Protein AF-0000000084589188 (afdb_homodimer)

Organism: NCBI:txid1423351

pLDDT: mean 82.09, std 17.94, range [20.17, 97.62]

Secondary structure (DSSP, 8-state):
--TTTTS-----GGG-SS----PPPHHHHHHHHHHHHHHHHHHHHHHHHHS-HHHHHHHHHHHHSTTTT--S-HHHHHHHHHHHHHHHHHHHHHHHHT--HHHHH-HHHHHHHHHHHHHHHHHHHHHHIIIIIIIS---HHHHHHHHHHHH---HHHHHHHHHH-EEEPPTTS------------S----TTEEEGGGSHHHHHHHHHHHHHHHHHHHHHHHHHHH----TTS---HHHHHHHHHHHHHHHHHHHHHHHHTHHHHHHHHHHHS-TTGGGSGGGGGHHHHHHHHHHHHHHHHHHHHHHHT--HHHHHHHHHHHHHHHHHHHHHH---GGGGGG-HHHHHHHHHHHIIIIIHHHHHHHHHHTS-HHHHTSHHHHHHHHHHHHHHHHHHHHHTTHHHHHHHHHHHH-TTS-----HHHHHHHHHHHT---HHHHHHHHHHHHTTSS-HHHHHHHHHHHHHHHHHHHHHHHHHHTSTHHHHHHHSTTS----/--GGGGS-----GGG-SS----PPPHHHHHHHHHHHHHHHHHHHHHHHHHS-HHHHHHHHHHHHSTTTT--S-HHHHHHHHHHHHHHHHHHHHHHHHT--HHHHH-HHHHHHHHHHHHHHHHHHHHHHIIIIIIIS---HHHHHHHHHHTT---HHHHHHHHHH-EEEPPTTS------------S----TTEEEGGGSHHHHHHHHHHHHHHHHHHHHHHHHHHH----TTS---HHHHHHHHHHHHHHHHHHHHHHHHTHHHHHHHHHHHS-TTGGGSGGGGGHHHHHHHHHHHHHHHHHHHHHHHT--HHHHHHHHHHHHHHHHHHHHHH---GGGGGG-HHHHHHHHHHHIIIIIHHHHHHHHHHTS-HHHHTSHHHHHHHHHHHHHHHHHHHHHTTHHHHHHHHHHHH-TTS-----HHHHHHHHHHHT---HHHHHHHHHHHHTTSS-HHHHHHHHHHHHHHHHHHHHHHHHHHTSTHHHHHHHSTTS----

Radius of gyration: 31.68 Å; Cα contacts (8 Å, |Δi|>4): 1570; chains: 2; bounding box: 70×98×66 Å

Solvent-accessible surface area (backbone atoms only — not comparable to full-atom values): 49098 Å² total; per-residue (Å²): 134,81,76,64,73,77,70,55,86,74,65,66,65,84,82,38,58,30,44,74,43,68,86,69,53,68,68,57,48,51,50,53,52,46,50,57,51,45,39,53,51,36,18,52,50,28,30,70,75,38,41,30,24,64,57,34,18,22,53,49,18,18,42,40,24,54,31,60,55,46,70,53,58,66,41,45,59,58,30,30,42,52,53,3,47,54,17,50,40,50,51,35,19,48,50,18,46,65,52,62,63,66,53,60,66,35,69,89,48,28,60,58,16,49,52,31,24,50,33,29,35,46,37,23,26,51,52,26,39,48,45,35,24,70,64,70,64,45,51,69,64,38,16,43,54,46,11,50,19,62,22,24,44,26,58,69,47,39,47,55,56,38,65,70,45,70,42,75,50,68,83,73,39,74,75,66,80,65,73,78,64,74,73,73,62,82,77,72,58,55,97,52,49,42,45,48,64,66,14,48,42,31,42,40,42,52,37,13,45,50,50,27,40,55,49,38,39,38,49,40,23,27,57,62,52,58,44,61,63,60,94,77,62,76,79,54,67,58,49,51,47,42,13,48,51,35,41,50,48,50,55,50,49,42,53,49,42,38,70,59,45,34,60,58,51,45,53,49,50,54,65,64,46,56,92,68,35,85,76,38,86,61,45,78,44,45,60,56,51,41,36,48,52,53,51,48,45,36,51,50,28,26,52,50,20,48,74,61,46,22,29,44,57,46,15,17,24,45,33,18,33,33,46,39,51,29,44,56,54,45,57,74,71,47,90,53,78,76,52,59,62,67,32,61,66,57,42,45,56,71,46,39,62,46,36,66,61,44,22,35,45,28,27,37,17,29,55,17,13,33,39,41,53,70,61,36,68,33,67,71,26,34,56,55,4,52,54,49,26,53,51,44,43,50,29,20,32,55,20,15,49,52,48,32,52,46,50,52,52,47,35,72,76,42,72,83,56,78,87,51,67,38,56,47,35,9,50,51,40,3,30,43,48,29,12,29,41,69,64,22,55,46,35,49,38,43,29,43,58,36,58,54,36,55,73,56,63,46,29,21,42,49,42,21,43,54,49,27,24,40,46,10,37,46,48,43,54,54,45,58,71,40,74,51,35,54,41,30,48,68,25,83,41,5,59,76,61,112,133,83,76,65,74,76,71,56,86,74,66,67,65,84,81,38,57,30,44,75,42,70,86,69,52,68,68,56,50,51,50,54,51,46,49,56,52,47,38,52,51,37,18,52,51,28,31,70,76,38,43,29,23,63,58,33,18,22,53,49,18,18,42,39,24,56,31,60,55,45,69,54,56,68,41,45,58,58,30,30,42,54,52,3,48,53,18,50,40,50,51,35,20,50,50,17,45,64,54,64,62,66,51,58,66,34,69,89,47,30,60,58,18,48,52,32,23,49,34,30,34,45,37,23,25,51,52,26,40,49,46,36,25,70,64,70,64,45,51,67,66,37,16,43,53,46,10,52,20,62,24,24,43,26,58,69,48,38,48,56,56,36,66,71,46,70,43,75,51,66,82,72,39,73,76,64,78,66,73,78,65,74,73,72,62,80,78,72,58,56,99,53,48,42,45,49,65,66,14,48,43,33,42,40,41,54,38,14,45,50,50,27,40,55,50,39,39,39,49,40,22,25,57,62,52,57,45,61,63,58,95,77,61,77,81,56,68,60,49,50,45,43,13,49,51,35,41,50,48,51,54,49,49,41,54,49,42,38,69,60,47,33,60,58,52,46,53,50,50,55,65,64,47,57,88,68,35,86,75,38,86,60,47,79,44,45,60,56,50,40,35,48,50,52,51,49,47,36,50,48,30,25,52,51,21,48,74,61,46,22,29,43,56,48,16,16,25,46,33,18,32,34,46,38,51,31,43,55,53,44,58,73,68,46,91,54,77,77,52,58,64,68,34,62,66,55,42,47,57,73,47,39,61,46,36,65,62,44,22,34,46,28,27,36,18,28,53,17,13,33,40,42,53,71,62,36,67,33,67,70,27,35,56,55,5,54,52,49,25,54,53,44,45,50,28,20,32,55,19,14,50,53,48,34,52,48,49,52,52,46,36,70,73,43,73,82,56,80,88,52,66,40,56,46,35,8,49,51,39,3,30,46,48,30,11,30,40,69,63,22,54,46,35,48,37,45,30,43,59,37,58,53,36,54,72,56,62,47,30,21,42,48,43,22,43,54,50,26,23,40,46,10,38,46,47,42,54,55,46,58,71,39,75,50,34,53,40,30,49,68,24,84,41,6,55,77,61,112

Foldseek 3Di:
DDPPVQPPDPPPCPPDPDDDDDDHDPQQVVLVVCLLVVLQVQLVVCCVVFLQSLLSLLQSLCCCPDQHPNVHDPVVLVVLQVLLVVLVLLVLLVVLLPQPCVLCVDPVLVVLLVLLLCLLLVLLQVVLQCCVCVNVNDDNLLSNLLSLLQSAFDLVSVVVLQQVDKDFDDPLFPLPPPPPPVPPDPPPPPSTIDTLCQFLLNSSLSSNNSVSNLVLQLSLLLLLQQFQDDPDDPSPPCSNVQQVVLLVVLLVVLVVCLVPVLVVVLVVVVVVPPPPCVPPPCLVCLLVVLLVVLVVLLVVQLVSCVVSSYHSSSSSSSSSNSLSSSLVVSVVPDVDPSCVSNRSVVSSVVCVVCSPSRNNSSNSSSLSNLANVVLLPPPVLPVLLVVSLVSSLVSLLVSLVSQQVVVVVVCVVPVPFPPQRRSLSSNLSSLLRLAADDSSSSSLSSCVVSVSHDNSSSSSSVSNNSVSNRRSSVSNNVSCVDPSVVCSQPHPRHNDRD/DDPPVQPPDPPPCPPDPDDDDDDHDPQQVVLVVCLLVVLQVQLVVCCVVFLQSLLSLLQSLCCCPDQHPNVHDPVVLVVLQVLLVVLVLLVLLVCLLPQPCVLCVDPVLVVLLVLLLCLLLVLLQVVLQCCVCVNVNDDNLLSNLLSLLQSAFDLVSVVVLQQVDKDFDDPLFPLPPPPPPVPPDPPPPPSTIDTLCQFLLNSSLSSNNSVSNLVLQLSLLLLLQQFQDPPDDPSPPCSNVQQVVLLVVLLVVLVVCLVPVLVVVLVVVVVVPPPPCVPPPCLVCLLVVLLVVLVVLLVVQLVSCVVSSYHSSSSSSSSSNSLSSSLVVSVVPDVDPSCVSNRSVVSSVVCVVCSPSRNNSSNSSSLSNLANVVLLPPPLLPVLLVVSLVSSLVSLLVSLVSQQVVVVVVCVVPVPFDPQRRSLSSNLSSLLRLAADDSSSSSLSSNVVSVSHDNSSSSSSVSNNSVSNRRSSVSNNVSCVDPSVVCCQPHPRHNDRD

Nearest PDB structures (foldseek):
  5bz2-assembly1_A-2  TM=8.128E-01  e=7.820E-13  Thermus thermophilus
  4cz8-assembly1_B  TM=7.008E-01  e=2.594E-08  Pyrococcus abyssi GE5
  4czb-assembly1_A  TM=6.854E-01  e=9.288E-08  Methanocaldococcus jannaschii
  4czb-assembly2_C  TM=7.095E-01  e=2.300E-06  Methanocaldococcus jannaschii
  5bz2-assembly1_A-2  TM=8.235E-01  e=1.154E-12  Thermus thermophilus

Structure (mmCIF, N/CA/C/O backbone):
data_AF-0000000084589188-model_v1
#
loop_
_entity.id
_entity.type
_entity.pdbx_description
1 polymer 'Transporter, monovalent cation:proton antiporter-2 (CPA2) family protein'
#
loop_
_atom_site.group_PDB
_atom_site.id
_atom_site.type_symbol
_atom_site.label_atom_id
_atom_site.label_alt_id
_atom_site.label_comp_id
_atom_site.label_asym_id
_atom_site.label_entity_id
_atom_site.label_seq_id
_atom_site.pdbx_PDB_ins_code
_atom_site.Cartn_x
_atom_site.Cartn_y
_atom_site.Cartn_z
_atom_site.occupancy
_atom_site.B_iso_or_equiv
_atom_site.auth_seq_id
_atom_site.auth_comp_id
_atom_site.auth_asym_id
_atom_site.auth_atom_id
_atom_site.pdbx_PDB_model_num
ATOM 1 N N . MET A 1 1 ? 19.906 20.344 -20.469 1 20.17 1 MET A N 1
ATOM 2 C CA . MET A 1 1 ? 19.516 20.641 -19.078 1 20.17 1 MET A CA 1
ATOM 3 C C . MET A 1 1 ? 20.094 19.594 -18.125 1 20.17 1 MET A C 1
ATOM 5 O O . MET A 1 1 ? 19.953 18.391 -18.359 1 20.17 1 MET A O 1
ATOM 9 N N . ASN A 1 2 ? 21.062 19.938 -17.312 1 20.38 2 ASN A N 1
ATOM 10 C CA . ASN A 1 2 ? 22.078 19.234 -16.547 1 20.38 2 ASN A CA 1
ATOM 11 C C . ASN A 1 2 ? 21.438 18.312 -15.508 1 20.38 2 ASN A C 1
ATOM 13 O O . ASN A 1 2 ? 20.797 18.781 -14.57 1 20.38 2 ASN A O 1
ATOM 17 N N . THR A 1 3 ? 21.172 17.078 -15.812 1 24.3 3 THR A N 1
ATOM 18 C CA . THR A 1 3 ? 20.656 15.914 -15.094 1 24.3 3 THR A CA 1
ATOM 19 C C . THR A 1 3 ? 21.438 15.68 -13.812 1 24.3 3 THR A C 1
ATOM 21 O O . THR A 1 3 ? 21.234 14.672 -13.125 1 24.3 3 THR A O 1
ATOM 24 N N . LYS A 1 4 ? 22.609 16.266 -13.617 1 27.09 4 LYS A N 1
ATOM 25 C CA . LYS A 1 4 ? 23.578 16.062 -12.547 1 27.09 4 LYS A CA 1
ATOM 26 C C . LYS A 1 4 ? 23.047 16.547 -11.203 1 27.09 4 LYS A C 1
ATOM 28 O O . LYS A 1 4 ? 23.547 16.172 -10.148 1 27.09 4 LYS A O 1
ATOM 33 N N . ALA A 1 5 ? 22.266 17.672 -11.211 1 28.81 5 ALA A N 1
ATOM 34 C CA . ALA A 1 5 ? 21.922 18.312 -9.945 1 28.81 5 ALA A CA 1
ATOM 35 C C . ALA A 1 5 ? 21.016 17.406 -9.102 1 28.81 5 ALA A C 1
ATOM 37 O O . ALA A 1 5 ? 20.609 17.781 -8 1 28.81 5 ALA A O 1
ATOM 38 N N . LEU A 1 6 ? 20.484 16.375 -9.711 1 28.39 6 LEU A N 1
ATOM 39 C CA . LEU A 1 6 ? 19.484 15.578 -9.016 1 28.39 6 LEU A CA 1
ATOM 40 C C . LEU A 1 6 ? 20.125 14.758 -7.898 1 28.39 6 LEU A C 1
ATOM 42 O O . LEU A 1 6 ? 19.422 14.273 -7.004 1 28.39 6 LEU A O 1
ATOM 46 N N . PHE A 1 7 ? 21.297 14.125 -8.242 1 30.06 7 PHE A N 1
ATOM 47 C CA . PHE A 1 7 ? 21.984 13.242 -7.305 1 30.06 7 PHE A CA 1
ATOM 48 C C . PHE A 1 7 ? 22.906 14.031 -6.391 1 30.06 7 PHE A C 1
ATOM 50 O O . PHE A 1 7 ? 24.141 13.977 -6.535 1 30.06 7 PHE A O 1
ATOM 57 N N . SER A 1 8 ? 22.766 15.25 -6.176 1 29.98 8 SER A N 1
ATOM 58 C CA . SER A 1 8 ? 23.812 15.914 -5.41 1 29.98 8 SER A CA 1
ATOM 59 C C . SER A 1 8 ? 24.25 15.062 -4.227 1 29.98 8 SER A C 1
ATOM 61 O O . SER A 1 8 ? 23.578 14.094 -3.865 1 29.98 8 SER A O 1
ATOM 63 N N . GLY A 1 9 ? 24.969 15.664 -3.131 1 30.72 9 GLY A N 1
ATOM 64 C CA . GLY A 1 9 ? 25.953 15.203 -2.164 1 30.72 9 GLY A CA 1
ATOM 65 C C . GLY A 1 9 ? 25.391 14.18 -1.191 1 30.72 9 GLY A C 1
ATOM 66 O O . GLY A 1 9 ? 24.594 14.516 -0.321 1 30.72 9 GLY A O 1
ATOM 67 N N . SER A 1 10 ? 25.188 12.953 -1.598 1 34.25 10 SER A N 1
ATOM 68 C CA . SER A 1 10 ? 25.094 11.789 -0.725 1 34.25 10 SER A CA 1
ATOM 69 C C . SER A 1 10 ? 26.062 11.898 0.452 1 34.25 10 SER A C 1
ATOM 71 O O . SER A 1 10 ? 27.266 11.688 0.298 1 34.25 10 SER A O 1
ATOM 73 N N . SER A 1 11 ? 25.984 12.914 1.24 1 37.22 11 SER A N 1
ATOM 74 C CA . SER A 1 11 ? 26.828 12.703 2.422 1 37.22 11 SER A CA 1
ATOM 75 C C . SER A 1 11 ? 26.703 11.273 2.934 1 37.22 11 SER A C 1
ATOM 77 O O . SER A 1 11 ? 25.656 10.656 2.832 1 37.22 11 SER A O 1
ATOM 79 N N . ASP A 1 12 ? 27.719 10.5 3 1 39.81 12 ASP A N 1
ATOM 80 C CA . ASP A 1 12 ? 27.938 9.172 3.555 1 39.81 12 ASP A CA 1
ATOM 81 C C . ASP A 1 12 ? 27 8.898 4.727 1 39.81 12 ASP A C 1
ATOM 83 O O . ASP A 1 12 ? 27.094 9.555 5.77 1 39.81 12 ASP A O 1
ATOM 87 N N . PRO A 1 13 ? 25.797 8.422 4.504 1 48.62 13 PRO A N 1
ATOM 88 C CA . PRO A 1 13 ? 24.844 8.156 5.59 1 48.62 13 PRO A CA 1
ATOM 89 C C . PRO A 1 13 ? 25.516 7.508 6.805 1 48.62 13 PRO A C 1
ATOM 91 O O . PRO A 1 13 ? 24.875 7.348 7.848 1 48.62 13 PRO A O 1
ATOM 94 N N . SER A 1 14 ? 26.594 6.875 6.598 1 46.84 14 SER A N 1
ATOM 95 C CA . SER A 1 14 ? 27.219 6.121 7.676 1 46.84 14 SER A CA 1
ATOM 96 C C . SER A 1 14 ? 27.453 6.996 8.906 1 46.84 14 SER A C 1
ATOM 98 O O . SER A 1 14 ? 27.359 6.516 10.039 1 46.84 14 SER A O 1
ATOM 100 N N . ASN A 1 15 ? 27.969 8.242 8.68 1 48.12 15 ASN A N 1
ATOM 101 C CA . ASN A 1 15 ? 28.359 9.031 9.836 1 48.12 15 ASN A CA 1
ATOM 102 C C . ASN A 1 15 ? 27.25 9.953 10.305 1 48.12 15 ASN A C 1
ATOM 104 O O . ASN A 1 15 ? 27.453 10.805 11.172 1 48.12 15 ASN A O 1
ATOM 108 N N . SER A 1 16 ? 26.047 9.875 9.562 1 64.88 16 SER A N 1
ATOM 109 C CA . SER A 1 16 ? 25.078 10.906 9.922 1 64.88 16 SER A CA 1
ATOM 110 C C . SER A 1 16 ? 24.031 10.359 10.883 1 64.88 16 SER A C 1
ATOM 112 O O . SER A 1 16 ? 23.672 9.18 10.82 1 64.88 16 SER A O 1
ATOM 114 N N . ASN A 1 17 ? 23.828 10.969 12.055 1 77.88 17 ASN A N 1
ATOM 115 C CA . ASN A 1 17 ? 22.953 10.656 13.172 1 77.88 17 ASN A CA 1
ATOM 116 C C . ASN A 1 17 ? 21.484 10.68 12.75 1 77.88 17 ASN A C 1
ATOM 118 O O . ASN A 1 17 ? 20.594 10.352 13.547 1 77.88 17 ASN A O 1
ATOM 122 N N . SER A 1 18 ? 21.266 11.039 11.414 1 81.81 18 SER A N 1
ATO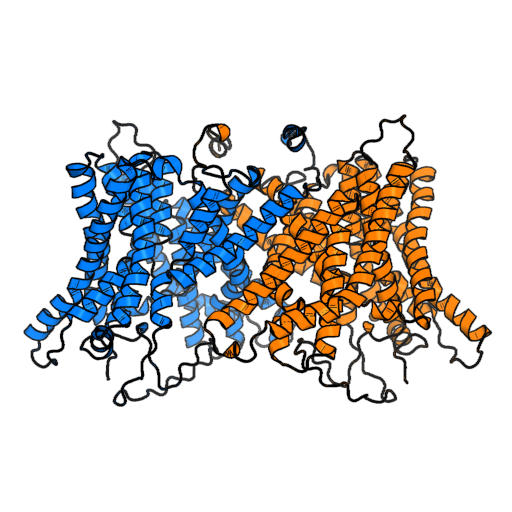M 123 C CA . SER A 1 18 ? 19.891 11.062 10.898 1 81.81 18 SER A CA 1
ATOM 124 C C . SER A 1 18 ? 19.875 11.062 9.375 1 81.81 18 SER A C 1
ATOM 126 O O . SER A 1 18 ? 20.906 11.312 8.734 1 81.81 18 SER A O 1
ATOM 128 N N . LEU A 1 19 ? 18.844 10.578 8.789 1 82.44 19 LEU A N 1
ATOM 129 C CA . LEU A 1 19 ? 18.625 10.641 7.352 1 82.44 19 LEU A CA 1
ATOM 130 C C . LEU A 1 19 ? 17.875 11.898 6.961 1 82.44 19 LEU A C 1
ATOM 132 O O . LEU A 1 19 ? 16.656 12 7.184 1 82.44 19 LEU A O 1
ATOM 136 N N . SER A 1 20 ? 18.531 12.844 6.461 1 79.25 20 SER A N 1
ATOM 137 C CA . SER A 1 20 ? 17.922 14.133 6.148 1 79.25 20 SER A CA 1
ATOM 138 C C . SER A 1 20 ? 16.75 13.977 5.191 1 79.25 20 SER A C 1
ATOM 140 O O . SER A 1 20 ? 16.797 13.164 4.266 1 79.25 20 SER A O 1
ATOM 142 N N . PHE A 1 21 ? 15.719 14.664 5.527 1 83.12 21 PHE A N 1
ATOM 143 C CA . PHE A 1 21 ? 14.547 14.656 4.664 1 83.12 21 PHE A CA 1
ATOM 144 C C . PHE A 1 21 ? 14.672 15.711 3.57 1 83.12 21 PHE A C 1
ATOM 146 O O . PHE A 1 21 ? 14.945 16.875 3.855 1 83.12 21 PHE A O 1
ATOM 153 N N . THR A 1 22 ? 14.625 15.281 2.311 1 80.19 22 THR A N 1
ATOM 154 C CA . THR A 1 22 ? 14.609 16.203 1.18 1 80.19 22 THR A CA 1
ATOM 155 C C . THR A 1 22 ? 13.32 16.062 0.375 1 80.19 22 THR A C 1
ATOM 157 O O . THR A 1 22 ? 12.914 14.945 0.046 1 80.19 22 THR A O 1
ATOM 160 N N . GLU A 1 23 ? 12.719 17.203 0.206 1 84.31 23 GLU A N 1
ATOM 161 C CA . GLU A 1 23 ? 11.523 17.188 -0.634 1 84.31 23 GLU A CA 1
ATOM 162 C C . GLU A 1 23 ? 11.844 16.656 -2.029 1 84.31 23 GLU A C 1
ATOM 164 O O . GLU A 1 23 ? 12.727 17.172 -2.713 1 84.31 23 GLU A O 1
ATOM 169 N N . PRO A 1 24 ? 11.109 15.625 -2.428 1 88.5 24 PRO A N 1
ATOM 170 C CA . PRO A 1 24 ? 11.391 15.07 -3.754 1 88.5 24 PRO A CA 1
ATOM 171 C C . PRO A 1 24 ? 10.992 16.016 -4.883 1 88.5 24 PRO A C 1
ATOM 173 O O . PRO A 1 24 ? 10.055 16.797 -4.734 1 88.5 24 PRO A O 1
ATOM 176 N N . HIS A 1 25 ? 11.766 15.906 -5.926 1 90.31 25 HIS A N 1
ATOM 177 C CA . HIS A 1 25 ? 11.453 16.719 -7.102 1 90.31 25 HIS A CA 1
ATOM 178 C C . HIS A 1 25 ? 10.117 16.312 -7.703 1 90.31 25 HIS A C 1
ATOM 180 O O . HIS A 1 25 ? 9.719 15.148 -7.625 1 90.31 25 HIS A O 1
ATOM 186 N N . THR A 1 26 ? 9.469 17.266 -8.32 1 91.69 26 THR A N 1
ATOM 187 C CA . THR A 1 26 ? 8.141 17.062 -8.898 1 91.69 26 THR A CA 1
ATOM 188 C C . THR A 1 26 ? 8.172 15.945 -9.93 1 91.69 26 THR A C 1
ATOM 190 O O . THR A 1 26 ? 7.258 15.117 -9.984 1 91.69 26 THR A O 1
ATOM 193 N N . THR A 1 27 ? 9.203 15.898 -10.766 1 92.81 27 THR A N 1
ATOM 194 C CA . THR A 1 27 ? 9.312 14.867 -11.797 1 92.81 27 THR A CA 1
ATOM 195 C C . THR A 1 27 ? 9.383 13.477 -11.172 1 92.81 27 THR A C 1
ATOM 197 O O . THR A 1 27 ? 8.781 12.531 -11.68 1 92.81 27 THR A O 1
ATOM 200 N N . THR A 1 28 ? 10.109 13.391 -10.062 1 93.38 28 THR A N 1
ATOM 201 C CA . THR A 1 28 ? 10.219 12.109 -9.375 1 93.38 28 THR A CA 1
ATOM 202 C C . THR A 1 28 ? 8.867 11.68 -8.812 1 93.38 28 THR A C 1
ATOM 204 O O . THR A 1 28 ? 8.5 10.508 -8.906 1 93.38 28 THR A O 1
ATOM 207 N N . LEU A 1 29 ? 8.164 12.633 -8.297 1 94 29 LEU A N 1
ATOM 208 C CA . LEU A 1 29 ? 6.855 12.336 -7.727 1 94 29 LEU A CA 1
ATOM 209 C C . LEU A 1 29 ? 5.875 11.898 -8.812 1 94 29 LEU A C 1
ATOM 211 O O . LEU A 1 29 ? 5.094 10.969 -8.609 1 94 29 LEU A O 1
ATOM 215 N N . LEU A 1 30 ? 5.945 12.57 -9.938 1 94.12 30 LEU A N 1
ATOM 216 C CA . LEU A 1 30 ? 5.082 12.211 -11.055 1 94.12 30 LEU A CA 1
ATOM 217 C C . LEU A 1 30 ? 5.426 10.82 -11.578 1 94.12 30 LEU A C 1
ATOM 219 O O . LEU A 1 30 ? 4.535 10.031 -11.914 1 94.12 30 LEU A O 1
ATOM 223 N N . ILE A 1 31 ? 6.68 10.5 -11.633 1 94.5 31 ILE A N 1
ATOM 224 C CA . ILE A 1 31 ? 7.133 9.203 -12.125 1 94.5 31 ILE A CA 1
ATOM 225 C C . ILE A 1 31 ? 6.691 8.102 -11.156 1 94.5 31 ILE A C 1
ATOM 227 O O . ILE A 1 31 ? 6.098 7.109 -11.57 1 94.5 31 ILE A O 1
ATOM 231 N N . VAL A 1 32 ? 6.953 8.305 -9.883 1 94.69 32 VAL A N 1
ATOM 232 C CA . VAL A 1 32 ? 6.621 7.293 -8.883 1 94.69 32 VAL A CA 1
ATOM 233 C C . VAL A 1 32 ? 5.105 7.148 -8.781 1 94.69 32 VAL A C 1
ATOM 235 O O . VAL A 1 32 ? 4.586 6.031 -8.711 1 94.69 32 VAL A O 1
ATOM 238 N N . GLY A 1 33 ? 4.391 8.289 -8.766 1 94.38 33 GLY A N 1
ATOM 239 C CA . GLY A 1 33 ? 2.936 8.242 -8.727 1 94.38 33 GLY A CA 1
ATOM 240 C C . GLY A 1 33 ? 2.33 7.551 -9.93 1 94.38 33 GLY A C 1
ATOM 241 O O . GLY A 1 33 ? 1.411 6.742 -9.797 1 94.38 33 GLY A O 1
ATOM 242 N N . SER A 1 34 ? 2.828 7.883 -11.117 1 94.31 34 SER A N 1
ATOM 243 C CA . SER A 1 34 ? 2.34 7.238 -12.336 1 94.31 34 SER A CA 1
ATOM 244 C C . SER A 1 34 ? 2.656 5.746 -12.336 1 94.31 34 SER A C 1
ATOM 246 O O . SER A 1 34 ? 1.865 4.941 -12.836 1 94.31 34 SER A O 1
ATOM 248 N N . PHE A 1 35 ? 3.818 5.375 -11.859 1 95.19 35 PHE A N 1
ATOM 249 C CA . PHE A 1 35 ? 4.215 3.973 -11.797 1 95.19 35 PHE A CA 1
ATOM 250 C C . PHE A 1 35 ? 3.221 3.164 -10.969 1 95.19 35 PHE A C 1
ATOM 252 O O . PHE A 1 35 ? 2.732 2.125 -11.422 1 95.19 35 PHE A O 1
ATOM 259 N N . ILE A 1 36 ? 2.912 3.656 -9.742 1 94.31 36 ILE A N 1
ATOM 260 C CA . ILE A 1 36 ? 2.014 2.953 -8.836 1 94.31 36 ILE A CA 1
ATOM 261 C C . ILE A 1 36 ? 0.618 2.869 -9.453 1 94.31 36 ILE A C 1
ATOM 263 O O . ILE A 1 36 ? -0.018 1.813 -9.422 1 94.31 36 ILE A O 1
ATOM 267 N N . TYR A 1 37 ? 0.205 3.91 -10.07 1 92.75 37 TYR A N 1
ATOM 268 C CA . TYR A 1 37 ? -1.127 3.951 -10.664 1 92.75 37 TYR A CA 1
ATOM 269 C C . TYR A 1 37 ? -1.203 3.062 -11.898 1 92.75 37 TYR A C 1
ATOM 271 O O . TYR A 1 37 ? -2.133 2.264 -12.039 1 92.75 37 TYR A O 1
ATOM 279 N N . LEU A 1 38 ? -0.26 3.197 -12.789 1 93.94 38 LEU A N 1
ATOM 280 C CA . LEU A 1 38 ? -0.296 2.498 -14.062 1 93.94 38 LEU A CA 1
ATOM 281 C C . LEU A 1 38 ? -0.099 0.999 -13.875 1 93.94 38 LEU A C 1
ATOM 283 O O . LEU A 1 38 ? -0.544 0.197 -14.695 1 93.94 38 LEU A O 1
ATOM 287 N N . LEU A 1 39 ? 0.583 0.604 -12.828 1 95.06 39 LEU A N 1
ATOM 288 C CA . LEU A 1 39 ? 0.701 -0.82 -12.531 1 95.06 39 LEU A CA 1
ATOM 289 C C . LEU A 1 39 ? -0.674 -1.455 -12.359 1 95.06 39 LEU A C 1
ATOM 291 O O . LEU A 1 39 ? -0.901 -2.584 -12.797 1 95.06 39 LEU A O 1
ATOM 295 N N . ASN A 1 40 ? -1.548 -0.731 -11.727 1 92.62 40 ASN A N 1
ATOM 296 C CA . ASN A 1 40 ? -2.893 -1.252 -11.5 1 92.62 40 ASN A CA 1
ATOM 297 C C . ASN A 1 40 ? -3.752 -1.147 -12.758 1 92.62 40 ASN A C 1
ATOM 299 O O . ASN A 1 40 ? -4.535 -2.049 -13.055 1 92.62 40 ASN A O 1
ATOM 303 N N . VAL A 1 41 ? -3.588 -0.103 -13.523 1 91 41 VAL A N 1
ATOM 304 C CA . VAL A 1 41 ? -4.355 0.109 -14.75 1 91 41 VAL A CA 1
ATOM 305 C C . VAL A 1 41 ? -3.986 -0.951 -15.781 1 91 41 VAL A C 1
ATOM 307 O O . VAL A 1 41 ? -4.863 -1.547 -16.406 1 91 41 VAL A O 1
ATOM 310 N N . ILE A 1 42 ? -2.74 -1.135 -15.93 1 93.5 42 ILE A N 1
ATOM 311 C CA . ILE A 1 42 ? -2.285 -2.066 -16.953 1 93.5 42 ILE A CA 1
ATOM 312 C C . ILE A 1 42 ? -2.691 -3.488 -16.578 1 93.5 42 ILE A C 1
ATOM 314 O O . ILE A 1 42 ? -2.971 -4.312 -17.453 1 93.5 42 ILE A O 1
ATOM 318 N N . HIS A 1 43 ? -2.623 -3.781 -15.289 1 93 43 HIS A N 1
ATOM 319 C CA . HIS A 1 43 ? -3.115 -5.078 -14.836 1 93 43 HIS A CA 1
ATOM 320 C C . HIS A 1 43 ? -4.559 -5.301 -15.273 1 93 43 HIS A C 1
ATOM 322 O O . HIS A 1 43 ? -4.891 -6.352 -15.828 1 93 43 HIS A O 1
ATOM 328 N N . GLU A 1 44 ? -5.41 -4.352 -15.031 1 88.62 44 GLU A N 1
ATOM 329 C CA . GLU A 1 44 ? -6.824 -4.461 -15.375 1 88.62 44 GLU A CA 1
ATOM 330 C C . GLU A 1 44 ? -7.016 -4.562 -16.891 1 88.62 44 GLU A C 1
ATOM 332 O O . GLU A 1 44 ? -7.879 -5.305 -17.359 1 88.62 44 GLU A O 1
ATOM 337 N N . LEU A 1 45 ? -6.266 -3.783 -17.594 1 88.75 45 LEU A N 1
ATOM 338 C CA . LEU A 1 45 ? -6.359 -3.793 -19.047 1 88.75 45 LEU A CA 1
ATOM 339 C C . LEU A 1 45 ? -5.996 -5.168 -19.594 1 88.75 45 LEU A C 1
ATOM 341 O O . LEU A 1 45 ? -6.727 -5.715 -20.438 1 88.75 45 LEU A O 1
ATOM 345 N N . PHE A 1 46 ? -4.938 -5.738 -19.156 1 90.56 46 PHE A N 1
ATOM 346 C CA . PHE A 1 46 ? -4.492 -7.039 -19.641 1 90.56 46 PHE A CA 1
ATOM 347 C C . PHE A 1 46 ? -5.406 -8.148 -19.141 1 90.56 46 PHE A C 1
ATOM 349 O O . PHE A 1 46 ? -5.598 -9.164 -19.812 1 90.56 46 PHE A O 1
ATOM 356 N N . GLN A 1 47 ? -5.902 -7.91 -17.953 1 87.19 47 GLN A N 1
ATOM 357 C CA . GLN A 1 47 ? -6.875 -8.867 -17.438 1 87.19 47 GLN A CA 1
ATOM 358 C C . GLN A 1 47 ? -8.141 -8.883 -18.281 1 87.19 47 GLN A C 1
ATOM 360 O O . GLN A 1 47 ? -8.703 -9.953 -18.547 1 87.19 47 GLN A O 1
ATOM 365 N N . PHE A 1 48 ? -8.531 -7.742 -18.672 1 82.75 48 PHE A N 1
ATOM 366 C CA . PHE A 1 48 ? -9.734 -7.602 -19.484 1 82.75 48 PHE A CA 1
ATOM 367 C C . PHE A 1 48 ? -9.508 -8.148 -20.891 1 82.75 48 PHE A C 1
ATOM 369 O O . PHE A 1 48 ? -10.367 -8.844 -21.438 1 82.75 48 PHE A O 1
ATOM 376 N N . LEU A 1 49 ? -8.367 -7.887 -21.453 1 84.44 49 LEU A N 1
ATOM 377 C CA . LEU A 1 49 ? -8.094 -8.234 -22.844 1 84.44 49 LEU A CA 1
ATOM 378 C C . LEU A 1 49 ? -7.691 -9.695 -22.969 1 84.44 49 LEU A C 1
ATOM 380 O O . LEU A 1 49 ? -8.078 -10.367 -23.938 1 84.44 49 LEU A O 1
ATOM 384 N N . PHE A 1 50 ? -6.895 -10.203 -21.984 1 85.12 50 PHE A N 1
ATOM 385 C CA . PHE A 1 50 ? -6.27 -11.508 -22.188 1 85.12 50 PHE A CA 1
ATOM 386 C C . PHE A 1 50 ? -6.535 -12.43 -21 1 85.12 50 PHE A C 1
ATOM 388 O O . PHE A 1 50 ? -6.258 -13.625 -21.062 1 85.12 50 PHE A O 1
ATOM 395 N N . GLY A 1 51 ? -6.992 -11.906 -19.922 1 83.69 51 GLY A N 1
ATOM 396 C CA . GLY A 1 51 ? -7.152 -12.688 -18.703 1 83.69 51 GLY A CA 1
ATOM 397 C C . GLY A 1 51 ? -5.844 -12.938 -17.969 1 83.69 51 GLY A C 1
ATOM 398 O O . GLY A 1 51 ? -5.742 -13.867 -17.172 1 83.69 51 GLY A O 1
ATOM 399 N N . ALA A 1 52 ? -4.844 -12.172 -18.328 1 88.69 52 ALA A N 1
ATOM 400 C CA . ALA A 1 52 ? -3.51 -12.32 -17.766 1 88.69 52 ALA A CA 1
ATOM 401 C C . ALA A 1 52 ? -2.963 -10.984 -17.281 1 88.69 52 ALA A C 1
ATOM 403 O O . ALA A 1 52 ? -1.979 -10.477 -17.812 1 88.69 52 ALA A O 1
ATOM 404 N N . GLY A 1 53 ? -3.494 -10.461 -16.203 1 89.56 53 GLY A N 1
ATOM 405 C CA . GLY A 1 53 ? -3.15 -9.141 -15.703 1 89.56 53 GLY A CA 1
ATOM 406 C C . GLY A 1 53 ? -1.694 -9.016 -15.297 1 89.56 53 GLY A C 1
ATOM 407 O O . GLY A 1 53 ? -1.085 -7.957 -15.469 1 89.56 53 GLY A O 1
ATOM 408 N N . LEU A 1 54 ? -1.087 -10.102 -14.805 1 90.38 54 LEU A N 1
ATOM 409 C CA . LEU A 1 54 ? 0.28 -10.062 -14.297 1 90.38 54 LEU A CA 1
ATOM 410 C C . LEU A 1 54 ? 1.267 -9.75 -15.422 1 90.38 54 LEU A C 1
ATOM 412 O O . LEU A 1 54 ? 2.311 -9.141 -15.18 1 90.38 54 LEU A O 1
ATOM 416 N N . VAL A 1 55 ? 0.937 -10.133 -16.656 1 93.19 55 VAL A N 1
ATOM 417 C CA . VAL A 1 55 ? 1.819 -9.883 -17.797 1 93.19 55 VAL A CA 1
ATOM 418 C C . VAL A 1 55 ? 1.949 -8.375 -18.031 1 93.19 55 VAL A C 1
ATOM 420 O O . VAL A 1 55 ? 3.025 -7.891 -18.375 1 93.19 55 VAL A O 1
ATOM 423 N N . GLY A 1 56 ? 0.847 -7.711 -17.891 1 94.69 56 GLY A N 1
ATOM 424 C CA . GLY A 1 56 ? 0.911 -6.262 -18 1 94.69 56 GLY A CA 1
ATOM 425 C C . GLY A 1 56 ? 1.868 -5.629 -17 1 94.69 56 GLY A C 1
ATOM 426 O O . GLY A 1 56 ? 2.6 -4.695 -17.344 1 94.69 56 GLY A O 1
ATOM 427 N N . GLN A 1 57 ? 1.887 -6.098 -15.82 1 95.44 57 GLN A N 1
ATOM 428 C CA . GLN A 1 57 ? 2.75 -5.562 -14.773 1 95.44 57 GLN A CA 1
ATOM 429 C C . GLN A 1 57 ? 4.219 -5.879 -15.055 1 95.44 57 GLN A C 1
ATOM 431 O O . GLN A 1 57 ? 5.102 -5.09 -14.719 1 95.44 57 GLN A O 1
ATOM 436 N N . LEU A 1 58 ? 4.484 -7.039 -15.68 1 95 58 LEU A N 1
ATOM 437 C CA . LEU A 1 58 ? 5.836 -7.359 -16.125 1 95 58 LEU A CA 1
ATOM 438 C C . LEU A 1 58 ? 6.336 -6.332 -17.141 1 95 58 LEU A C 1
ATOM 440 O O . LEU A 1 58 ? 7.465 -5.848 -17.031 1 95 58 LEU A O 1
ATOM 444 N N . VAL A 1 59 ? 5.477 -6.035 -18.062 1 95.5 59 VAL A N 1
ATOM 445 C CA . VAL A 1 59 ? 5.824 -5.109 -19.141 1 95.5 59 VAL A CA 1
ATOM 446 C C . VAL A 1 59 ? 6.113 -3.729 -18.562 1 95.5 59 VAL A C 1
ATOM 448 O O . VAL A 1 59 ? 7.105 -3.094 -18.906 1 95.5 59 VAL A O 1
ATOM 451 N N . LEU A 1 60 ? 5.238 -3.289 -17.656 1 96.06 60 LEU A N 1
ATOM 452 C CA . LEU A 1 60 ? 5.422 -1.965 -17.078 1 96.06 60 LEU A CA 1
ATOM 453 C C . LEU A 1 60 ? 6.695 -1.913 -16.234 1 96.06 60 LEU A C 1
ATOM 455 O O . LEU A 1 60 ? 7.379 -0.888 -16.203 1 96.06 60 LEU A O 1
ATOM 459 N N . GLY A 1 61 ? 6.965 -2.977 -15.508 1 95.62 61 GLY A N 1
ATOM 460 C CA . GLY A 1 61 ? 8.219 -3.057 -14.773 1 95.62 61 GLY A CA 1
ATOM 461 C C . GLY A 1 61 ? 9.438 -2.9 -15.664 1 95.62 61 GLY A C 1
ATOM 462 O O . GLY A 1 61 ? 10.383 -2.189 -15.312 1 95.62 61 GLY A O 1
ATOM 463 N N . ALA A 1 62 ? 9.383 -3.488 -16.812 1 94.75 62 ALA A N 1
ATOM 464 C CA . ALA A 1 62 ? 10.484 -3.387 -17.75 1 94.75 62 ALA A CA 1
ATOM 465 C C . ALA A 1 62 ? 10.602 -1.972 -18.312 1 94.75 62 ALA A C 1
ATOM 467 O O . ALA A 1 62 ? 11.711 -1.481 -18.562 1 94.75 62 ALA A O 1
ATOM 468 N N . ILE A 1 63 ? 9.477 -1.296 -18.516 1 95.38 63 ILE A N 1
ATOM 469 C CA . ILE A 1 63 ? 9.453 0.036 -19.109 1 95.38 63 ILE A CA 1
ATOM 470 C C . ILE A 1 63 ? 10.008 1.055 -18.109 1 95.38 63 ILE A C 1
ATOM 472 O O . ILE A 1 63 ? 10.82 1.908 -18.469 1 95.38 63 ILE A O 1
ATOM 476 N N . TYR A 1 64 ? 9.656 0.985 -16.875 1 95.88 64 TYR A N 1
ATOM 477 C CA . TYR A 1 64 ? 9.992 2.012 -15.898 1 95.88 64 TYR A CA 1
ATOM 478 C C . TYR A 1 64 ? 11.367 1.757 -15.297 1 95.88 64 TYR A C 1
ATOM 480 O O . TYR A 1 64 ? 11.977 2.658 -14.711 1 95.88 64 TYR A O 1
ATOM 488 N N . CYS A 1 65 ? 11.82 0.533 -15.391 1 94.69 65 CYS A N 1
ATOM 489 C CA . CYS A 1 65 ? 13.07 0.174 -14.734 1 94.69 65 CYS A CA 1
ATOM 490 C C . CYS A 1 65 ? 14.203 0.042 -15.75 1 94.69 65 CYS A C 1
ATOM 492 O O . CYS A 1 65 ? 14.086 0.515 -16.875 1 94.69 65 CYS A O 1
ATOM 494 N N . VAL A 1 66 ? 15.281 -0.503 -15.438 1 86.88 66 VAL A N 1
ATOM 495 C CA . VAL A 1 66 ? 16.594 -0.465 -16.094 1 86.88 66 VAL A CA 1
ATOM 496 C C . VAL A 1 66 ? 16.469 -1.028 -17.516 1 86.88 66 VAL A C 1
ATOM 498 O O . VAL A 1 66 ? 17.078 -0.496 -18.453 1 86.88 66 VAL A O 1
ATOM 501 N N . PRO A 1 67 ? 15.656 -2.041 -17.766 1 85.44 67 PRO A N 1
ATOM 502 C CA . PRO A 1 67 ? 15.719 -2.707 -19.078 1 85.44 67 PRO A CA 1
ATOM 503 C C . PRO A 1 67 ? 15.328 -1.783 -20.219 1 85.44 67 PRO A C 1
ATOM 505 O O . PRO A 1 67 ? 15.891 -1.879 -21.312 1 85.44 67 PRO A O 1
ATOM 508 N N . LEU A 1 68 ? 14.406 -0.868 -19.969 1 90.94 68 LEU A N 1
ATOM 509 C CA . LEU A 1 68 ? 13.953 -0.032 -21.078 1 90.94 68 LEU A CA 1
ATOM 510 C C . LEU A 1 68 ? 14.086 1.447 -20.734 1 90.94 68 LEU A C 1
ATOM 512 O O . LEU A 1 68 ? 15.117 2.061 -21 1 90.94 68 LEU A O 1
ATOM 516 N N . GLY A 1 69 ? 13.273 1.982 -19.844 1 89.56 69 GLY A N 1
ATOM 517 C CA . GLY A 1 69 ? 13.219 3.414 -19.578 1 89.56 69 GLY A CA 1
ATOM 518 C C . GLY A 1 69 ? 14.133 3.852 -18.453 1 89.56 69 GLY A C 1
ATOM 519 O O . GLY A 1 69 ? 14.641 4.977 -18.453 1 89.56 69 GLY A O 1
ATOM 520 N N . ASN A 1 70 ? 14.328 3.055 -17.547 1 92.12 70 ASN A N 1
ATOM 521 C CA . ASN A 1 70 ? 15.141 3.381 -16.375 1 92.12 70 ASN A CA 1
ATOM 522 C C . ASN A 1 70 ? 14.781 4.75 -15.805 1 92.12 70 ASN A C 1
ATOM 524 O O . ASN A 1 70 ? 15.664 5.582 -15.578 1 92.12 70 ASN A O 1
ATOM 528 N N . ILE A 1 71 ? 13.57 5.047 -15.664 1 92.88 71 ILE A N 1
ATOM 529 C CA . ILE A 1 71 ? 13.094 6.367 -15.258 1 92.88 71 ILE A CA 1
ATOM 530 C C . ILE A 1 71 ? 12.836 6.375 -13.75 1 92.88 71 ILE A C 1
ATOM 532 O O . ILE A 1 71 ? 12.844 7.434 -13.117 1 92.88 71 ILE A O 1
ATOM 536 N N . LEU A 1 72 ? 12.586 5.238 -13.188 1 92.88 72 LEU A N 1
ATOM 537 C CA . LEU A 1 72 ? 12.391 5.137 -11.742 1 92.88 72 LEU A CA 1
ATOM 538 C C . LEU A 1 72 ? 13.719 5.273 -11.008 1 92.88 72 LEU A C 1
ATOM 540 O O . LEU A 1 72 ? 14.727 4.715 -11.43 1 92.88 72 LEU A O 1
ATOM 544 N N . PRO A 1 73 ? 13.773 6.055 -9.922 1 91.62 73 PRO A N 1
ATOM 545 C CA . PRO A 1 73 ? 15 6.117 -9.133 1 91.62 73 PRO A CA 1
ATOM 546 C C . PRO A 1 73 ? 15.5 4.738 -8.703 1 91.62 73 PRO A C 1
ATOM 548 O O . PRO A 1 73 ? 14.703 3.861 -8.375 1 91.62 73 PRO A O 1
ATOM 551 N N . ILE A 1 74 ? 16.75 4.582 -8.664 1 89.69 74 ILE A N 1
ATOM 552 C CA . ILE A 1 74 ? 17.375 3.279 -8.477 1 89.69 74 ILE A CA 1
ATOM 553 C C . ILE A 1 74 ? 17.016 2.725 -7.102 1 89.69 74 ILE A C 1
ATOM 555 O O . ILE A 1 74 ? 16.844 1.515 -6.938 1 89.69 74 ILE A O 1
ATOM 559 N N . ASP A 1 75 ? 16.906 3.59 -6.062 1 89.81 75 ASP A N 1
ATOM 560 C CA . ASP A 1 75 ? 16.547 3.123 -4.727 1 89.81 75 ASP A CA 1
ATOM 561 C C . ASP A 1 75 ? 15.148 2.516 -4.707 1 89.81 75 ASP A C 1
ATOM 563 O O . ASP A 1 75 ? 14.898 1.539 -3.998 1 89.81 75 ASP A O 1
ATOM 567 N N . ILE A 1 76 ? 14.336 3.109 -5.492 1 91.56 76 ILE A N 1
ATOM 568 C CA . ILE A 1 76 ? 12.977 2.586 -5.566 1 91.56 76 ILE A CA 1
ATOM 569 C C . ILE A 1 76 ? 12.969 1.279 -6.355 1 91.56 76 ILE A C 1
ATOM 571 O O . ILE A 1 76 ? 12.273 0.33 -5.988 1 91.56 76 ILE A O 1
ATOM 575 N N . GLN A 1 77 ? 13.719 1.21 -7.418 1 91.94 77 GLN A N 1
ATOM 576 C CA . GLN A 1 77 ? 13.797 -0.008 -8.219 1 91.94 77 GLN A CA 1
ATOM 577 C C . GLN A 1 77 ? 14.242 -1.196 -7.367 1 91.94 77 GLN A C 1
ATOM 579 O O . GLN A 1 77 ? 13.695 -2.293 -7.488 1 91.94 77 GLN A O 1
ATOM 584 N N . THR A 1 78 ? 15.188 -0.976 -6.516 1 89.31 78 THR A N 1
ATOM 585 C CA . THR A 1 78 ? 15.711 -2.055 -5.684 1 89.31 78 THR A CA 1
ATOM 586 C C . THR A 1 78 ? 14.75 -2.361 -4.535 1 89.31 78 THR A C 1
ATOM 588 O O . THR A 1 78 ? 14.625 -3.516 -4.117 1 89.31 78 THR A O 1
ATOM 591 N N . SER A 1 79 ? 14.07 -1.364 -4.09 1 92.12 79 SER A N 1
ATOM 592 C CA . SER A 1 79 ? 13.164 -1.535 -2.959 1 92.12 79 SER A CA 1
ATOM 593 C C . SER A 1 79 ? 11.922 -2.326 -3.363 1 92.12 79 SER A C 1
ATOM 595 O O . SER A 1 79 ? 11.359 -3.066 -2.555 1 92.12 79 SER A O 1
ATOM 597 N N . ILE A 1 80 ? 11.516 -2.178 -4.621 1 93 80 ILE A N 1
ATOM 598 C CA . ILE A 1 80 ? 10.281 -2.826 -5.043 1 93 80 ILE A CA 1
ATOM 599 C C . ILE A 1 80 ? 10.477 -4.34 -5.078 1 93 80 ILE A C 1
ATOM 601 O O . ILE A 1 80 ? 9.523 -5.102 -4.898 1 93 80 ILE A O 1
ATOM 605 N N . GLY A 1 81 ? 11.742 -4.797 -5.293 1 91.62 81 GLY A N 1
ATOM 606 C CA . GLY A 1 81 ? 12.016 -6.223 -5.238 1 91.62 81 GLY A CA 1
ATOM 607 C C . GLY A 1 81 ? 11.773 -6.828 -3.869 1 91.62 81 GLY A C 1
ATOM 608 O O . GLY A 1 81 ? 11.102 -7.855 -3.748 1 91.62 81 GLY A O 1
ATOM 609 N N . THR A 1 82 ? 12.219 -6.145 -2.867 1 92.06 82 THR A N 1
ATOM 610 C CA . THR A 1 82 ? 12.094 -6.641 -1.501 1 92.06 82 THR A CA 1
ATOM 611 C C . THR A 1 82 ? 10.656 -6.484 -1.001 1 92.06 82 THR A C 1
ATOM 613 O O . THR A 1 82 ? 10.086 -7.426 -0.449 1 92.06 82 THR A O 1
ATOM 616 N N . ILE A 1 83 ? 10.109 -5.34 -1.222 1 94 83 ILE A N 1
ATOM 617 C CA . ILE A 1 83 ? 8.742 -5.074 -0.79 1 94 83 ILE A CA 1
ATOM 618 C C . ILE A 1 83 ? 7.773 -5.984 -1.549 1 94 83 ILE A C 1
ATOM 620 O O . ILE A 1 83 ? 6.82 -6.508 -0.969 1 94 83 ILE A O 1
ATOM 624 N N . GLY A 1 84 ? 8.062 -6.129 -2.826 1 94.94 84 GLY A N 1
ATOM 625 C CA . GLY A 1 84 ? 7.227 -6.98 -3.66 1 94.94 84 GLY A CA 1
ATOM 626 C C . GLY A 1 84 ? 7.27 -8.445 -3.256 1 94.94 84 GLY A C 1
ATOM 627 O O . GLY A 1 84 ? 6.277 -9.156 -3.393 1 94.94 84 GLY A O 1
ATOM 628 N N . TYR A 1 85 ? 8.391 -8.914 -2.779 1 94.25 85 TYR A N 1
ATOM 629 C CA . TYR A 1 85 ? 8.484 -10.312 -2.363 1 94.25 85 TYR A CA 1
ATOM 630 C C . TYR A 1 85 ? 7.531 -10.602 -1.21 1 94.25 85 TYR A C 1
ATOM 632 O O . TYR A 1 85 ? 7.008 -11.711 -1.097 1 94.25 85 TYR A O 1
ATOM 640 N N . LEU A 1 86 ? 7.305 -9.594 -0.366 1 95.56 86 LEU A N 1
ATOM 641 C CA . LEU A 1 86 ? 6.281 -9.742 0.662 1 95.56 86 LEU A CA 1
ATOM 642 C C . LEU A 1 86 ? 4.91 -9.992 0.034 1 95.56 86 LEU A C 1
ATOM 644 O O . LEU A 1 86 ? 4.105 -10.75 0.577 1 95.56 86 LEU A O 1
ATOM 648 N N . GLY A 1 87 ? 4.684 -9.273 -1.035 1 94.81 87 GLY A N 1
ATOM 649 C CA . GLY A 1 87 ? 3.449 -9.5 -1.77 1 94.81 87 GLY A CA 1
ATOM 650 C C . GLY A 1 87 ? 3.309 -10.922 -2.283 1 94.81 87 GLY A C 1
ATOM 651 O O . GLY A 1 87 ? 2.225 -11.5 -2.227 1 94.81 87 GLY A O 1
ATOM 652 N N . LEU A 1 88 ? 4.379 -11.461 -2.76 1 93.5 88 LEU A N 1
ATOM 653 C CA . LEU A 1 88 ? 4.379 -12.844 -3.223 1 93.5 88 LEU A CA 1
ATOM 654 C C . LEU A 1 88 ? 4.086 -13.805 -2.074 1 93.5 88 LEU A C 1
ATOM 656 O O . LEU A 1 88 ? 3.301 -14.742 -2.229 1 93.5 88 LEU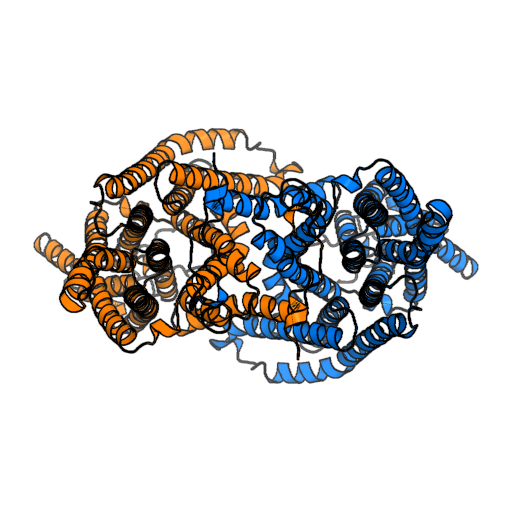 A O 1
ATOM 660 N N . LEU A 1 89 ? 4.73 -13.578 -0.944 1 95.12 89 LEU A N 1
ATOM 661 C CA . LEU A 1 89 ? 4.484 -14.422 0.221 1 95.12 89 LEU A CA 1
ATOM 662 C C . LEU A 1 89 ? 3.008 -14.414 0.597 1 95.12 89 LEU A C 1
ATOM 664 O O . LEU A 1 89 ? 2.418 -15.469 0.849 1 95.12 89 LEU A O 1
ATOM 668 N N . LEU A 1 90 ? 2.455 -13.25 0.563 1 95.12 90 LEU A N 1
ATOM 669 C CA . LEU A 1 90 ? 1.052 -13.133 0.943 1 95.12 90 LEU A CA 1
ATOM 670 C C . LEU A 1 90 ? 0.148 -13.773 -0.101 1 95.12 90 LEU A C 1
ATOM 672 O O . LEU A 1 90 ? -0.899 -14.336 0.237 1 95.12 90 LEU A O 1
ATOM 676 N N . LEU A 1 91 ? 0.539 -13.688 -1.319 1 91.12 91 LEU A N 1
ATOM 677 C CA . LEU A 1 91 ? -0.199 -14.359 -2.379 1 91.12 91 LEU A CA 1
ATOM 678 C C . LEU A 1 91 ? -0.244 -15.867 -2.133 1 91.12 91 LEU A C 1
ATOM 680 O O . LEU A 1 91 ? -1.284 -16.5 -2.326 1 91.12 91 LEU A O 1
ATOM 684 N N . ILE A 1 92 ? 0.862 -16.391 -1.729 1 92.5 92 ILE A N 1
ATOM 685 C CA . ILE A 1 92 ? 0.955 -17.828 -1.495 1 92.5 92 ILE A CA 1
ATOM 686 C C . ILE A 1 92 ? 0.181 -18.203 -0.232 1 92.5 92 ILE A C 1
ATOM 688 O O . ILE A 1 92 ? -0.432 -19.266 -0.161 1 92.5 92 ILE A O 1
ATOM 692 N N . VAL A 1 93 ? 0.223 -17.312 0.795 1 95.12 93 VAL A N 1
ATOM 693 C CA . VAL A 1 93 ? -0.602 -17.531 1.979 1 95.12 93 VAL A CA 1
ATOM 694 C C . VAL A 1 93 ? -2.072 -17.625 1.576 1 95.12 93 VAL A C 1
ATOM 696 O O . VAL A 1 93 ? -2.809 -18.484 2.068 1 95.12 93 VAL A O 1
ATOM 699 N N . GLU A 1 94 ? -2.48 -16.703 0.733 1 92.5 94 GLU A N 1
ATOM 700 C CA . GLU A 1 94 ? -3.854 -16.719 0.233 1 92.5 94 GLU A CA 1
ATOM 701 C C . GLU A 1 94 ? -4.164 -18.031 -0.478 1 92.5 94 GLU A C 1
ATOM 703 O O . GLU A 1 94 ? -5.262 -18.578 -0.331 1 92.5 94 GLU A O 1
ATOM 708 N N . GLY A 1 95 ? -3.256 -18.484 -1.28 1 89.31 95 GLY A N 1
ATOM 709 C CA . GLY A 1 95 ? -3.408 -19.781 -1.913 1 89.31 95 GLY A CA 1
ATOM 710 C C . GLY A 1 95 ? -3.623 -20.906 -0.919 1 89.31 95 GLY A C 1
ATOM 711 O O . GLY A 1 95 ? -4.438 -21.797 -1.154 1 89.31 95 GLY A O 1
ATOM 712 N N . GLY A 1 96 ? -2.881 -20.859 0.19 1 91.44 96 GLY A N 1
ATOM 713 C CA . GLY A 1 96 ? -3.064 -21.844 1.247 1 91.44 96 GLY A CA 1
ATOM 714 C C . GLY A 1 96 ? -4.406 -21.719 1.944 1 91.44 96 GLY A C 1
ATOM 715 O O . GLY A 1 96 ? -5.035 -22.734 2.266 1 91.44 96 GLY A O 1
ATOM 716 N N . LEU A 1 97 ? -4.844 -20.516 2.145 1 92.12 97 LEU A N 1
ATOM 717 C CA . LEU A 1 97 ? -6.129 -20.266 2.783 1 92.12 97 LEU A CA 1
ATOM 718 C C . LEU A 1 97 ? -7.273 -20.812 1.94 1 92.12 97 LEU A C 1
ATOM 720 O O . LEU A 1 97 ? -8.266 -21.312 2.48 1 92.12 97 LEU A O 1
ATOM 724 N N . ASP A 1 98 ? -7.07 -20.781 0.648 1 87.56 98 ASP A N 1
ATOM 725 C CA . ASP A 1 98 ? -8.148 -21.141 -0.265 1 87.56 98 ASP A CA 1
ATOM 726 C C . ASP A 1 98 ? -7.988 -22.578 -0.772 1 87.56 98 ASP A C 1
ATOM 728 O O . ASP A 1 98 ? -8.797 -23.062 -1.563 1 87.56 98 ASP A O 1
ATOM 732 N N . ALA A 1 99 ? -6.973 -23.203 -0.312 1 86.5 99 ALA A N 1
ATOM 733 C CA . ALA A 1 99 ? -6.672 -24.547 -0.804 1 86.5 99 ALA A CA 1
ATOM 734 C C . ALA A 1 99 ? -7.793 -25.516 -0.455 1 86.5 99 ALA A C 1
ATOM 736 O O . ALA A 1 99 ? -8.227 -25.594 0.697 1 86.5 99 ALA A O 1
ATOM 737 N N . ARG A 1 100 ? -8.289 -26.156 -1.48 1 81.31 100 ARG A N 1
ATOM 738 C CA . ARG A 1 100 ? -9.328 -27.172 -1.291 1 81.31 100 ARG A CA 1
ATOM 739 C C . ARG A 1 100 ? -8.719 -28.547 -1.056 1 81.31 100 ARG A C 1
ATOM 741 O O . ARG A 1 100 ? -8.844 -29.438 -1.894 1 81.31 100 ARG A O 1
ATOM 748 N N . LEU A 1 101 ? -8.219 -28.703 0.058 1 79.75 101 LEU A N 1
ATOM 749 C CA . LEU A 1 101 ? -7.535 -29.938 0.41 1 79.75 101 LEU A CA 1
ATOM 750 C C . LEU A 1 101 ? -8.531 -31.094 0.56 1 79.75 101 LEU A C 1
ATOM 752 O O . LEU A 1 101 ? -8.141 -32.25 0.558 1 79.75 101 LEU A O 1
ATOM 756 N N . ASP A 1 102 ? -9.82 -30.734 0.573 1 79.94 102 ASP A N 1
ATOM 757 C CA . ASP A 1 102 ? -10.883 -31.734 0.675 1 79.94 102 ASP A CA 1
ATOM 758 C C . ASP A 1 102 ? -10.969 -32.562 -0.599 1 79.94 102 ASP A C 1
ATOM 760 O O . ASP A 1 102 ? -11.297 -33.75 -0.547 1 79.94 102 ASP A O 1
ATOM 764 N N . ILE A 1 103 ? -10.648 -31.953 -1.652 1 79.69 103 ILE A N 1
ATOM 765 C CA . ILE A 1 103 ? -10.68 -32.656 -2.936 1 79.69 103 ILE A CA 1
ATOM 766 C C . ILE A 1 103 ? -9.633 -33.75 -2.955 1 79.69 103 ILE A C 1
ATOM 768 O O . ILE A 1 103 ? -9.883 -34.844 -3.467 1 79.69 103 ILE A O 1
ATOM 772 N N . LEU A 1 104 ? -8.523 -33.469 -2.367 1 79.75 104 LEU A N 1
ATOM 773 C CA . LEU A 1 104 ? -7.402 -34.406 -2.391 1 79.75 104 LEU A CA 1
ATOM 774 C C . LEU A 1 104 ? -7.594 -35.531 -1.358 1 79.75 104 LEU A C 1
ATOM 776 O O . LEU A 1 104 ? -6.945 -36.562 -1.435 1 79.75 104 LEU A O 1
ATOM 780 N N . SER A 1 105 ? -8.508 -35.25 -0.53 1 78.5 105 SER A N 1
ATOM 781 C CA . SER A 1 105 ? -8.766 -36.25 0.502 1 78.5 105 SER A CA 1
ATOM 782 C C . SER A 1 105 ? -9.727 -37.312 -0.003 1 78.5 105 SER A C 1
ATOM 784 O O . SER A 1 105 ? -9.805 -38.406 0.575 1 78.5 105 SER A O 1
ATOM 786 N N . GLU A 1 106 ? -10.438 -37 -1.083 1 81.44 106 GLU A N 1
ATOM 787 C CA . GLU A 1 106 ? -11.352 -38 -1.659 1 81.44 106 GLU A CA 1
ATOM 788 C C . GLU A 1 106 ? -10.602 -39 -2.527 1 81.44 106 GLU A C 1
ATOM 790 O O . GLU A 1 106 ? -10.023 -38.625 -3.553 1 81.44 106 GLU A O 1
ATOM 795 N N . ARG A 1 107 ? -10.695 -40.188 -2.176 1 79.31 107 ARG A N 1
ATOM 796 C CA . ARG A 1 107 ? -9.961 -41.25 -2.826 1 79.31 107 ARG A CA 1
ATOM 797 C C . ARG A 1 107 ? -10.352 -41.375 -4.297 1 79.31 107 ARG A C 1
ATOM 799 O O . ARG A 1 107 ? -9.5 -41.656 -5.145 1 79.31 107 ARG A O 1
ATOM 806 N N . LYS A 1 108 ? -11.664 -41.156 -4.543 1 77.44 108 LYS A N 1
ATOM 807 C CA . LYS A 1 108 ? -12.18 -41.344 -5.898 1 77.44 108 LYS A CA 1
ATOM 808 C C . LYS A 1 108 ? -11.523 -40.375 -6.867 1 77.44 108 LYS A C 1
ATOM 810 O O . LYS A 1 108 ? -11.32 -40.688 -8.039 1 77.44 108 LYS A O 1
ATOM 815 N N . ASN A 1 109 ? -11.141 -39.281 -6.426 1 83.25 109 ASN A N 1
ATOM 816 C CA . ASN A 1 109 ? -10.594 -38.219 -7.273 1 83.25 109 ASN A CA 1
ATOM 817 C C . ASN A 1 109 ? -9.07 -38.156 -7.16 1 83.25 109 ASN A C 1
ATOM 819 O O . ASN A 1 109 ? -8.406 -37.625 -8.055 1 83.25 109 ASN A O 1
ATOM 823 N N . LEU A 1 110 ? -8.508 -38.688 -6.145 1 88.88 110 LEU A N 1
ATOM 824 C CA . LEU A 1 110 ? -7.102 -38.5 -5.82 1 88.88 110 LEU A CA 1
ATOM 825 C C . LEU A 1 110 ? -6.207 -39.094 -6.898 1 88.88 110 LEU A C 1
ATOM 827 O O . LEU A 1 110 ? -5.238 -38.469 -7.332 1 88.88 110 LEU A O 1
ATOM 831 N N . ALA A 1 111 ? -6.578 -40.281 -7.336 1 91.5 111 ALA A N 1
ATOM 832 C CA . ALA A 1 111 ? -5.73 -40.969 -8.297 1 91.5 111 ALA A CA 1
ATOM 833 C C . ALA A 1 111 ? -5.637 -40.188 -9.609 1 91.5 111 ALA A C 1
ATOM 835 O O . ALA A 1 111 ? -4.543 -40.031 -10.156 1 91.5 111 ALA A O 1
ATOM 836 N N . ILE A 1 112 ? -6.754 -39.75 -10.078 1 92.19 112 ILE A N 1
ATOM 837 C CA . ILE A 1 112 ? -6.754 -39.031 -11.352 1 92.19 112 ILE A CA 1
ATOM 838 C C . ILE A 1 112 ? -6.078 -37.688 -11.18 1 92.19 112 ILE A C 1
ATOM 840 O O . ILE A 1 112 ? -5.395 -37.188 -12.086 1 92.19 112 ILE A O 1
ATOM 844 N N . CYS A 1 113 ? -6.273 -37.031 -10.055 1 93.06 113 CYS A N 1
ATOM 845 C CA . CYS A 1 113 ? -5.609 -35.75 -9.781 1 93.06 113 CYS A CA 1
ATOM 846 C C . CYS A 1 113 ? -4.094 -35.938 -9.797 1 93.06 113 CYS A C 1
ATOM 848 O O . CYS A 1 113 ? -3.385 -35.094 -10.375 1 93.06 113 CYS A O 1
ATOM 850 N N . ILE A 1 114 ? -3.625 -36.969 -9.227 1 94 114 ILE A N 1
ATOM 851 C CA . ILE A 1 114 ? -2.193 -37.25 -9.148 1 94 114 ILE A CA 1
ATOM 852 C C . ILE A 1 114 ? -1.639 -37.5 -10.547 1 94 114 ILE A C 1
ATOM 854 O O . ILE A 1 114 ? -0.58 -36.969 -10.906 1 94 114 ILE A O 1
ATOM 858 N N . LEU A 1 115 ? -2.363 -38.25 -11.312 1 95 115 LEU A N 1
ATOM 859 C CA . LEU A 1 115 ? -1.904 -38.594 -12.656 1 95 115 LEU A CA 1
ATOM 860 C C . LEU A 1 115 ? -1.843 -37.344 -13.531 1 95 115 LEU A C 1
ATOM 862 O O . LEU A 1 115 ? -0.87 -37.125 -14.258 1 95 115 LEU A O 1
ATOM 866 N N . VAL A 1 116 ? -2.881 -36.531 -13.43 1 95.06 116 VAL A N 1
ATOM 867 C CA . VAL A 1 116 ? -2.924 -35.312 -14.211 1 95.06 116 VAL A CA 1
ATOM 868 C C . VAL A 1 116 ? -1.81 -34.375 -13.75 1 95.06 116 VAL A C 1
ATOM 870 O O . VAL A 1 116 ? -1.108 -33.781 -14.578 1 95.06 116 VAL A O 1
ATOM 873 N N . ALA A 1 117 ? -1.588 -34.281 -12.461 1 94.56 117 ALA A N 1
ATOM 874 C CA . ALA A 1 117 ? -0.567 -33.406 -11.898 1 94.56 117 ALA A CA 1
ATOM 875 C C . ALA A 1 117 ? 0.833 -33.875 -12.289 1 94.56 117 ALA A C 1
ATOM 877 O O . ALA A 1 117 ? 1.67 -33.062 -12.703 1 94.56 117 ALA A O 1
ATOM 878 N N . LEU A 1 118 ? 1.086 -35.156 -12.141 1 95 118 LEU A N 1
ATOM 879 C CA . LEU A 1 118 ? 2.404 -35.688 -12.445 1 95 118 LEU A CA 1
ATOM 880 C C . LEU A 1 118 ? 2.721 -35.562 -13.93 1 95 118 LEU A C 1
ATOM 882 O O . LEU A 1 118 ? 3.867 -35.312 -14.305 1 95 118 LEU A O 1
ATOM 886 N N . SER A 1 119 ? 1.725 -35.812 -14.703 1 95.94 119 SER A N 1
ATOM 887 C CA . SER A 1 119 ? 1.935 -35.625 -16.141 1 95.94 119 SER A CA 1
ATOM 888 C C . SER A 1 119 ? 2.109 -34.156 -16.484 1 95.94 119 SER A C 1
ATOM 890 O O . SER A 1 119 ? 2.9 -33.812 -17.359 1 95.94 119 SER A O 1
ATOM 892 N N . GLY A 1 120 ? 1.345 -33.312 -15.82 1 94.56 120 GLY A N 1
ATOM 893 C CA . GLY A 1 120 ? 1.463 -31.891 -16.031 1 94.56 120 GLY A CA 1
ATOM 894 C C . GLY A 1 120 ? 2.824 -31.344 -15.648 1 94.56 120 GLY A C 1
ATOM 895 O O . GLY A 1 120 ? 3.25 -30.312 -16.172 1 94.56 120 GLY A O 1
ATOM 896 N N . ILE A 1 121 ? 3.486 -32 -14.797 1 95.12 121 ILE A N 1
ATOM 897 C CA . ILE A 1 121 ? 4.816 -31.594 -14.352 1 95.12 121 ILE A CA 1
ATOM 898 C C . ILE A 1 121 ? 5.879 -32.344 -15.148 1 95.12 121 ILE A C 1
ATOM 900 O O . ILE A 1 121 ? 6.824 -31.734 -15.656 1 95.12 121 ILE A O 1
ATOM 904 N N . GLY A 1 122 ? 5.711 -33.625 -15.305 1 96.12 122 GLY A N 1
ATOM 905 C CA . GLY A 1 122 ? 6.695 -34.469 -15.945 1 96.12 122 GLY A CA 1
ATOM 906 C C . GLY A 1 122 ? 6.844 -34.219 -17.438 1 96.12 122 GLY A C 1
ATOM 907 O O . GLY A 1 122 ? 7.957 -34.219 -17.953 1 96.12 122 GLY A O 1
ATOM 908 N N . LEU A 1 123 ? 5.777 -34.031 -18.094 1 96.75 123 LEU A N 1
ATOM 909 C CA . LEU A 1 123 ? 5.828 -33.875 -19.531 1 96.75 123 LEU A CA 1
ATOM 910 C C . LEU A 1 123 ? 6.559 -32.562 -19.906 1 96.75 123 LEU A C 1
ATOM 912 O O . LEU A 1 123 ? 7.434 -32.562 -20.781 1 96.75 123 LEU A O 1
ATOM 916 N N . PRO A 1 124 ? 6.215 -31.453 -19.297 1 96.69 124 PRO A N 1
ATOM 917 C CA . PRO A 1 124 ? 6.977 -30.234 -19.594 1 96.69 124 PRO A CA 1
ATOM 918 C C . PRO A 1 124 ? 8.469 -30.391 -19.312 1 96.69 124 PRO A C 1
ATOM 920 O O . PRO A 1 124 ? 9.305 -29.969 -20.109 1 96.69 124 PRO A O 1
ATOM 923 N N . ILE A 1 125 ? 8.844 -30.984 -18.219 1 96.31 125 ILE A N 1
ATOM 924 C CA . ILE A 1 125 ? 10.25 -31.188 -17.875 1 96.31 125 ILE A CA 1
ATOM 925 C C . ILE A 1 125 ? 10.898 -32.125 -18.891 1 96.31 125 ILE A C 1
ATOM 927 O O . ILE A 1 125 ? 11.977 -31.828 -19.406 1 96.31 125 ILE A O 1
ATOM 931 N N . GLY A 1 126 ? 10.273 -33.219 -19.172 1 96.69 126 GLY A N 1
ATOM 932 C CA . GLY A 1 126 ? 10.797 -34.188 -20.109 1 96.69 126 GLY A CA 1
ATOM 933 C C . GLY A 1 126 ? 10.977 -33.625 -21.516 1 96.69 126 GLY A C 1
ATOM 934 O O . GLY A 1 126 ? 12.031 -33.781 -22.125 1 96.69 126 GLY A O 1
ATOM 935 N N . LEU A 1 127 ? 9.969 -33 -22.016 1 97.31 127 LEU A N 1
ATOM 936 C CA . LEU A 1 127 ? 10.031 -32.438 -23.344 1 97.31 127 LEU A CA 1
ATOM 937 C C . LEU A 1 127 ? 11.047 -31.281 -23.391 1 97.31 127 LEU A C 1
ATOM 939 O O . LEU A 1 127 ? 11.664 -31.047 -24.438 1 97.31 127 LEU A O 1
ATOM 943 N N . SER A 1 128 ? 11.172 -30.547 -22.297 1 97.38 128 SER A N 1
ATOM 944 C CA . SER A 1 128 ? 12.195 -29.516 -22.234 1 97.38 128 SER A CA 1
ATOM 945 C C . SER A 1 128 ? 13.594 -30.109 -22.375 1 97.38 128 SER A C 1
ATOM 947 O O . SER A 1 128 ? 14.445 -29.531 -23.062 1 97.38 128 SER A O 1
ATOM 949 N N . MET A 1 129 ? 13.805 -31.266 -21.719 1 96.19 129 MET A N 1
ATOM 950 C CA . MET A 1 129 ? 15.094 -31.938 -21.859 1 96.19 129 MET A CA 1
ATOM 951 C C . MET A 1 129 ? 15.359 -32.344 -23.297 1 96.19 129 MET A C 1
ATOM 953 O O . MET A 1 129 ? 16.484 -32.219 -23.797 1 96.19 129 MET A O 1
ATOM 957 N N . LEU A 1 130 ? 14.375 -32.719 -23.938 1 96.69 130 LEU A N 1
ATOM 958 C CA . LEU A 1 130 ? 14.516 -33.188 -25.312 1 96.69 130 LEU A CA 1
ATOM 959 C C . LEU A 1 130 ? 14.766 -32 -26.25 1 96.69 130 LEU A C 1
ATOM 961 O O . LEU A 1 130 ? 15.688 -32.031 -27.078 1 96.69 130 LEU A O 1
ATOM 965 N N . VAL A 1 131 ? 14.047 -30.969 -26.141 1 96.81 131 VAL A N 1
ATOM 966 C CA . VAL A 1 131 ? 14.094 -29.859 -27.094 1 96.81 131 VAL A CA 1
ATOM 967 C C . VAL A 1 131 ? 15.273 -28.938 -26.766 1 96.81 131 VAL A C 1
ATOM 969 O O . VAL A 1 131 ? 16.031 -28.547 -27.656 1 96.81 131 VAL A O 1
ATOM 972 N N . LEU A 1 132 ? 15.477 -28.562 -25.5 1 97.12 132 LEU A N 1
ATOM 973 C CA . LEU A 1 132 ? 16.484 -27.578 -25.125 1 97.12 132 LEU A CA 1
ATOM 974 C C . LEU A 1 132 ? 17.875 -28.203 -25.109 1 97.12 132 LEU A C 1
ATOM 976 O O . LEU A 1 132 ? 18.828 -27.594 -25.578 1 97.12 132 LEU A O 1
ATOM 980 N N . HIS A 1 133 ? 17.969 -29.391 -24.547 1 94.81 133 HIS A N 1
ATOM 981 C CA . HIS A 1 133 ? 19.281 -30.016 -24.469 1 94.81 133 HIS A CA 1
ATOM 982 C C . HIS A 1 133 ? 19.672 -30.641 -25.797 1 94.81 133 HIS A C 1
ATOM 984 O O . HIS A 1 133 ? 20.75 -30.344 -26.328 1 94.81 133 HIS A O 1
ATOM 990 N N . PHE A 1 134 ? 18.828 -31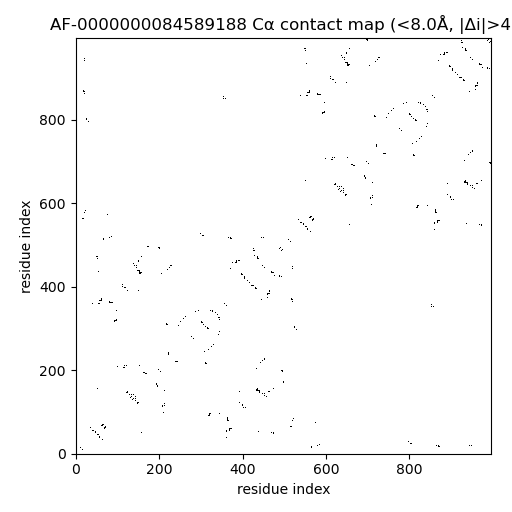.438 -26.375 1 95.31 134 PHE A N 1
ATOM 991 C CA . PHE A 1 134 ? 19.172 -32.156 -27.594 1 95.31 134 PHE A CA 1
ATOM 992 C C . PHE A 1 134 ? 18.875 -31.328 -28.828 1 95.31 134 PHE A C 1
ATOM 994 O O . PHE A 1 134 ? 19.562 -31.453 -29.844 1 95.31 134 PHE A O 1
ATOM 1001 N N . GLY A 1 135 ? 17.922 -30.469 -28.797 1 94.44 135 GLY A N 1
ATOM 1002 C CA . GLY A 1 135 ? 17.562 -29.641 -29.938 1 94.44 135 GLY A CA 1
ATOM 1003 C C . GLY A 1 135 ? 18.391 -28.391 -30.062 1 94.44 135 GLY A C 1
ATOM 1004 O O . GLY A 1 135 ? 19.078 -28.172 -31.062 1 94.44 135 GLY A O 1
ATOM 1005 N N . TYR A 1 136 ? 18.406 -27.625 -28.984 1 96.31 136 TYR A N 1
ATOM 1006 C CA . TYR A 1 136 ? 19.062 -26.328 -29.016 1 96.31 136 TYR A CA 1
ATOM 1007 C C . TYR A 1 136 ? 20.469 -26.406 -28.422 1 96.31 136 TYR A C 1
ATOM 1009 O O . TYR A 1 136 ? 21.219 -25.422 -28.453 1 96.31 136 TYR A O 1
ATOM 1017 N N . HIS A 1 137 ? 20.891 -27.469 -27.719 1 96 137 HIS A N 1
ATOM 1018 C CA . HIS A 1 137 ? 22.234 -27.781 -27.25 1 96 137 HIS A CA 1
ATOM 1019 C C . HIS A 1 137 ? 22.578 -26.969 -26 1 96 137 HIS A C 1
ATOM 1021 O O . HIS A 1 137 ? 23.703 -26.484 -25.844 1 96 137 HIS A O 1
ATOM 1027 N N . TYR A 1 138 ? 21.578 -26.734 -25.203 1 96.25 138 TYR A N 1
ATOM 1028 C CA . TYR A 1 138 ? 21.844 -26.188 -23.875 1 96.25 138 TYR A CA 1
ATOM 1029 C C . TYR A 1 138 ? 22.281 -27.281 -22.906 1 96.25 138 TYR A C 1
ATOM 1031 O O . TYR A 1 138 ? 22.172 -28.469 -23.219 1 96.25 138 TYR A O 1
ATOM 1039 N N . THR A 1 139 ? 22.781 -26.938 -21.75 1 94.31 139 THR A N 1
ATOM 1040 C CA . THR A 1 139 ? 23.25 -27.906 -20.781 1 94.31 139 THR A CA 1
ATOM 1041 C C . THR A 1 139 ? 22.062 -28.641 -20.141 1 94.31 139 THR A C 1
ATOM 1043 O O . THR A 1 139 ? 20.922 -28.156 -20.203 1 94.31 139 THR A O 1
ATOM 1046 N N . VAL A 1 140 ? 22.312 -29.766 -19.562 1 93 140 VAL A N 1
ATOM 1047 C CA . VAL A 1 140 ? 21.297 -30.594 -18.906 1 93 140 VAL A CA 1
ATOM 1048 C C . VAL A 1 140 ? 20.656 -29.812 -17.75 1 93 140 VAL A C 1
ATOM 1050 O O . VAL A 1 140 ? 19.438 -29.828 -17.578 1 93 140 VAL A O 1
ATOM 1053 N N . LEU A 1 141 ? 21.5 -29.078 -17.031 1 91.88 141 LEU A N 1
ATOM 1054 C CA . LEU A 1 141 ? 21.016 -28.328 -15.867 1 91.88 141 LEU A CA 1
ATOM 1055 C C . LEU A 1 141 ? 20.141 -27.172 -16.312 1 91.88 141 LEU A C 1
ATOM 1057 O O . LEU A 1 141 ? 19.078 -26.953 -15.719 1 91.88 141 LEU A O 1
ATOM 1061 N N . GLU A 1 142 ? 20.578 -26.5 -17.281 1 95.19 142 GLU A N 1
ATOM 1062 C CA . GLU A 1 142 ? 19.781 -25.391 -17.812 1 95.19 142 GLU A CA 1
ATOM 1063 C C . GLU A 1 142 ? 18.422 -25.875 -18.312 1 95.19 142 GLU A C 1
ATOM 1065 O O . GLU A 1 142 ? 17.391 -25.25 -18.062 1 95.19 142 GLU A O 1
ATOM 1070 N N . SER A 1 143 ? 18.453 -26.969 -19.031 1 96.44 143 SER A N 1
ATOM 1071 C CA . SER A 1 143 ? 17.234 -27.531 -19.609 1 96.44 143 SER A CA 1
ATOM 1072 C C . SER A 1 143 ? 16.281 -28 -18.531 1 96.44 143 SER A C 1
ATOM 1074 O O . SER A 1 143 ? 15.062 -27.828 -18.641 1 96.44 143 SER A O 1
ATOM 1076 N N . PHE A 1 144 ? 16.828 -28.562 -17.516 1 93.94 144 PHE A N 1
ATOM 1077 C CA . PHE A 1 144 ? 16.016 -29.031 -16.406 1 93.94 144 PHE A CA 1
ATOM 1078 C C . PHE A 1 144 ? 15.359 -27.859 -15.68 1 93.94 144 PHE A C 1
ATOM 1080 O O . PHE A 1 144 ? 14.156 -27.891 -15.391 1 93.94 144 PHE A O 1
ATOM 1087 N N . VAL A 1 145 ? 16.141 -26.844 -15.398 1 94.69 145 VAL A N 1
ATOM 1088 C CA . VAL A 1 145 ? 15.664 -25.719 -14.617 1 94.69 145 VAL A CA 1
ATOM 1089 C C . VAL A 1 145 ? 14.57 -24.969 -15.391 1 94.69 145 VAL A C 1
ATOM 1091 O O . VAL A 1 145 ? 13.547 -24.609 -14.82 1 94.69 145 VAL A O 1
ATOM 1094 N N . VAL A 1 146 ? 14.758 -24.797 -16.641 1 97.12 146 VAL A N 1
ATOM 1095 C CA . VAL A 1 146 ? 13.766 -24.109 -17.469 1 97.12 146 VAL A CA 1
ATOM 1096 C C . VAL A 1 146 ? 12.523 -24.969 -17.609 1 97.12 146 VAL A C 1
ATOM 1098 O O . VAL A 1 146 ? 11.398 -24.469 -17.562 1 97.12 146 VAL A O 1
ATOM 1101 N N . GLY A 1 147 ? 12.742 -26.266 -17.781 1 96.38 147 GLY A N 1
ATOM 1102 C CA . GLY A 1 147 ? 11.617 -27.188 -17.797 1 96.38 147 GLY A CA 1
ATOM 1103 C C . GLY A 1 147 ? 10.828 -27.188 -16.5 1 96.38 147 GLY A C 1
ATOM 1104 O O . GLY A 1 147 ? 9.594 -27.25 -16.531 1 96.38 147 GLY A O 1
ATOM 1105 N N . ALA A 1 148 ? 11.539 -27.156 -15.422 1 94.25 148 ALA A N 1
ATOM 1106 C CA . ALA A 1 148 ? 10.898 -27.109 -14.109 1 94.25 148 ALA A CA 1
ATOM 1107 C C . ALA A 1 148 ? 10.07 -25.844 -13.953 1 94.25 148 ALA A C 1
ATOM 1109 O O . ALA A 1 148 ? 8.977 -25.875 -13.375 1 94.25 148 ALA A O 1
ATOM 1110 N N . ALA A 1 149 ? 10.602 -24.75 -14.422 1 95.31 149 ALA A N 1
ATOM 1111 C CA . ALA A 1 149 ? 9.875 -23.484 -14.375 1 95.31 149 ALA A CA 1
ATOM 1112 C C . ALA A 1 149 ? 8.57 -23.562 -15.164 1 95.31 149 ALA A C 1
ATOM 1114 O O . ALA A 1 149 ? 7.551 -23.016 -14.742 1 95.31 149 ALA A O 1
ATOM 1115 N N . LEU A 1 150 ? 8.57 -24.25 -16.25 1 95.5 150 LEU A N 1
ATOM 1116 C CA . LEU A 1 150 ? 7.41 -24.328 -17.141 1 95.5 150 LEU A CA 1
ATOM 1117 C C . LEU A 1 150 ? 6.449 -25.422 -16.688 1 95.5 150 LEU A C 1
ATOM 1119 O O . LEU A 1 150 ? 5.367 -25.578 -17.25 1 95.5 150 LEU A O 1
ATOM 1123 N N . SER A 1 151 ? 6.824 -26.141 -15.688 1 93.56 151 SER A N 1
ATOM 1124 C CA . SER A 1 151 ? 5.934 -27.156 -15.141 1 93.56 151 SER A CA 1
ATOM 1125 C C . SER A 1 151 ? 4.914 -26.547 -14.188 1 93.56 151 SER A C 1
ATOM 1127 O O . SER A 1 151 ? 3.865 -27.141 -13.93 1 93.56 151 SER A O 1
ATOM 1129 N N . ALA A 1 152 ? 5.242 -25.406 -13.688 1 89.19 152 ALA A N 1
ATOM 1130 C CA . ALA A 1 152 ? 4.352 -24.719 -12.75 1 89.19 152 ALA A CA 1
ATOM 1131 C C . ALA A 1 152 ? 3.115 -24.188 -13.461 1 89.19 152 ALA A C 1
ATOM 1133 O O . ALA A 1 152 ? 3.193 -23.75 -14.609 1 89.19 152 ALA A O 1
ATOM 1134 N N . THR A 1 153 ? 1.989 -24.25 -12.789 1 88.94 153 THR A N 1
ATOM 1135 C CA . THR A 1 153 ? 0.722 -23.797 -13.336 1 88.94 153 THR A CA 1
ATOM 1136 C C . THR A 1 153 ? 0.084 -22.75 -12.422 1 88.94 153 THR A C 1
ATOM 1138 O O . THR A 1 153 ? 0.272 -22.797 -11.203 1 88.94 153 THR A O 1
ATOM 1141 N N . SER A 1 154 ? -0.538 -21.781 -13.039 1 83.31 154 SER A N 1
ATOM 1142 C CA . SER A 1 154 ? -1.275 -20.766 -12.289 1 83.31 154 SER A CA 1
ATOM 1143 C C . SER A 1 154 ? -2.781 -20.969 -12.414 1 83.31 154 SER A C 1
ATOM 1145 O O . SER A 1 154 ? -3.336 -20.875 -13.508 1 83.31 154 SER A O 1
ATOM 1147 N N . LEU A 1 155 ? -3.451 -21.203 -11.305 1 71.81 155 LEU A N 1
ATOM 1148 C CA . LEU A 1 155 ? -4.891 -21.453 -11.328 1 71.81 155 LEU A CA 1
ATOM 1149 C C . LEU A 1 155 ? -5.664 -20.141 -11.203 1 71.81 155 LEU A C 1
ATOM 1151 O O . LEU A 1 155 ? -6.832 -20.062 -11.594 1 71.81 155 LEU A O 1
ATOM 1155 N N . GLY A 1 156 ? -4.992 -19.203 -10.633 1 69.81 156 GLY A N 1
ATOM 1156 C CA . GLY A 1 156 ? -5.707 -17.969 -10.398 1 69.81 156 GLY A CA 1
ATOM 1157 C C . GLY A 1 156 ? -6.32 -17.375 -11.656 1 69.81 156 GLY A C 1
ATOM 1158 O O . GLY A 1 156 ? -7.5 -17.031 -11.672 1 69.81 156 GLY A O 1
ATOM 1159 N N . THR A 1 157 ? -5.684 -17.359 -12.656 1 67.19 157 THR A N 1
ATOM 1160 C CA . THR A 1 157 ? -6.156 -16.797 -13.914 1 67.19 157 THR A CA 1
ATOM 1161 C C . THR A 1 157 ? -7.254 -17.656 -14.516 1 67.19 157 THR A C 1
ATOM 1163 O O . THR A 1 157 ? -8.242 -17.156 -15.039 1 67.19 157 THR A O 1
ATOM 1166 N N . THR A 1 158 ? -7.117 -18.906 -14.383 1 68.94 158 THR A N 1
ATOM 1167 C CA . THR A 1 158 ? -8.086 -19.844 -14.945 1 68.94 158 THR A CA 1
ATOM 1168 C C . THR A 1 158 ? -9.383 -19.828 -14.148 1 68.94 158 THR A C 1
ATOM 1170 O O . THR A 1 158 ? -10.469 -19.875 -14.734 1 68.94 158 THR A O 1
ATOM 1173 N N . PHE A 1 159 ? -9.219 -19.625 -12.93 1 70.69 159 PHE A N 1
ATOM 1174 C CA . PHE A 1 159 ? -10.406 -19.578 -12.086 1 70.69 159 PHE A CA 1
ATOM 1175 C C . PHE A 1 159 ? -11.242 -18.344 -12.391 1 70.69 159 PHE A C 1
ATOM 1177 O O . PHE A 1 159 ? -12.469 -18.391 -12.336 1 70.69 159 PHE A O 1
ATOM 1184 N N . ALA A 1 160 ? -10.586 -17.375 -12.688 1 68.31 160 ALA A N 1
ATOM 1185 C CA . ALA A 1 160 ? -11.305 -16.141 -13 1 68.31 160 ALA A CA 1
ATOM 1186 C C . ALA A 1 160 ? -12.156 -16.312 -14.258 1 68.31 160 ALA A C 1
ATOM 1188 O O . ALA A 1 160 ? -13.297 -15.852 -14.297 1 68.31 160 ALA A O 1
ATOM 1189 N N . ILE A 1 161 ? -11.664 -17.016 -15.133 1 67.62 161 ILE A N 1
ATOM 1190 C CA . ILE A 1 161 ? -12.383 -17.234 -16.375 1 67.62 161 ILE A CA 1
ATOM 1191 C C . ILE A 1 161 ? -13.508 -18.25 -16.156 1 67.62 161 ILE A C 1
ATOM 1193 O O . ILE A 1 161 ? -14.609 -18.094 -16.688 1 67.62 161 ILE A O 1
ATOM 1197 N N . MET A 1 162 ? -13.25 -19.156 -15.336 1 72.12 162 MET A N 1
ATOM 1198 C CA . MET A 1 162 ? -14.227 -20.203 -15.07 1 72.12 162 MET A CA 1
ATOM 1199 C C . MET A 1 162 ? -15.422 -19.656 -14.305 1 72.12 162 MET A C 1
ATOM 1201 O O . MET A 1 162 ? -16.562 -20.062 -14.555 1 72.12 162 MET A O 1
ATOM 1205 N N . THR A 1 163 ? -15.109 -18.75 -13.5 1 69.5 163 THR A N 1
ATOM 1206 C CA . THR A 1 163 ? -16.172 -18.203 -12.672 1 69.5 163 THR A CA 1
ATOM 1207 C C . THR A 1 163 ? -17.047 -17.25 -13.477 1 69.5 163 THR A C 1
ATOM 1209 O O . THR A 1 163 ? -18.219 -17.031 -13.125 1 69.5 163 THR A O 1
ATOM 1212 N N . SER A 1 164 ? -16.5 -16.734 -14.516 1 66.94 164 SER A N 1
ATOM 1213 C CA . SER A 1 164 ? -17.281 -15.828 -15.359 1 66.94 164 SER A CA 1
ATOM 1214 C C . SER A 1 164 ? -18.25 -16.594 -16.234 1 66.94 164 SER A C 1
ATOM 1216 O O . SER A 1 164 ? -19.219 -16.016 -16.75 1 66.94 164 SER A O 1
ATOM 1218 N N . PHE A 1 165 ? -18.047 -17.891 -16.375 1 68.5 165 PHE A N 1
ATOM 1219 C CA . PHE A 1 165 ? -18.922 -18.734 -17.172 1 68.5 165 PHE A CA 1
ATOM 1220 C C . PHE A 1 165 ? -19.953 -19.438 -16.281 1 68.5 165 PHE A C 1
ATOM 1222 O O . PHE A 1 165 ? -19.594 -20.328 -15.5 1 68.5 165 PHE A O 1
ATOM 1229 N N . ARG A 1 166 ? -21.141 -18.922 -16.328 1 68.56 166 ARG A N 1
ATOM 1230 C CA . ARG A 1 166 ? -22.219 -19.516 -15.547 1 68.56 166 ARG A CA 1
ATOM 1231 C C . ARG A 1 166 ? -23.203 -20.266 -16.453 1 68.56 166 ARG A C 1
ATOM 1233 O O . ARG A 1 166 ? -23.438 -19.844 -17.594 1 68.56 166 ARG A O 1
ATOM 1240 N N . PHE A 1 167 ? -23.688 -21.453 -15.977 1 71 167 PHE A N 1
ATOM 1241 C CA . PHE A 1 167 ? -24.641 -22.25 -16.734 1 71 167 PHE A CA 1
ATOM 1242 C C . PHE A 1 167 ? -25.797 -22.703 -15.852 1 71 167 PHE A C 1
ATOM 1244 O O . PHE A 1 167 ? -25.672 -22.75 -14.625 1 71 167 PHE A O 1
ATOM 1251 N N . PRO A 1 168 ? -27.047 -22.812 -16.469 1 64.75 168 PRO A N 1
ATOM 1252 C CA . PRO A 1 168 ? -28.203 -23.266 -15.695 1 64.75 168 PRO A CA 1
ATOM 1253 C C . PRO A 1 168 ? -28 -24.641 -15.086 1 64.75 168 PRO A C 1
ATOM 1255 O O . PRO A 1 168 ? -27.406 -25.516 -15.719 1 64.75 168 PRO A O 1
ATOM 1258 N N . THR A 1 169 ? -28.312 -24.734 -13.836 1 61.66 169 THR A N 1
ATOM 1259 C CA . THR A 1 169 ? -28.234 -26.016 -13.156 1 61.66 169 THR A CA 1
ATOM 1260 C C . THR A 1 169 ? -29.266 -27 -13.719 1 61.66 169 THR A C 1
ATOM 1262 O O . THR A 1 169 ? -30.438 -26.656 -13.875 1 61.66 169 THR A O 1
ATOM 1265 N N . PRO A 1 170 ? -28.891 -28.125 -14.156 1 55.44 170 PRO A N 1
ATOM 1266 C CA . PRO A 1 170 ? -29.891 -29.078 -14.648 1 55.44 170 PRO A CA 1
ATOM 1267 C C . PRO A 1 170 ? -30.953 -29.406 -13.609 1 55.44 170 PRO A C 1
ATOM 1269 O O . PRO A 1 170 ? -30.672 -29.391 -12.406 1 55.44 170 PRO A O 1
ATOM 1272 N N . ALA A 1 171 ? -32.188 -29.453 -13.922 1 50.03 171 ALA A N 1
ATOM 1273 C CA . ALA A 1 171 ? -33.375 -29.688 -13.109 1 50.03 171 ALA A CA 1
ATOM 1274 C C . ALA A 1 171 ? -33.188 -30.906 -12.211 1 50.03 171 ALA A C 1
ATOM 1276 O O . ALA A 1 171 ? -33.875 -31.047 -11.195 1 50.03 171 ALA A O 1
ATOM 1277 N N . SER A 1 172 ? -32.688 -31.969 -12.594 1 47.88 172 SER A N 1
ATOM 1278 C CA . SER A 1 172 ? -32.656 -33.25 -11.875 1 47.88 172 SER A CA 1
ATOM 1279 C C . SER A 1 172 ? -31.75 -33.156 -10.656 1 47.88 172 SER A C 1
ATOM 1281 O O . SER A 1 172 ? -31.625 -34.125 -9.906 1 47.88 172 SER A O 1
ATOM 1283 N N . VAL A 1 173 ? -31.047 -32.25 -10.508 1 45.31 173 VAL A N 1
ATOM 1284 C CA . VAL A 1 173 ? -30.141 -32.219 -9.359 1 45.31 173 VAL A CA 1
ATOM 1285 C C . VAL A 1 173 ? -30.906 -31.719 -8.125 1 45.31 173 VAL A C 1
ATOM 1287 O O . VAL A 1 173 ? -31.484 -30.641 -8.133 1 45.31 173 VAL A O 1
ATOM 1290 N N . PRO A 1 174 ? -31.406 -32.656 -7.238 1 39.34 174 PRO A N 1
ATOM 1291 C CA . PRO A 1 174 ? -32.094 -32.188 -6.023 1 39.34 174 PRO A CA 1
ATOM 1292 C C . PRO A 1 174 ? -31.375 -30.984 -5.387 1 39.34 174 PRO A C 1
ATOM 1294 O O . PRO A 1 174 ? -30.156 -30.906 -5.406 1 39.34 174 PRO A O 1
ATOM 1297 N N . GLN A 1 175 ? -32.062 -29.875 -5.449 1 37.44 175 GLN A N 1
ATOM 1298 C CA . GLN A 1 175 ? -31.578 -28.688 -4.75 1 37.44 175 GLN A CA 1
ATOM 1299 C C . GLN A 1 175 ? -31.172 -29.016 -3.316 1 37.44 175 GLN A C 1
ATOM 1301 O O . GLN A 1 175 ? -32.031 -29.344 -2.484 1 37.44 175 GLN A O 1
ATOM 1306 N N . LEU A 1 176 ? -30.234 -29.797 -3.059 1 32.28 176 LEU A N 1
ATOM 1307 C CA . LEU A 1 176 ? -29.891 -29.828 -1.641 1 32.28 176 LEU A CA 1
ATOM 1308 C C . LEU A 1 176 ? -30.031 -28.438 -1.02 1 32.28 176 LEU A C 1
ATOM 1310 O O . LEU A 1 176 ? -29.672 -27.438 -1.645 1 32.28 176 LEU A O 1
ATOM 1314 N N . ASP A 1 177 ? -30.922 -28.312 -0.09 1 30.7 177 ASP A N 1
ATOM 1315 C CA . ASP A 1 177 ? -31 -27.141 0.777 1 30.7 177 ASP A CA 1
ATOM 1316 C C . ASP A 1 177 ? -29.594 -26.609 1.102 1 30.7 177 ASP A C 1
ATOM 1318 O O . ASP A 1 177 ? -28.844 -27.234 1.847 1 30.7 177 ASP A O 1
ATOM 1322 N N . ALA A 1 178 ? -28.844 -26.344 0.154 1 31.75 178 ALA A N 1
ATOM 1323 C CA . ALA A 1 178 ? -27.609 -25.656 0.562 1 31.75 178 ALA A CA 1
ATOM 1324 C C . ALA A 1 178 ? -27.844 -24.797 1.794 1 31.75 178 ALA A C 1
ATOM 1326 O O . ALA A 1 178 ? -28.781 -23.984 1.822 1 31.75 178 ALA A O 1
ATOM 1327 N N . VAL A 1 179 ? -27.594 -25.312 2.887 1 29.5 179 VAL A N 1
ATOM 1328 C CA . VAL A 1 179 ? -27.453 -24.484 4.082 1 29.5 179 VAL A CA 1
ATOM 1329 C C . VAL A 1 179 ? -26.984 -23.094 3.688 1 29.5 179 VAL A C 1
ATOM 1331 O O . VAL A 1 179 ? -26.016 -22.938 2.93 1 29.5 179 VAL A O 1
ATOM 1334 N N . ASP A 1 180 ? -27.859 -22.078 3.668 1 28.92 180 ASP A N 1
ATOM 1335 C CA . ASP A 1 180 ? -27.625 -20.641 3.666 1 28.92 180 ASP A CA 1
ATOM 1336 C C . ASP A 1 180 ? -26.312 -20.297 4.383 1 28.92 180 ASP A C 1
ATOM 1338 O O . ASP A 1 180 ? -26.297 -20.141 5.605 1 28.92 180 ASP A O 1
ATOM 1342 N N . THR A 1 181 ? -25.359 -21.109 4.207 1 28.17 181 THR A N 1
ATOM 1343 C CA . THR A 1 181 ? -24.25 -20.5 4.938 1 28.17 181 THR A CA 1
ATOM 1344 C C . THR A 1 181 ? -24.109 -19.016 4.566 1 28.17 181 THR A C 1
ATOM 1346 O O . THR A 1 181 ? -24.219 -18.656 3.395 1 28.17 181 THR A O 1
ATOM 1349 N N . GLY A 1 182 ? -24.516 -18.109 5.312 1 28.25 182 GLY A N 1
ATOM 1350 C CA . GLY A 1 182 ? -24.484 -16.656 5.438 1 28.25 182 GLY A CA 1
ATOM 1351 C C . GLY A 1 182 ? -23.328 -16.016 4.707 1 28.25 182 GLY A C 1
ATOM 1352 O O . GLY A 1 182 ? -23 -14.852 4.938 1 28.25 182 GLY A O 1
ATOM 1353 N N . SER A 1 183 ? -22.328 -16.812 4.387 1 28.61 183 SER A N 1
ATOM 1354 C CA . SER A 1 183 ? -21.25 -15.93 3.969 1 28.61 183 SER A CA 1
ATOM 1355 C C . SER A 1 183 ? -21.625 -15.164 2.703 1 28.61 183 SER A C 1
ATOM 1357 O O . SER A 1 183 ? -22.141 -15.75 1.753 1 28.61 183 SER A O 1
ATOM 1359 N N . THR A 1 184 ? -22.125 -13.969 2.797 1 30.5 184 THR A N 1
ATOM 1360 C CA . THR A 1 184 ? -22.438 -12.836 1.94 1 30.5 184 THR A CA 1
ATOM 1361 C C . THR A 1 184 ? -21.422 -12.719 0.804 1 30.5 184 THR A C 1
ATOM 1363 O O . THR A 1 184 ? -21.234 -11.641 0.24 1 30.5 184 THR A O 1
ATOM 1366 N N . GLY A 1 185 ? -20.609 -13.703 0.548 1 31.31 185 GLY A N 1
ATOM 1367 C CA . GLY A 1 185 ? -19.812 -13.258 -0.589 1 31.31 185 GLY A CA 1
ATOM 1368 C C . GLY A 1 185 ? -20.656 -12.922 -1.806 1 31.31 185 GLY A C 1
ATOM 1369 O O . GLY A 1 185 ? -21.828 -13.289 -1.876 1 31.31 185 GLY A O 1
ATOM 1370 N N . PRO A 1 186 ? -20.25 -11.93 -2.619 1 33.44 186 PRO A N 1
ATOM 1371 C CA . PRO A 1 186 ? -21 -11.297 -3.717 1 33.44 186 PRO A CA 1
ATOM 1372 C C . PRO A 1 186 ? -21.688 -12.32 -4.617 1 33.44 186 PRO A C 1
ATOM 1374 O O . PRO A 1 186 ? -22.531 -11.945 -5.438 1 33.44 186 PRO A O 1
ATOM 1377 N N . SER A 1 187 ? -21.156 -13.43 -5.023 1 35.69 187 SER A N 1
ATOM 1378 C CA . SER A 1 187 ? -21.875 -14.094 -6.098 1 35.69 187 SER A CA 1
ATOM 1379 C C . SER A 1 187 ? -23.125 -14.789 -5.57 1 35.69 187 SER A C 1
ATOM 1381 O O . SER A 1 187 ? -23.031 -15.805 -4.871 1 35.69 187 SER A O 1
ATOM 1383 N N . VAL A 1 188 ? -24.109 -14.094 -5.164 1 34.75 188 VAL A N 1
ATOM 1384 C CA . VAL A 1 188 ? -25.422 -14.719 -5.035 1 34.75 188 VAL A CA 1
ATOM 1385 C C . VAL A 1 188 ? -25.75 -15.523 -6.297 1 34.75 188 VAL A C 1
ATOM 1387 O O . VAL A 1 188 ? -25.984 -14.945 -7.359 1 34.75 188 VAL A O 1
ATOM 1390 N N . ALA A 1 189 ? -25.141 -16.609 -6.641 1 39.62 189 ALA A N 1
ATOM 1391 C CA . ALA A 1 189 ? -25.641 -17.562 -7.621 1 39.62 189 ALA A CA 1
ATOM 1392 C C . ALA A 1 189 ? -27.156 -17.766 -7.461 1 39.62 189 ALA A C 1
ATOM 1394 O O . ALA A 1 189 ? -27.625 -18.031 -6.355 1 39.62 189 ALA A O 1
ATOM 1395 N N . SER A 1 190 ? -27.812 -17.062 -8.211 1 45.84 190 SER A N 1
ATOM 1396 C CA . SER A 1 190 ? -29.188 -17.547 -8.211 1 45.84 190 SER A CA 1
ATOM 1397 C C . SER A 1 190 ? -29.234 -19.062 -8.016 1 45.84 190 SER A C 1
ATOM 1399 O O . SER A 1 190 ? -28.359 -19.781 -8.5 1 45.84 190 SER A O 1
ATOM 1401 N N . LYS A 1 191 ? -29.984 -19.672 -7.207 1 49.91 191 LYS A N 1
ATOM 1402 C CA . LYS A 1 191 ? -30.281 -21.078 -6.941 1 49.91 191 LYS A CA 1
ATOM 1403 C C . LYS A 1 191 ? -30.297 -21.891 -8.234 1 49.91 191 LYS A C 1
ATOM 1405 O O . LYS A 1 191 ? -30.125 -23.109 -8.219 1 49.91 191 LYS A O 1
ATOM 1410 N N . ASP A 1 192 ? -30.172 -21.109 -9.375 1 57.25 192 ASP A N 1
ATOM 1411 C CA . ASP A 1 192 ? -30.453 -21.781 -10.641 1 57.25 192 ASP A CA 1
ATOM 1412 C C . ASP A 1 192 ? -29.203 -21.859 -11.508 1 57.25 192 ASP A C 1
ATOM 1414 O O . ASP A 1 192 ? -29.234 -22.406 -12.609 1 57.25 192 ASP A O 1
ATOM 1418 N N . GLN A 1 193 ? -27.938 -21.281 -11.031 1 67 193 GLN A N 1
ATOM 1419 C CA . GLN A 1 193 ? -26.766 -21.297 -11.914 1 67 193 GLN A CA 1
ATOM 1420 C C . GLN A 1 193 ? -25.578 -21.953 -11.234 1 67 193 GLN A C 1
ATOM 1422 O O . GLN A 1 193 ? -25.344 -21.75 -10.039 1 67 193 GLN A O 1
ATOM 1427 N N . SER A 1 194 ? -24.922 -22.906 -11.891 1 72.62 194 SER A N 1
ATOM 1428 C CA . SER A 1 194 ? -23.703 -23.578 -11.414 1 72.62 194 SER A CA 1
ATOM 1429 C C . SER A 1 194 ? -22.469 -23.062 -12.141 1 72.62 194 SER A C 1
ATOM 1431 O O . SER A 1 194 ? -22.578 -22.375 -13.164 1 72.62 194 SER A O 1
ATOM 1433 N N . ASN A 1 195 ? -21.266 -23.266 -11.469 1 78.44 195 ASN A N 1
ATOM 1434 C CA . ASN A 1 195 ? -20 -22.859 -12.055 1 78.44 195 ASN A CA 1
ATOM 1435 C C . ASN A 1 195 ? -19.141 -24.062 -12.445 1 78.44 195 ASN A C 1
ATOM 1437 O O . ASN A 1 195 ? -19.422 -25.188 -12.023 1 78.44 195 ASN A O 1
ATOM 1441 N N . LEU A 1 196 ? -18.266 -23.875 -13.281 1 81.94 196 LEU A N 1
ATOM 1442 C CA . LEU A 1 196 ? -17.422 -24.938 -13.805 1 81.94 196 LEU A CA 1
ATOM 1443 C C . LEU A 1 196 ? -16.641 -25.609 -12.688 1 81.94 196 LEU A C 1
ATOM 1445 O O . LEU A 1 196 ? -16.172 -26.75 -12.844 1 81.94 196 LEU A O 1
ATOM 1449 N N . GLY A 1 197 ? -16.516 -24.922 -11.625 1 79.12 197 GLY A N 1
ATOM 1450 C CA . GLY A 1 197 ? -15.789 -25.469 -10.492 1 79.12 197 GLY A CA 1
ATOM 1451 C C . GLY A 1 197 ? -16.531 -26.594 -9.797 1 79.12 197 GLY A C 1
ATOM 1452 O O . GLY A 1 197 ? -15.922 -27.422 -9.109 1 79.12 197 GLY A O 1
ATOM 1453 N N . GLU A 1 198 ? -17.734 -26.688 -10.078 1 81.38 198 GLU A N 1
ATOM 1454 C CA . GLU A 1 198 ? -18.562 -27.703 -9.43 1 81.38 198 GLU A CA 1
ATOM 1455 C C . GLU A 1 198 ? -18.656 -28.969 -10.273 1 81.38 198 GLU A C 1
ATOM 1457 O O . GLU A 1 198 ? -19.156 -30 -9.812 1 81.38 198 GLU A O 1
ATOM 1462 N N . THR A 1 199 ? -18.188 -28.906 -11.391 1 86.62 199 THR A N 1
ATOM 1463 C CA . THR A 1 199 ? -18.172 -30.078 -12.242 1 86.62 199 THR A CA 1
ATOM 1464 C C . THR A 1 199 ? -17.047 -31.031 -11.82 1 86.62 199 THR A C 1
ATOM 1466 O O . THR A 1 199 ? -16.109 -30.625 -11.133 1 86.62 199 THR A O 1
ATOM 1469 N N . ARG A 1 200 ? -17.219 -32.25 -12.242 1 89 200 ARG A N 1
ATOM 1470 C CA . ARG A 1 200 ? -16.172 -33.219 -11.961 1 89 200 ARG A CA 1
ATOM 1471 C C . ARG A 1 200 ? -14.859 -32.812 -12.609 1 89 200 ARG A C 1
ATOM 1473 O O . ARG A 1 200 ? -13.789 -32.969 -12 1 89 200 ARG A O 1
ATOM 1480 N N . ALA A 1 201 ? -14.891 -32.344 -13.82 1 91.06 201 ALA A N 1
ATOM 1481 C CA . ALA A 1 201 ? -13.695 -31.875 -14.516 1 91.06 201 ALA A CA 1
ATOM 1482 C C . ALA A 1 201 ? -13.047 -30.703 -13.773 1 91.06 201 ALA A C 1
ATOM 1484 O O . ALA A 1 201 ? -11.82 -30.641 -13.656 1 91.06 201 ALA A O 1
ATOM 1485 N N . GLY A 1 202 ? -13.898 -29.844 -13.328 1 88.75 202 GLY A N 1
ATOM 1486 C CA . GLY A 1 202 ? -13.406 -28.703 -12.562 1 88.75 202 GLY A CA 1
ATOM 1487 C C . GLY A 1 202 ? -12.75 -29.109 -11.258 1 88.75 202 GLY A C 1
ATOM 1488 O O . GLY A 1 202 ? -11.742 -28.516 -10.859 1 88.75 202 GLY A O 1
ATOM 1489 N N . THR A 1 203 ? -13.312 -30.078 -10.641 1 87.5 203 THR A N 1
ATOM 1490 C CA . THR A 1 203 ? -12.766 -30.562 -9.383 1 87.5 203 THR A CA 1
ATOM 1491 C C . THR A 1 203 ? -11.398 -31.203 -9.594 1 87.5 203 THR A C 1
ATOM 1493 O O . THR A 1 203 ? -10.477 -30.984 -8.797 1 87.5 203 THR A O 1
ATOM 1496 N N . ILE A 1 204 ? -11.297 -31.953 -10.609 1 90.25 204 ILE A N 1
ATOM 1497 C CA . ILE A 1 204 ? -10.023 -32.594 -10.93 1 90.25 204 ILE A CA 1
ATOM 1498 C C . ILE A 1 204 ? -8.984 -31.516 -11.273 1 90.25 204 ILE A C 1
ATOM 1500 O O . ILE A 1 204 ? -7.828 -31.609 -10.859 1 90.25 204 ILE A O 1
ATOM 1504 N N . LEU A 1 205 ? -9.422 -30.531 -11.984 1 91.19 205 LEU A N 1
ATOM 1505 C CA . LEU A 1 205 ? -8.539 -29.422 -12.328 1 91.19 205 LEU A CA 1
ATOM 1506 C C . LEU A 1 205 ? -8.016 -28.734 -11.07 1 91.19 205 LEU A C 1
ATOM 1508 O O . LEU A 1 205 ? -6.816 -28.469 -10.953 1 91.19 205 LEU A O 1
ATOM 1512 N N . MET A 1 206 ? -8.875 -28.484 -10.172 1 88.44 206 MET A N 1
ATOM 1513 C CA . MET A 1 206 ? -8.508 -27.797 -8.945 1 88.44 206 MET A CA 1
ATOM 1514 C C . MET A 1 206 ? -7.543 -28.641 -8.117 1 88.44 206 MET A C 1
ATOM 1516 O O . MET A 1 206 ? -6.566 -28.125 -7.566 1 88.44 206 MET A O 1
ATOM 1520 N N . GLY A 1 207 ? -7.848 -29.875 -8.039 1 88.44 207 GLY A N 1
ATOM 1521 C CA . GLY A 1 207 ? -6.973 -30.781 -7.305 1 88.44 207 GLY A CA 1
ATOM 1522 C C . GLY A 1 207 ? -5.598 -30.922 -7.93 1 88.44 207 GLY A C 1
ATOM 1523 O O . GLY A 1 207 ? -4.582 -30.875 -7.234 1 88.44 207 GLY A O 1
ATOM 1524 N N . ALA A 1 208 ? -5.578 -31.125 -9.203 1 91.5 208 ALA A N 1
ATOM 1525 C CA . ALA A 1 208 ? -4.316 -31.266 -9.922 1 91.5 208 ALA A CA 1
ATOM 1526 C C . ALA A 1 208 ? -3.496 -29.984 -9.852 1 91.5 208 ALA A C 1
ATOM 1528 O O . ALA A 1 208 ? -2.273 -30.031 -9.695 1 91.5 208 ALA A O 1
ATOM 1529 N N . ALA A 1 209 ? -4.137 -28.875 -9.984 1 89.06 209 ALA A N 1
ATOM 1530 C CA . ALA A 1 209 ? -3.461 -27.594 -9.93 1 89.06 209 ALA A CA 1
ATOM 1531 C C . ALA A 1 209 ? -2.854 -27.344 -8.547 1 89.06 209 ALA A C 1
ATOM 1533 O O . ALA A 1 209 ? -1.77 -26.766 -8.438 1 89.06 209 ALA A O 1
ATOM 1534 N N . LEU A 1 210 ? -3.588 -27.734 -7.574 1 87.5 210 LEU A N 1
ATOM 1535 C CA . LEU A 1 210 ? -3.084 -27.594 -6.215 1 87.5 210 LEU A CA 1
ATOM 1536 C C . LEU A 1 210 ? -1.808 -28.406 -6.02 1 87.5 210 LEU A C 1
ATOM 1538 O O . LEU A 1 210 ? -0.837 -27.906 -5.438 1 87.5 210 LEU A O 1
ATOM 1542 N N . LEU A 1 211 ? -1.825 -29.594 -6.465 1 89.62 211 LEU A N 1
ATOM 1543 C CA . LEU A 1 211 ? -0.637 -30.422 -6.391 1 89.62 211 LEU A CA 1
ATOM 1544 C C . LEU A 1 211 ? 0.517 -29.812 -7.176 1 89.62 211 LEU A C 1
ATOM 1546 O O . LEU A 1 211 ? 1.663 -29.828 -6.719 1 89.62 211 LEU A O 1
ATOM 1550 N N . ASP A 1 212 ? 0.198 -29.344 -8.328 1 90.5 212 ASP A N 1
ATOM 1551 C CA . ASP A 1 212 ? 1.183 -28.672 -9.164 1 90.5 212 ASP A CA 1
ATOM 1552 C C . ASP A 1 212 ? 1.815 -27.484 -8.43 1 90.5 212 ASP A C 1
ATOM 1554 O O . ASP A 1 212 ? 3.025 -27.266 -8.523 1 90.5 212 ASP A O 1
ATOM 1558 N N . ASP A 1 213 ? 0.989 -26.828 -7.73 1 88.12 213 ASP A N 1
ATOM 1559 C CA . ASP A 1 213 ? 1.482 -25.672 -6.992 1 88.12 213 ASP A CA 1
ATOM 1560 C C . ASP A 1 213 ? 2.43 -26.094 -5.871 1 88.12 213 ASP A C 1
ATOM 1562 O O . ASP A 1 213 ? 3.494 -25.5 -5.691 1 88.12 213 ASP A O 1
ATOM 1566 N N . ILE A 1 214 ? 2.049 -27.016 -5.172 1 89.12 214 ILE A N 1
ATOM 1567 C CA . ILE A 1 214 ? 2.857 -27.5 -4.059 1 89.12 214 ILE A CA 1
ATOM 1568 C C . ILE A 1 214 ? 4.195 -28.016 -4.582 1 89.12 214 ILE A C 1
ATOM 1570 O O . ILE A 1 214 ? 5.254 -27.656 -4.062 1 89.12 214 ILE A O 1
ATOM 1574 N N . ILE A 1 215 ? 4.137 -28.75 -5.605 1 90.38 215 ILE A N 1
ATOM 1575 C CA . ILE A 1 215 ? 5.348 -29.328 -6.184 1 90.38 215 ILE A CA 1
ATOM 1576 C C . ILE A 1 215 ? 6.207 -28.219 -6.781 1 90.38 215 ILE A C 1
ATOM 1578 O O . ILE A 1 215 ? 7.438 -28.266 -6.711 1 90.38 215 ILE A O 1
ATOM 1582 N N . GLY A 1 216 ? 5.559 -27.25 -7.414 1 89.5 216 GLY A N 1
ATOM 1583 C CA . GLY A 1 216 ? 6.281 -26.109 -7.926 1 89.5 216 GLY A CA 1
ATOM 1584 C C . GLY A 1 216 ? 7.078 -25.375 -6.855 1 89.5 216 GLY A C 1
ATOM 1585 O O . GLY A 1 216 ? 8.203 -24.938 -7.105 1 89.5 216 GLY A O 1
ATOM 1586 N N . LEU A 1 217 ? 6.531 -25.281 -5.699 1 90.06 217 LEU A N 1
ATOM 1587 C CA . LEU A 1 217 ? 7.223 -24.641 -4.586 1 90.06 217 LEU A CA 1
ATOM 1588 C C . LEU A 1 217 ? 8.43 -25.469 -4.145 1 90.06 217 LEU A C 1
ATOM 1590 O O . LEU A 1 217 ? 9.477 -24.906 -3.822 1 90.06 217 LEU A O 1
ATOM 1594 N N . VAL A 1 218 ? 8.273 -26.734 -4.164 1 90.69 218 VAL A N 1
ATOM 1595 C CA . VAL A 1 218 ? 9.367 -27.641 -3.809 1 90.69 218 VAL A CA 1
ATOM 1596 C C . VAL A 1 218 ? 10.492 -27.516 -4.836 1 90.69 218 VAL A C 1
ATOM 1598 O O . VAL A 1 218 ? 11.664 -27.422 -4.473 1 90.69 218 VAL A O 1
ATOM 1601 N N . ILE A 1 219 ? 10.094 -27.484 -6.059 1 90.12 219 ILE A N 1
ATOM 1602 C CA . ILE A 1 219 ? 11.07 -27.359 -7.137 1 90.12 219 ILE A CA 1
ATOM 1603 C C . ILE A 1 219 ? 11.812 -26.031 -7.016 1 90.12 219 ILE A C 1
ATOM 1605 O O . ILE A 1 219 ? 13.023 -25.953 -7.242 1 90.12 219 ILE A O 1
ATOM 1609 N N . SER A 1 220 ? 11.07 -25 -6.695 1 87.5 220 SER A N 1
ATOM 1610 C CA . SER A 1 220 ? 11.703 -23.688 -6.508 1 87.5 220 SER A CA 1
ATOM 1611 C C . SER A 1 220 ? 12.789 -23.75 -5.434 1 87.5 220 SER A C 1
ATOM 1613 O O . SER A 1 220 ? 13.828 -23.109 -5.555 1 87.5 220 SER A O 1
ATOM 1615 N N . SER A 1 221 ? 12.523 -24.531 -4.434 1 88.81 221 SER A N 1
ATOM 1616 C CA . SER A 1 221 ? 13.492 -24.703 -3.357 1 88.81 221 SER A CA 1
ATOM 1617 C C . SER A 1 221 ? 14.727 -25.453 -3.84 1 88.81 221 SER A C 1
ATOM 1619 O O . SER A 1 221 ? 15.852 -25.125 -3.457 1 88.81 221 SER A O 1
ATOM 1621 N N . VAL A 1 222 ? 14.547 -26.406 -4.617 1 89.31 222 VAL A N 1
ATOM 1622 C CA . VAL A 1 222 ? 15.648 -27.188 -5.16 1 89.31 222 VAL A CA 1
ATOM 1623 C C . VAL A 1 222 ? 16.531 -26.297 -6.043 1 89.31 222 VAL A C 1
ATOM 1625 O O . VAL A 1 222 ? 17.75 -26.312 -5.918 1 89.31 222 VAL A O 1
ATOM 1628 N N . VAL A 1 223 ? 15.914 -25.531 -6.895 1 87.38 223 VAL A N 1
ATOM 1629 C CA . VAL A 1 223 ? 16.641 -24.672 -7.824 1 87.38 223 VAL A CA 1
ATOM 1630 C C . VAL A 1 223 ? 17.422 -23.609 -7.047 1 87.38 223 VAL A C 1
ATOM 1632 O O . VAL A 1 223 ? 18.562 -23.312 -7.387 1 87.38 223 VAL A O 1
ATOM 1635 N N . ALA A 1 224 ? 16.828 -23.109 -6.023 1 85.44 224 ALA A N 1
ATOM 1636 C CA . ALA A 1 224 ? 17.469 -22.078 -5.215 1 85.44 224 ALA A CA 1
ATOM 1637 C C . ALA A 1 224 ? 18.703 -22.625 -4.5 1 85.44 224 ALA A C 1
ATOM 1639 O O . ALA A 1 224 ? 19.656 -21.891 -4.25 1 85.44 224 ALA A O 1
ATOM 1640 N N . ASN A 1 225 ? 18.734 -23.906 -4.242 1 83.88 225 ASN A N 1
ATOM 1641 C CA . ASN A 1 225 ? 19.812 -24.516 -3.473 1 83.88 225 ASN A CA 1
ATOM 1642 C C . ASN A 1 225 ? 20.906 -25.078 -4.383 1 83.88 225 ASN A C 1
ATOM 1644 O O . ASN A 1 225 ? 21.984 -25.453 -3.912 1 83.88 225 ASN A O 1
ATOM 1648 N N . LEU A 1 226 ? 20.719 -25.219 -5.645 1 82.81 226 LEU A N 1
ATOM 1649 C CA . LEU A 1 226 ? 21.719 -25.734 -6.574 1 82.81 226 LEU A CA 1
ATOM 1650 C C . LEU A 1 226 ? 22.859 -24.75 -6.754 1 82.81 226 LEU A C 1
ATOM 1652 O O . LEU A 1 226 ? 24 -25.156 -6.98 1 82.81 226 LEU A O 1
ATOM 1656 N N . GLY A 1 227 ? 22.75 -23.453 -6.266 1 69.44 227 GLY A N 1
ATOM 1657 C CA . GLY A 1 227 ? 23.797 -22.438 -6.289 1 69.44 227 GLY A CA 1
ATOM 1658 C C . GLY A 1 227 ? 24.578 -22.422 -7.586 1 69.44 227 GLY A C 1
ATOM 1659 O O . GLY A 1 227 ? 24.281 -23.172 -8.508 1 69.44 227 GLY A O 1
ATOM 1660 N N . PRO A 1 228 ? 25.547 -21.484 -7.719 1 62.06 228 PRO A N 1
ATOM 1661 C CA . PRO A 1 228 ? 26.406 -21.406 -8.906 1 62.06 228 PRO A CA 1
ATOM 1662 C C . PRO A 1 228 ? 27.312 -22.625 -9.07 1 62.06 228 PRO A C 1
ATOM 1664 O O . PRO A 1 228 ? 27.859 -23.125 -8.078 1 62.06 228 PRO A O 1
ATOM 1667 N N . THR A 1 229 ? 27.016 -23.625 -9.859 1 52.84 229 THR A N 1
ATOM 1668 C CA . THR A 1 229 ? 27.844 -24.797 -10.086 1 52.84 229 THR A CA 1
ATOM 1669 C C . THR A 1 229 ? 29.172 -24.406 -10.742 1 52.84 229 THR A C 1
ATOM 1671 O O . THR A 1 229 ? 29.172 -23.75 -11.789 1 52.84 229 THR A O 1
ATOM 1674 N N . ASP A 1 230 ? 30.109 -24.188 -10.023 1 48.5 230 ASP A N 1
ATOM 1675 C CA . ASP A 1 230 ? 31.359 -24.281 -10.758 1 48.5 230 ASP A CA 1
ATOM 1676 C C . ASP A 1 230 ? 31.391 -25.531 -11.656 1 48.5 230 ASP A C 1
ATOM 1678 O O . ASP A 1 230 ? 30.828 -26.562 -11.305 1 48.5 230 ASP A O 1
ATOM 1682 N N . ALA A 1 231 ? 31.625 -25.406 -13.031 1 47.66 231 ALA A N 1
ATOM 1683 C CA . ALA A 1 231 ? 31.688 -26.375 -14.125 1 47.66 231 ALA A CA 1
ATOM 1684 C C . ALA A 1 231 ? 31.891 -27.797 -13.594 1 47.66 231 ALA A C 1
ATOM 1686 O O . ALA A 1 231 ? 31.344 -28.75 -14.133 1 47.66 231 ALA A O 1
ATOM 1687 N N . GLY A 1 232 ? 32.719 -27.938 -12.688 1 46.75 232 GLY A N 1
ATOM 1688 C CA . GLY A 1 232 ? 33.312 -29.234 -12.375 1 46.75 232 GLY A CA 1
ATOM 1689 C C . GLY A 1 232 ? 32.688 -29.891 -11.164 1 46.75 232 GLY A C 1
ATOM 1690 O O . GLY A 1 232 ? 33.031 -31.016 -10.812 1 46.75 232 GLY A O 1
ATOM 1691 N N . SER A 1 233 ? 32.062 -29.219 -10.305 1 53.44 233 SER A N 1
ATOM 1692 C CA . SER A 1 233 ? 31.812 -29.844 -9.016 1 53.44 233 SER A CA 1
ATOM 1693 C C . SER A 1 233 ? 30.484 -30.594 -9 1 53.44 233 SER A C 1
ATOM 1695 O O . SER A 1 233 ? 29.516 -30.156 -9.625 1 53.44 233 SER A O 1
ATOM 1697 N N . GLN A 1 234 ? 30.5 -31.922 -8.836 1 58.53 234 GLN A N 1
ATOM 1698 C CA . GLN A 1 234 ? 29.422 -32.906 -8.727 1 58.53 234 GLN A CA 1
ATOM 1699 C C . GLN A 1 234 ? 28.328 -32.406 -7.797 1 58.53 234 GLN A C 1
ATOM 1701 O O . GLN A 1 234 ? 28.594 -32 -6.668 1 58.53 234 GLN A O 1
ATOM 1706 N N . ILE A 1 235 ? 27.25 -31.938 -8.375 1 66.62 235 ILE A N 1
ATOM 1707 C CA . ILE A 1 235 ? 26.078 -31.609 -7.574 1 66.62 235 ILE A CA 1
ATOM 1708 C C . ILE A 1 235 ? 25.812 -32.75 -6.586 1 66.62 235 ILE A C 1
ATOM 1710 O O . ILE A 1 235 ? 25.578 -33.875 -6.992 1 66.62 235 ILE A O 1
ATOM 1714 N N . SER A 1 236 ? 26.172 -32.562 -5.273 1 75.25 236 SER A N 1
ATOM 1715 C CA . SER A 1 236 ? 25.891 -33.562 -4.242 1 75.25 236 SER A CA 1
ATOM 1716 C C . SER A 1 236 ? 24.406 -33.875 -4.168 1 75.25 236 SER A C 1
ATOM 1718 O O . SER A 1 236 ? 23.562 -32.969 -4.27 1 75.25 236 SER A O 1
ATOM 1720 N N . GLY A 1 237 ? 24.016 -35.031 -4.316 1 78.88 237 GLY A N 1
ATOM 1721 C CA . GLY A 1 237 ? 22.656 -35.5 -4.176 1 78.88 237 GLY A CA 1
ATOM 1722 C C . GLY A 1 237 ? 21.922 -34.906 -2.99 1 78.88 237 GLY A C 1
ATOM 1723 O O . GLY A 1 237 ? 20.719 -34.719 -3.027 1 78.88 237 GLY A O 1
ATOM 1724 N N . TRP A 1 238 ? 22.688 -34.469 -2.014 1 81.62 238 TRP A N 1
ATOM 1725 C CA . TRP A 1 238 ? 22.078 -33.938 -0.805 1 81.62 238 TRP A CA 1
ATOM 1726 C C . TRP A 1 238 ? 21.547 -32.531 -1.058 1 81.62 238 TRP A C 1
ATOM 1728 O O . TRP A 1 238 ? 20.562 -32.094 -0.441 1 81.62 238 TRP A O 1
ATOM 1738 N N . VAL A 1 239 ? 22.125 -31.859 -1.993 1 81.56 239 VAL A N 1
ATOM 1739 C CA . VAL A 1 239 ? 21.688 -30.516 -2.324 1 81.56 239 VAL A CA 1
ATOM 1740 C C . VAL A 1 239 ? 20.281 -30.547 -2.934 1 81.56 239 VAL A C 1
ATOM 1742 O O . VAL A 1 239 ? 19.484 -29.641 -2.709 1 81.56 239 VAL A O 1
ATOM 1745 N N . ILE A 1 240 ? 19.953 -31.625 -3.545 1 84.81 240 ILE A N 1
ATOM 1746 C CA . ILE A 1 240 ? 18.656 -31.797 -4.176 1 84.81 240 ILE A CA 1
ATOM 1747 C C . ILE A 1 240 ? 17.688 -32.438 -3.182 1 84.81 240 ILE A C 1
ATOM 1749 O O . ILE A 1 240 ? 16.516 -32 -3.084 1 84.81 240 ILE A O 1
ATOM 1753 N N . ALA A 1 241 ? 18.156 -33.312 -2.379 1 89.88 241 ALA A N 1
ATOM 1754 C CA . ALA A 1 241 ? 17.297 -34.094 -1.495 1 89.88 241 ALA A CA 1
ATOM 1755 C C . ALA A 1 241 ? 16.844 -33.281 -0.292 1 89.88 241 ALA A C 1
ATOM 1757 O O . ALA A 1 241 ? 15.727 -33.438 0.198 1 89.88 241 ALA A O 1
ATOM 1758 N N . ARG A 1 242 ? 17.672 -32.438 0.19 1 88.88 242 ARG A N 1
ATOM 1759 C CA . ARG A 1 242 ? 17.375 -31.703 1.416 1 88.88 242 ARG A CA 1
ATOM 1760 C C . ARG A 1 242 ? 16.141 -30.844 1.26 1 88.88 242 ARG A C 1
ATOM 1762 O O . ARG A 1 242 ? 15.219 -30.906 2.086 1 88.88 242 ARG A O 1
ATOM 1769 N N . PRO A 1 243 ? 16.094 -30.016 0.205 1 89.69 243 PRO A N 1
ATOM 1770 C CA . PRO A 1 243 ? 14.875 -29.203 0.062 1 89.69 243 PRO A CA 1
ATOM 1771 C C . PRO A 1 243 ? 13.617 -30.062 -0.119 1 89.69 243 PRO A C 1
ATOM 1773 O O . PRO A 1 243 ? 12.547 -29.672 0.346 1 89.69 243 PRO A O 1
ATOM 1776 N N . ILE A 1 244 ? 13.703 -31.141 -0.756 1 91.75 244 ILE A N 1
ATOM 1777 C CA . ILE A 1 244 ? 12.562 -32 -0.987 1 91.75 244 ILE A CA 1
ATOM 1778 C C . ILE A 1 244 ? 12.102 -32.625 0.338 1 91.75 244 ILE A C 1
ATOM 1780 O O . ILE A 1 244 ? 10.914 -32.562 0.667 1 91.75 244 ILE A O 1
ATOM 1784 N N . VAL A 1 245 ? 13.023 -33.125 1.087 1 93.69 245 VAL A N 1
ATOM 1785 C CA . VAL A 1 245 ? 12.711 -33.75 2.361 1 93.69 245 VAL A CA 1
ATOM 1786 C C . VAL A 1 245 ? 12.188 -32.719 3.348 1 93.69 245 VAL A C 1
ATOM 1788 O O . VAL A 1 245 ? 11.203 -32.969 4.047 1 93.69 245 VAL A O 1
ATOM 1791 N N . SER A 1 246 ? 12.906 -31.625 3.395 1 94.19 246 SER A N 1
ATOM 1792 C CA . SER A 1 246 ? 12.484 -30.562 4.312 1 94.19 246 SER A CA 1
ATOM 1793 C C . SER A 1 246 ? 11.078 -30.078 3.992 1 94.19 246 SER A C 1
ATOM 1795 O O . SER A 1 246 ? 10.281 -29.812 4.898 1 94.19 246 SER A O 1
ATOM 1797 N N . SER A 1 247 ? 10.766 -29.891 2.713 1 93.38 247 SER A N 1
ATOM 1798 C CA . SER A 1 247 ? 9.438 -29.453 2.307 1 93.38 247 SER A CA 1
ATOM 1799 C C . SER A 1 247 ? 8.375 -30.5 2.658 1 93.38 247 SER A C 1
ATOM 1801 O O . SER A 1 247 ? 7.289 -30.156 3.125 1 93.38 247 SER A O 1
ATOM 1803 N N . ALA A 1 248 ? 8.688 -31.734 2.445 1 92.75 248 ALA A N 1
ATOM 1804 C CA . ALA A 1 248 ? 7.773 -32.812 2.777 1 92.75 248 ALA A CA 1
ATOM 1805 C C . ALA A 1 248 ? 7.504 -32.875 4.277 1 92.75 248 ALA A C 1
ATOM 1807 O O . ALA A 1 248 ? 6.363 -33.062 4.703 1 92.75 248 ALA A O 1
ATOM 1808 N N . VAL A 1 249 ? 8.531 -32.719 5.016 1 94.44 249 VAL A N 1
ATOM 1809 C CA . VAL A 1 249 ? 8.406 -32.75 6.469 1 94.44 249 VAL A CA 1
ATOM 1810 C C . VAL A 1 249 ? 7.531 -31.594 6.93 1 94.44 249 VAL A C 1
ATOM 1812 O O . VAL A 1 249 ? 6.684 -31.75 7.809 1 94.44 249 VAL A O 1
ATOM 1815 N N . MET A 1 250 ? 7.773 -30.469 6.367 1 94.31 250 MET A N 1
ATOM 1816 C CA . MET A 1 250 ? 6.996 -29.297 6.746 1 94.31 250 MET A CA 1
ATOM 1817 C C . MET A 1 250 ? 5.52 -29.5 6.422 1 94.31 250 MET A C 1
ATOM 1819 O O . MET A 1 250 ? 4.648 -29.141 7.219 1 94.31 250 MET A O 1
ATOM 1823 N N . LEU A 1 251 ? 5.223 -30.016 5.254 1 92.06 251 LEU A N 1
ATOM 1824 C CA . LEU A 1 251 ? 3.842 -30.297 4.863 1 92.06 251 LEU A CA 1
ATOM 1825 C C . LEU A 1 251 ? 3.203 -31.312 5.801 1 92.06 251 LEU A C 1
ATOM 1827 O O . LEU A 1 251 ? 2.055 -31.141 6.219 1 92.06 251 LEU A O 1
ATOM 1831 N N . LEU A 1 252 ? 3.934 -32.312 6.164 1 92.19 252 LEU A N 1
ATOM 1832 C CA . LEU A 1 252 ? 3.443 -33.344 7.055 1 92.19 252 LEU A CA 1
ATOM 1833 C C . LEU A 1 252 ? 3.201 -32.812 8.453 1 92.19 252 LEU A C 1
ATOM 1835 O O . LEU A 1 252 ? 2.174 -33.094 9.07 1 92.19 252 LEU A O 1
ATOM 1839 N N . VAL A 1 253 ? 4.168 -32.062 8.945 1 93.06 253 VAL A N 1
ATOM 1840 C CA . VAL A 1 253 ? 4.043 -31.484 10.281 1 93.06 253 VAL A CA 1
ATOM 1841 C C . VAL A 1 253 ? 2.826 -30.562 10.32 1 93.06 253 VAL A C 1
ATOM 1843 O O . VAL A 1 253 ? 2.104 -30.531 11.32 1 93.06 253 VAL A O 1
ATOM 1846 N N . THR A 1 254 ? 2.689 -29.781 9.281 1 92.62 254 THR A N 1
ATOM 1847 C CA . THR A 1 254 ? 1.542 -28.891 9.211 1 92.62 254 THR A CA 1
ATOM 1848 C C . THR A 1 254 ? 0.236 -29.672 9.234 1 92.62 254 THR A C 1
ATOM 1850 O O . THR A 1 254 ? -0.724 -29.281 9.898 1 92.62 254 THR A O 1
ATOM 1853 N N . ALA A 1 255 ? 0.172 -30.812 8.5 1 87.25 255 ALA A N 1
ATOM 1854 C CA . ALA A 1 255 ? -1.018 -31.656 8.484 1 87.25 255 ALA A CA 1
ATOM 1855 C C . ALA A 1 255 ? -1.299 -32.25 9.867 1 87.25 255 ALA A C 1
ATOM 1857 O O . ALA A 1 255 ? -2.453 -32.312 10.289 1 87.25 255 ALA A O 1
ATOM 1858 N N . VAL A 1 256 ? -0.268 -32.625 10.555 1 88.12 256 VAL A N 1
ATOM 1859 C CA . VAL A 1 256 ? -0.401 -33.188 11.883 1 88.12 256 VAL A CA 1
ATOM 1860 C C . VAL A 1 256 ? -0.851 -32.125 12.867 1 88.12 256 VAL A C 1
ATOM 1862 O O . VAL A 1 256 ? -1.721 -32.344 13.711 1 88.12 256 VAL A O 1
ATOM 1865 N N . LEU A 1 257 ? -0.207 -30.969 12.758 1 88.19 257 LEU A N 1
ATOM 1866 C CA . LEU A 1 257 ? -0.585 -29.859 13.625 1 88.19 257 LEU A CA 1
ATOM 1867 C C . LEU A 1 257 ? -2.041 -29.469 13.406 1 88.19 257 LEU A C 1
ATOM 1869 O O . LEU A 1 257 ? -2.748 -29.125 14.352 1 88.19 257 LEU A O 1
ATOM 1873 N N . ALA A 1 258 ? -2.443 -29.438 12.18 1 82.56 258 ALA A N 1
ATOM 1874 C CA . ALA A 1 258 ? -3.818 -29.078 11.844 1 82.56 258 ALA A CA 1
ATOM 1875 C C . ALA A 1 258 ? -4.809 -30.078 12.445 1 82.56 258 ALA A C 1
ATOM 1877 O O . ALA A 1 258 ? -5.887 -29.688 12.906 1 82.56 258 ALA A O 1
ATOM 1878 N N . ARG A 1 259 ? -4.469 -31.25 12.516 1 77 259 ARG A N 1
ATOM 1879 C CA . ARG A 1 259 ? -5.355 -32.312 13.016 1 77 259 ARG A CA 1
ATOM 1880 C C . ARG A 1 259 ? -5.371 -32.344 14.539 1 77 259 ARG A C 1
ATOM 1882 O O . ARG A 1 259 ? -6.422 -32.531 15.148 1 77 259 ARG A O 1
ATOM 1889 N N . TYR A 1 260 ? -4.238 -32.062 15.164 1 77.19 260 TYR A N 1
ATOM 1890 C CA . TYR A 1 260 ? -4.152 -32.312 16.594 1 77.19 260 TYR A CA 1
ATOM 1891 C C . TYR A 1 260 ? -4.164 -31.016 17.391 1 77.19 260 TYR A C 1
ATOM 1893 O O . TYR A 1 260 ? -4.609 -30.984 18.531 1 77.19 260 TYR A O 1
ATOM 1901 N N . ILE A 1 261 ? -3.486 -29.984 16.969 1 68.56 261 ILE A N 1
ATOM 1902 C CA . ILE A 1 261 ? -3.291 -28.766 17.766 1 68.56 261 ILE A CA 1
ATOM 1903 C C . ILE A 1 261 ? -4.516 -27.859 17.625 1 68.56 261 ILE A C 1
ATOM 1905 O O . ILE A 1 261 ? -4.84 -27.109 18.547 1 68.56 261 ILE A O 1
ATOM 1909 N N . SER A 1 262 ? -5.188 -27.922 16.5 1 64.44 262 SER A N 1
ATOM 1910 C CA . SER A 1 262 ? -6.273 -26.969 16.266 1 64.44 262 SER A CA 1
ATOM 1911 C C . SER A 1 262 ? -7.363 -27.109 17.328 1 64.44 262 SER A C 1
ATOM 1913 O O . SER A 1 262 ? -7.848 -26.125 17.875 1 64.44 262 SER A O 1
ATOM 1915 N N . PRO A 1 263 ? -7.59 -28.328 17.75 1 60.75 263 PRO A N 1
ATOM 1916 C CA . PRO A 1 263 ? -8.703 -28.422 18.703 1 60.75 263 PRO A CA 1
ATOM 1917 C C . PRO A 1 263 ? -8.352 -27.844 20.062 1 60.75 263 PRO A C 1
ATOM 1919 O O . PRO A 1 263 ? -9.109 -27.047 20.625 1 60.75 263 PRO A O 1
ATOM 1922 N N . PRO A 1 264 ? -7.242 -28.156 20.609 1 60.09 264 PRO A N 1
ATOM 1923 C CA . PRO A 1 264 ? -6.992 -27.594 21.938 1 60.09 264 PRO A CA 1
ATOM 1924 C C . PRO A 1 264 ? -6.703 -26.094 21.906 1 60.09 264 PRO A C 1
ATOM 1926 O O . PRO A 1 264 ? -7.027 -25.375 22.859 1 60.09 264 PRO A O 1
ATOM 1929 N N . PHE A 1 265 ? -6.086 -25.609 20.891 1 63.34 265 PHE A N 1
ATOM 1930 C CA . PHE A 1 265 ? -5.797 -24.188 20.781 1 63.34 265 PHE A CA 1
ATOM 1931 C C . PHE A 1 265 ? -7.086 -23.375 20.688 1 63.34 265 PHE A C 1
ATOM 1933 O O . PHE A 1 265 ? -7.203 -22.312 21.312 1 63.34 265 PHE A O 1
ATOM 1940 N N . ILE A 1 266 ? -7.957 -23.922 20.031 1 59.22 266 ILE A N 1
ATOM 1941 C CA . ILE A 1 266 ? -9.266 -23.281 19.891 1 59.22 266 ILE A CA 1
ATOM 1942 C C . ILE A 1 266 ? -9.969 -23.25 21.25 1 59.22 266 ILE A C 1
ATOM 1944 O O . ILE A 1 266 ? -10.578 -22.234 21.609 1 59.22 266 ILE A O 1
ATOM 1948 N N . SER A 1 267 ? -9.875 -24.344 21.859 1 59.66 267 SER A N 1
ATOM 1949 C CA . SER A 1 267 ? -10.492 -24.391 23.188 1 59.66 267 SER A CA 1
ATOM 1950 C C . SER A 1 267 ? -9.852 -23.375 24.125 1 59.66 267 SER A C 1
ATOM 1952 O O . SER A 1 267 ? -10.547 -22.75 24.938 1 59.66 267 SER A O 1
ATOM 1954 N N . PHE A 1 268 ? -8.648 -23.219 23.953 1 60.31 268 PHE A N 1
ATOM 1955 C CA . PHE A 1 268 ? -7.914 -22.266 24.781 1 60.31 268 PHE A CA 1
ATOM 1956 C C . PHE A 1 268 ? -8.289 -20.844 24.438 1 60.31 268 PHE A C 1
ATOM 1958 O O . PHE A 1 268 ? -8.531 -20.016 25.328 1 60.31 268 PHE A O 1
ATOM 1965 N N . VAL A 1 269 ? -8.312 -20.531 23.188 1 60.56 269 VAL A N 1
ATOM 1966 C CA . VAL A 1 269 ? -8.617 -19.172 22.734 1 60.56 269 VAL A CA 1
ATOM 1967 C C . VAL A 1 269 ? -10.078 -18.844 23.062 1 60.56 269 VAL A C 1
ATOM 1969 O O . VAL A 1 269 ? -10.398 -17.719 23.438 1 60.56 269 VAL A O 1
ATOM 1972 N N . HIS A 1 270 ? -10.898 -19.828 22.812 1 58.12 270 HIS A N 1
ATOM 1973 C CA . HIS A 1 270 ? -12.305 -19.672 23.172 1 58.12 270 HIS A CA 1
ATOM 1974 C C . HIS A 1 270 ? -12.469 -19.406 24.672 1 58.12 270 HIS A C 1
ATOM 1976 O O . HIS A 1 270 ? -13.352 -18.656 25.078 1 58.12 270 HIS A O 1
ATOM 1982 N N . SER A 1 271 ? -11.672 -20.094 25.328 1 57.19 271 SER A N 1
ATOM 1983 C CA . SER A 1 271 ? -11.781 -19.891 26.766 1 57.19 271 SER A CA 1
ATOM 1984 C C . SER A 1 271 ? -11.312 -18.484 27.156 1 57.19 271 SER A C 1
ATOM 1986 O O . SER A 1 271 ? -11.766 -17.938 28.156 1 57.19 271 SER A O 1
ATOM 1988 N N . TRP A 1 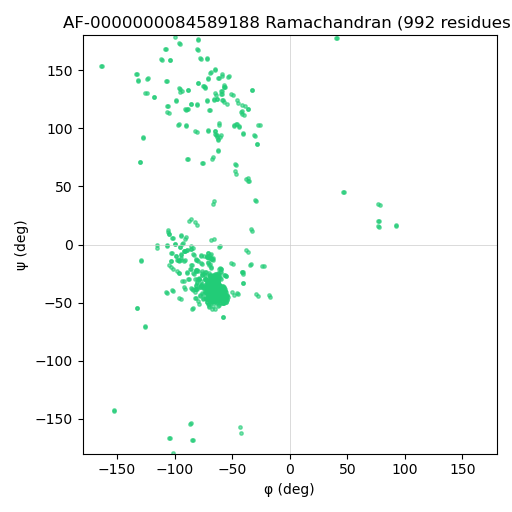272 ? -10.398 -18 26.406 1 51.53 272 TRP A N 1
ATOM 1989 C CA . TRP A 1 272 ? -9.898 -16.656 26.688 1 51.53 272 TRP A CA 1
ATOM 1990 C C . TRP A 1 272 ? -10.805 -15.594 26.078 1 51.53 272 TRP A C 1
ATOM 1992 O O . TRP A 1 272 ? -10.609 -14.398 26.312 1 51.53 272 TRP A O 1
ATOM 2002 N N . SER A 1 273 ? -11.516 -15.969 25.031 1 51.53 273 SER A N 1
ATOM 2003 C CA . SER A 1 273 ? -12.477 -15.016 24.484 1 51.53 273 SER A CA 1
ATOM 2004 C C . SER A 1 273 ? -13.555 -14.672 25.5 1 51.53 273 SER A C 1
ATOM 2006 O O . SER A 1 273 ? -14.359 -15.531 25.875 1 51.53 273 SER A O 1
ATOM 2008 N N . PRO A 1 274 ? -13.32 -13.852 26.359 1 44.53 274 PRO A N 1
ATOM 2009 C CA . PRO A 1 274 ? -14.375 -13.57 27.344 1 44.53 274 PRO A CA 1
ATOM 2010 C C . PRO A 1 274 ? -15.758 -13.484 26.719 1 44.53 274 PRO A C 1
ATOM 2012 O O . PRO A 1 274 ? -15.922 -12.883 25.656 1 44.53 274 PRO A O 1
ATOM 2015 N N . LYS A 1 275 ? -16.797 -14.344 26.953 1 46.78 275 LYS A N 1
ATOM 2016 C CA . LYS A 1 275 ? -18.219 -14.211 26.641 1 46.78 275 LYS A CA 1
ATOM 2017 C C . LYS A 1 275 ? -18.641 -12.75 26.594 1 46.78 275 LYS A C 1
ATOM 2019 O O . LYS A 1 275 ? -19.547 -12.375 25.844 1 46.78 275 LYS A O 1
ATOM 2024 N N . ASP A 1 276 ? -18.234 -11.93 27.516 1 44.5 276 ASP A N 1
ATOM 2025 C CA . ASP A 1 276 ? -18.703 -10.57 27.75 1 44.5 276 ASP A CA 1
ATOM 2026 C C . ASP A 1 276 ? -17.828 -9.547 27.047 1 44.5 276 ASP A C 1
ATOM 2028 O O . ASP A 1 276 ? -17.781 -8.375 27.422 1 44.5 276 ASP A O 1
ATOM 2032 N N . VAL A 1 277 ? -16.953 -9.875 26.266 1 49.34 277 VAL A N 1
ATOM 2033 C CA . VAL A 1 277 ? -16.016 -8.922 25.688 1 49.34 277 VAL A CA 1
ATOM 2034 C C . VAL A 1 277 ? -16.75 -8.023 24.688 1 49.34 277 VAL A C 1
ATOM 2036 O O . VAL A 1 277 ? -16.172 -7.047 24.188 1 49.34 277 VAL A O 1
ATOM 2039 N N . SER A 1 278 ? -17.844 -8.453 24.109 1 48 278 SER A N 1
ATOM 2040 C CA . SER A 1 278 ? -18.656 -7.609 23.234 1 48 278 SER A CA 1
ATOM 2041 C C . SER A 1 278 ? -18.781 -6.195 23.781 1 48 278 SER A C 1
ATOM 2043 O O . SER A 1 278 ? -18.875 -5.23 23.016 1 48 278 SER A O 1
ATOM 2045 N N . HIS A 1 279 ? -18.797 -6.125 25.109 1 47.44 279 HIS A N 1
ATOM 2046 C CA . HIS A 1 279 ? -19.094 -4.812 25.688 1 47.44 279 HIS A CA 1
ATOM 2047 C C . HIS A 1 279 ? -17.797 -4.078 26.047 1 47.44 279 HIS A C 1
ATOM 2049 O O . HIS A 1 279 ? -17.844 -2.932 26.5 1 47.44 279 HIS A O 1
ATOM 2055 N N . SER A 1 280 ? -16.672 -4.695 26.094 1 50 280 SER A N 1
ATOM 2056 C CA . SER A 1 280 ? -15.5 -4.012 26.625 1 50 280 SER A CA 1
ATOM 2057 C C . SER A 1 280 ? -14.773 -3.238 25.516 1 50 280 SER A C 1
ATOM 2059 O O . SER A 1 280 ? -14.867 -3.588 24.344 1 50 280 SER A O 1
ATOM 2061 N N . LYS A 1 281 ? -14.43 -1.986 25.828 1 55.81 281 LYS A N 1
ATOM 2062 C CA . LYS A 1 281 ? -13.617 -1.071 25.031 1 55.81 281 LYS A CA 1
ATOM 2063 C C . LYS A 1 281 ? -12.523 -1.822 24.266 1 55.81 281 LYS A C 1
ATOM 2065 O O . LYS A 1 281 ? -12.102 -1.396 23.188 1 55.81 281 LYS A O 1
ATOM 2070 N N . TRP A 1 282 ? -12.25 -3.096 24.734 1 55.34 282 TRP A N 1
ATOM 2071 C CA . TRP A 1 282 ? -11.164 -3.873 24.156 1 55.34 282 TRP A CA 1
ATOM 2072 C C . TRP A 1 282 ? -11.664 -4.723 23 1 55.34 282 TRP A C 1
ATOM 2074 O O . TRP A 1 282 ? -10.867 -5.25 22.219 1 55.34 282 TRP A O 1
ATOM 2084 N N . ALA A 1 283 ? -12.914 -4.82 22.922 1 58.88 283 ALA A N 1
ATOM 2085 C CA . ALA A 1 283 ? -13.508 -5.551 21.797 1 58.88 283 ALA A CA 1
ATOM 2086 C C . ALA A 1 283 ? -13.109 -4.926 20.469 1 58.88 283 ALA A C 1
ATOM 2088 O O . ALA A 1 283 ? -12.938 -5.633 19.469 1 58.88 283 ALA A O 1
ATOM 2089 N N . HIS A 1 284 ? -12.891 -3.576 20.625 1 61.59 284 HIS A N 1
ATOM 2090 C CA . HIS A 1 284 ? -12.539 -2.844 19.406 1 61.59 284 HIS A CA 1
ATOM 2091 C C . HIS A 1 284 ? -11.133 -3.193 18.938 1 61.59 284 HIS A C 1
ATOM 2093 O O . HIS A 1 284 ? -10.789 -2.975 17.766 1 61.59 284 HIS A O 1
ATOM 2099 N N . GLN A 1 285 ? -10.43 -4.016 19.875 1 69.12 285 GLN A N 1
ATOM 2100 C CA . GLN A 1 285 ? -9.047 -4.316 19.531 1 69.12 285 GLN A CA 1
ATOM 2101 C C . GLN A 1 285 ? -8.891 -5.762 19.062 1 69.12 285 GLN A C 1
ATOM 2103 O O . GLN A 1 285 ? -7.805 -6.176 18.656 1 69.12 285 GLN A O 1
ATOM 2108 N N . LEU A 1 286 ? -9.961 -6.508 19.047 1 72.62 286 LEU A N 1
ATOM 2109 C CA . LEU A 1 286 ? -9.914 -7.926 18.719 1 72.62 286 LEU A CA 1
ATOM 2110 C C . LEU A 1 286 ? -9.438 -8.133 17.281 1 72.62 286 LEU A C 1
ATOM 2112 O O . LEU A 1 286 ? -8.578 -8.984 17.031 1 72.62 286 LEU A O 1
ATOM 2116 N N . PRO A 1 287 ? -9.953 -7.305 16.375 1 76 287 PRO A N 1
ATOM 2117 C CA . PRO A 1 287 ? -9.477 -7.477 14.992 1 76 287 PRO A CA 1
ATOM 2118 C C . PRO A 1 287 ? -7.977 -7.227 14.852 1 76 287 PRO A C 1
ATOM 2120 O O . PRO A 1 287 ? -7.316 -7.855 14.023 1 76 287 PRO A O 1
ATOM 2123 N N . ASN A 1 288 ? -7.453 -6.43 15.688 1 79.38 288 ASN A N 1
ATOM 2124 C CA . ASN A 1 288 ? -6.023 -6.152 15.648 1 79.38 288 ASN A CA 1
ATOM 2125 C C . ASN A 1 288 ? -5.207 -7.32 16.203 1 79.38 288 ASN A C 1
ATOM 2127 O O . ASN A 1 288 ? -4.121 -7.613 15.695 1 79.38 288 ASN A O 1
ATOM 2131 N N . VAL A 1 289 ? -5.762 -7.914 17.172 1 80.12 289 VAL A N 1
ATOM 2132 C CA . VAL A 1 289 ? -5.074 -9.047 17.781 1 80.12 289 VAL A CA 1
ATOM 2133 C C . VAL A 1 289 ? -5.066 -10.227 16.812 1 80.12 289 VAL A C 1
ATOM 2135 O O . VAL A 1 289 ? -4.062 -10.93 16.688 1 80.12 289 VAL A O 1
ATOM 2138 N N . THR A 1 290 ? -6.176 -10.438 16.156 1 85.19 290 THR A N 1
ATOM 2139 C CA . THR A 1 290 ? -6.258 -11.539 15.195 1 85.19 290 THR A CA 1
ATOM 2140 C C . THR A 1 290 ? -5.297 -11.312 14.031 1 85.19 290 THR A C 1
ATOM 2142 O O . THR A 1 290 ? -4.684 -12.258 13.539 1 85.19 290 THR A O 1
ATOM 2145 N N . LEU A 1 291 ? -5.191 -10.102 13.617 1 89.19 291 LEU A N 1
ATOM 2146 C CA . LEU A 1 291 ? -4.25 -9.789 12.547 1 89.19 291 LEU A CA 1
ATOM 2147 C C . LEU A 1 291 ? -2.814 -10.016 13.008 1 89.19 291 LEU A C 1
ATOM 2149 O O . LEU A 1 291 ? -1.981 -10.5 12.234 1 89.19 291 LEU A O 1
ATOM 2153 N N . LEU A 1 292 ? -2.578 -9.664 14.234 1 88.69 292 LEU A N 1
ATOM 2154 C CA . LEU A 1 292 ? -1.252 -9.898 14.797 1 88.69 292 LEU A CA 1
ATOM 2155 C C . LEU A 1 292 ? -0.932 -11.391 14.812 1 88.69 292 LEU A C 1
ATOM 2157 O O . LEU A 1 292 ? 0.174 -11.797 14.445 1 88.69 292 LEU A O 1
ATOM 2161 N N . LEU A 1 293 ? -1.854 -12.172 15.242 1 87.5 293 LEU A N 1
ATOM 2162 C CA . LEU A 1 293 ? -1.662 -13.617 15.273 1 87.5 293 LEU A CA 1
ATOM 2163 C C . LEU A 1 293 ? -1.452 -14.172 13.867 1 87.5 293 LEU A C 1
ATOM 2165 O O . LEU A 1 293 ? -0.619 -15.055 13.656 1 87.5 293 LEU A O 1
ATOM 2169 N N . PHE A 1 294 ? -2.242 -13.695 12.922 1 93.12 294 PHE A N 1
ATOM 2170 C CA . PHE A 1 294 ? -2.104 -14.078 11.516 1 93.12 294 PHE A CA 1
ATOM 2171 C C . PHE A 1 294 ? -0.682 -13.828 11.031 1 93.12 294 PHE A C 1
ATOM 2173 O O . PHE A 1 294 ? -0.049 -14.719 10.461 1 93.12 294 PHE A O 1
ATOM 2180 N N . ILE A 1 295 ? -0.177 -12.664 11.32 1 93.88 295 ILE A N 1
ATOM 2181 C CA . ILE A 1 295 ? 1.147 -12.266 10.859 1 93.88 295 ILE A CA 1
ATOM 2182 C C . ILE A 1 295 ? 2.217 -13.07 11.594 1 93.88 295 ILE A C 1
ATOM 2184 O O . ILE A 1 295 ? 3.232 -13.445 11 1 93.88 295 ILE A O 1
ATOM 2188 N N . LEU A 1 296 ? 2.018 -13.336 12.852 1 93.19 296 LEU A N 1
ATOM 2189 C CA . LEU A 1 296 ? 2.973 -14.109 13.641 1 93.19 296 LEU A CA 1
ATOM 2190 C C . LEU A 1 296 ? 3.09 -15.531 13.109 1 93.19 296 LEU A C 1
ATOM 2192 O O . LEU A 1 296 ? 4.191 -16.078 13.031 1 93.19 296 LEU A O 1
ATOM 2196 N N . VAL A 1 297 ? 1.969 -16.141 12.758 1 93.88 297 VAL A N 1
ATOM 2197 C CA . VAL A 1 297 ? 1.974 -17.5 12.227 1 93.88 297 VAL A CA 1
ATOM 2198 C C . VAL A 1 297 ? 2.707 -17.531 10.883 1 93.88 297 VAL A C 1
ATOM 2200 O O . VAL A 1 297 ? 3.549 -18.391 10.648 1 93.88 297 VAL A O 1
ATOM 2203 N N . VAL A 1 298 ? 2.379 -16.594 10.039 1 96.19 298 VAL A N 1
ATOM 2204 C CA . VAL A 1 298 ? 3.029 -16.516 8.734 1 96.19 298 VAL A CA 1
ATOM 2205 C C . VAL A 1 298 ? 4.531 -16.328 8.914 1 96.19 298 VAL A C 1
ATOM 2207 O O . VAL A 1 298 ? 5.336 -17 8.281 1 96.19 298 VAL A O 1
ATOM 2210 N N . SER A 1 299 ? 4.887 -15.414 9.828 1 96.5 299 SER A N 1
ATOM 2211 C CA . SER A 1 299 ? 6.293 -15.125 10.078 1 96.5 299 SER A CA 1
ATOM 2212 C C . SER A 1 299 ? 7.016 -16.344 10.648 1 96.5 299 SER A C 1
ATOM 2214 O O . SER A 1 299 ? 8.156 -16.609 10.281 1 96.5 299 SER A O 1
ATOM 2216 N N . ALA A 1 300 ? 6.383 -17.016 11.508 1 95.88 300 ALA A N 1
ATOM 2217 C CA . ALA A 1 300 ? 6.98 -18.219 12.102 1 95.88 300 ALA A CA 1
ATOM 2218 C C . ALA A 1 300 ? 7.23 -19.297 11.055 1 95.88 300 ALA A C 1
ATOM 2220 O O . ALA A 1 300 ? 8.32 -19.875 10.992 1 95.88 300 ALA A O 1
ATOM 2221 N N . TYR A 1 301 ? 6.301 -19.562 10.227 1 96.69 301 TYR A N 1
ATOM 2222 C CA . TYR A 1 301 ? 6.418 -20.609 9.211 1 96.69 301 TYR A CA 1
ATOM 2223 C C . TYR A 1 301 ? 7.48 -20.25 8.18 1 96.69 301 TYR A C 1
ATOM 2225 O O . TYR A 1 301 ? 8.258 -21.094 7.754 1 96.69 301 TYR A O 1
ATOM 2233 N N . VAL A 1 302 ? 7.461 -19 7.75 1 96.31 302 VAL A N 1
ATOM 2234 C CA . VAL A 1 302 ? 8.445 -18.562 6.766 1 96.31 302 VAL A CA 1
ATOM 2235 C C . VAL A 1 302 ? 9.852 -18.672 7.352 1 96.31 302 VAL A C 1
ATOM 2237 O O . VAL A 1 302 ? 10.773 -19.125 6.668 1 96.31 302 VAL A O 1
ATOM 2240 N N . THR A 1 303 ? 10.016 -18.328 8.625 1 96 303 THR A N 1
ATOM 2241 C CA . THR A 1 303 ? 11.305 -18.406 9.305 1 96 303 THR A CA 1
ATOM 2242 C C . THR A 1 303 ? 11.75 -19.859 9.469 1 96 303 THR A C 1
ATOM 2244 O O . THR A 1 303 ? 12.906 -20.188 9.203 1 96 303 THR A O 1
ATOM 2247 N N . ILE A 1 304 ? 10.875 -20.688 9.867 1 95.94 304 ILE A N 1
ATOM 2248 C CA . ILE A 1 304 ? 11.18 -22.109 10.055 1 95.94 304 ILE A CA 1
ATOM 2249 C C . ILE A 1 304 ? 11.57 -22.734 8.719 1 95.94 304 ILE A C 1
ATOM 2251 O O . ILE A 1 304 ? 12.547 -23.469 8.625 1 95.94 304 ILE A O 1
ATOM 2255 N N . ALA A 1 305 ? 10.773 -22.453 7.684 1 94.62 305 ALA A N 1
ATOM 2256 C CA . ALA A 1 305 ? 11.055 -22.984 6.355 1 94.62 305 ALA A CA 1
ATOM 2257 C C . ALA A 1 305 ? 12.461 -22.609 5.898 1 94.62 305 ALA A C 1
ATOM 2259 O O . ALA A 1 305 ? 13.188 -23.453 5.359 1 94.62 305 ALA A O 1
ATOM 2260 N N . HIS A 1 306 ? 12.828 -21.359 6.113 1 90.56 306 HIS A N 1
ATOM 2261 C CA . HIS A 1 306 ? 14.141 -20.891 5.715 1 90.56 306 HIS A CA 1
ATOM 2262 C C . HIS A 1 306 ? 15.25 -21.656 6.434 1 90.56 306 HIS A C 1
ATOM 2264 O O . HIS A 1 306 ? 16.203 -22.109 5.805 1 90.56 306 HIS A O 1
ATOM 2270 N N . TYR A 1 307 ? 15.133 -21.938 7.68 1 90.88 307 TYR A N 1
ATOM 2271 C CA . TYR A 1 307 ? 16.203 -22.516 8.477 1 90.88 307 TYR A CA 1
ATOM 2272 C C . TYR A 1 307 ? 16.281 -24.031 8.281 1 90.88 307 TYR A C 1
ATOM 2274 O O . TYR A 1 307 ? 17.344 -24.625 8.445 1 90.88 307 TYR A O 1
ATOM 2282 N N . ILE A 1 308 ? 15.234 -24.672 7.867 1 90.81 308 ILE A N 1
ATOM 2283 C CA . ILE A 1 308 ? 15.273 -26.125 7.648 1 90.81 308 ILE A CA 1
ATOM 2284 C C . ILE A 1 308 ? 15.703 -26.406 6.215 1 90.81 308 ILE A C 1
ATOM 2286 O O . ILE A 1 308 ? 15.852 -27.562 5.824 1 90.81 308 ILE A O 1
ATOM 2290 N N . GLY A 1 309 ? 15.844 -25.328 5.465 1 86.75 309 GLY A N 1
ATOM 2291 C CA . GLY A 1 309 ? 16.359 -25.484 4.109 1 86.75 309 GLY A CA 1
ATOM 2292 C C . GLY A 1 309 ? 15.258 -25.656 3.078 1 86.75 309 GLY A C 1
ATOM 2293 O O . GLY A 1 309 ? 15.492 -26.203 1.997 1 86.75 309 GLY A O 1
ATOM 2294 N N . SER A 1 310 ? 14.078 -25.328 3.441 1 90.56 310 SER A N 1
ATOM 2295 C CA . SER A 1 310 ? 12.969 -25.297 2.494 1 90.56 310 SER A CA 1
ATOM 2296 C C . SER A 1 310 ? 12.742 -23.906 1.94 1 90.56 310 SER A C 1
ATOM 2298 O O . SER A 1 310 ? 13.445 -22.953 2.307 1 90.56 310 SER A O 1
ATOM 2300 N N . SER A 1 311 ? 11.867 -23.812 0.962 1 90.69 311 SER A N 1
ATOM 2301 C CA . SER A 1 311 ? 11.508 -22.516 0.4 1 90.69 311 SER A CA 1
ATOM 2302 C C . SER A 1 311 ? 10.602 -21.734 1.346 1 90.69 311 SER A C 1
ATOM 2304 O O . SER A 1 311 ? 9.719 -22.312 1.985 1 90.69 311 SER A O 1
ATOM 2306 N N . MET A 1 312 ? 10.859 -20.484 1.501 1 93.56 312 MET A N 1
ATOM 2307 C CA . MET A 1 312 ? 9.984 -19.609 2.283 1 93.56 312 MET A CA 1
ATOM 2308 C C . MET A 1 312 ? 8.547 -19.672 1.762 1 93.56 312 MET A C 1
ATOM 2310 O O . MET A 1 312 ? 7.598 -19.516 2.529 1 93.56 312 MET A O 1
ATOM 2314 N N . LEU A 1 313 ? 8.391 -19.969 0.509 1 92.62 313 LEU A N 1
ATOM 2315 C CA . LEU A 1 313 ? 7.078 -20.016 -0.123 1 92.62 313 LEU A CA 1
ATOM 2316 C C . LEU A 1 313 ? 6.285 -21.234 0.372 1 92.62 313 LEU A C 1
ATOM 2318 O O . LEU A 1 313 ? 5.074 -21.125 0.584 1 92.62 313 LEU A O 1
ATOM 2322 N N . ILE A 1 314 ? 6.965 -22.312 0.602 1 93.81 314 ILE A N 1
ATOM 2323 C CA . ILE A 1 314 ? 6.301 -23.469 1.188 1 93.81 314 ILE A CA 1
ATOM 2324 C C . ILE A 1 314 ? 5.82 -23.141 2.598 1 93.81 314 ILE A C 1
ATOM 2326 O O . ILE A 1 314 ? 4.734 -23.547 3.006 1 93.81 314 ILE A O 1
ATOM 2330 N N . GLY A 1 315 ? 6.684 -22.469 3.314 1 95.38 315 GLY A N 1
ATOM 2331 C CA . GLY A 1 315 ? 6.27 -22.016 4.629 1 95.38 315 GLY A CA 1
ATOM 2332 C C . GLY A 1 315 ? 5.012 -21.156 4.586 1 95.38 315 GLY A C 1
ATOM 2333 O O . GLY A 1 315 ? 4.102 -21.344 5.398 1 95.38 315 GLY A O 1
ATOM 2334 N N . ALA A 1 316 ? 4.957 -20.25 3.674 1 95.75 316 ALA A N 1
ATOM 2335 C CA . ALA A 1 316 ? 3.791 -19.375 3.518 1 95.75 316 ALA A CA 1
ATOM 2336 C C . ALA A 1 316 ? 2.543 -20.188 3.191 1 95.75 316 ALA A C 1
ATOM 2338 O O . ALA A 1 316 ? 1.47 -19.953 3.75 1 95.75 316 ALA A O 1
ATOM 2339 N N . PHE A 1 317 ? 2.672 -21.125 2.285 1 94 317 PHE A N 1
ATOM 2340 C CA . PHE A 1 317 ? 1.554 -21.984 1.914 1 94 317 PHE A CA 1
ATOM 2341 C C . PHE A 1 317 ? 1.052 -22.766 3.119 1 94 317 PHE A C 1
ATOM 2343 O O . PHE A 1 317 ? -0.156 -22.844 3.355 1 94 317 PHE A O 1
ATOM 2350 N N . CYS A 1 318 ? 1.963 -23.297 3.855 1 95.62 318 CYS A N 1
ATOM 2351 C CA . CYS A 1 318 ? 1.627 -24.094 5.031 1 95.62 318 CYS A CA 1
ATOM 2352 C C . CYS A 1 318 ? 0.928 -23.234 6.086 1 95.62 318 CYS A C 1
ATOM 2354 O O . CYS A 1 318 ? -0.025 -23.688 6.723 1 95.62 318 CYS A O 1
ATOM 2356 N N . ALA A 1 319 ? 1.41 -22.078 6.277 1 95.75 319 ALA A N 1
ATOM 2357 C CA . ALA A 1 319 ? 0.774 -21.172 7.234 1 95.75 319 ALA A CA 1
ATOM 2358 C C . ALA A 1 319 ? -0.685 -20.922 6.863 1 95.75 319 ALA A C 1
ATOM 2360 O O . ALA A 1 319 ? -1.573 -21.016 7.715 1 95.75 319 ALA A O 1
ATOM 2361 N N . GLY A 1 320 ? -0.936 -20.562 5.602 1 94.62 320 GLY A N 1
ATOM 2362 C CA . GLY A 1 320 ? -2.299 -20.344 5.148 1 94.62 320 GLY A CA 1
ATOM 2363 C C . GLY A 1 320 ? -3.178 -21.578 5.289 1 94.62 320 GLY A C 1
ATOM 2364 O O . GLY A 1 320 ? -4.312 -21.484 5.762 1 94.62 320 GLY A O 1
ATOM 2365 N N . SER A 1 321 ? -2.654 -22.703 4.934 1 92.88 321 SER A N 1
ATOM 2366 C CA . SER A 1 321 ? -3.41 -23.953 4.988 1 92.88 321 SER A CA 1
ATOM 2367 C C . SER A 1 321 ? -3.738 -24.344 6.43 1 92.88 321 SER A C 1
ATOM 2369 O O . SER A 1 321 ? -4.844 -24.797 6.719 1 92.88 321 SER A O 1
ATOM 2371 N N . LEU A 1 322 ? -2.775 -24.172 7.273 1 92.06 322 LEU A N 1
ATOM 2372 C CA . LEU A 1 322 ? -2.988 -24.484 8.688 1 92.06 322 LEU A CA 1
ATOM 2373 C C . LEU A 1 322 ? -4.105 -23.625 9.266 1 92.06 322 LEU A C 1
ATOM 2375 O O . LEU A 1 322 ? -4.992 -24.125 9.953 1 92.06 322 LEU A O 1
ATOM 2379 N N . MET A 1 323 ? -4.008 -22.375 8.984 1 91.25 323 MET A N 1
ATOM 2380 C CA . MET A 1 323 ? -4.996 -21.453 9.531 1 91.25 323 MET A CA 1
ATOM 2381 C C . MET A 1 323 ? -6.379 -21.734 8.953 1 91.25 323 MET A C 1
ATOM 2383 O O . MET A 1 323 ? -7.383 -21.641 9.664 1 91.25 323 MET A O 1
ATOM 2387 N N . SER A 1 324 ? -6.438 -22.016 7.664 1 89.81 324 SER A N 1
ATOM 2388 C CA . SER A 1 324 ? -7.711 -22.328 7.023 1 89.81 324 SER A CA 1
ATOM 2389 C C . SER A 1 324 ? -8.336 -23.594 7.621 1 89.81 324 SER A C 1
ATOM 2391 O O . SER A 1 324 ? -9.531 -23.625 7.914 1 89.81 324 SER A O 1
ATOM 2393 N N . TYR A 1 325 ? -7.59 -24.578 7.801 1 85.5 325 TYR A N 1
ATOM 2394 C CA . TYR A 1 325 ? -8.078 -25.844 8.359 1 85.5 325 TYR A CA 1
ATOM 2395 C C . TYR A 1 325 ? -8.5 -25.672 9.812 1 85.5 325 TYR A C 1
ATOM 2397 O O . TYR A 1 325 ? -9.539 -26.188 10.227 1 85.5 325 TYR A O 1
ATOM 2405 N N . SER A 1 326 ? -7.676 -24.984 10.562 1 83.12 326 SER A N 1
ATOM 2406 C CA . SER A 1 326 ? -8.008 -24.719 11.961 1 83.12 326 SER A CA 1
ATOM 2407 C C . SER A 1 326 ? -9.32 -23.969 12.086 1 83.12 326 SER A C 1
ATOM 2409 O O . SER A 1 326 ? -10.109 -24.219 13 1 83.12 326 SER A O 1
ATOM 2411 N N . TRP A 1 327 ? -9.492 -23.109 11.211 1 82.81 327 TRP A N 1
ATOM 2412 C CA . TRP A 1 327 ? -10.719 -22.312 11.219 1 82.81 327 TRP A CA 1
ATOM 2413 C C . TRP A 1 327 ? -11.93 -23.203 10.945 1 82.81 327 TRP A C 1
ATOM 2415 O O . TRP A 1 327 ? -12.977 -23.047 11.586 1 82.81 327 TRP A O 1
ATOM 2425 N N . LYS A 1 328 ? -11.867 -24.078 9.992 1 81.69 328 LYS A N 1
ATOM 2426 C CA . LYS A 1 328 ? -12.969 -24.984 9.664 1 81.69 328 LYS A CA 1
ATOM 2427 C C . LYS A 1 328 ? -13.336 -25.844 10.867 1 81.69 328 LYS A C 1
ATOM 2429 O O . LYS A 1 328 ? -14.516 -26.125 11.102 1 81.69 328 LYS A O 1
ATOM 2434 N N . ILE A 1 329 ? -12.422 -26.203 11.609 1 77.06 329 ILE A N 1
ATOM 2435 C CA . ILE A 1 329 ? -12.656 -27.031 12.789 1 77.06 329 ILE A CA 1
ATOM 2436 C C . ILE A 1 329 ? -13.336 -26.188 13.867 1 77.06 329 ILE A C 1
ATOM 2438 O O . ILE A 1 329 ? -14.25 -26.656 14.547 1 77.06 329 ILE A O 1
ATOM 2442 N N . ILE A 1 330 ? -12.875 -24.969 13.984 1 75.94 330 ILE A N 1
ATOM 2443 C CA . ILE A 1 330 ? -13.453 -24.062 14.969 1 75.94 330 ILE A CA 1
ATOM 2444 C C . ILE A 1 330 ? -14.914 -23.781 14.617 1 75.94 330 ILE A C 1
ATOM 2446 O O . ILE A 1 330 ? -15.781 -23.766 15.492 1 75.94 330 ILE A O 1
ATOM 2450 N N . GLN A 1 331 ? -15.109 -23.562 13.375 1 76.44 331 GLN A N 1
ATOM 2451 C CA . GLN A 1 331 ? -16.469 -23.266 12.914 1 76.44 331 GLN A CA 1
ATOM 2452 C C . GLN A 1 331 ? -17.391 -24.453 13.172 1 76.44 331 GLN A C 1
ATOM 2454 O O . GLN A 1 331 ? -18.578 -24.266 13.453 1 76.44 331 GLN A O 1
ATOM 2459 N N . ALA A 1 332 ? -16.922 -25.578 13.07 1 74.5 332 ALA A N 1
ATOM 2460 C CA . ALA A 1 332 ? -17.719 -26.797 13.273 1 74.5 332 ALA A CA 1
ATOM 2461 C C . ALA A 1 332 ? -18.016 -27 14.758 1 74.5 332 ALA A C 1
ATOM 2463 O O . ALA A 1 332 ? -19.047 -27.578 15.109 1 74.5 332 ALA A O 1
ATOM 2464 N N . ARG A 1 333 ? -17.25 -26.469 15.578 1 70.5 333 ARG A N 1
ATOM 2465 C CA . ARG A 1 333 ? -17.375 -26.766 17 1 70.5 333 ARG A CA 1
ATOM 2466 C C . ARG A 1 333 ? -18.094 -25.625 17.734 1 70.5 333 ARG A C 1
ATOM 2468 O O . ARG A 1 333 ? -18.766 -25.859 18.734 1 70.5 333 ARG A O 1
ATOM 2475 N N . VAL A 1 334 ? -17.734 -24.422 17.312 1 64.19 334 VAL A N 1
ATOM 2476 C CA . VAL A 1 334 ? -18.234 -23.297 18.094 1 64.19 334 VAL A CA 1
ATOM 2477 C C . VAL A 1 334 ? -19.344 -22.594 17.312 1 64.19 334 VAL A C 1
ATOM 2479 O O . VAL A 1 334 ? -19.156 -22.188 16.156 1 64.19 334 VAL A O 1
ATOM 2482 N N . GLU A 1 335 ? -20.625 -22.547 17.688 1 60.16 335 GLU A N 1
ATOM 2483 C CA . GLU A 1 335 ? -21.766 -21.906 17.047 1 60.16 335 GLU A CA 1
ATOM 2484 C C . GLU A 1 335 ? -21.828 -20.422 17.391 1 60.16 335 GLU A C 1
ATOM 2486 O O . GLU A 1 335 ? -22.812 -19.734 17.078 1 60.16 335 GLU A O 1
ATOM 2491 N N . SER A 1 336 ? -20.734 -19.875 17.828 1 59.91 336 SER A N 1
ATOM 2492 C CA . SER A 1 336 ? -20.906 -18.484 18.25 1 59.91 336 SER A CA 1
ATOM 2493 C C . SER A 1 336 ? -20.516 -17.516 17.125 1 59.91 336 SER A C 1
ATOM 2495 O O . SER A 1 336 ? -19.578 -17.781 16.375 1 59.91 336 SER A O 1
ATOM 2497 N N . GLU A 1 337 ? -21.344 -16.5 16.891 1 60 337 GLU A N 1
ATOM 2498 C CA . GLU A 1 337 ? -21.125 -15.414 15.922 1 60 337 GLU A CA 1
ATOM 2499 C C . GLU A 1 337 ? -19.812 -14.688 16.203 1 60 337 GLU A C 1
ATOM 2501 O O . GLU A 1 337 ? -19.219 -14.117 15.289 1 60 337 GLU A O 1
ATOM 2506 N N . ALA A 1 338 ? -19.391 -14.734 17.469 1 59.56 338 ALA A N 1
ATOM 2507 C CA . ALA A 1 338 ? -18.203 -14.008 17.875 1 59.56 338 ALA A CA 1
ATOM 2508 C C . ALA A 1 338 ? -16.938 -14.633 17.266 1 59.56 338 ALA A C 1
ATOM 2510 O O . ALA A 1 338 ? -15.891 -13.992 17.203 1 59.56 338 ALA A O 1
ATOM 2511 N N . VAL A 1 339 ? -17.172 -15.773 16.672 1 66.06 339 VAL A N 1
ATOM 2512 C CA . VAL A 1 339 ? -16.031 -16.531 16.188 1 66.06 339 VAL A CA 1
ATOM 2513 C C . VAL A 1 339 ? -15.578 -15.969 14.836 1 66.06 339 VAL A C 1
ATOM 2515 O O . VAL A 1 339 ? -14.43 -16.188 14.43 1 66.06 339 VAL A O 1
ATOM 2518 N N . VAL A 1 340 ? -16.438 -15.125 14.266 1 68.94 340 VAL A N 1
ATOM 2519 C CA . VAL A 1 340 ? -16.156 -14.625 12.922 1 68.94 340 VAL A CA 1
ATOM 2520 C C . VAL A 1 340 ? -14.914 -13.734 12.953 1 68.94 340 VAL A C 1
ATOM 2522 O O . VAL A 1 340 ? -14.156 -13.688 11.984 1 68.94 340 VAL A O 1
ATOM 2525 N N . HIS A 1 341 ? -14.641 -13.109 14.086 1 69.19 341 HIS A N 1
ATOM 2526 C CA . HIS A 1 341 ? -13.508 -12.188 14.203 1 69.19 341 HIS A CA 1
ATOM 2527 C C . HIS A 1 341 ? -12.188 -12.945 14.203 1 69.19 341 HIS A C 1
ATOM 2529 O O . HIS A 1 341 ? -11.133 -12.359 13.953 1 69.19 341 HIS A O 1
ATOM 2535 N N . TRP A 1 342 ? -12.328 -14.258 14.32 1 72.88 342 TRP A N 1
ATOM 2536 C CA . TRP A 1 342 ? -11.109 -15.062 14.391 1 72.88 342 TRP A CA 1
ATOM 2537 C C . TRP A 1 342 ? -10.812 -15.719 13.047 1 72.88 342 TRP A C 1
ATOM 2539 O O . TRP A 1 342 ? -9.828 -16.453 12.914 1 72.88 342 TRP A O 1
ATOM 2549 N N . SER A 1 343 ? -11.539 -15.414 12.102 1 84.81 343 SER A N 1
ATOM 2550 C CA . SER A 1 343 ? -11.367 -16 10.781 1 84.81 343 SER A CA 1
ATOM 2551 C C . SER A 1 343 ? -10.109 -15.469 10.094 1 84.81 343 SER A C 1
ATOM 2553 O O . SER A 1 343 ? -9.922 -14.258 10 1 84.81 343 SER A O 1
ATOM 2555 N N . PRO A 1 344 ? -9.211 -16.406 9.68 1 89.06 344 PRO A N 1
ATOM 2556 C CA . PRO A 1 344 ? -8.023 -15.953 8.945 1 89.06 344 PRO A CA 1
ATOM 2557 C C . PRO A 1 344 ? -8.367 -15.242 7.641 1 89.06 344 PRO A C 1
ATOM 2559 O O . PRO A 1 344 ? -7.598 -14.406 7.168 1 89.06 344 PRO A O 1
ATOM 2562 N N . HIS A 1 345 ? -9.508 -15.523 7.105 1 89.56 345 HIS A N 1
ATOM 2563 C CA . HIS A 1 345 ? -9.945 -14.844 5.891 1 89.56 345 HIS A CA 1
ATOM 2564 C C . HIS A 1 345 ? -10.25 -13.375 6.156 1 89.56 345 HIS A C 1
ATOM 2566 O O . HIS A 1 345 ? -9.961 -12.516 5.32 1 89.56 345 HIS A O 1
ATOM 2572 N N . THR A 1 346 ? -10.805 -13.164 7.344 1 86.75 346 THR A N 1
ATOM 2573 C CA . THR A 1 346 ? -11.094 -11.789 7.723 1 86.75 346 THR A CA 1
ATOM 2574 C C . THR A 1 346 ? -9.797 -11.008 7.938 1 86.75 346 THR A C 1
ATOM 2576 O O . THR A 1 346 ? -9.703 -9.836 7.566 1 86.75 346 THR A O 1
ATOM 2579 N N . SER A 1 347 ? -8.844 -11.641 8.547 1 89.38 347 SER A N 1
ATOM 2580 C CA . SER A 1 347 ? -7.547 -11 8.742 1 89.38 347 SER A CA 1
ATOM 2581 C C . SER A 1 347 ? -6.883 -10.688 7.402 1 89.38 347 SER A C 1
ATOM 2583 O O . SER A 1 347 ? -6.32 -9.602 7.223 1 89.38 347 SER A O 1
ATOM 2585 N N . PHE A 1 348 ? -6.992 -11.617 6.523 1 91.75 348 PHE A N 1
ATOM 2586 C CA . PHE A 1 348 ? -6.398 -11.398 5.211 1 91.75 348 PHE A CA 1
ATOM 2587 C C . PHE A 1 348 ? -7.125 -10.281 4.469 1 91.75 348 PHE A C 1
ATOM 2589 O O . PHE A 1 348 ? -6.504 -9.523 3.725 1 91.75 348 PHE A O 1
ATOM 2596 N N . GLU A 1 349 ? -8.422 -10.211 4.672 1 89.94 349 GLU A N 1
ATOM 2597 C CA . GLU A 1 349 ? -9.211 -9.18 4 1 89.94 349 GLU A CA 1
ATOM 2598 C C . GLU A 1 349 ? -8.758 -7.785 4.406 1 89.94 349 GLU A C 1
ATOM 2600 O O . GLU A 1 349 ? -8.844 -6.84 3.617 1 89.94 349 GLU A O 1
ATOM 2605 N N . ARG A 1 350 ? -8.219 -7.676 5.531 1 87.69 350 ARG A N 1
ATOM 2606 C CA . ARG A 1 350 ? -7.73 -6.391 6.012 1 87.69 350 ARG A CA 1
ATOM 2607 C C . ARG A 1 350 ? -6.449 -5.988 5.293 1 87.69 350 ARG A C 1
ATOM 2609 O O . ARG A 1 350 ? -6.195 -4.797 5.086 1 87.69 350 ARG A O 1
ATOM 2616 N N . ILE A 1 351 ? -5.684 -6.953 4.871 1 92.06 351 ILE A N 1
ATOM 2617 C CA . ILE A 1 351 ? -4.41 -6.66 4.223 1 92.06 351 ILE A CA 1
ATOM 2618 C C . ILE A 1 351 ? -4.57 -6.746 2.705 1 92.06 351 ILE A C 1
ATOM 2620 O O . ILE A 1 351 ? -3.713 -6.273 1.955 1 92.06 351 ILE A O 1
ATOM 2624 N N . ALA A 1 352 ? -5.688 -7.23 2.283 1 92.12 352 ALA A N 1
ATOM 2625 C CA . ALA A 1 352 ? -5.918 -7.574 0.882 1 92.12 352 ALA A CA 1
ATOM 2626 C C . ALA A 1 352 ? -5.766 -6.352 -0.016 1 92.12 352 ALA A C 1
ATOM 2628 O O . ALA A 1 352 ? -5.121 -6.418 -1.066 1 92.12 352 ALA A O 1
ATOM 2629 N N . PRO A 1 353 ? -6.285 -5.18 0.411 1 90.62 353 PRO A N 1
ATOM 2630 C CA . PRO A 1 353 ? -6.145 -4.027 -0.483 1 90.62 353 PRO A CA 1
ATOM 2631 C C . PRO A 1 353 ? -4.688 -3.631 -0.711 1 90.62 353 PRO A C 1
ATOM 2633 O O . PRO A 1 353 ? -4.293 -3.334 -1.843 1 90.62 353 PRO A O 1
ATOM 2636 N N . VAL A 1 354 ? -3.889 -3.672 0.27 1 92.5 354 VAL A N 1
ATOM 2637 C CA . VAL A 1 354 ? -2.477 -3.328 0.155 1 92.5 354 VAL A CA 1
ATOM 2638 C C . VAL A 1 354 ? -1.752 -4.387 -0.673 1 92.5 354 VAL A C 1
ATOM 2640 O O . VAL A 1 354 ? -0.895 -4.062 -1.498 1 92.5 354 VAL A O 1
ATOM 2643 N N . GLN A 1 355 ? -2.088 -5.598 -0.378 1 93.94 355 GLN A N 1
ATOM 2644 C CA . GLN A 1 355 ? -1.478 -6.699 -1.11 1 93.94 355 GLN A CA 1
ATOM 2645 C C . GLN A 1 355 ? -1.815 -6.629 -2.598 1 93.94 355 GLN A C 1
ATOM 2647 O O . GLN A 1 355 ? -0.935 -6.781 -3.447 1 93.94 355 GLN A O 1
ATOM 2652 N N . HIS A 1 356 ? -3.02 -6.305 -2.945 1 92 356 HIS A N 1
ATOM 2653 C CA . HIS A 1 356 ? -3.512 -6.363 -4.316 1 92 356 HIS A CA 1
ATOM 2654 C C . HIS A 1 356 ? -3.072 -5.141 -5.113 1 92 356 HIS A C 1
ATOM 2656 O O . HIS A 1 356 ? -2.795 -5.242 -6.312 1 92 356 HIS A O 1
ATOM 2662 N N . TYR A 1 357 ? -2.967 -4.02 -4.43 1 92.69 357 TYR A N 1
ATOM 2663 C CA . TYR A 1 357 ? -2.783 -2.791 -5.195 1 92.69 357 TYR A CA 1
ATOM 2664 C C . TYR A 1 357 ? -1.332 -2.328 -5.141 1 92.69 357 TYR A C 1
ATOM 2666 O O . TYR A 1 357 ? -0.901 -1.518 -5.965 1 92.69 357 TYR A O 1
ATOM 2674 N N . VAL A 1 358 ? -0.582 -2.889 -4.223 1 94.62 358 VAL A N 1
ATOM 2675 C CA . VAL A 1 358 ? 0.763 -2.34 -4.094 1 94.62 358 VAL A CA 1
ATOM 2676 C C . VAL A 1 358 ? 1.784 -3.473 -4.051 1 94.62 358 VAL A C 1
ATOM 2678 O O . VAL A 1 358 ? 2.633 -3.584 -4.941 1 94.62 358 VAL A O 1
ATOM 2681 N N . LEU A 1 359 ? 1.665 -4.426 -3.172 1 95.69 359 LEU A N 1
ATOM 2682 C CA . LEU A 1 359 ? 2.711 -5.41 -2.914 1 95.69 359 LEU A CA 1
ATOM 2683 C C . LEU A 1 359 ? 2.846 -6.379 -4.086 1 95.69 359 LEU A C 1
ATOM 2685 O O . LEU A 1 359 ? 3.932 -6.531 -4.648 1 95.69 359 LEU A O 1
ATOM 2689 N N . ALA A 1 360 ? 1.736 -6.93 -4.488 1 94.44 360 ALA A N 1
ATOM 2690 C CA . ALA A 1 360 ? 1.787 -7.898 -5.582 1 94.44 360 ALA A CA 1
ATOM 2691 C C . ALA A 1 360 ? 2.246 -7.238 -6.879 1 94.44 360 ALA A C 1
ATOM 2693 O O . ALA A 1 360 ? 3.135 -7.75 -7.562 1 94.44 360 ALA A O 1
ATOM 2694 N N . PRO A 1 361 ? 1.685 -6.051 -7.215 1 95.69 361 PRO A N 1
ATOM 2695 C CA . PRO A 1 361 ? 2.164 -5.375 -8.422 1 95.69 361 PRO A CA 1
ATOM 2696 C C . PRO A 1 361 ? 3.658 -5.062 -8.367 1 95.69 361 PRO A C 1
ATOM 2698 O O . PRO A 1 361 ? 4.344 -5.141 -9.391 1 95.69 361 PRO A O 1
ATOM 2701 N N . PHE A 1 362 ? 4.16 -4.699 -7.199 1 96.5 362 PHE A N 1
ATOM 2702 C CA . PHE A 1 362 ? 5.586 -4.441 -7.039 1 96.5 362 PHE A CA 1
ATOM 2703 C C . PHE A 1 362 ? 6.395 -5.699 -7.332 1 96.5 362 PHE A C 1
ATOM 2705 O O . PHE A 1 362 ? 7.477 -5.625 -7.926 1 96.5 362 PHE A O 1
ATOM 2712 N N . PHE A 1 363 ? 5.914 -6.816 -6.973 1 94.88 363 PHE A N 1
ATOM 2713 C CA . PHE A 1 363 ? 6.609 -8.07 -7.23 1 94.88 363 PHE A CA 1
ATOM 2714 C C . PHE A 1 363 ? 6.734 -8.328 -8.727 1 94.88 363 PHE A C 1
ATOM 2716 O O . PHE A 1 363 ? 7.828 -8.57 -9.234 1 94.88 363 PHE A O 1
ATOM 2723 N N . PHE A 1 364 ? 5.633 -8.227 -9.406 1 94.88 364 PHE A N 1
ATOM 2724 C CA . PHE A 1 364 ? 5.637 -8.531 -10.828 1 94.88 364 PHE A CA 1
ATOM 2725 C C . PHE A 1 364 ? 6.441 -7.492 -11.602 1 94.88 364 PHE A C 1
ATOM 2727 O O . PHE A 1 364 ? 7.113 -7.82 -12.586 1 94.88 364 PHE A O 1
ATOM 2734 N N . ALA A 1 365 ? 6.332 -6.258 -11.141 1 95.75 365 ALA A N 1
ATOM 2735 C CA . ALA A 1 365 ? 7.16 -5.227 -11.758 1 95.75 365 ALA A CA 1
ATOM 2736 C C . ALA A 1 365 ? 8.641 -5.527 -11.578 1 95.75 365 ALA A C 1
ATOM 2738 O O . ALA A 1 365 ? 9.453 -5.27 -12.469 1 95.75 365 ALA A O 1
ATOM 2739 N N . SER A 1 366 ? 9.016 -6.039 -10.383 1 94.56 366 SER A N 1
ATOM 2740 C CA . SER A 1 366 ? 10.414 -6.367 -10.117 1 94.56 366 SER A CA 1
ATOM 2741 C C . SER A 1 366 ? 10.891 -7.516 -11 1 94.56 366 SER A C 1
ATOM 2743 O O . SER A 1 366 ? 12.047 -7.535 -11.43 1 94.56 366 SER A O 1
ATOM 2745 N N . ILE A 1 367 ? 9.992 -8.453 -11.234 1 93.44 367 ILE A N 1
ATOM 2746 C CA . ILE A 1 367 ? 10.312 -9.547 -12.148 1 93.44 367 ILE A CA 1
ATOM 2747 C C . ILE A 1 367 ? 10.508 -9 -13.562 1 93.44 367 ILE A C 1
ATOM 2749 O O . ILE A 1 367 ? 11.43 -9.406 -14.273 1 93.44 367 ILE A O 1
ATOM 2753 N N . GLY A 1 368 ? 9.648 -8.094 -13.945 1 93.56 368 GLY A N 1
ATOM 2754 C CA . GLY A 1 368 ? 9.805 -7.441 -15.234 1 93.56 368 GLY A CA 1
ATOM 2755 C C . GLY A 1 368 ? 11.109 -6.676 -15.367 1 93.56 368 GLY A C 1
ATOM 2756 O O . GLY A 1 368 ? 11.711 -6.637 -16.438 1 93.56 368 GLY A O 1
ATOM 2757 N N . ALA A 1 369 ? 11.516 -6.086 -14.289 1 93.88 369 ALA A N 1
ATOM 2758 C CA . ALA A 1 369 ? 12.75 -5.301 -14.266 1 93.88 369 ALA A CA 1
ATOM 2759 C C . ALA A 1 369 ? 13.969 -6.195 -14.438 1 93.88 369 ALA A C 1
ATOM 2761 O O . ALA A 1 369 ? 15.047 -5.727 -14.82 1 93.88 369 ALA A O 1
ATOM 2762 N N . ALA A 1 370 ? 13.789 -7.469 -14.164 1 91.88 370 ALA A N 1
ATOM 2763 C CA . ALA A 1 370 ? 14.898 -8.406 -14.203 1 91.88 370 ALA A CA 1
ATOM 2764 C C . ALA A 1 370 ? 15.031 -9.039 -15.594 1 91.88 370 ALA A C 1
ATOM 2766 O O . ALA A 1 370 ? 16 -9.758 -15.867 1 91.88 370 ALA A O 1
ATOM 2767 N N . ILE A 1 371 ? 14.125 -8.766 -16.469 1 90.75 371 ILE A N 1
ATOM 2768 C CA . ILE A 1 371 ? 14.125 -9.336 -17.812 1 90.75 371 ILE A CA 1
ATOM 2769 C C . ILE A 1 371 ? 14.953 -8.461 -18.75 1 90.75 371 ILE A C 1
ATOM 2771 O O . ILE A 1 371 ? 14.641 -7.285 -18.938 1 90.75 371 ILE A O 1
ATOM 2775 N N . PRO A 1 372 ? 15.992 -9.023 -19.25 1 91.62 372 PRO A N 1
ATOM 2776 C CA . PRO A 1 372 ? 16.719 -8.273 -20.281 1 91.62 372 PRO A CA 1
ATOM 2777 C C . PRO A 1 372 ? 15.961 -8.188 -21.594 1 91.62 372 PRO A C 1
ATOM 2779 O O . PRO A 1 372 ? 16.125 -9.039 -22.469 1 91.62 372 PRO A O 1
ATOM 2782 N N . VAL A 1 373 ? 15.289 -7.129 -21.844 1 91.31 373 VAL A N 1
ATOM 2783 C CA . VAL A 1 373 ? 14.336 -6.992 -22.938 1 91.31 373 VAL A CA 1
ATOM 2784 C C . VAL A 1 373 ? 15.078 -6.973 -24.281 1 91.31 373 VAL A C 1
ATOM 2786 O O . VAL A 1 373 ? 14.586 -7.496 -25.281 1 91.31 373 VAL A O 1
ATOM 2789 N N . ARG A 1 374 ? 16.219 -6.438 -24.25 1 89.25 374 ARG A N 1
ATOM 2790 C CA . ARG A 1 374 ? 16.984 -6.359 -25.484 1 89.25 374 ARG A CA 1
ATOM 2791 C C . ARG A 1 374 ? 17.375 -7.75 -25.984 1 89.25 374 ARG A C 1
ATOM 2793 O O . ARG A 1 374 ? 17.266 -8.039 -27.172 1 89.25 374 ARG A O 1
ATOM 2800 N N . SER A 1 375 ? 17.781 -8.57 -25.094 1 89.88 375 SER A N 1
ATOM 2801 C CA . SER A 1 375 ? 18.172 -9.93 -25.438 1 89.88 375 SER A CA 1
ATOM 2802 C C . SER A 1 375 ? 16.953 -10.797 -25.734 1 89.88 375 SER A C 1
ATOM 2804 O O . SER A 1 375 ? 17.047 -11.781 -26.484 1 89.88 375 SER A O 1
ATOM 2806 N N . LEU A 1 376 ? 15.891 -10.445 -25.203 1 92.25 376 LEU A N 1
ATOM 2807 C CA . LEU A 1 376 ? 14.656 -11.195 -25.375 1 92.25 376 LEU A CA 1
ATOM 2808 C C . LEU A 1 376 ? 14.18 -11.156 -26.828 1 92.25 376 LEU A C 1
ATOM 2810 O O . LEU A 1 376 ? 13.617 -12.133 -27.328 1 92.25 376 LEU A O 1
ATOM 2814 N N . PHE A 1 377 ? 14.508 -10.047 -27.516 1 92.69 377 PHE A N 1
ATOM 2815 C CA . PHE A 1 377 ? 13.961 -9.883 -28.859 1 92.69 377 PHE A CA 1
ATOM 2816 C C . PHE A 1 377 ? 15.023 -10.156 -29.906 1 92.69 377 PHE A C 1
ATOM 2818 O O . PHE A 1 377 ? 14.812 -9.898 -31.094 1 92.69 377 PHE A O 1
ATOM 2825 N N . GLN A 1 378 ? 16.109 -10.648 -29.422 1 93.62 378 GLN A N 1
ATOM 2826 C CA . GLN A 1 378 ? 17.047 -11.195 -30.391 1 93.62 378 GLN A CA 1
ATOM 2827 C C . GLN A 1 378 ? 16.406 -12.359 -31.156 1 93.62 378 GLN A C 1
ATOM 2829 O O . GLN A 1 378 ? 15.703 -13.18 -30.578 1 93.62 378 GLN A O 1
ATOM 2834 N N . ALA A 1 379 ? 16.703 -12.477 -32.375 1 94.12 379 ALA A N 1
ATOM 2835 C CA . ALA A 1 379 ? 16.047 -13.414 -33.281 1 94.12 379 ALA A CA 1
ATOM 2836 C C . ALA A 1 379 ? 16.156 -14.844 -32.781 1 94.12 379 ALA A C 1
ATOM 2838 O O . ALA A 1 379 ? 15.172 -15.586 -32.75 1 94.12 379 ALA A O 1
ATOM 2839 N N . THR A 1 380 ? 17.328 -15.273 -32.375 1 94.94 380 THR A N 1
ATOM 2840 C CA . THR A 1 380 ? 17.547 -16.641 -31.922 1 94.94 380 THR A CA 1
ATOM 2841 C C . THR A 1 380 ? 16.75 -16.922 -30.656 1 94.94 380 THR A C 1
ATOM 2843 O O . THR A 1 380 ? 16.109 -17.969 -30.547 1 94.94 380 THR A O 1
ATOM 2846 N N . THR A 1 381 ? 16.766 -16.016 -29.734 1 95.88 381 THR A N 1
ATOM 2847 C CA . THR A 1 381 ? 16.031 -16.188 -28.484 1 95.88 381 THR A CA 1
ATOM 2848 C C . THR A 1 381 ? 14.531 -16.188 -28.734 1 95.88 381 THR A C 1
ATOM 2850 O O . THR A 1 381 ? 13.805 -17 -28.141 1 95.88 381 THR A O 1
ATOM 2853 N N . ALA A 1 382 ? 14.078 -15.383 -29.609 1 96.19 382 ALA A N 1
ATOM 2854 C CA . ALA A 1 382 ? 12.648 -15.211 -29.859 1 96.19 382 ALA A CA 1
ATOM 2855 C C . ALA A 1 382 ? 12.055 -16.438 -30.531 1 96.19 382 ALA A C 1
ATOM 2857 O O . ALA A 1 382 ? 11.039 -16.984 -30.094 1 96.19 382 ALA A O 1
ATOM 2858 N N . TRP A 1 383 ? 12.625 -16.891 -31.641 1 96.5 383 TRP A N 1
ATOM 2859 C CA . TRP A 1 383 ? 12.023 -18.016 -32.344 1 96.5 383 TRP A CA 1
ATOM 2860 C C . TRP A 1 383 ? 12.133 -19.297 -31.531 1 96.5 383 TRP A C 1
ATOM 2862 O O . TRP A 1 383 ? 11.219 -20.125 -31.531 1 96.5 383 TRP A O 1
ATOM 2872 N N . ARG A 1 384 ? 13.289 -19.516 -30.812 1 96.81 384 ARG A N 1
ATOM 2873 C CA . ARG A 1 384 ? 13.422 -20.672 -29.922 1 96.81 384 ARG A CA 1
ATOM 2874 C C . ARG A 1 384 ? 12.383 -20.625 -28.812 1 96.81 384 ARG A C 1
ATOM 2876 O O . ARG A 1 384 ? 11.828 -21.656 -28.422 1 96.81 384 ARG A O 1
ATOM 2883 N N . GLY A 1 385 ? 12.172 -19.391 -28.328 1 97.19 385 GLY A N 1
ATOM 2884 C CA . GLY A 1 385 ? 11.188 -19.234 -27.266 1 97.19 385 GLY A CA 1
ATOM 2885 C C . GLY A 1 385 ? 9.773 -19.531 -27.719 1 97.19 385 GLY A C 1
ATOM 2886 O O . GLY A 1 385 ? 9.008 -20.188 -27.016 1 97.19 385 GLY A O 1
ATOM 2887 N N . ILE A 1 386 ? 9.406 -19.062 -28.859 1 97.06 386 ILE A N 1
ATOM 2888 C CA . ILE A 1 386 ? 8.055 -19.234 -29.406 1 97.06 386 ILE A CA 1
ATOM 2889 C C . ILE A 1 386 ? 7.801 -20.719 -29.688 1 97.06 386 ILE A C 1
ATOM 2891 O O . ILE A 1 386 ? 6.75 -21.25 -29.344 1 97.06 386 ILE A O 1
ATOM 2895 N N . LEU A 1 387 ? 8.75 -21.375 -30.281 1 97.31 387 LEU A N 1
ATOM 2896 C CA . LEU A 1 387 ? 8.602 -22.797 -30.578 1 97.31 387 LEU A CA 1
ATOM 2897 C C . LEU A 1 387 ? 8.555 -23.609 -29.297 1 97.31 387 LEU A C 1
ATOM 2899 O O . LEU A 1 387 ? 7.762 -24.547 -29.188 1 97.31 387 LEU A O 1
ATOM 2903 N N . TYR A 1 388 ? 9.461 -23.25 -28.438 1 97.62 388 TYR A N 1
ATOM 2904 C CA . TYR A 1 388 ? 9.461 -23.906 -27.125 1 97.62 388 TYR A CA 1
ATOM 2905 C C . TYR A 1 388 ? 8.117 -23.719 -26.422 1 97.62 388 TYR A C 1
ATOM 2907 O O . TYR A 1 388 ? 7.605 -24.656 -25.812 1 97.62 388 TYR A O 1
ATOM 2915 N N . SER A 1 389 ? 7.543 -22.562 -26.531 1 97.25 389 SER A N 1
ATOM 2916 C CA . SER A 1 389 ? 6.238 -22.281 -25.953 1 97.25 389 SER A CA 1
ATOM 2917 C C . SER A 1 389 ? 5.164 -23.203 -26.531 1 97.25 389 SER A C 1
ATOM 2919 O O . SER A 1 389 ? 4.316 -23.719 -25.797 1 97.25 389 SER A O 1
ATOM 2921 N N . ALA A 1 390 ? 5.188 -23.359 -27.797 1 97.06 390 ALA A N 1
ATOM 2922 C CA . ALA A 1 390 ? 4.215 -24.234 -28.469 1 97.06 390 ALA A CA 1
ATOM 2923 C C . ALA A 1 390 ? 4.305 -25.656 -27.953 1 97.06 390 ALA A C 1
ATOM 2925 O O . ALA A 1 390 ? 3.283 -26.312 -27.719 1 97.06 390 ALA A O 1
ATOM 2926 N N . ILE A 1 391 ? 5.492 -26.109 -27.766 1 97 391 ILE A N 1
ATOM 2927 C CA . ILE A 1 391 ? 5.715 -27.469 -27.281 1 97 391 ILE A CA 1
ATOM 2928 C C . ILE A 1 391 ? 5.215 -27.594 -25.844 1 97 391 ILE A C 1
ATOM 2930 O O . ILE A 1 391 ? 4.66 -28.625 -25.469 1 97 391 ILE A O 1
ATOM 2934 N N . MET A 1 392 ? 5.457 -26.578 -25.062 1 96.62 392 MET A N 1
ATOM 2935 C CA . MET A 1 392 ? 5.016 -26.594 -23.672 1 96.62 392 MET A CA 1
ATOM 2936 C C . MET A 1 392 ? 3.492 -26.578 -23.594 1 96.62 392 MET A C 1
ATOM 2938 O O . MET A 1 392 ? 2.912 -27.188 -22.672 1 96.62 392 MET A O 1
ATOM 2942 N N . VAL A 1 393 ? 2.838 -25.844 -24.484 1 96.19 393 VAL A N 1
ATOM 2943 C CA . VAL A 1 393 ? 1.38 -25.859 -24.531 1 96.19 393 VAL A CA 1
ATOM 2944 C C . VAL A 1 393 ? 0.882 -27.266 -24.828 1 96.19 393 VAL A C 1
ATOM 2946 O O . VAL A 1 393 ? -0.048 -27.75 -24.172 1 96.19 393 VAL A O 1
ATOM 2949 N N . VAL A 1 394 ? 1.516 -27.906 -25.734 1 96.25 394 VAL A N 1
ATOM 2950 C CA . VAL A 1 394 ? 1.139 -29.266 -26.094 1 96.25 394 VAL A CA 1
ATOM 2951 C C . VAL A 1 394 ? 1.358 -30.188 -24.906 1 96.25 394 VAL A C 1
ATOM 2953 O O . VAL A 1 394 ? 0.531 -31.062 -24.625 1 96.25 394 VAL A O 1
ATOM 2956 N N . ALA A 1 395 ? 2.465 -30 -24.234 1 96.5 395 ALA A N 1
ATOM 2957 C CA . ALA A 1 395 ? 2.793 -30.844 -23.094 1 96.5 395 ALA A CA 1
ATOM 2958 C C . ALA A 1 395 ? 1.689 -30.781 -22.031 1 96.5 395 ALA A C 1
ATOM 2960 O O . ALA A 1 395 ? 1.28 -31.812 -21.5 1 96.5 395 ALA A O 1
ATOM 2961 N N . LYS A 1 396 ? 1.2 -29.594 -21.75 1 94.75 396 LYS A N 1
ATOM 2962 C CA . LYS A 1 396 ? 0.182 -29.438 -20.719 1 94.75 396 LYS A CA 1
ATOM 2963 C C . LYS A 1 396 ? -1.177 -29.938 -21.203 1 94.75 396 LYS A C 1
ATOM 2965 O O . LYS A 1 396 ? -1.953 -30.484 -20.422 1 94.75 396 LYS A O 1
ATOM 2970 N N . VAL A 1 397 ? -1.503 -29.719 -22.453 1 95.81 397 VAL A N 1
ATOM 2971 C CA . VAL A 1 397 ? -2.766 -30.203 -23 1 95.81 397 VAL A CA 1
ATOM 2972 C C . VAL A 1 397 ? -2.812 -31.719 -22.938 1 95.81 397 VAL A C 1
ATOM 2974 O O . VAL A 1 397 ? -3.857 -32.312 -22.641 1 95.81 397 VAL A O 1
ATOM 2977 N N . LEU A 1 398 ? -1.703 -32.344 -23.156 1 96.38 398 LEU A N 1
ATOM 2978 C CA . LEU A 1 398 ? -1.626 -33.781 -23.125 1 96.38 398 LEU A CA 1
ATOM 2979 C C . LEU A 1 398 ? -1.881 -34.312 -21.703 1 96.38 398 LEU A C 1
ATOM 2981 O O . LEU A 1 398 ? -2.332 -35.438 -21.531 1 96.38 398 LEU A O 1
ATOM 2985 N N . ALA A 1 399 ? -1.56 -33.5 -20.75 1 94.81 399 ALA A N 1
ATOM 2986 C CA . ALA A 1 399 ? -1.831 -33.906 -19.375 1 94.81 399 ALA A CA 1
ATOM 2987 C C . ALA A 1 399 ? -3.328 -34.094 -19.141 1 94.81 399 ALA A C 1
ATOM 2989 O O . ALA A 1 399 ? -3.738 -34.906 -18.297 1 94.81 399 ALA A O 1
ATOM 2990 N N . GLY A 1 400 ? -4.188 -33.406 -19.859 1 94.56 400 GLY A N 1
ATOM 2991 C CA . GLY A 1 400 ? -5.633 -33.531 -19.75 1 94.56 400 GLY A CA 1
ATOM 2992 C C . GLY A 1 400 ? -6.152 -34.812 -20.391 1 94.56 400 GLY A C 1
ATOM 2993 O O . GLY A 1 400 ? -7.309 -35.188 -20.172 1 94.56 400 GLY A O 1
ATOM 2994 N N . ALA A 1 401 ? -5.32 -35.562 -21.141 1 94.81 401 ALA A N 1
ATOM 2995 C CA . ALA A 1 401 ? -5.727 -36.781 -21.828 1 94.81 401 ALA A CA 1
ATOM 2996 C C . ALA A 1 401 ? -6.066 -37.875 -20.844 1 94.81 401 ALA A C 1
ATOM 2998 O O . ALA A 1 401 ? -6.707 -38.875 -21.219 1 94.81 401 ALA A O 1
ATOM 2999 N N . TRP A 1 402 ? -5.715 -37.656 -19.656 1 94 402 TRP A N 1
ATOM 3000 C CA . TRP A 1 402 ? -5.996 -38.688 -18.641 1 94 402 TRP A CA 1
ATOM 3001 C C . TRP A 1 402 ? -7.496 -38.812 -18.406 1 94 402 TRP A C 1
ATOM 3003 O O . TRP A 1 402 ? -7.973 -39.875 -17.969 1 94 402 TRP A O 1
ATOM 3013 N N . LEU A 1 403 ? -8.258 -37.75 -18.641 1 92.69 403 LEU A N 1
ATOM 3014 C CA . LEU A 1 403 ? -9.695 -37.781 -18.391 1 92.69 403 LEU A CA 1
ATOM 3015 C C . LEU A 1 403 ? -10.391 -38.75 -19.359 1 92.69 403 LEU A C 1
ATOM 3017 O O . LEU A 1 403 ? -11.094 -39.656 -18.922 1 92.69 403 LEU A O 1
ATOM 3021 N N . PRO A 1 404 ? -10.195 -38.625 -20.656 1 91.62 404 PRO A N 1
ATOM 3022 C CA . PRO A 1 404 ? -10.805 -39.594 -21.562 1 91.62 404 PRO A CA 1
ATOM 3023 C C . PRO A 1 404 ? -10.25 -41 -21.375 1 91.62 404 PRO A C 1
ATOM 3025 O O . PRO A 1 404 ? -10.977 -42 -21.531 1 91.62 404 PRO A O 1
ATOM 3028 N N . ILE A 1 405 ? -9.008 -41.156 -21.031 1 92.69 405 ILE A N 1
ATOM 3029 C CA . ILE A 1 405 ? -8.422 -42.469 -20.781 1 92.69 405 ILE A CA 1
ATOM 3030 C C . ILE A 1 405 ? -9.07 -43.094 -19.562 1 92.69 405 ILE A C 1
ATOM 3032 O O . ILE A 1 405 ? -9.383 -44.312 -19.562 1 92.69 405 ILE A O 1
ATOM 3036 N N . TRP A 1 406 ? -9.211 -42.281 -18.562 1 90.62 406 TRP A N 1
ATOM 3037 C CA . TRP A 1 406 ? -9.844 -42.781 -17.344 1 90.62 406 TRP A CA 1
ATOM 3038 C C . TRP A 1 406 ? -11.281 -43.188 -17.609 1 90.62 406 TRP A C 1
ATOM 3040 O O . TRP A 1 406 ? -11.75 -44.188 -17.047 1 90.62 406 TRP A O 1
ATOM 3050 N N . SER A 1 407 ? -11.992 -42.406 -18.375 1 88.06 407 SER A N 1
ATOM 3051 C CA . SER A 1 407 ? -13.367 -42.75 -18.719 1 88.06 407 SER A CA 1
ATOM 3052 C C . SER A 1 407 ? -13.453 -44.062 -19.469 1 88.06 407 SER A C 1
ATOM 3054 O O . SER A 1 407 ? -14.375 -44.844 -19.25 1 88.06 407 SER A O 1
ATOM 3056 N N . THR A 1 408 ? -12.531 -44.281 -20.359 1 87.38 408 THR A N 1
ATOM 3057 C CA . THR A 1 408 ? -12.5 -45.531 -21.109 1 87.38 408 THR A CA 1
ATOM 3058 C C . THR A 1 408 ? -12.211 -46.688 -20.172 1 87.38 408 THR A C 1
ATOM 3060 O O . THR A 1 408 ? -12.773 -47.781 -20.328 1 87.38 408 THR A O 1
ATOM 3063 N N . LEU A 1 409 ? -11.359 -46.469 -19.234 1 86.19 409 LEU A N 1
ATOM 3064 C CA . LEU A 1 409 ? -11.031 -47.5 -18.266 1 86.19 409 LEU A CA 1
ATOM 3065 C C . LEU A 1 409 ? -12.227 -47.781 -17.359 1 86.19 409 LEU A C 1
ATOM 3067 O O . LEU A 1 409 ? -12.477 -48.969 -17.016 1 86.19 409 LEU A O 1
ATOM 3071 N N . GLU A 1 410 ? -12.875 -46.719 -16.953 1 83.31 410 GLU A N 1
ATOM 3072 C CA . GLU A 1 410 ? -14.07 -46.875 -16.141 1 83.31 410 GLU A CA 1
ATOM 3073 C C . GLU A 1 410 ? -15.164 -47.625 -16.906 1 83.31 410 GLU A C 1
ATOM 3075 O O . GLU A 1 410 ? -15.898 -48.438 -16.328 1 83.31 410 GLU A O 1
ATOM 3080 N N . GLN A 1 411 ? -15.352 -47.312 -18.141 1 82.62 411 GLN A N 1
ATOM 3081 C CA . GLN A 1 411 ? -16.359 -47.938 -18.984 1 82.62 411 GLN A CA 1
ATOM 3082 C C . GLN A 1 411 ? -16.047 -49.438 -19.188 1 82.62 411 GLN A C 1
ATOM 3084 O O . GLN A 1 411 ? -16.953 -50.25 -19.312 1 82.62 411 GLN A O 1
ATOM 3089 N N . ARG A 1 412 ? -14.828 -49.656 -19.281 1 81.62 412 ARG A N 1
ATOM 3090 C CA . ARG A 1 412 ? -14.422 -51.062 -19.438 1 81.62 412 ARG A CA 1
ATOM 3091 C C . ARG A 1 412 ? -14.695 -51.844 -18.172 1 81.62 412 ARG A C 1
ATOM 3093 O O . ARG A 1 412 ? -15.039 -53.031 -18.234 1 81.62 412 ARG A O 1
ATOM 3100 N N . LEU A 1 413 ? -14.562 -51.156 -17.172 1 79.56 413 LEU A N 1
ATOM 3101 C CA . LEU A 1 413 ? -14.781 -51.844 -15.891 1 79.56 413 LEU A CA 1
ATOM 3102 C C . LEU A 1 413 ? -16.266 -51.875 -15.547 1 79.56 413 LEU A C 1
ATOM 3104 O O . LEU A 1 413 ? -16.734 -52.844 -14.938 1 79.56 413 LEU A O 1
ATOM 3108 N N . HIS A 1 414 ? -16.938 -50.688 -15.883 1 73.19 414 HIS A N 1
ATOM 3109 C CA . HIS A 1 414 ? -18.375 -50.594 -15.664 1 73.19 414 HIS A CA 1
ATOM 3110 C C . HIS A 1 414 ? -19.109 -50.156 -16.938 1 73.19 414 HIS A C 1
ATOM 3112 O O . HIS A 1 414 ? -19.297 -48.969 -17.156 1 73.19 414 HIS A O 1
ATOM 3118 N N . PRO A 1 415 ? -19.578 -50.906 -17.766 1 64.5 415 PRO A N 1
ATOM 3119 C CA . PRO A 1 415 ? -20.141 -50.562 -19.078 1 64.5 415 PRO A CA 1
ATOM 3120 C C . PRO A 1 415 ? -21.453 -49.781 -18.953 1 64.5 415 PRO A C 1
ATOM 3122 O O . PRO A 1 415 ? -22.016 -49.375 -19.969 1 64.5 415 PRO A O 1
ATOM 3125 N N . ARG A 1 416 ? -22.047 -49.344 -17.75 1 56.44 416 ARG A N 1
ATOM 3126 C CA . ARG A 1 416 ? -23.375 -48.75 -17.672 1 56.44 416 ARG A CA 1
ATOM 3127 C C . ARG A 1 416 ? -23.297 -47.219 -17.828 1 56.44 416 ARG A C 1
ATOM 3129 O O . ARG A 1 416 ? -24.312 -46.531 -17.75 1 56.44 416 ARG A O 1
ATOM 3136 N N . SER A 1 417 ? -2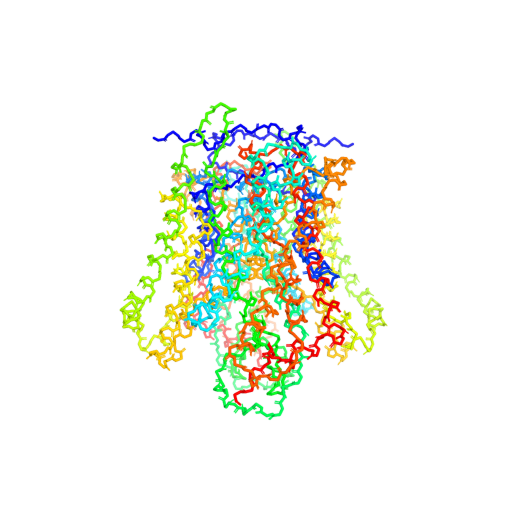2.141 -46.875 -18.109 1 56.66 417 SER A N 1
ATOM 3137 C CA . SER A 1 417 ? -22.094 -45.406 -18 1 56.66 417 SER A CA 1
ATOM 3138 C C . SER A 1 417 ? -22.312 -44.75 -19.344 1 56.66 417 SER A C 1
ATOM 3140 O O . SER A 1 417 ? -21.938 -45.312 -20.391 1 56.66 417 SER A O 1
ATOM 3142 N N . PRO A 1 418 ? -23.266 -43.719 -19.375 1 58.44 418 PRO A N 1
ATOM 3143 C CA . PRO A 1 418 ? -23.609 -43.062 -20.641 1 58.44 418 PRO A CA 1
ATOM 3144 C C . PRO A 1 418 ? -22.375 -42.625 -21.438 1 58.44 418 PRO A C 1
ATOM 3146 O O . PRO A 1 418 ? -21.359 -42.219 -20.844 1 58.44 418 PRO A O 1
ATOM 3149 N N . ALA A 1 419 ? -22.312 -43 -22.734 1 63.09 419 ALA A N 1
ATOM 3150 C CA . ALA A 1 419 ? -21.281 -42.906 -23.766 1 63.09 419 ALA A CA 1
ATOM 3151 C C . ALA A 1 419 ? -21 -41.469 -24.141 1 63.09 419 ALA A C 1
ATOM 3153 O O . ALA A 1 419 ? -20.844 -41.156 -25.328 1 63.09 419 ALA A O 1
ATOM 3154 N N . THR A 1 420 ? -20.984 -40.438 -23.25 1 73.25 420 THR A N 1
ATOM 3155 C CA . THR A 1 420 ? -20.656 -39.094 -23.703 1 73.25 420 THR A CA 1
ATOM 3156 C C . THR A 1 420 ? -19.141 -38.938 -23.844 1 73.25 420 THR A C 1
ATOM 3158 O O . THR A 1 420 ? -18.375 -39.562 -23.094 1 73.25 420 THR A O 1
ATOM 3161 N N . PRO A 1 421 ? -18.828 -38.281 -24.906 1 82 421 PRO A N 1
ATOM 3162 C CA . PRO A 1 421 ? -17.391 -38.094 -25.141 1 82 421 PRO A CA 1
ATOM 3163 C C . PRO A 1 421 ? -16.703 -37.344 -24.016 1 82 421 PRO A C 1
ATOM 3165 O O . PRO A 1 421 ? -17.219 -36.344 -23.516 1 82 421 PRO A O 1
ATOM 3168 N N . SER A 1 422 ? -15.625 -37.906 -23.547 1 90.5 422 SER A N 1
ATOM 3169 C CA . SER A 1 422 ? -14.891 -37.344 -22.422 1 90.5 422 SER A CA 1
ATOM 3170 C C . SER A 1 422 ? -13.742 -36.469 -22.891 1 90.5 422 SER A C 1
ATOM 3172 O O . SER A 1 422 ? -13.102 -35.781 -22.094 1 90.5 422 SER A O 1
ATOM 3174 N N . TRP A 1 423 ? -13.523 -36.375 -24.281 1 91.38 423 TRP A N 1
ATOM 3175 C CA . TRP A 1 423 ? -12.383 -35.625 -24.797 1 91.38 423 TRP A CA 1
ATOM 3176 C C . TRP A 1 423 ? -12.57 -34.125 -24.562 1 91.38 423 TRP A C 1
ATOM 3178 O O . TRP A 1 423 ? -11.594 -33.406 -24.359 1 91.38 423 TRP A O 1
ATOM 3188 N N . PRO A 1 424 ? -13.805 -33.656 -24.531 1 92.69 424 PRO A N 1
ATOM 3189 C CA . PRO A 1 424 ? -13.969 -32.25 -24.25 1 92.69 424 PRO A CA 1
ATOM 3190 C C . PRO A 1 424 ? -13.523 -31.859 -22.844 1 92.69 424 PRO A C 1
ATOM 3192 O O . PRO A 1 424 ? -12.922 -30.797 -22.641 1 92.69 424 PRO A O 1
ATOM 3195 N N . ALA A 1 425 ? -13.82 -32.719 -21.953 1 92.94 425 ALA A N 1
ATOM 3196 C CA . ALA A 1 425 ? -13.398 -32.469 -20.578 1 92.94 425 ALA A CA 1
ATOM 3197 C C . ALA A 1 425 ? -11.883 -32.5 -20.453 1 92.94 425 ALA A C 1
ATOM 3199 O O . ALA A 1 425 ? -11.297 -31.703 -19.703 1 92.94 425 ALA A O 1
ATOM 3200 N N . GLY A 1 426 ? -11.305 -33.438 -21.156 1 94.69 426 GLY A N 1
ATOM 3201 C CA . GLY A 1 426 ? -9.852 -33.5 -21.172 1 94.69 426 GLY A CA 1
ATOM 3202 C C . GLY A 1 426 ? -9.203 -32.281 -21.781 1 94.69 426 GLY A C 1
ATOM 3203 O O . GLY A 1 426 ? -8.188 -31.797 -21.297 1 94.69 426 GLY A O 1
ATOM 3204 N N . LEU A 1 427 ? -9.773 -31.781 -22.844 1 94.31 427 LEU A N 1
ATOM 3205 C CA . LEU A 1 427 ? -9.266 -30.578 -23.5 1 94.31 427 LEU A CA 1
ATOM 3206 C C . LEU A 1 427 ? -9.422 -29.359 -22.594 1 94.31 427 LEU A C 1
ATOM 3208 O O . LEU A 1 427 ? -8.539 -28.5 -22.562 1 94.31 427 LEU A O 1
ATOM 3212 N N . PHE A 1 428 ? -10.531 -29.328 -21.875 1 92.94 428 PHE A N 1
ATOM 3213 C CA . PHE A 1 428 ? -10.781 -28.234 -20.938 1 92.94 428 PHE A CA 1
ATOM 3214 C C . PHE A 1 428 ? -9.734 -28.219 -19.828 1 92.94 428 PHE A C 1
ATOM 3216 O O . PHE A 1 428 ? -9.102 -27.188 -19.562 1 92.94 428 PHE A O 1
ATOM 3223 N N . VAL A 1 429 ? -9.484 -29.375 -19.25 1 93.5 429 VAL A N 1
ATOM 3224 C CA . VAL A 1 429 ? -8.523 -29.469 -18.156 1 93.5 429 VAL A CA 1
ATOM 3225 C C . VAL A 1 429 ? -7.113 -29.188 -18.672 1 93.5 429 VAL A C 1
ATOM 3227 O O . VAL A 1 429 ? -6.352 -28.453 -18.031 1 93.5 429 VAL A O 1
ATOM 3230 N N . GLY A 1 430 ? -6.793 -29.75 -19.781 1 94.5 430 GLY A N 1
ATOM 3231 C CA . GLY A 1 430 ? -5.484 -29.531 -20.375 1 94.5 430 GLY A CA 1
ATOM 3232 C C . GLY A 1 430 ? -5.215 -28.078 -20.703 1 94.5 430 GLY A C 1
ATOM 3233 O O . GLY A 1 430 ? -4.141 -27.547 -20.406 1 94.5 430 GLY A O 1
ATOM 3234 N N . LEU A 1 431 ? -6.109 -27.406 -21.312 1 93.12 431 LEU A N 1
ATOM 3235 C CA . LEU A 1 431 ? -5.957 -26 -21.688 1 93.12 431 LEU A CA 1
ATOM 3236 C C . LEU A 1 431 ? -5.887 -25.125 -20.438 1 93.12 431 LEU A C 1
ATOM 3238 O O . LEU A 1 431 ? -5.176 -24.125 -20.422 1 93.12 431 LEU A O 1
ATOM 3242 N N . ALA A 1 432 ? -6.656 -25.547 -19.453 1 91.94 432 ALA A N 1
ATOM 3243 C CA . ALA A 1 432 ? -6.656 -24.797 -18.203 1 91.94 432 ALA A CA 1
ATOM 3244 C C . ALA A 1 432 ? -5.301 -24.875 -17.516 1 91.94 432 ALA A C 1
ATOM 3246 O O . ALA A 1 432 ? -4.891 -23.953 -16.828 1 91.94 432 ALA A O 1
ATOM 3247 N N . LEU A 1 433 ? -4.609 -25.922 -17.75 1 93.31 433 LEU A N 1
ATOM 3248 C CA . LEU A 1 433 ? -3.328 -26.156 -17.094 1 93.31 433 LEU A CA 1
ATOM 3249 C C . LEU A 1 433 ? -2.205 -25.438 -17.828 1 93.31 433 LEU A C 1
ATOM 3251 O O . LEU A 1 433 ? -1.091 -25.328 -17.312 1 93.31 433 LEU A O 1
ATOM 3255 N N . VAL A 1 434 ? -2.455 -24.875 -18.969 1 93.94 434 VAL A N 1
ATOM 3256 C CA . VAL A 1 434 ? -1.446 -24.234 -19.797 1 93.94 434 VAL A CA 1
ATOM 3257 C C . VAL A 1 434 ? -1.001 -22.922 -19.156 1 93.94 434 VAL A C 1
ATOM 3259 O O . VAL A 1 434 ? 0.158 -22.516 -19.297 1 93.94 434 VAL A O 1
ATOM 3262 N N . THR A 1 435 ? -1.861 -22.297 -18.453 1 89.69 435 THR A N 1
ATOM 3263 C CA . THR A 1 435 ? -1.568 -21 -17.859 1 89.69 435 THR A CA 1
ATOM 3264 C C . THR A 1 435 ? -0.455 -21.109 -16.828 1 89.69 435 THR A C 1
ATOM 3266 O O . THR A 1 435 ? -0.472 -22.016 -15.984 1 89.69 435 THR A O 1
ATOM 3269 N N . ARG A 1 436 ? 0.464 -20.172 -17.125 1 86 436 ARG A N 1
ATOM 3270 C CA . ARG A 1 436 ? 1.569 -20.109 -16.188 1 86 436 ARG A CA 1
ATOM 3271 C C . ARG A 1 436 ? 1.47 -18.859 -15.312 1 86 436 ARG A C 1
ATOM 3273 O O . ARG A 1 436 ? 0.63 -18 -15.555 1 86 436 ARG A O 1
ATOM 3280 N N . GLY A 1 437 ? 2.244 -18.766 -14.281 1 80.81 437 GLY A N 1
ATOM 3281 C CA . GLY A 1 437 ? 2.076 -17.641 -13.367 1 80.81 437 GLY A CA 1
ATOM 3282 C C . GLY A 1 437 ? 3.354 -17.266 -12.633 1 80.81 437 GLY A C 1
ATOM 3283 O O . GLY A 1 437 ? 4.441 -17.312 -13.211 1 80.81 437 GLY A O 1
ATOM 3284 N N . GLU A 1 438 ? 3.135 -16.938 -11.492 1 86.19 438 GLU A N 1
ATOM 3285 C CA . GLU A 1 438 ? 4.121 -16.297 -10.633 1 86.19 438 GLU A CA 1
ATOM 3286 C C . GLU A 1 438 ? 5.254 -17.25 -10.281 1 86.19 438 GLU A C 1
ATOM 3288 O O . GLU A 1 438 ? 6.426 -16.859 -10.258 1 86.19 438 GLU A O 1
ATOM 3293 N N . ILE A 1 439 ? 4.957 -18.516 -10.133 1 88.81 439 ILE A N 1
ATOM 3294 C CA . ILE A 1 439 ? 5.953 -19.469 -9.648 1 88.81 439 ILE A CA 1
ATOM 3295 C C . ILE A 1 439 ? 6.953 -19.781 -10.758 1 88.81 439 ILE A C 1
ATOM 3297 O O . ILE A 1 439 ? 8.156 -19.875 -10.508 1 88.81 439 ILE A O 1
ATOM 3301 N N . GLY A 1 440 ? 6.465 -19.969 -11.969 1 92.94 440 GLY A N 1
ATOM 3302 C CA . GLY A 1 440 ? 7.371 -20.188 -13.086 1 92.94 440 GLY A CA 1
ATOM 3303 C C . GLY A 1 440 ? 8.344 -19.047 -13.305 1 92.94 440 GLY A C 1
ATOM 3304 O O . GLY A 1 440 ? 9.539 -19.281 -13.508 1 92.94 440 GLY A O 1
ATOM 3305 N N . LEU A 1 441 ? 7.832 -17.859 -13.203 1 92.5 441 LEU A N 1
ATOM 3306 C CA . LEU A 1 441 ? 8.664 -16.672 -13.367 1 92.5 441 LEU A CA 1
ATOM 3307 C C . LEU A 1 441 ? 9.672 -16.562 -12.234 1 92.5 441 LEU A C 1
ATOM 3309 O O . LEU A 1 441 ? 10.82 -16.172 -12.453 1 92.5 441 LEU A O 1
ATOM 3313 N N . LEU A 1 442 ? 9.234 -16.922 -11.141 1 90.75 442 LEU A N 1
ATOM 3314 C CA . LEU A 1 442 ? 10.109 -16.875 -9.977 1 90.75 442 LEU A CA 1
ATOM 3315 C C . LEU A 1 442 ? 11.266 -17.859 -10.117 1 90.75 442 LEU A C 1
ATOM 3317 O O . LEU A 1 442 ? 12.422 -17.5 -9.875 1 90.75 442 LEU A O 1
ATOM 3321 N N . ILE A 1 443 ? 10.977 -19.062 -10.492 1 92.69 443 ILE A N 1
ATOM 3322 C CA . ILE A 1 443 ? 11.992 -20.094 -10.648 1 92.69 443 ILE A CA 1
ATOM 3323 C C . ILE A 1 443 ? 13.031 -19.641 -11.68 1 92.69 443 ILE A C 1
ATOM 3325 O O . ILE A 1 443 ? 14.234 -19.781 -11.461 1 92.69 443 ILE A O 1
ATOM 3329 N N . LEU A 1 444 ? 12.555 -19.078 -12.75 1 94.38 444 LEU A N 1
ATOM 3330 C CA . LEU A 1 444 ? 13.461 -18.594 -13.789 1 94.38 444 LEU A CA 1
ATOM 3331 C C . LEU A 1 444 ? 14.367 -17.5 -13.258 1 94.38 444 LEU A C 1
ATOM 3333 O O . LEU A 1 444 ? 15.57 -17.484 -13.539 1 94.38 444 LEU A O 1
ATOM 3337 N N . ASN A 1 445 ? 13.82 -16.656 -12.5 1 91.62 445 ASN A N 1
ATOM 3338 C CA . ASN A 1 445 ? 14.594 -15.523 -11.992 1 91.62 445 ASN A CA 1
ATOM 3339 C C . ASN A 1 445 ? 15.594 -15.961 -10.93 1 91.62 445 ASN A C 1
ATOM 3341 O O . ASN A 1 445 ? 16.703 -15.445 -10.875 1 91.62 445 ASN A O 1
ATOM 3345 N N . ILE A 1 446 ? 15.188 -16.891 -10.148 1 88.88 446 ILE A N 1
ATOM 3346 C CA . ILE A 1 446 ? 16.125 -17.453 -9.18 1 88.88 446 ILE A CA 1
ATOM 3347 C C . ILE A 1 446 ? 17.281 -18.141 -9.914 1 88.88 446 ILE A C 1
ATOM 3349 O O . ILE A 1 446 ? 18.438 -17.984 -9.547 1 88.88 446 ILE A O 1
ATOM 3353 N N . ALA A 1 447 ? 16.953 -18.859 -10.906 1 92.06 447 ALA A N 1
ATOM 3354 C CA . ALA A 1 447 ? 17.953 -19.578 -11.688 1 92.06 447 ALA A CA 1
ATOM 3355 C C . ALA A 1 447 ? 18.953 -18.609 -12.32 1 92.06 447 ALA A C 1
ATOM 3357 O O . ALA A 1 447 ? 20.156 -18.875 -12.344 1 92.06 447 ALA A O 1
ATOM 3358 N N . GLN A 1 448 ? 18.422 -17.562 -12.828 1 91.12 448 GLN A N 1
ATOM 3359 C CA . GLN A 1 448 ? 19.297 -16.547 -13.438 1 91.12 448 GLN A CA 1
ATOM 3360 C C . GLN A 1 448 ? 20.172 -15.883 -12.383 1 91.12 448 GLN A C 1
ATOM 3362 O O . GLN A 1 448 ? 21.375 -15.672 -12.617 1 91.12 448 GLN A O 1
ATOM 3367 N N . ALA A 1 449 ? 19.594 -15.562 -11.32 1 86.69 449 ALA A N 1
ATOM 3368 C CA . ALA A 1 449 ? 20.328 -14.891 -10.25 1 86.69 449 ALA A CA 1
ATOM 3369 C C . ALA A 1 449 ? 21.438 -15.781 -9.695 1 86.69 449 ALA A C 1
ATOM 3371 O O . ALA A 1 449 ? 22.5 -15.289 -9.312 1 86.69 449 ALA A O 1
ATOM 3372 N N . GLU A 1 450 ? 21.141 -17.094 -9.656 1 86.94 450 GLU A N 1
ATOM 3373 C CA . GLU A 1 450 ? 22.109 -18.062 -9.125 1 86.94 450 GLU A CA 1
ATOM 3374 C C . GLU A 1 450 ? 23.109 -18.484 -10.195 1 86.94 450 GLU A C 1
ATOM 3376 O O . GLU A 1 450 ? 23.984 -19.312 -9.93 1 86.94 450 GLU A O 1
ATOM 3381 N N . GLY A 1 451 ? 22.938 -18 -11.398 1 88.25 451 GLY A N 1
ATOM 3382 C CA . GLY A 1 451 ? 23.859 -18.297 -12.484 1 88.25 451 GLY A CA 1
ATOM 3383 C C . GLY A 1 451 ? 23.656 -19.688 -13.086 1 88.25 451 GLY A C 1
ATOM 3384 O O . GLY A 1 451 ? 24.562 -20.234 -13.695 1 88.25 451 GLY A O 1
ATOM 3385 N N . LEU A 1 452 ? 22.516 -20.266 -12.898 1 91.44 452 LEU A N 1
ATOM 3386 C CA . LEU A 1 452 ? 22.219 -21.609 -13.398 1 91.44 452 LEU A CA 1
ATOM 3387 C C . LEU A 1 452 ? 21.859 -21.562 -14.883 1 91.44 452 LEU A C 1
ATOM 3389 O O . LEU A 1 452 ? 21.953 -22.578 -15.57 1 91.44 452 LEU A O 1
ATOM 3393 N N . VAL A 1 453 ? 21.406 -20.328 -15.32 1 93.19 453 VAL A N 1
ATOM 3394 C CA . VAL A 1 453 ? 21 -20.188 -16.719 1 93.19 453 VAL A CA 1
ATOM 3395 C C . VAL A 1 453 ? 21.641 -18.938 -17.312 1 93.19 453 VAL A C 1
ATOM 3397 O O . VAL A 1 453 ? 21.797 -17.922 -16.641 1 93.19 453 VAL A O 1
ATOM 3400 N N . ASN A 1 454 ? 22.016 -19.094 -18.484 1 91.75 454 ASN A N 1
ATOM 3401 C CA . ASN A 1 454 ? 22.547 -17.922 -19.188 1 91.75 454 ASN A CA 1
ATOM 3402 C C . ASN A 1 454 ? 21.422 -17.031 -19.703 1 91.75 454 ASN A C 1
ATOM 3404 O O . ASN A 1 454 ? 20.25 -17.391 -19.625 1 91.75 454 ASN A O 1
ATOM 3408 N N . GLU A 1 455 ? 21.719 -15.953 -20.266 1 92.5 455 GLU A N 1
ATOM 3409 C CA . GLU A 1 455 ? 20.75 -14.93 -20.672 1 92.5 455 GLU A CA 1
ATOM 3410 C C . GLU A 1 455 ? 19.859 -15.438 -21.797 1 92.5 455 GLU A C 1
ATOM 3412 O O . GLU A 1 455 ? 18.656 -15.133 -21.828 1 92.5 455 GLU A O 1
ATOM 3417 N N . GLU A 1 456 ? 20.438 -16.188 -22.688 1 94.38 456 GLU A N 1
ATOM 3418 C CA . GLU A 1 456 ? 19.672 -16.656 -23.844 1 94.38 456 GLU A CA 1
ATOM 3419 C C . GLU A 1 456 ? 18.578 -17.641 -23.406 1 94.38 456 GLU A C 1
ATOM 3421 O O . GLU A 1 456 ? 17.406 -17.453 -23.75 1 94.38 456 GLU A O 1
ATOM 3426 N N . ILE A 1 457 ? 18.984 -18.688 -22.719 1 96.06 457 ILE A N 1
ATOM 3427 C CA . ILE A 1 457 ? 18 -19.688 -22.328 1 96.06 457 ILE A CA 1
ATOM 3428 C C . ILE A 1 457 ? 17.031 -19.094 -21.328 1 96.06 457 ILE A C 1
ATOM 3430 O O . ILE A 1 457 ? 15.859 -19.484 -21.281 1 96.06 457 ILE A O 1
ATOM 3434 N N . PHE A 1 458 ? 17.5 -18.156 -20.547 1 95.62 458 PHE A N 1
ATOM 3435 C CA . PHE A 1 458 ? 16.609 -17.391 -19.672 1 95.62 458 PHE A CA 1
ATOM 3436 C C . PHE A 1 458 ? 15.516 -16.719 -20.5 1 95.62 458 PHE A C 1
ATOM 3438 O O . PHE A 1 458 ? 14.336 -16.797 -20.156 1 95.62 458 PHE A O 1
ATOM 3445 N N . GLY A 1 459 ? 15.898 -16.109 -21.547 1 95.69 459 GLY A N 1
ATOM 3446 C CA . GLY A 1 459 ? 14.945 -15.453 -22.438 1 95.69 459 GLY A CA 1
ATOM 3447 C C . GLY A 1 459 ? 13.984 -16.422 -23.094 1 95.69 459 GLY A C 1
ATOM 3448 O O . GLY A 1 459 ? 12.797 -16.109 -23.234 1 95.69 459 GLY A O 1
ATOM 3449 N N . VAL A 1 460 ? 14.508 -17.547 -23.453 1 97.12 460 VAL A N 1
ATOM 3450 C CA . VAL A 1 460 ? 13.672 -18.578 -24.047 1 97.12 460 VAL A CA 1
ATOM 3451 C C . VAL A 1 460 ? 12.586 -19.016 -23.062 1 97.12 460 VAL A C 1
ATOM 3453 O O . VAL A 1 460 ? 11.422 -19.156 -23.438 1 97.12 460 VAL A O 1
ATOM 3456 N N . GLY A 1 461 ? 13.023 -19.188 -21.828 1 97 461 GLY A N 1
ATOM 3457 C CA . GLY A 1 461 ? 12.07 -19.516 -20.781 1 97 461 GLY A CA 1
ATOM 3458 C C . GLY A 1 461 ? 11.031 -18.438 -20.547 1 97 461 GLY A C 1
ATOM 3459 O O . GLY A 1 461 ? 9.844 -18.734 -20.391 1 97 461 GLY A O 1
ATOM 3460 N N . ILE A 1 462 ? 11.469 -17.188 -20.547 1 96.19 462 ILE A N 1
ATOM 3461 C CA . ILE A 1 462 ? 10.57 -16.062 -20.328 1 96.19 462 ILE A CA 1
ATOM 3462 C C . ILE A 1 462 ? 9.523 -16.016 -21.438 1 96.19 462 ILE A C 1
ATOM 3464 O O . ILE A 1 462 ? 8.336 -15.844 -21.172 1 96.19 462 ILE A O 1
ATOM 3468 N N . TRP A 1 463 ? 9.938 -16.188 -22.641 1 96.38 463 TRP A N 1
ATOM 3469 C CA . TRP A 1 463 ? 9 -16.234 -23.766 1 96.38 463 TRP A CA 1
ATOM 3470 C C . TRP A 1 463 ? 7.945 -17.312 -23.547 1 96.38 463 TRP A C 1
ATOM 3472 O O . TRP A 1 463 ? 6.746 -17.062 -23.703 1 96.38 463 TRP A O 1
ATOM 3482 N N . ALA A 1 464 ? 8.422 -18.438 -23.188 1 96.81 464 ALA A N 1
ATOM 3483 C CA . ALA A 1 464 ? 7.52 -19.578 -23.047 1 96.81 464 ALA A CA 1
ATOM 3484 C C . ALA A 1 464 ? 6.52 -19.359 -21.906 1 96.81 464 ALA A C 1
ATOM 3486 O O . ALA A 1 464 ? 5.336 -19.672 -22.047 1 96.81 464 ALA A O 1
ATOM 3487 N N . VAL A 1 465 ? 6.957 -18.766 -20.781 1 95.31 465 VAL A N 1
ATOM 3488 C CA . VAL A 1 465 ? 6.078 -18.547 -19.641 1 95.31 465 VAL A CA 1
ATOM 3489 C C . VAL A 1 465 ? 5.059 -17.453 -19.984 1 95.31 465 VAL A C 1
ATOM 3491 O O . VAL A 1 465 ? 3.867 -17.609 -19.703 1 95.31 465 VAL A O 1
ATOM 3494 N N . VAL A 1 466 ? 5.512 -16.375 -20.609 1 94.19 466 VAL A N 1
ATOM 3495 C CA . VAL A 1 466 ? 4.648 -15.242 -20.906 1 94.19 466 VAL A CA 1
ATOM 3496 C C . VAL A 1 466 ? 3.596 -15.656 -21.938 1 94.19 466 VAL A C 1
ATOM 3498 O O . VAL A 1 466 ? 2.404 -15.391 -21.75 1 94.19 466 VAL A O 1
ATOM 3501 N N . LEU A 1 467 ? 4.008 -16.359 -22.953 1 94.81 467 LEU A N 1
ATOM 3502 C CA . LEU A 1 467 ? 3.07 -16.781 -23.984 1 94.81 467 LEU A CA 1
ATOM 3503 C C . LEU A 1 467 ? 2.08 -17.797 -23.438 1 94.81 467 LEU A C 1
ATOM 3505 O O . LEU A 1 467 ? 0.894 -17.766 -23.766 1 94.81 467 LEU A O 1
ATOM 3509 N N . SER A 1 468 ? 2.566 -18.688 -22.641 1 94.12 468 SER A N 1
ATOM 3510 C CA . SER A 1 468 ? 1.672 -19.672 -22.031 1 94.12 468 SER A CA 1
ATOM 3511 C C . SER A 1 468 ? 0.67 -18.984 -21.094 1 94.12 468 SER A C 1
ATOM 3513 O O . SER A 1 468 ? -0.48 -19.422 -21 1 94.12 468 SER A O 1
ATOM 3515 N N . THR A 1 469 ? 1.143 -17.984 -20.406 1 91.44 469 THR A N 1
ATOM 3516 C CA . THR A 1 469 ? 0.27 -17.25 -19.5 1 91.44 469 THR A CA 1
ATOM 3517 C C . THR A 1 469 ? -0.841 -16.547 -20.281 1 91.44 469 THR A C 1
ATOM 3519 O O . THR A 1 469 ? -1.963 -16.406 -19.781 1 91.44 469 THR A O 1
ATOM 3522 N N . LEU A 1 470 ? -0.557 -16.125 -21.484 1 91.38 470 LEU A N 1
ATOM 3523 C CA . LEU A 1 470 ? -1.536 -15.445 -22.328 1 91.38 470 LEU A CA 1
ATOM 3524 C C . LEU A 1 470 ? -2.439 -16.453 -23.031 1 91.38 470 LEU A C 1
ATOM 3526 O O . LEU A 1 470 ? -3.658 -16.266 -23.078 1 91.38 470 LEU A O 1
ATOM 3530 N N . LEU A 1 471 ? -1.928 -17.516 -23.438 1 91.62 471 LEU A N 1
ATOM 3531 C CA . LEU A 1 471 ? -2.641 -18.469 -24.281 1 91.62 471 LEU A CA 1
ATOM 3532 C C . LEU A 1 471 ? -3.59 -19.328 -23.438 1 91.62 471 LEU A C 1
ATOM 3534 O O . LEU A 1 471 ? -4.629 -19.766 -23.938 1 91.62 471 LEU A O 1
ATOM 3538 N N . GLY A 1 472 ? -3.244 -19.547 -22.219 1 90.31 472 GLY A N 1
ATOM 3539 C CA . GLY A 1 472 ? -4.086 -20.375 -21.375 1 90.31 472 GLY A CA 1
ATOM 3540 C C . GLY A 1 472 ? -5.508 -19.859 -21.25 1 90.31 472 GLY A C 1
ATOM 3541 O O . GLY A 1 472 ? -6.449 -20.5 -21.719 1 90.31 472 GLY A O 1
ATOM 3542 N N . PRO A 1 473 ? -5.621 -18.703 -20.703 1 87.56 473 PRO A N 1
ATOM 3543 C CA . PRO A 1 473 ? -6.961 -18.141 -20.547 1 87.56 473 PRO A CA 1
ATOM 3544 C C . PRO A 1 473 ? -7.668 -17.906 -21.875 1 87.56 473 PRO A C 1
ATOM 3546 O O . PRO A 1 473 ? -8.883 -18.094 -21.969 1 87.56 473 PRO A O 1
ATOM 3549 N N . ILE A 1 474 ? -6.969 -17.531 -22.906 1 87.62 474 ILE A N 1
ATOM 3550 C CA . ILE A 1 474 ? -7.559 -17.328 -24.219 1 87.62 474 ILE A CA 1
ATOM 3551 C C . ILE A 1 474 ? -8.102 -18.656 -24.75 1 87.62 474 ILE A C 1
ATOM 3553 O O . ILE A 1 474 ? -9.203 -18.703 -25.297 1 87.62 474 ILE A O 1
ATOM 3557 N N . GLY A 1 475 ? -7.363 -19.688 -24.562 1 90.44 475 GLY A N 1
ATOM 3558 C CA . GLY A 1 475 ? -7.793 -21.016 -25 1 90.44 475 GLY A CA 1
ATOM 3559 C C . GLY A 1 475 ? -9.031 -21.5 -24.281 1 90.44 475 GLY A C 1
ATOM 3560 O O . GLY A 1 475 ? -9.969 -22 -24.922 1 90.44 475 GLY A O 1
ATOM 3561 N N . VAL A 1 476 ? -9.047 -21.359 -23.031 1 89.69 476 VAL A N 1
ATOM 3562 C CA . VAL A 1 476 ? -10.195 -21.781 -22.234 1 89.69 476 VAL A CA 1
ATOM 3563 C C . VAL A 1 476 ? -11.422 -20.953 -22.609 1 89.69 476 VAL A C 1
ATOM 3565 O O . VAL A 1 476 ? -12.523 -21.484 -22.75 1 89.69 476 VAL A O 1
ATOM 3568 N N . GLY A 1 477 ? -11.195 -19.672 -22.672 1 86.44 477 GLY A N 1
ATOM 3569 C CA . GLY A 1 477 ? -12.289 -18.797 -23.047 1 86.44 477 GLY A CA 1
ATOM 3570 C C . GLY A 1 477 ? -12.898 -19.156 -24.406 1 86.44 477 GLY A C 1
ATOM 3571 O O . GLY A 1 477 ? -14.125 -19.172 -24.547 1 86.44 477 GLY A O 1
ATOM 3572 N N . ARG A 1 478 ? -12.141 -19.422 -25.344 1 87.88 478 ARG A N 1
ATOM 3573 C CA . ARG A 1 478 ? -12.617 -19.797 -26.688 1 87.88 478 ARG A CA 1
ATOM 3574 C C . ARG A 1 478 ? -13.312 -21.141 -26.672 1 87.88 478 ARG A C 1
ATOM 3576 O O . ARG A 1 478 ? -14.312 -21.344 -27.359 1 87.88 478 ARG A O 1
ATOM 3583 N N . LEU A 1 479 ? -12.766 -22.016 -25.922 1 90.38 479 LEU A N 1
ATOM 3584 C CA . LEU A 1 479 ? -13.359 -23.344 -25.812 1 90.38 479 LEU A CA 1
ATOM 3585 C C . LEU A 1 479 ? -14.766 -23.266 -25.234 1 90.38 479 LEU A C 1
ATOM 3587 O O . LEU A 1 479 ? -15.672 -23.953 -25.703 1 90.38 479 LEU A O 1
ATOM 3591 N N . LEU A 1 480 ? -14.945 -22.422 -24.25 1 86.62 480 LEU A N 1
ATOM 3592 C CA . LEU A 1 480 ? -16.203 -22.344 -23.531 1 86.62 480 LEU A CA 1
ATOM 3593 C C . LEU A 1 480 ? -17.25 -21.594 -24.359 1 86.62 480 LEU A C 1
ATOM 3595 O O . LEU A 1 480 ? -18.438 -21.609 -24.031 1 86.62 480 LEU A O 1
ATOM 3599 N N . GLN A 1 481 ? -16.797 -21.016 -25.422 1 85.75 481 GLN A N 1
ATOM 3600 C CA . GLN A 1 481 ? -17.719 -20.328 -26.328 1 85.75 481 GLN A CA 1
ATOM 3601 C C . GLN A 1 481 ? -18.203 -21.266 -27.422 1 85.75 481 GLN A C 1
ATOM 3603 O O . GLN A 1 481 ? -19.109 -20.938 -28.172 1 85.75 481 GLN A O 1
ATOM 3608 N N . THR A 1 482 ? -17.688 -22.406 -27.469 1 88.5 482 THR A N 1
ATOM 3609 C CA . THR A 1 482 ? -18.062 -23.391 -28.484 1 88.5 482 THR A CA 1
ATOM 3610 C C . THR A 1 482 ? -19.047 -24.406 -27.906 1 88.5 482 THR A C 1
ATOM 3612 O O . THR A 1 482 ? -19.375 -24.359 -26.719 1 88.5 482 THR A O 1
ATOM 3615 N N . ARG A 1 483 ? -19.453 -25.281 -28.734 1 84.62 483 ARG A N 1
ATOM 3616 C CA . ARG A 1 483 ? -20.391 -26.312 -28.344 1 84.62 483 ARG A CA 1
ATOM 3617 C C . ARG A 1 483 ? -19.75 -27.312 -27.391 1 84.62 483 ARG A C 1
ATOM 3619 O O . ARG A 1 483 ? -20.453 -28.047 -26.688 1 84.62 483 ARG A O 1
ATOM 3626 N N . VAL A 1 484 ? -18.484 -27.25 -27.391 1 86.12 484 VAL A N 1
ATOM 3627 C CA . VAL A 1 484 ? -17.75 -28.172 -26.531 1 86.12 484 VAL A CA 1
ATOM 3628 C C . VAL A 1 484 ? -18.062 -27.891 -25.062 1 86.12 484 VAL A C 1
ATOM 3630 O O . VAL A 1 484 ? -18 -28.797 -24.219 1 86.12 484 VAL A O 1
ATOM 3633 N N . ALA A 1 485 ? -18.438 -26.703 -24.797 1 86.06 485 ALA A N 1
ATOM 3634 C CA . ALA A 1 485 ? -18.781 -26.312 -23.422 1 86.06 485 ALA A CA 1
ATOM 3635 C C . ALA A 1 485 ? -19.938 -27.141 -22.891 1 86.06 485 ALA A C 1
ATOM 3637 O O . ALA A 1 485 ? -19.953 -27.484 -21.703 1 86.06 485 ALA A O 1
ATOM 3638 N N . GLY A 1 486 ? -20.797 -27.406 -23.734 1 84.06 486 GLY A N 1
ATOM 3639 C CA . GLY A 1 486 ? -21.938 -28.219 -23.344 1 84.06 486 GLY A CA 1
ATOM 3640 C C . GLY A 1 486 ? -21.547 -29.625 -22.938 1 84.06 486 GLY A C 1
ATOM 3641 O O . GLY A 1 486 ? -22.141 -30.203 -22.016 1 84.06 486 GLY A O 1
ATOM 3642 N N . TYR A 1 487 ? -20.578 -30.141 -23.594 1 85.94 487 TYR A N 1
ATOM 3643 C CA . TYR A 1 487 ? -20.109 -31.484 -23.281 1 85.94 487 TYR A CA 1
ATOM 3644 C C . TYR A 1 487 ? -19.328 -31.484 -21.969 1 85.94 487 TYR A C 1
ATOM 3646 O O . TYR A 1 487 ? -19.344 -32.469 -21.234 1 85.94 487 TYR A O 1
ATOM 3654 N N . VAL A 1 488 ? -18.719 -30.453 -21.641 1 86.69 488 VAL A N 1
ATOM 3655 C CA . VAL A 1 488 ? -17.953 -30.344 -20.406 1 86.69 488 VAL A CA 1
ATOM 3656 C C . VAL A 1 488 ? -18.906 -30.281 -19.219 1 86.69 488 VAL A C 1
ATOM 3658 O O . VAL A 1 488 ? -18.672 -30.922 -18.188 1 86.69 488 VAL A O 1
ATOM 3661 N N . VAL A 1 489 ? -19.969 -29.578 -19.406 1 84.44 489 VAL A N 1
ATOM 3662 C CA . VAL A 1 489 ? -20.906 -29.344 -18.312 1 84.44 489 VAL A CA 1
ATOM 3663 C C . VAL A 1 489 ? -21.891 -30.5 -18.219 1 84.44 489 VAL A C 1
ATOM 3665 O O . VAL A 1 489 ? -22.266 -30.922 -17.125 1 84.44 489 VAL A O 1
ATOM 3668 N N . GLY A 1 490 ? -22.297 -31.031 -19.266 1 78.06 490 GLY A N 1
ATOM 3669 C CA . GLY A 1 490 ? -23.375 -32 -19.281 1 78.06 490 GLY A CA 1
ATOM 3670 C C . GLY A 1 490 ? -22.891 -33.438 -19.453 1 78.06 490 GLY A C 1
ATOM 3671 O O . GLY A 1 490 ? -23.656 -34.375 -19.297 1 78.06 490 GLY A O 1
ATOM 3672 N N . GLY A 1 491 ? -21.719 -33.625 -19.688 1 78.81 491 GLY A N 1
ATOM 3673 C CA . GLY A 1 491 ? -21.219 -34.969 -19.938 1 78.81 491 GLY A CA 1
ATOM 3674 C C . GLY A 1 491 ? -20.891 -35.719 -18.656 1 78.81 491 GLY A C 1
ATOM 3675 O O . GLY A 1 491 ? -21.344 -35.344 -17.578 1 78.81 491 GLY A O 1
ATOM 3676 N N . SER A 1 492 ? -20.203 -36.844 -18.797 1 80.5 492 SER A N 1
ATOM 3677 C CA . SER A 1 492 ? -19.859 -37.688 -17.672 1 80.5 492 SER A CA 1
ATOM 3678 C C . SER A 1 492 ? -19 -36.969 -16.656 1 80.5 492 SER A C 1
ATOM 3680 O O . SER A 1 492 ? -18.969 -37.344 -15.484 1 80.5 492 SER A O 1
ATOM 3682 N N . TRP A 1 493 ? -18.391 -35.938 -17.094 1 87.5 493 TRP A N 1
ATOM 3683 C CA . TRP A 1 493 ? -17.5 -35.188 -16.219 1 87.5 493 TRP A CA 1
ATOM 3684 C C . TRP A 1 493 ? -18.141 -33.875 -15.781 1 87.5 493 TRP A C 1
ATOM 3686 O O . TRP A 1 493 ? -17.453 -32.969 -15.328 1 87.5 493 TRP A O 1
ATOM 3696 N N . GLY A 1 494 ? -19.328 -33.781 -16.047 1 82.75 494 GLY A N 1
ATOM 3697 C CA . GLY A 1 494 ? -20.062 -32.562 -15.68 1 82.75 494 GLY A CA 1
ATOM 3698 C C . GLY A 1 494 ? -20.594 -32.594 -14.258 1 82.75 494 GLY A C 1
ATOM 3699 O O . GLY A 1 494 ? -19.953 -33.156 -13.367 1 82.75 494 GLY A O 1
ATOM 3700 N N . ILE A 1 495 ? -21.719 -31.812 -14.047 1 75.5 495 ILE A N 1
ATOM 3701 C CA . ILE A 1 495 ? -22.281 -31.703 -12.711 1 75.5 495 ILE A CA 1
ATOM 3702 C C . ILE A 1 495 ? -22.922 -33.031 -12.297 1 75.5 495 ILE A C 1
ATOM 3704 O O . ILE A 1 495 ? -23.625 -33.656 -13.086 1 75.5 495 ILE A O 1
ATOM 3708 N N . ARG A 1 496 ? -22.328 -33.656 -11.211 1 60.12 496 ARG A N 1
ATOM 3709 C CA . ARG A 1 496 ? -22.875 -34.938 -10.75 1 60.12 496 ARG A CA 1
ATOM 3710 C C . ARG A 1 496 ? -24.312 -34.781 -10.297 1 60.12 496 ARG A C 1
ATOM 3712 O O . ARG A 1 496 ? -24.641 -33.875 -9.539 1 60.12 496 ARG A O 1
ATOM 3719 N N . THR A 1 497 ? -25.203 -35.219 -11.094 1 46.44 497 THR A N 1
ATOM 3720 C CA . THR A 1 497 ? -26.562 -35.469 -10.617 1 46.44 497 THR A CA 1
ATOM 3721 C C . THR A 1 497 ? -26.562 -36.531 -9.508 1 46.44 497 THR A C 1
ATOM 3723 O O . THR A 1 497 ? -25.969 -37.594 -9.664 1 46.44 497 THR A O 1
ATOM 3726 N N . THR A 1 498 ? -26.484 -36.125 -8.25 1 36.78 498 THR A N 1
ATOM 3727 C CA . THR A 1 498 ? -26.828 -37.219 -7.336 1 36.78 498 THR A CA 1
ATOM 3728 C C . THR A 1 498 ? -28.062 -37.969 -7.832 1 36.78 498 THR A C 1
ATOM 3730 O O . THR A 1 498 ? -29 -37.375 -8.344 1 36.78 498 THR A O 1
ATOM 3733 N N . MET B 1 1 ? 29.359 -13.57 13.523 1 20.38 1 MET B N 1
ATOM 3734 C CA . MET B 1 1 ? 28.672 -14 12.305 1 20.38 1 MET B CA 1
ATOM 3735 C C . MET B 1 1 ? 28.672 -12.883 11.266 1 20.38 1 MET B C 1
ATOM 3737 O O . MET B 1 1 ? 28.297 -11.75 11.578 1 20.38 1 MET B O 1
ATOM 3741 N N . ASN B 1 2 ? 29.422 -12.984 10.188 1 20.61 2 ASN B N 1
ATOM 3742 C CA . ASN B 1 2 ? 29.953 -12.062 9.188 1 20.61 2 ASN B CA 1
ATOM 3743 C C . ASN B 1 2 ? 28.828 -11.375 8.406 1 20.61 2 ASN B C 1
ATOM 3745 O O . ASN B 1 2 ? 28.094 -12.031 7.66 1 20.61 2 ASN B O 1
ATOM 3749 N N . THR B 1 3 ? 28.312 -10.266 8.805 1 23.94 3 THR B N 1
ATOM 3750 C CA . THR B 1 3 ? 27.344 -9.305 8.297 1 23.94 3 THR B CA 1
ATOM 3751 C C . THR B 1 3 ? 27.672 -8.914 6.859 1 23.94 3 THR B C 1
ATOM 3753 O O . THR B 1 3 ? 27.016 -8.039 6.285 1 23.94 3 THR B O 1
ATOM 3756 N N . LYS B 1 4 ? 28.828 -9.133 6.336 1 26.97 4 LYS B N 1
ATOM 3757 C CA . LYS B 1 4 ? 29.375 -8.672 5.062 1 26.97 4 LYS B CA 1
ATOM 3758 C C . LYS B 1 4 ? 28.672 -9.336 3.887 1 26.97 4 LYS B C 1
ATOM 3760 O O . LYS B 1 4 ? 28.812 -8.898 2.742 1 26.97 4 LYS B O 1
ATOM 3765 N N . ALA B 1 5 ? 28.281 -10.633 4.023 1 28.16 5 ALA B N 1
ATOM 3766 C CA . ALA B 1 5 ? 27.812 -11.375 2.855 1 28.16 5 ALA B CA 1
ATOM 3767 C C . ALA B 1 5 ? 26.5 -10.797 2.332 1 28.16 5 ALA B C 1
ATOM 3769 O O . ALA B 1 5 ? 25.922 -11.312 1.375 1 28.16 5 ALA B O 1
ATOM 3770 N N . LEU B 1 6 ? 25.875 -9.914 3.096 1 28.72 6 LEU B N 1
ATOM 3771 C CA . LEU B 1 6 ? 24.562 -9.414 2.717 1 28.72 6 LEU B CA 1
ATOM 3772 C C . LEU B 1 6 ? 24.656 -8.523 1.478 1 28.72 6 LEU B C 1
ATOM 3774 O O . LEU B 1 6 ? 23.641 -8.297 0.798 1 28.72 6 LEU B O 1
ATOM 3778 N N . PHE B 1 7 ? 25.688 -7.57 1.484 1 30.17 7 PHE B N 1
ATOM 3779 C CA . PHE B 1 7 ? 25.828 -6.578 0.426 1 30.17 7 PHE B CA 1
ATOM 3780 C C . PHE B 1 7 ? 26.656 -7.137 -0.727 1 30.17 7 PHE B C 1
ATOM 3782 O O . PHE B 1 7 ? 27.812 -6.734 -0.927 1 30.17 7 PHE B O 1
ATOM 3789 N N . SER B 1 8 ? 26.828 -8.344 -0.916 1 30.48 8 SER B N 1
ATOM 3790 C CA . SER B 1 8 ? 27.797 -8.695 -1.938 1 30.48 8 SER B CA 1
ATOM 3791 C C . SER B 1 8 ? 27.641 -7.828 -3.182 1 30.48 8 SER B C 1
ATOM 3793 O O . SER B 1 8 ? 26.641 -7.121 -3.328 1 30.48 8 SER B O 1
ATOM 3795 N N . GLY B 1 9 ? 28.141 -8.312 -4.457 1 31.16 9 GLY B N 1
ATOM 3796 C CA . GLY B 1 9 ? 28.656 -7.652 -5.645 1 31.16 9 GLY B CA 1
ATOM 3797 C C . GLY B 1 9 ? 27.609 -6.852 -6.395 1 31.16 9 GLY B C 1
ATOM 3798 O O . GLY B 1 9 ? 26.734 -7.422 -7.043 1 31.16 9 GLY B O 1
ATOM 3799 N N . SER B 1 10 ? 27.203 -5.715 -5.891 1 34.47 10 SER B N 1
ATOM 3800 C CA . SER B 1 10 ? 26.562 -4.652 -6.656 1 34.47 10 SER B CA 1
ATOM 3801 C C . SER B 1 10 ? 27.188 -4.512 -8.039 1 34.47 10 SER B C 1
ATOM 3803 O O . SER B 1 10 ? 28.281 -3.951 -8.172 1 34.47 10 SER B O 1
ATOM 3805 N N . SER B 1 11 ? 27.234 -5.504 -8.844 1 37.34 11 SER B N 1
ATOM 3806 C CA . SER B 1 11 ? 27.625 -5.094 -10.188 1 37.34 11 SER B CA 1
ATOM 3807 C C . SER B 1 11 ? 26.984 -3.764 -10.57 1 37.34 11 SER B C 1
ATOM 3809 O O . SER B 1 11 ? 25.859 -3.477 -10.172 1 37.34 11 SER B O 1
ATOM 3811 N N . ASP B 1 12 ? 27.703 -2.74 -10.859 1 40.09 12 ASP B N 1
ATOM 3812 C CA . ASP B 1 12 ? 27.375 -1.415 -11.383 1 40.09 12 ASP B CA 1
ATOM 3813 C C . ASP B 1 12 ? 26.125 -1.458 -12.25 1 40.09 12 ASP B C 1
ATOM 3815 O O . ASP B 1 12 ? 26.109 -2.084 -13.312 1 40.09 12 ASP B O 1
ATOM 3819 N N . PRO B 1 13 ? 24.938 -1.342 -11.68 1 48.59 13 PRO B N 1
ATOM 3820 C CA . PRO B 1 13 ? 23.703 -1.382 -12.461 1 48.59 13 PRO B CA 1
ATOM 3821 C C . PRO B 1 13 ? 23.812 -0.607 -13.773 1 48.59 13 PRO B C 1
ATOM 3823 O O . PRO B 1 13 ? 22.891 -0.663 -14.602 1 48.59 13 PRO B O 1
ATOM 3826 N N . SER B 1 14 ? 24.703 0.324 -13.82 1 46.72 14 SER B N 1
ATOM 3827 C CA . SER B 1 14 ? 24.781 1.189 -15 1 46.72 14 SER B CA 1
ATOM 3828 C C . SER B 1 14 ? 24.906 0.374 -16.281 1 46.72 14 SER B C 1
ATOM 3830 O O . SER B 1 14 ? 24.406 0.77 -17.328 1 46.72 14 SER B O 1
ATOM 3832 N N . ASN B 1 15 ? 25.812 -0.651 -16.234 1 48.12 15 ASN B N 1
ATOM 3833 C CA . ASN B 1 15 ? 26.094 -1.332 -17.484 1 48.12 15 ASN B CA 1
ATOM 3834 C C . ASN B 1 15 ? 25.203 -2.549 -17.688 1 48.12 15 ASN B C 1
ATOM 3836 O O . ASN B 1 15 ? 25.406 -3.336 -18.609 1 48.12 15 ASN B O 1
ATOM 3840 N N . SER B 1 16 ? 24.281 -2.773 -16.672 1 64.88 16 SER B N 1
ATOM 3841 C CA . SER B 1 16 ? 23.578 -4.047 -16.812 1 64.88 16 SER B CA 1
ATOM 3842 C C . SER B 1 16 ? 22.203 -3.859 -17.453 1 64.88 16 SER B C 1
ATOM 3844 O O . SER B 1 16 ? 21.562 -2.822 -17.266 1 64.88 16 SER B O 1
ATOM 3846 N N . ASN B 1 17 ? 21.906 -4.535 -18.562 1 78.31 17 ASN B N 1
ATOM 3847 C CA . ASN B 1 17 ? 20.703 -4.523 -19.406 1 78.31 17 ASN B CA 1
ATOM 3848 C C . ASN B 1 17 ? 19.469 -4.941 -18.625 1 78.31 17 ASN B C 1
ATOM 3850 O O . ASN B 1 17 ? 18.359 -4.898 -19.156 1 78.31 17 ASN B O 1
ATOM 3854 N N . SER B 1 18 ? 19.688 -5.285 -17.297 1 82.31 18 SER B N 1
ATOM 3855 C CA . SER B 1 18 ? 18.562 -5.668 -16.453 1 82.31 18 SER B CA 1
ATOM 3856 C C . SER B 1 18 ? 18.953 -5.609 -14.977 1 82.31 18 SER B C 1
ATOM 3858 O O . SER B 1 18 ? 20.125 -5.547 -14.633 1 82.31 18 SER B O 1
ATOM 3860 N N . LEU B 1 19 ? 18.016 -5.41 -14.125 1 82.75 19 LEU B N 1
ATOM 3861 C CA . LEU B 1 19 ? 18.203 -5.469 -12.688 1 82.75 19 LEU B CA 1
ATOM 3862 C C . LEU B 1 19 ? 17.953 -6.879 -12.156 1 82.75 19 LEU B C 1
ATOM 3864 O O . LEU B 1 19 ? 16.797 -7.309 -12.055 1 82.75 19 LEU B O 1
ATOM 3868 N N . SER B 1 20 ? 18.938 -7.57 -11.875 1 79.56 20 SER B N 1
ATOM 3869 C CA . SER B 1 20 ? 18.812 -8.961 -11.461 1 79.56 20 SER B CA 1
ATOM 3870 C C . SER B 1 20 ? 17.922 -9.102 -10.227 1 79.56 20 SER B C 1
ATOM 3872 O O . SER B 1 20 ? 17.984 -8.273 -9.32 1 79.56 20 SER B O 1
ATOM 3874 N N . PHE B 1 21 ? 17.078 -10.062 -10.32 1 83.19 21 PHE B N 1
ATOM 3875 C CA . PHE B 1 21 ? 16.219 -10.352 -9.18 1 83.19 21 PHE B CA 1
ATOM 3876 C C . PHE B 1 21 ? 16.906 -11.281 -8.195 1 83.19 21 PHE B C 1
ATOM 3878 O O . PHE B 1 21 ? 17.422 -12.336 -8.586 1 83.19 21 PHE B O 1
ATOM 3885 N N . THR B 1 22 ? 17.062 -10.828 -6.961 1 80.56 22 THR B N 1
ATOM 3886 C CA . THR B 1 22 ? 17.594 -11.672 -5.898 1 80.56 22 THR B CA 1
ATOM 3887 C C . THR B 1 22 ? 16.578 -11.859 -4.785 1 80.56 22 THR B C 1
ATOM 3889 O O . THR B 1 22 ? 15.977 -10.891 -4.316 1 80.56 22 THR B O 1
ATOM 3892 N N . GLU B 1 23 ? 16.375 -13.117 -4.508 1 84.81 23 GLU B N 1
ATOM 3893 C CA . GLU B 1 23 ? 15.477 -13.398 -3.391 1 84.81 23 GLU B CA 1
ATOM 3894 C C . GLU B 1 23 ? 15.984 -12.758 -2.102 1 84.81 23 GLU B C 1
ATOM 3896 O O . GLU B 1 23 ? 17.125 -12.992 -1.691 1 84.81 23 GLU B O 1
ATOM 3901 N N . PRO B 1 24 ? 15.133 -11.953 -1.496 1 88.75 24 PRO B N 1
ATOM 3902 C CA . PRO B 1 24 ? 15.586 -11.297 -0.266 1 88.75 24 PRO B CA 1
ATOM 3903 C C . PRO B 1 24 ? 15.773 -12.273 0.891 1 88.75 24 PRO B C 1
ATOM 3905 O O . PRO B 1 24 ? 15.078 -13.297 0.961 1 88.75 24 PRO B O 1
ATOM 3908 N N . HIS B 1 25 ? 16.719 -11.922 1.696 1 90.5 25 HIS B N 1
ATOM 3909 C CA . HIS B 1 25 ? 16.953 -12.742 2.885 1 90.5 25 HIS B CA 1
ATOM 3910 C C . HIS B 1 25 ? 15.758 -12.695 3.826 1 90.5 25 HIS B C 1
ATOM 3912 O O . HIS B 1 25 ? 15.062 -11.688 3.898 1 90.5 25 HIS B O 1
ATOM 3918 N N . THR B 1 26 ? 15.578 -13.781 4.547 1 91.81 26 THR B N 1
ATOM 3919 C CA . THR B 1 26 ? 14.445 -13.922 5.453 1 91.81 26 THR B CA 1
ATOM 3920 C C . THR B 1 26 ? 14.438 -12.797 6.488 1 91.81 26 THR B C 1
ATOM 3922 O O . THR B 1 26 ? 13.383 -12.25 6.805 1 91.81 26 THR B O 1
ATOM 3925 N N . THR B 1 27 ? 15.602 -12.445 7.035 1 92.94 27 THR B N 1
ATOM 3926 C CA . THR B 1 27 ? 15.688 -11.391 8.039 1 92.94 27 THR B CA 1
ATOM 3927 C C . THR B 1 27 ? 15.219 -10.062 7.477 1 92.94 27 THR B C 1
ATOM 3929 O O . THR B 1 27 ? 14.531 -9.297 8.156 1 92.94 27 THR B O 1
ATOM 3932 N N . THR B 1 28 ? 15.578 -9.812 6.219 1 93.5 28 THR B N 1
ATOM 3933 C CA . THR B 1 28 ? 15.156 -8.578 5.57 1 93.5 28 THR B CA 1
ATOM 3934 C C . THR B 1 28 ? 13.641 -8.547 5.395 1 93.5 28 THR B C 1
ATOM 3936 O O . THR B 1 28 ? 13.008 -7.516 5.617 1 93.5 28 THR B O 1
ATOM 3939 N N . LEU B 1 29 ? 13.117 -9.68 5.043 1 94.19 29 LEU B N 1
ATOM 3940 C CA . LEU B 1 29 ? 11.672 -9.766 4.84 1 94.19 29 LEU B CA 1
ATOM 3941 C C . LEU B 1 29 ? 10.93 -9.57 6.156 1 94.19 29 LEU B C 1
ATOM 3943 O O . LEU B 1 29 ? 9.891 -8.898 6.195 1 94.19 29 LEU B O 1
ATOM 3947 N N . LEU B 1 30 ? 11.469 -10.164 7.211 1 94.31 30 LEU B N 1
ATOM 3948 C CA . LEU B 1 30 ? 10.859 -10.008 8.523 1 94.31 30 LEU B CA 1
ATOM 3949 C C . LEU B 1 30 ? 10.93 -8.555 8.992 1 94.31 30 LEU B C 1
ATOM 3951 O O . LEU B 1 30 ? 9.977 -8.039 9.57 1 94.31 30 LEU B O 1
ATOM 3955 N N . ILE B 1 31 ? 12.031 -7.906 8.734 1 94.62 31 ILE B N 1
ATOM 3956 C CA . ILE B 1 31 ? 12.227 -6.516 9.141 1 94.62 31 ILE B CA 1
ATOM 3957 C C . ILE B 1 31 ? 11.266 -5.617 8.359 1 94.62 31 ILE B C 1
ATOM 3959 O O . ILE B 1 31 ? 10.547 -4.805 8.953 1 94.62 31 ILE B O 1
ATOM 3963 N N . VAL B 1 32 ? 11.219 -5.785 7.043 1 94.81 32 VAL B N 1
ATOM 3964 C CA . VAL B 1 32 ? 10.383 -4.941 6.203 1 94.81 32 VAL B CA 1
ATOM 3965 C C . VAL B 1 32 ? 8.906 -5.219 6.496 1 94.81 32 VAL B C 1
ATOM 3967 O O . VAL B 1 32 ? 8.102 -4.289 6.605 1 94.81 32 VAL B O 1
ATOM 3970 N N . GLY B 1 33 ? 8.555 -6.508 6.625 1 94.62 33 GLY B N 1
ATOM 3971 C CA . GLY B 1 33 ? 7.188 -6.867 6.965 1 94.62 33 GLY B CA 1
ATOM 3972 C C . GLY B 1 33 ? 6.746 -6.328 8.312 1 94.62 33 GLY B C 1
ATOM 3973 O O . GLY B 1 33 ? 5.637 -5.805 8.438 1 94.62 33 GLY B O 1
ATOM 3974 N N . SER B 1 34 ? 7.598 -6.457 9.328 1 94.56 34 SER B N 1
ATOM 3975 C CA . SER B 1 34 ? 7.281 -5.93 10.648 1 94.56 34 SER B CA 1
ATOM 3976 C C . SER B 1 34 ? 7.168 -4.41 10.625 1 94.56 34 SER B C 1
ATOM 3978 O O . SER B 1 34 ? 6.344 -3.832 11.336 1 94.56 34 SER B O 1
ATOM 3980 N N . PHE B 1 35 ? 8.031 -3.76 9.859 1 95.44 35 PHE B N 1
ATOM 3981 C CA . PHE B 1 35 ? 7.996 -2.307 9.75 1 95.44 35 PHE B CA 1
ATOM 3982 C C . PHE B 1 35 ? 6.641 -1.833 9.242 1 95.44 35 PHE B C 1
ATOM 3984 O O . PHE B 1 35 ? 6.023 -0.952 9.836 1 95.44 35 PHE B O 1
ATOM 3991 N N . ILE B 1 36 ? 6.168 -2.434 8.125 1 94.38 36 ILE B N 1
ATOM 3992 C CA . ILE B 1 36 ? 4.91 -2.035 7.504 1 94.38 36 ILE B CA 1
ATOM 3993 C C . ILE B 1 36 ? 3.752 -2.314 8.461 1 94.38 36 ILE B C 1
ATOM 3995 O O . ILE B 1 36 ? 2.865 -1.474 8.633 1 94.38 36 ILE B O 1
ATOM 3999 N N . TYR B 1 37 ? 3.811 -3.398 9.125 1 93.19 37 TYR B N 1
ATOM 4000 C CA . TYR B 1 37 ? 2.742 -3.781 10.047 1 93.19 37 TYR B CA 1
ATOM 4001 C C . TYR B 1 37 ? 2.748 -2.904 11.289 1 93.19 37 TYR B C 1
ATOM 4003 O O . TYR B 1 37 ? 1.706 -2.383 11.695 1 93.19 37 TYR B O 1
ATOM 4011 N N . LEU B 1 38 ? 3.9 -2.744 11.898 1 94.19 38 LEU B N 1
ATOM 4012 C CA . LEU B 1 38 ? 4.008 -2.037 13.172 1 94.19 38 LEU B CA 1
ATOM 4013 C C . LEU B 1 38 ? 3.729 -0.548 12.984 1 94.19 38 LEU B C 1
ATOM 4015 O O . LEU B 1 38 ? 3.311 0.13 13.93 1 94.19 38 LEU B O 1
ATOM 4019 N N . LEU B 1 39 ? 3.98 -0.022 11.812 1 95.12 39 LEU B N 1
ATOM 4020 C CA . LEU B 1 39 ? 3.625 1.367 11.547 1 95.12 39 LEU B CA 1
ATOM 4021 C C . LEU B 1 39 ? 2.133 1.597 11.758 1 95.12 39 LEU B C 1
ATOM 4023 O O . LEU B 1 39 ? 1.729 2.635 12.289 1 95.12 39 LEU B O 1
ATOM 4027 N N . ASN B 1 40 ? 1.362 0.646 11.352 1 92.62 40 ASN B N 1
ATOM 4028 C CA . ASN B 1 40 ? -0.084 0.77 11.5 1 92.62 40 ASN B CA 1
ATOM 4029 C C . ASN B 1 40 ? -0.525 0.482 12.93 1 92.62 40 ASN B C 1
ATOM 4031 O O . ASN B 1 40 ? -1.424 1.145 13.453 1 92.62 40 ASN B O 1
ATOM 4035 N N . VAL B 1 41 ? 0.111 -0.456 13.594 1 91.19 41 VAL B N 1
ATOM 4036 C CA . VAL B 1 41 ? -0.225 -0.824 14.969 1 91.19 41 VAL B CA 1
ATOM 4037 C C . VAL B 1 41 ? 0.095 0.335 15.906 1 91.19 41 VAL B C 1
ATOM 4039 O O . VAL B 1 41 ? -0.718 0.692 16.766 1 91.19 41 VAL B O 1
ATOM 4042 N N . ILE B 1 42 ? 1.242 0.866 15.727 1 93.62 42 ILE B N 1
ATOM 4043 C CA . ILE B 1 42 ? 1.674 1.926 16.641 1 93.62 42 ILE B CA 1
ATOM 4044 C C . ILE B 1 42 ? 0.808 3.166 16.422 1 93.62 42 ILE B C 1
ATOM 4046 O O . ILE B 1 42 ? 0.547 3.914 17.375 1 93.62 42 ILE B O 1
ATOM 4050 N N . HIS B 1 43 ? 0.457 3.412 15.172 1 92.94 43 HIS B N 1
ATOM 4051 C CA . HIS B 1 43 ? -0.471 4.508 14.914 1 92.94 43 HIS B CA 1
ATOM 4052 C C . HIS B 1 43 ? -1.758 4.34 15.719 1 92.94 43 HIS B C 1
ATOM 4054 O O . HIS B 1 43 ? -2.211 5.285 16.375 1 92.94 43 HIS B O 1
ATOM 4060 N N . GLU B 1 44 ? -2.346 3.188 15.672 1 88.62 44 GLU B N 1
ATOM 4061 C CA . GLU B 1 44 ? -3.596 2.916 16.375 1 88.62 44 GLU B CA 1
ATOM 4062 C C . GLU B 1 44 ? -3.412 3.021 17.891 1 88.62 44 GLU B C 1
ATOM 4064 O O . GLU B 1 44 ? -4.293 3.516 18.594 1 88.62 44 GLU B O 1
ATOM 4069 N N . LEU B 1 45 ? -2.322 2.51 18.344 1 88.88 45 LEU B N 1
ATOM 4070 C CA . LEU B 1 45 ? -2.037 2.553 19.766 1 88.88 45 LEU B CA 1
ATOM 4071 C C . LEU B 1 45 ? -1.935 3.992 20.266 1 88.88 45 LEU B C 1
ATOM 4073 O O . LEU B 1 45 ? -2.543 4.352 21.266 1 88.88 45 LEU B O 1
ATOM 4077 N N . PHE B 1 46 ? -1.225 4.809 19.578 1 90.56 46 PHE B N 1
ATOM 4078 C CA . PHE B 1 46 ? -1.046 6.199 19.969 1 90.56 46 PHE B CA 1
ATOM 4079 C C . PHE B 1 46 ? -2.328 6.992 19.766 1 90.56 46 PHE B C 1
ATOM 4081 O O . PHE B 1 46 ? -2.609 7.941 20.484 1 90.56 46 PHE B O 1
ATOM 4088 N N . GLN B 1 47 ? -3.023 6.586 18.75 1 87.06 47 GLN B N 1
ATOM 4089 C CA . GLN B 1 47 ? -4.324 7.215 18.531 1 87.06 47 GLN B CA 1
ATOM 4090 C C . GLN B 1 47 ? -5.277 6.914 19.688 1 87.06 47 GLN B C 1
ATOM 4092 O O . GLN B 1 47 ? -6.023 7.793 20.125 1 87.06 47 GLN B O 1
ATOM 4097 N N . PHE B 1 48 ? -5.234 5.723 20.109 1 82.88 48 PHE B N 1
ATOM 4098 C CA . PHE B 1 48 ? -6.102 5.289 21.203 1 82.88 48 PHE B CA 1
ATOM 4099 C C . PHE B 1 48 ? -5.68 5.93 22.516 1 82.88 48 PHE B C 1
ATOM 4101 O O . PHE B 1 48 ? -6.527 6.383 23.297 1 82.88 48 PHE B O 1
ATOM 4108 N N . LEU B 1 49 ? -4.398 6.004 22.766 1 84.31 49 LEU B N 1
ATOM 4109 C CA . LEU B 1 49 ? -3.887 6.461 24.047 1 84.31 49 LEU B CA 1
ATOM 4110 C C . LEU B 1 49 ? -3.881 7.984 24.109 1 84.31 49 LEU B C 1
ATOM 4112 O O . LEU B 1 49 ? -4.176 8.562 25.172 1 84.31 49 LEU B O 1
ATOM 4116 N N . PHE B 1 50 ? -3.547 8.664 22.969 1 85 50 PHE B N 1
ATOM 4117 C CA . PHE B 1 50 ? -3.277 10.094 23.047 1 85 50 PHE B CA 1
ATOM 4118 C C . PHE B 1 50 ? -4.086 10.859 22 1 85 50 PHE B C 1
ATOM 4120 O O . PHE B 1 50 ? -4.148 12.086 22.031 1 85 50 PHE B O 1
ATOM 4127 N N . GLY B 1 51 ? -4.641 10.188 21.047 1 83.56 51 GLY B N 1
ATOM 4128 C CA . GLY B 1 51 ? -5.316 10.852 19.953 1 83.56 51 GLY B CA 1
ATOM 4129 C C . GLY B 1 51 ? -4.363 11.422 18.922 1 83.56 51 GLY B C 1
ATOM 4130 O O . GLY B 1 51 ? -4.734 12.305 18.141 1 83.56 51 GLY B O 1
ATOM 4131 N N . ALA B 1 52 ? -3.129 10.977 18.984 1 88.5 52 ALA B N 1
ATOM 4132 C CA . ALA B 1 52 ? -2.082 11.469 18.094 1 88.5 52 ALA B CA 1
ATOM 4133 C C . ALA B 1 52 ? -1.331 10.312 17.438 1 88.5 52 ALA B C 1
ATOM 4135 O O . ALA B 1 52 ? -0.14 10.109 17.688 1 88.5 52 ALA B O 1
ATOM 4136 N N . GLY B 1 53 ? -1.951 9.625 16.531 1 89.44 53 GLY B N 1
ATOM 4137 C CA . GLY B 1 53 ? -1.4 8.438 15.906 1 89.44 53 GLY B CA 1
ATOM 4138 C C . GLY B 1 53 ? -0.123 8.703 15.133 1 89.44 53 GLY B C 1
ATOM 4139 O O . GLY B 1 53 ? 0.776 7.859 15.094 1 89.44 53 GLY B O 1
ATOM 4140 N N . LEU B 1 54 ? 0.015 9.891 14.539 1 90.19 54 LEU B N 1
ATOM 4141 C CA . LEU B 1 54 ? 1.161 10.203 13.695 1 90.19 54 LEU B CA 1
ATOM 4142 C C . LEU B 1 54 ? 2.451 10.211 14.508 1 90.19 54 LEU B C 1
ATOM 4144 O O . LEU B 1 54 ? 3.523 9.898 13.984 1 90.19 54 LEU B O 1
ATOM 4148 N N . VAL B 1 55 ? 2.361 10.547 15.805 1 93.12 55 VAL B N 1
ATOM 4149 C CA . VAL B 1 55 ? 3.541 10.594 16.656 1 93.12 55 VAL B CA 1
ATOM 4150 C C . VAL B 1 55 ? 4.133 9.188 16.797 1 93.12 55 VAL B C 1
ATOM 4152 O O . VAL B 1 55 ? 5.352 9.023 16.844 1 93.12 55 VAL B O 1
ATOM 4155 N N . GLY B 1 56 ? 3.262 8.234 16.922 1 94.62 56 GLY B N 1
ATOM 4156 C CA . GLY B 1 56 ? 3.746 6.867 16.969 1 94.62 56 GLY B CA 1
ATOM 4157 C C . GLY B 1 56 ? 4.551 6.48 15.742 1 94.62 56 GLY B C 1
ATOM 4158 O O . GLY B 1 56 ? 5.57 5.797 15.852 1 94.62 56 GLY B O 1
ATOM 4159 N N . GLN B 1 57 ? 4.129 6.887 14.609 1 95.31 57 GLN B N 1
ATOM 4160 C CA . GLN B 1 57 ? 4.805 6.57 13.359 1 95.31 57 GLN B CA 1
ATOM 4161 C C . GLN B 1 57 ? 6.152 7.285 13.258 1 95.31 57 GLN B C 1
ATOM 4163 O O . GLN B 1 57 ? 7.102 6.754 12.688 1 95.31 57 GLN B O 1
ATOM 4168 N N . LEU B 1 58 ? 6.242 8.508 13.836 1 95 58 LEU B N 1
ATOM 4169 C CA . LEU B 1 58 ? 7.523 9.195 13.922 1 95 58 LEU B CA 1
ATOM 4170 C C . LEU B 1 58 ? 8.523 8.391 14.734 1 95 58 LEU B C 1
ATOM 4172 O O . LEU B 1 58 ? 9.68 8.219 14.328 1 95 58 LEU B O 1
ATOM 4176 N N . VAL B 1 59 ? 8.047 7.91 15.852 1 95.5 59 VAL B N 1
ATOM 4177 C CA . VAL B 1 59 ? 8.898 7.156 16.766 1 95.5 59 VAL B CA 1
ATOM 4178 C C . VAL B 1 59 ? 9.391 5.883 16.094 1 95.5 59 VAL B C 1
ATOM 4180 O O . VAL B 1 59 ? 10.578 5.559 16.156 1 95.5 59 VAL B O 1
ATOM 4183 N N . LEU B 1 60 ? 8.477 5.176 15.43 1 96.06 60 LEU B N 1
ATOM 4184 C CA . LEU B 1 60 ? 8.859 3.932 14.781 1 96.06 60 LEU B CA 1
ATOM 4185 C C . LEU B 1 60 ? 9.836 4.199 13.641 1 96.06 60 LEU B C 1
ATOM 4187 O O . LEU B 1 60 ? 10.742 3.396 13.398 1 96.06 60 LEU B O 1
ATOM 4191 N N . GLY B 1 61 ? 9.609 5.27 12.891 1 95.62 61 GLY B N 1
ATOM 4192 C CA . GLY B 1 61 ? 10.562 5.656 11.867 1 95.62 61 GLY B CA 1
ATOM 4193 C C . GLY B 1 61 ? 11.969 5.875 12.406 1 95.62 61 GLY B C 1
ATOM 4194 O O . GLY B 1 61 ? 12.945 5.434 11.797 1 95.62 61 GLY B O 1
ATOM 4195 N N . ALA B 1 62 ? 12.047 6.469 13.547 1 94.75 62 ALA B N 1
ATOM 4196 C CA . ALA B 1 62 ? 13.344 6.707 14.18 1 94.75 62 ALA B CA 1
ATOM 4197 C C . ALA B 1 62 ? 13.977 5.395 14.633 1 94.75 62 ALA B C 1
ATOM 4199 O O . ALA B 1 62 ? 15.195 5.234 14.57 1 94.75 62 ALA B O 1
ATOM 4200 N N . ILE B 1 63 ? 13.164 4.441 15.094 1 95.44 63 ILE B N 1
ATOM 4201 C CA . ILE B 1 63 ? 13.664 3.178 15.625 1 95.44 63 ILE B CA 1
ATOM 4202 C C . ILE B 1 63 ? 14.195 2.311 14.484 1 95.44 63 ILE B C 1
ATOM 4204 O O . ILE B 1 63 ? 15.273 1.724 14.594 1 95.44 63 ILE B O 1
ATOM 4208 N N . TYR B 1 64 ? 13.531 2.234 13.383 1 95.94 64 TYR B N 1
ATOM 4209 C CA . TYR B 1 64 ? 13.875 1.306 12.312 1 95.94 64 TYR B CA 1
ATOM 4210 C C . TYR B 1 64 ? 14.93 1.903 11.383 1 95.94 64 TYR B C 1
ATOM 4212 O O . TYR B 1 64 ? 15.586 1.18 10.641 1 95.94 64 TYR B O 1
ATOM 4220 N N . CYS B 1 65 ? 15.023 3.209 11.406 1 94.69 65 CYS B N 1
ATOM 4221 C CA . CYS B 1 65 ? 15.922 3.871 10.461 1 94.69 65 CYS B CA 1
ATOM 4222 C C . CYS B 1 65 ? 17.188 4.34 11.156 1 94.69 65 CYS B C 1
ATOM 4224 O O . CYS B 1 65 ? 17.5 3.895 12.258 1 94.69 65 CYS B O 1
ATOM 4226 N N . VAL B 1 66 ? 17.969 5.141 10.602 1 86.88 66 VAL B N 1
ATOM 4227 C CA . VAL B 1 66 ? 19.359 5.48 10.898 1 86.88 66 VAL B CA 1
ATOM 4228 C C . VAL B 1 66 ? 19.453 6.039 12.312 1 86.88 66 VAL B C 1
ATOM 4230 O O . VAL B 1 66 ? 20.406 5.723 13.047 1 86.88 66 VAL B O 1
ATOM 4233 N N . PRO B 1 67 ? 18.5 6.812 12.805 1 85.75 67 PRO B N 1
ATOM 4234 C CA . PRO B 1 67 ? 18.719 7.516 14.07 1 85.75 67 PRO B CA 1
ATOM 4235 C C . PRO B 1 67 ? 18.906 6.566 15.25 1 85.75 67 PRO B C 1
ATOM 4237 O O . PRO B 1 67 ? 19.688 6.848 16.156 1 85.75 67 PRO B O 1
ATOM 4240 N N . LEU B 1 68 ? 18.219 5.43 15.211 1 91.06 68 LEU B N 1
ATOM 4241 C CA . LEU B 1 68 ? 18.312 4.547 16.375 1 91.06 68 LEU B CA 1
ATOM 4242 C C . LEU B 1 68 ? 18.75 3.146 15.953 1 91.06 68 LEU B C 1
ATOM 4244 O O . LEU B 1 68 ? 19.938 2.844 15.938 1 91.06 68 LEU B O 1
ATOM 4248 N N . GLY B 1 69 ? 17.906 2.385 15.273 1 89.75 69 GLY B N 1
ATOM 4249 C CA . GLY B 1 69 ? 18.188 0.986 14.992 1 89.75 69 GLY B CA 1
ATOM 4250 C C . GLY B 1 69 ? 18.859 0.772 13.656 1 89.75 69 GLY B C 1
ATOM 4251 O O . GLY B 1 69 ? 19.641 -0.17 13.484 1 89.75 69 GLY B O 1
ATOM 4252 N N . ASN B 1 70 ? 18.578 1.553 12.75 1 92.19 70 ASN B N 1
ATOM 4253 C CA . ASN B 1 70 ? 19.125 1.417 11.398 1 92.19 70 ASN B CA 1
ATOM 4254 C C . ASN B 1 70 ? 19.016 -0.02 10.898 1 92.19 70 ASN B C 1
ATOM 4256 O O . ASN B 1 70 ? 20 -0.589 10.422 1 92.19 70 ASN B O 1
ATOM 4260 N N . ILE B 1 71 ? 17.953 -0.643 11.062 1 92.88 71 ILE B N 1
ATOM 4261 C CA . ILE B 1 71 ? 17.766 -2.053 10.734 1 92.88 71 ILE B CA 1
ATOM 4262 C C . ILE B 1 71 ? 17.141 -2.184 9.352 1 92.88 71 ILE B C 1
ATOM 4264 O O . ILE B 1 71 ? 17.266 -3.221 8.695 1 92.88 71 ILE B O 1
ATOM 4268 N N . LEU B 1 72 ? 16.453 -1.181 8.906 1 92.94 72 LEU B N 1
ATOM 4269 C CA . LEU B 1 72 ? 15.875 -1.187 7.566 1 92.94 72 LEU B CA 1
ATOM 4270 C C . LEU B 1 72 ? 16.953 -0.986 6.508 1 92.94 72 LEU B C 1
ATOM 4272 O O . LEU B 1 72 ? 17.844 -0.157 6.676 1 92.94 72 LEU B O 1
ATOM 4276 N N . PRO B 1 73 ? 16.938 -1.766 5.43 1 91.69 73 PRO B N 1
ATOM 4277 C CA . PRO B 1 73 ? 17.891 -1.522 4.352 1 91.69 73 PRO B CA 1
ATOM 4278 C C . PRO B 1 73 ? 17.875 -0.077 3.859 1 91.69 73 PRO B C 1
ATOM 4280 O O . PRO B 1 73 ? 16.812 0.537 3.773 1 91.69 73 PRO B O 1
ATOM 4283 N N . ILE B 1 74 ? 18.984 0.414 3.496 1 89.62 74 ILE B N 1
ATOM 4284 C CA . ILE B 1 74 ? 19.156 1.83 3.195 1 89.62 74 ILE B CA 1
ATOM 4285 C C . ILE B 1 74 ? 18.312 2.211 1.982 1 89.62 74 ILE B C 1
ATOM 4287 O O . ILE B 1 74 ? 17.781 3.324 1.911 1 89.62 74 ILE B O 1
ATOM 4291 N N . ASP B 1 75 ? 18.172 1.312 0.984 1 89.69 75 ASP B N 1
ATOM 4292 C CA . ASP B 1 75 ? 17.375 1.613 -0.201 1 89.69 75 ASP B CA 1
ATOM 4293 C C . ASP B 1 75 ? 15.914 1.821 0.163 1 89.69 75 ASP B C 1
ATOM 4295 O O . ASP B 1 75 ? 15.234 2.67 -0.422 1 89.69 75 ASP B O 1
ATOM 4299 N N . ILE B 1 76 ? 15.516 1.058 1.104 1 91.5 76 ILE B N 1
ATOM 4300 C CA . ILE B 1 76 ? 14.133 1.195 1.541 1 91.5 76 ILE B CA 1
ATOM 4301 C C . ILE B 1 76 ? 13.977 2.477 2.355 1 91.5 76 ILE B C 1
ATOM 4303 O O . ILE B 1 76 ? 12.977 3.191 2.213 1 91.5 76 ILE B O 1
ATOM 4307 N N . GLN B 1 77 ? 14.938 2.793 3.188 1 91.94 77 GLN B N 1
ATOM 4308 C CA . GLN B 1 77 ? 14.883 4.012 3.986 1 91.94 77 GLN B CA 1
ATOM 4309 C C . GLN B 1 77 ? 14.758 5.246 3.098 1 91.94 77 GLN B C 1
ATOM 4311 O O . GLN B 1 77 ? 13.992 6.16 3.398 1 91.94 77 GLN B O 1
ATOM 4316 N N . THR B 1 78 ? 15.469 5.246 2.021 1 89.25 78 THR B N 1
ATOM 4317 C CA . THR B 1 78 ? 15.445 6.402 1.131 1 89.25 78 THR B CA 1
ATOM 4318 C C . THR B 1 78 ? 14.188 6.398 0.271 1 89.25 78 THR B C 1
ATOM 4320 O O . THR B 1 78 ? 13.664 7.461 -0.073 1 89.25 78 THR B O 1
ATOM 4323 N N . SER B 1 79 ? 13.703 5.238 -0.014 1 92.06 79 SER B N 1
ATOM 4324 C CA . SER B 1 79 ? 12.523 5.125 -0.871 1 92.06 79 SER B CA 1
ATOM 4325 C C . SER B 1 79 ? 11.258 5.559 -0.137 1 92.06 79 SER B C 1
ATOM 4327 O O . SER B 1 79 ? 10.336 6.094 -0.75 1 92.06 79 SER B O 1
ATOM 4329 N N . ILE B 1 80 ? 11.234 5.352 1.176 1 92.94 80 ILE B N 1
ATOM 4330 C CA . ILE B 1 80 ? 10.016 5.648 1.92 1 92.94 80 ILE B CA 1
ATOM 4331 C C . ILE B 1 80 ? 9.789 7.16 1.958 1 92.94 80 ILE B C 1
ATOM 4333 O O . ILE B 1 80 ? 8.648 7.621 2.061 1 92.94 80 ILE B O 1
ATOM 4337 N N . GLY B 1 81 ? 10.898 7.969 1.854 1 91.56 81 GLY B N 1
ATOM 4338 C CA . GLY B 1 81 ? 10.742 9.414 1.783 1 91.56 81 GLY B CA 1
ATOM 4339 C C . GLY B 1 81 ? 10 9.875 0.546 1 91.56 81 GLY B C 1
ATOM 4340 O O . GLY B 1 81 ? 9.062 10.672 0.642 1 91.56 81 GLY B O 1
ATOM 4341 N N . THR B 1 82 ? 10.352 9.305 -0.565 1 92 82 THR B N 1
ATOM 4342 C CA . THR B 1 82 ? 9.742 9.695 -1.833 1 92 82 THR B CA 1
ATOM 4343 C C . THR B 1 82 ? 8.328 9.133 -1.952 1 92 82 THR B C 1
ATOM 4345 O O . THR B 1 82 ? 7.395 9.852 -2.307 1 92 82 THR B O 1
ATOM 4348 N N . ILE B 1 83 ? 8.188 7.887 -1.632 1 93.94 83 ILE B N 1
ATOM 4349 C CA . ILE B 1 83 ? 6.883 7.242 -1.704 1 93.94 83 ILE B CA 1
ATOM 4350 C C . ILE B 1 83 ? 5.938 7.879 -0.691 1 93.94 83 ILE B C 1
ATOM 4352 O O . ILE B 1 83 ? 4.762 8.102 -0.988 1 93.94 83 ILE B O 1
ATOM 4356 N N . GLY B 1 84 ? 6.48 8.156 0.471 1 94.81 84 GLY B N 1
ATOM 4357 C CA . GLY B 1 84 ? 5.691 8.781 1.521 1 94.81 84 GLY B CA 1
ATOM 4358 C C . GLY B 1 84 ? 5.23 10.18 1.171 1 94.81 84 GLY B C 1
ATOM 4359 O O . GLY B 1 84 ? 4.152 10.602 1.584 1 94.81 84 GLY B O 1
ATOM 4360 N N . TYR B 1 85 ? 6.027 10.922 0.434 1 94.19 85 TYR B N 1
ATOM 4361 C CA . TYR B 1 85 ? 5.629 12.273 0.057 1 94.19 85 TYR B CA 1
ATOM 4362 C C . TYR B 1 85 ? 4.371 12.25 -0.802 1 94.19 85 TYR B C 1
ATOM 4364 O O . TYR B 1 85 ? 3.551 13.172 -0.738 1 94.19 85 TYR B O 1
ATOM 4372 N N . LEU B 1 86 ? 4.211 11.18 -1.586 1 95.31 86 LEU B N 1
ATOM 4373 C CA . LEU B 1 86 ? 2.959 11.008 -2.311 1 95.31 86 LEU B CA 1
ATOM 4374 C C . LEU B 1 86 ? 1.783 10.898 -1.344 1 95.31 86 LEU B C 1
ATOM 4376 O O . LEU B 1 86 ? 0.689 11.383 -1.633 1 95.31 86 LEU B O 1
ATOM 4380 N N . GLY B 1 87 ? 2.031 10.188 -0.28 1 94.69 87 GLY B N 1
ATOM 4381 C CA . GLY B 1 87 ? 1.015 10.094 0.756 1 94.69 87 GLY B CA 1
ATOM 4382 C C . GLY B 1 87 ? 0.63 11.438 1.337 1 94.69 87 GLY B C 1
ATOM 4383 O O . GLY B 1 87 ? -0.55 11.703 1.579 1 94.69 87 GLY B O 1
ATOM 4384 N N . LEU B 1 88 ? 1.608 12.266 1.55 1 93.38 88 LEU B N 1
ATOM 4385 C CA . LEU B 1 88 ? 1.354 13.609 2.049 1 93.38 88 LEU B CA 1
ATOM 4386 C C . LEU B 1 88 ? 0.523 14.414 1.051 1 93.38 88 LEU B C 1
ATOM 4388 O O . LEU B 1 88 ? -0.424 15.102 1.437 1 93.38 88 LEU B O 1
ATOM 4392 N N . LEU B 1 89 ? 0.885 14.328 -0.212 1 94.94 89 LEU B N 1
ATOM 4393 C CA . LEU B 1 89 ? 0.128 15.031 -1.243 1 94.94 89 LEU B CA 1
ATOM 4394 C C . LEU B 1 89 ? -1.335 14.602 -1.229 1 94.94 89 LEU B C 1
ATOM 4396 O O . LEU B 1 89 ? -2.234 15.445 -1.284 1 94.94 89 LEU B O 1
ATOM 4400 N N . LEU B 1 90 ? -1.526 13.328 -1.094 1 94.94 90 LEU B N 1
ATOM 4401 C CA . LEU B 1 90 ? -2.893 12.82 -1.104 1 94.94 90 LEU B CA 1
ATOM 4402 C C . LEU B 1 90 ? -3.639 13.234 0.16 1 94.94 90 LEU B C 1
ATOM 4404 O O . LEU B 1 90 ? -4.848 13.469 0.123 1 94.94 90 LEU B O 1
ATOM 4408 N N . LEU B 1 91 ? -2.939 13.305 1.237 1 91.12 91 LEU B N 1
ATOM 4409 C CA . LEU B 1 91 ? -3.535 13.797 2.475 1 91.12 91 LEU B CA 1
ATOM 4410 C C . LEU B 1 91 ? -4.051 15.219 2.301 1 91.12 91 LEU B C 1
ATOM 4412 O O . LEU B 1 91 ? -5.137 15.555 2.777 1 91.12 91 LEU B O 1
ATOM 4416 N N . ILE B 1 92 ? -3.27 16.016 1.643 1 92.44 92 ILE B N 1
ATOM 4417 C CA . ILE B 1 92 ? -3.637 17.406 1.444 1 92.44 92 ILE B CA 1
ATOM 4418 C C . ILE B 1 92 ? -4.781 17.516 0.438 1 92.44 92 ILE B C 1
ATOM 4420 O O . ILE B 1 92 ? -5.66 18.359 0.567 1 92.44 92 ILE B O 1
ATOM 4424 N N . VAL B 1 93 ? -4.762 16.625 -0.596 1 94.94 93 VAL B N 1
ATOM 4425 C CA . VAL B 1 93 ? -5.891 16.562 -1.52 1 94.94 93 VAL B CA 1
ATOM 4426 C C . VAL B 1 93 ? -7.176 16.266 -0.749 1 94.94 93 VAL B C 1
ATOM 4428 O O . VAL B 1 93 ? -8.219 16.875 -1.005 1 94.94 93 VAL B O 1
ATOM 4431 N N . GLU B 1 94 ? -7.086 15.297 0.131 1 92.38 94 GLU B N 1
ATOM 4432 C CA . GLU B 1 94 ? -8.234 14.953 0.965 1 92.38 94 GLU B CA 1
ATOM 4433 C C . GLU B 1 94 ? -8.703 16.156 1.781 1 92.38 94 GLU B C 1
ATOM 4435 O O . GLU B 1 94 ? -9.906 16.375 1.939 1 92.38 94 GLU B O 1
ATOM 4440 N N . GLY B 1 95 ? -7.773 16.875 2.34 1 89.12 95 GLY B N 1
ATOM 4441 C CA . GLY B 1 95 ? -8.109 18.109 3.039 1 89.12 95 GLY B CA 1
ATOM 4442 C C . GLY B 1 95 ? -8.867 19.094 2.176 1 89.12 95 GLY B C 1
ATOM 4443 O O . GLY B 1 95 ? -9.805 19.734 2.646 1 89.12 95 GLY B O 1
ATOM 4444 N N . GLY B 1 96 ? -8.461 19.203 0.913 1 91.38 96 GLY B N 1
ATOM 4445 C CA . GLY B 1 96 ? -9.172 20.062 -0.023 1 91.38 96 GLY B CA 1
ATOM 4446 C C . GLY B 1 96 ? -10.562 19.562 -0.356 1 91.38 96 GLY B C 1
ATOM 4447 O O . GLY B 1 96 ? -11.5 20.344 -0.467 1 91.38 96 GLY B O 1
ATOM 4448 N N . LEU B 1 97 ? -10.688 18.266 -0.477 1 91.94 97 LEU B N 1
ATOM 4449 C CA . LEU B 1 97 ? -11.977 17.656 -0.772 1 91.94 97 LEU B CA 1
ATOM 4450 C C . LEU B 1 97 ? -12.969 17.906 0.355 1 91.94 97 LEU B C 1
ATOM 4452 O O . LEU B 1 97 ? -14.164 18.094 0.106 1 91.94 97 LEU B O 1
ATOM 4456 N N . ASP B 1 98 ? -12.438 17.969 1.54 1 87.5 98 ASP B N 1
ATOM 4457 C CA . ASP B 1 98 ? -13.305 18.047 2.715 1 87.5 98 ASP B CA 1
ATOM 4458 C C . ASP B 1 98 ? -13.414 19.484 3.219 1 87.5 98 ASP B C 1
ATOM 4460 O O . ASP B 1 98 ? -14.094 19.75 4.211 1 87.5 98 ASP B O 1
ATOM 4464 N N . ALA B 1 99 ? -12.766 20.359 2.545 1 86.31 99 ALA B N 1
ATOM 4465 C CA . ALA B 1 99 ? -12.727 21.75 2.994 1 86.31 99 ALA B CA 1
ATOM 4466 C C . ALA B 1 99 ? -14.117 22.359 2.98 1 86.31 99 ALA B C 1
ATOM 4468 O O . ALA B 1 99 ? -14.844 22.266 1.986 1 86.31 99 ALA B O 1
ATOM 4469 N N . ARG B 1 100 ? -14.492 22.875 4.117 1 81.06 100 ARG B N 1
ATOM 4470 C CA . ARG B 1 100 ? -15.773 23.562 4.238 1 81.06 100 ARG B CA 1
ATOM 4471 C C .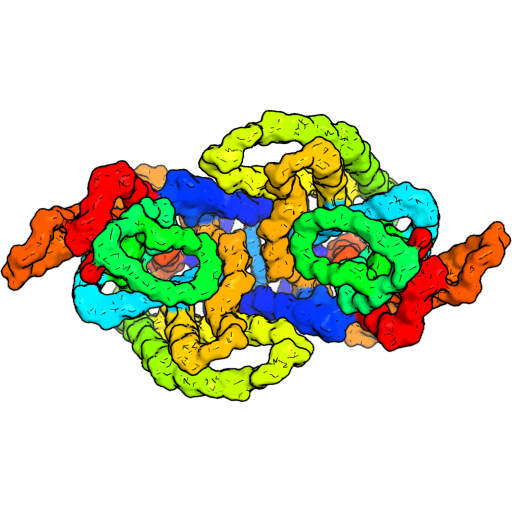 ARG B 1 100 ? -15.641 25.047 3.904 1 81.06 100 ARG B C 1
ATOM 4473 O O . ARG B 1 100 ? -15.797 25.906 4.781 1 81.06 100 ARG B O 1
ATOM 4480 N N . LEU B 1 101 ? -15.508 25.281 2.711 1 79.44 101 LEU B N 1
ATOM 4481 C CA . LEU B 1 101 ? -15.305 26.656 2.238 1 79.44 101 LEU B CA 1
ATOM 4482 C C . LEU B 1 101 ? -16.578 27.469 2.395 1 79.44 101 LEU B C 1
ATOM 4484 O O . LEU B 1 101 ? -16.531 28.703 2.34 1 79.44 101 LEU B O 1
ATOM 4488 N N . ASP B 1 102 ? -17.688 26.781 2.709 1 79.69 102 ASP B N 1
ATOM 4489 C CA . ASP B 1 102 ? -18.969 27.453 2.922 1 79.69 102 ASP B CA 1
ATOM 4490 C C . ASP B 1 102 ? -18.953 28.281 4.207 1 79.69 102 ASP B C 1
ATOM 4492 O O . ASP B 1 102 ? -19.594 29.328 4.285 1 79.69 102 ASP B O 1
ATOM 4496 N N . ILE B 1 103 ? -18.203 27.812 5.109 1 79.56 103 ILE B N 1
ATOM 4497 C CA . ILE B 1 103 ? -18.094 28.516 6.383 1 79.56 103 ILE B CA 1
ATOM 4498 C C . ILE B 1 103 ? -17.422 29.859 6.172 1 79.56 103 ILE B C 1
ATOM 4500 O O . ILE B 1 103 ? -17.828 30.859 6.773 1 79.56 103 ILE B O 1
ATOM 4504 N N . LEU B 1 104 ? -16.469 29.891 5.309 1 79.69 104 LEU B N 1
ATOM 4505 C CA . LEU B 1 104 ? -15.688 31.094 5.078 1 79.69 104 LEU B CA 1
ATOM 4506 C C . LEU B 1 104 ? -16.422 32.062 4.172 1 79.69 104 LEU B C 1
ATOM 4508 O O . LEU B 1 104 ? -16.094 33.25 4.113 1 79.69 104 LEU B O 1
ATOM 4512 N N . SER B 1 105 ? -17.422 31.516 3.604 1 78.19 105 SER B N 1
ATOM 4513 C CA . SER B 1 105 ? -18.203 32.375 2.713 1 78.19 105 SER B CA 1
ATOM 4514 C C . SER B 1 105 ? -19.25 33.156 3.486 1 78.19 105 SER B C 1
ATOM 4516 O O . SER B 1 105 ? -19.766 34.156 2.994 1 78.19 105 SER B O 1
ATOM 4518 N N . GLU B 1 106 ? -19.562 32.719 4.703 1 81.19 106 GLU B N 1
ATOM 4519 C CA . GLU B 1 106 ? -20.516 33.438 5.531 1 81.19 106 GLU B CA 1
ATOM 4520 C C . GLU B 1 106 ? -19.875 34.625 6.215 1 81.19 106 GLU B C 1
ATOM 4522 O O . GLU B 1 106 ? -18.969 34.469 7.039 1 81.19 106 GLU B O 1
ATOM 4527 N N . ARG B 1 107 ? -20.375 35.719 5.945 1 79.12 107 ARG B N 1
ATOM 4528 C CA . ARG B 1 107 ? -19.812 37 6.418 1 79.12 107 ARG B CA 1
ATOM 4529 C C . ARG B 1 107 ? -19.828 37.062 7.941 1 79.12 107 ARG B C 1
ATOM 4531 O O . ARG B 1 107 ? -18.891 37.594 8.547 1 79.12 107 ARG B O 1
ATOM 4538 N N . LYS B 1 108 ? -20.922 36.5 8.516 1 77.31 108 LYS B N 1
ATOM 4539 C CA . LYS B 1 108 ? -21.094 36.594 9.961 1 77.31 108 LYS B CA 1
ATOM 4540 C C . LYS B 1 108 ? -19.969 35.844 10.688 1 77.31 108 LYS B C 1
ATOM 4542 O O . LYS B 1 108 ? -19.562 36.25 11.773 1 77.31 108 LYS B O 1
ATOM 4547 N N . ASN B 1 109 ? -19.438 34.906 10.117 1 83.12 109 ASN B N 1
ATOM 4548 C CA . ASN B 1 109 ? -18.422 34.062 10.75 1 83.12 109 ASN B CA 1
ATOM 4549 C C . ASN B 1 109 ? -17.031 34.375 10.242 1 83.12 109 ASN B C 1
ATOM 4551 O O . ASN B 1 109 ? -16.031 34.094 10.914 1 83.12 109 ASN B O 1
ATOM 4555 N N . LEU B 1 110 ? -16.906 35.031 9.133 1 88.69 110 LEU B N 1
ATOM 4556 C CA . LEU B 1 110 ? -15.641 35.219 8.445 1 88.69 110 LEU B CA 1
ATOM 4557 C C . LEU B 1 110 ? -14.695 36.094 9.281 1 88.69 110 LEU B C 1
ATOM 4559 O O . LEU B 1 110 ? -13.516 35.75 9.422 1 88.69 110 LEU B O 1
ATOM 4563 N N . ALA B 1 111 ? -15.25 37.125 9.836 1 91.44 111 ALA B N 1
ATOM 4564 C CA . ALA B 1 111 ? -14.406 38.062 10.57 1 91.44 111 ALA B CA 1
ATOM 4565 C C . ALA B 1 111 ? -13.766 37.406 11.789 1 91.44 111 ALA B C 1
ATOM 4567 O O . ALA B 1 111 ? -12.562 37.531 12.023 1 91.44 111 ALA B O 1
ATOM 4568 N N . ILE B 1 112 ? -14.555 36.688 12.516 1 92.12 112 ILE B N 1
ATOM 4569 C CA . ILE B 1 112 ? -14.031 36.031 13.719 1 92.12 112 ILE B CA 1
ATOM 4570 C C . ILE B 1 112 ? -13.078 34.906 13.328 1 92.12 112 ILE B C 1
ATOM 4572 O O . ILE B 1 112 ? -12.078 34.688 14.016 1 92.12 112 ILE B O 1
ATOM 4576 N N . CYS B 1 113 ? -13.367 34.188 12.273 1 93 113 CYS B N 1
ATOM 4577 C CA . CYS B 1 113 ? -12.477 33.156 11.797 1 93 113 CYS B CA 1
ATOM 4578 C C . CYS B 1 113 ? -11.117 33.719 11.422 1 93 113 CYS B C 1
ATOM 4580 O O . CYS B 1 113 ? -10.078 33.125 11.766 1 93 113 CYS B O 1
ATOM 4582 N N . ILE B 1 114 ? -11.117 34.844 10.789 1 93.94 114 ILE B N 1
ATOM 4583 C CA . ILE B 1 114 ? -9.891 35.469 10.352 1 93.94 114 ILE B CA 1
ATOM 4584 C C . ILE B 1 114 ? -9.086 35.938 11.57 1 93.94 114 ILE B C 1
ATOM 4586 O O . ILE B 1 114 ? -7.867 35.75 11.625 1 93.94 114 ILE B O 1
ATOM 4590 N N . LEU B 1 115 ? -9.758 36.5 12.523 1 95 115 LEU B N 1
ATOM 4591 C CA . LEU B 1 115 ? -9.078 36.969 13.719 1 95 115 LEU B CA 1
ATOM 4592 C C . LEU B 1 115 ? -8.453 35.812 14.492 1 95 115 LEU B C 1
ATOM 4594 O O . LEU B 1 115 ? -7.309 35.906 14.938 1 95 115 LEU B O 1
ATOM 4598 N N . VAL B 1 116 ? -9.219 34.781 14.641 1 95 116 VAL B N 1
ATOM 4599 C CA . VAL B 1 116 ? -8.727 33.594 15.359 1 95 116 VAL B CA 1
ATOM 4600 C C . VAL B 1 116 ? -7.551 33 14.594 1 95 116 VAL B C 1
ATOM 4602 O O . VAL B 1 116 ? -6.527 32.656 15.188 1 95 116 VAL B O 1
ATOM 4605 N N . ALA B 1 117 ? -7.664 32.906 13.289 1 94.5 117 ALA B N 1
ATOM 4606 C CA . ALA B 1 117 ? -6.621 32.312 12.453 1 94.5 117 ALA B CA 1
ATOM 4607 C C . ALA B 1 117 ? -5.352 33.188 12.477 1 94.5 117 ALA B C 1
ATOM 4609 O O . ALA B 1 117 ? -4.246 32.656 12.641 1 94.5 117 ALA B O 1
ATOM 4610 N N . LEU B 1 118 ? -5.492 34.469 12.32 1 94.88 118 LEU B N 1
ATOM 4611 C CA . LEU B 1 118 ? -4.344 35.375 12.289 1 94.88 118 LEU B CA 1
ATOM 4612 C C . LEU B 1 118 ? -3.629 35.375 13.641 1 94.88 118 LEU B C 1
ATOM 4614 O O . LEU B 1 118 ? -2.398 35.469 13.695 1 94.88 118 LEU B O 1
ATOM 4618 N N . SER B 1 119 ? -4.418 35.375 14.648 1 95.94 119 SER B N 1
ATOM 4619 C CA . SER B 1 119 ? -3.801 35.312 15.969 1 95.94 119 SER B CA 1
ATOM 4620 C C . SER B 1 119 ? -3.148 33.969 16.203 1 95.94 119 SER B C 1
ATOM 4622 O O . SER B 1 119 ? -2.092 33.875 16.844 1 95.94 119 SER B O 1
ATOM 4624 N N . GLY B 1 120 ? -3.803 32.938 15.742 1 94.5 120 GLY B N 1
ATOM 4625 C CA . GLY B 1 120 ? -3.246 31.594 15.867 1 94.5 120 GLY B CA 1
ATOM 4626 C C . GLY B 1 120 ? -1.935 31.422 15.125 1 94.5 120 GLY B C 1
ATOM 4627 O O . GLY B 1 120 ? -1.121 30.562 15.477 1 94.5 120 GLY B O 1
ATOM 4628 N N . ILE B 1 121 ? -1.723 32.188 14.148 1 95.06 121 ILE B N 1
ATOM 4629 C CA . ILE B 1 121 ? -0.494 32.156 13.359 1 95.06 121 ILE B CA 1
ATOM 4630 C C . ILE B 1 121 ? 0.494 33.188 13.891 1 95.06 121 ILE B C 1
ATOM 4632 O O . ILE B 1 121 ? 1.667 32.875 14.109 1 95.06 121 ILE B O 1
ATOM 4636 N N . GLY B 1 122 ? 0.04 34.375 14.133 1 96 122 GLY B N 1
ATOM 4637 C CA . GLY B 1 122 ? 0.878 35.5 14.523 1 96 122 GLY B CA 1
ATOM 4638 C C . GLY B 1 122 ? 1.47 35.344 15.914 1 96 122 GLY B C 1
ATOM 4639 O O . GLY B 1 122 ? 2.635 35.656 16.141 1 96 122 GLY B O 1
ATOM 4640 N N . LEU B 1 123 ? 0.702 34.875 16.812 1 96.75 123 LEU B N 1
ATOM 4641 C CA . LEU B 1 123 ? 1.17 34.781 18.188 1 96.75 123 LEU B CA 1
ATOM 4642 C C . LEU B 1 123 ? 2.293 33.75 18.312 1 96.75 123 LEU B C 1
ATOM 4644 O O . LEU B 1 123 ? 3.326 34.031 18.922 1 96.75 123 LEU B O 1
ATOM 4648 N N . PRO B 1 124 ? 2.121 32.562 17.766 1 96.69 124 PRO B N 1
ATOM 4649 C CA . PRO B 1 124 ? 3.236 31.625 17.812 1 96.69 124 PRO B CA 1
ATOM 4650 C C . PRO B 1 124 ? 4.504 32.188 17.172 1 96.69 124 PRO B C 1
ATOM 4652 O O . PRO B 1 124 ? 5.598 32.031 17.719 1 96.69 124 PRO B O 1
ATOM 4655 N N . ILE B 1 125 ? 4.414 32.812 16.031 1 96.25 125 ILE B N 1
ATOM 4656 C CA . ILE B 1 125 ? 5.574 33.375 15.352 1 96.25 125 ILE B CA 1
ATOM 4657 C C . ILE B 1 125 ? 6.18 34.469 16.203 1 96.25 125 ILE B C 1
ATOM 4659 O O . ILE B 1 125 ? 7.391 34.5 16.422 1 96.25 125 ILE B O 1
ATOM 4663 N N . GLY B 1 126 ? 5.367 35.375 16.672 1 96.62 126 GLY B N 1
ATOM 4664 C CA . GLY B 1 126 ? 5.84 36.469 17.484 1 96.62 126 GLY B CA 1
ATOM 4665 C C . GLY B 1 126 ? 6.516 36.031 18.766 1 96.62 126 GLY B C 1
ATOM 4666 O O . GLY B 1 126 ? 7.602 36.5 19.094 1 96.62 126 GLY B O 1
ATOM 4667 N N . LEU B 1 127 ? 5.871 35.188 19.484 1 97.31 127 LEU B N 1
ATOM 4668 C CA . LEU B 1 127 ? 6.438 34.688 20.734 1 97.31 127 LEU B CA 1
ATOM 4669 C C . LEU B 1 127 ? 7.699 33.875 20.469 1 97.31 127 LEU B C 1
ATOM 4671 O O . LEU B 1 127 ? 8.609 33.844 21.312 1 97.31 127 LEU B O 1
ATOM 4675 N N . SER B 1 128 ? 7.734 33.156 19.359 1 97.38 128 SER B N 1
ATOM 4676 C CA . SER B 1 128 ? 8.953 32.438 19 1 97.38 128 SER B CA 1
ATOM 4677 C C . SER B 1 128 ? 10.117 33.406 18.781 1 97.38 128 SER B C 1
ATOM 4679 O O . SER B 1 128 ? 11.242 33.125 19.203 1 97.38 128 SER B O 1
ATOM 4681 N N . MET B 1 129 ? 9.828 34.562 18.141 1 96.12 129 MET B N 1
ATOM 4682 C CA . MET B 1 129 ? 10.875 35.562 17.969 1 96.12 129 MET B CA 1
ATOM 4683 C C . MET B 1 129 ? 11.383 36.062 19.312 1 96.12 129 MET B C 1
ATOM 4685 O O . MET B 1 129 ? 12.586 36.281 19.484 1 96.12 129 MET B O 1
ATOM 4689 N N . LEU B 1 130 ? 10.539 36.188 20.188 1 96.69 130 LEU B N 1
ATOM 4690 C CA . LEU B 1 130 ? 10.891 36.719 21.5 1 96.69 130 LEU B CA 1
ATOM 4691 C C . LEU B 1 130 ? 11.695 35.688 22.297 1 96.69 130 LEU B C 1
ATOM 4693 O O . LEU B 1 130 ? 12.742 36.031 22.859 1 96.69 130 LEU B O 1
ATOM 4697 N N . VAL B 1 131 ? 11.289 34.5 22.328 1 96.81 131 VAL B N 1
ATOM 4698 C CA . VAL B 1 131 ? 11.883 33.469 23.203 1 96.81 131 VAL B CA 1
ATOM 4699 C C . VAL B 1 131 ? 13.133 32.906 22.547 1 96.81 131 VAL B C 1
ATOM 4701 O O . VAL B 1 131 ? 14.172 32.781 23.188 1 96.81 131 VAL B O 1
ATOM 4704 N N . LEU B 1 132 ? 13.102 32.562 21.266 1 97.12 132 LEU B N 1
ATOM 4705 C CA . LEU B 1 132 ? 14.211 31.875 20.609 1 97.12 132 LEU B CA 1
ATOM 4706 C C . LEU B 1 132 ? 15.328 32.844 20.266 1 97.12 132 LEU B C 1
ATOM 4708 O O . LEU B 1 132 ? 16.5 32.531 20.438 1 97.12 132 LEU B O 1
ATOM 4712 N N . HIS B 1 133 ? 14.953 34 19.734 1 94.69 133 HIS B N 1
ATOM 4713 C CA . HIS B 1 133 ? 15.984 34.938 19.344 1 94.69 133 HIS B CA 1
ATOM 4714 C C . HIS B 1 133 ? 16.516 35.719 20.562 1 94.69 133 HIS B C 1
ATOM 4716 O O . HIS B 1 133 ? 17.734 35.75 20.797 1 94.69 133 HIS B O 1
ATOM 4722 N N . PHE B 1 134 ? 15.656 36.25 21.359 1 95.19 134 PHE B N 1
ATOM 4723 C CA . PHE B 1 134 ? 16.094 37.094 22.469 1 95.19 134 PHE B CA 1
ATOM 4724 C C . PHE B 1 134 ? 16.375 36.25 23.719 1 95.19 134 PHE B C 1
ATOM 4726 O O . PHE B 1 134 ? 17.234 36.594 24.531 1 95.19 134 PHE B O 1
ATOM 4733 N N . GLY B 1 135 ? 15.711 35.156 23.891 1 94.31 135 GLY B N 1
ATOM 4734 C CA . GLY B 1 135 ? 15.891 34.312 25.062 1 94.31 135 GLY B CA 1
ATOM 4735 C C . GLY B 1 135 ? 17.047 33.344 24.906 1 94.31 135 GLY B C 1
ATOM 4736 O O . GLY B 1 135 ? 17.984 33.344 25.688 1 94.31 135 GLY B O 1
ATOM 4737 N N . TYR B 1 136 ? 16.984 32.562 23.828 1 96.25 136 TYR B N 1
ATOM 4738 C CA . TYR B 1 136 ? 17.953 31.5 23.641 1 96.25 136 TYR B CA 1
ATOM 4739 C C . TYR B 1 136 ? 19.078 31.938 22.719 1 96.25 136 TYR B C 1
ATOM 4741 O O . TYR B 1 136 ? 20.047 31.188 22.516 1 96.25 136 TYR B O 1
ATOM 4749 N N . HIS B 1 137 ? 19 33.062 21.969 1 95.94 137 HIS B N 1
ATOM 4750 C CA . HIS B 1 137 ? 20.031 33.719 21.172 1 95.94 137 HIS B CA 1
ATOM 4751 C C . HIS B 1 137 ? 20.25 32.969 19.859 1 95.94 137 HIS B C 1
ATOM 4753 O O . HIS B 1 137 ? 21.391 32.812 19.406 1 95.94 137 HIS B O 1
ATOM 4759 N N . TYR B 1 138 ? 19.188 32.438 19.344 1 96.19 138 TYR B N 1
ATOM 4760 C CA . TYR B 1 138 ? 19.234 31.938 17.969 1 96.19 138 TYR B CA 1
ATOM 4761 C C . TYR B 1 138 ? 19.094 33.062 16.969 1 96.19 138 TYR B C 1
ATOM 4763 O O . TYR B 1 138 ? 18.766 34.188 17.328 1 96.19 138 TYR B O 1
ATOM 4771 N N . THR B 1 139 ? 19.359 32.844 15.703 1 94.31 139 THR B N 1
ATOM 4772 C CA . THR B 1 139 ? 19.266 33.875 14.68 1 94.31 139 THR B CA 1
ATOM 4773 C C . THR B 1 139 ? 17.812 34.219 14.391 1 94.31 139 THR B C 1
ATOM 4775 O O . THR B 1 139 ? 16.906 33.469 14.727 1 94.31 139 THR B O 1
ATOM 4778 N N . VAL B 1 140 ? 17.578 35.375 13.82 1 93 140 VAL B N 1
ATOM 4779 C CA . VAL B 1 140 ? 16.25 35.844 13.477 1 93 140 VAL B CA 1
ATOM 4780 C C . VAL B 1 140 ? 15.578 34.875 12.5 1 93 140 VAL B C 1
ATOM 4782 O O . VAL B 1 140 ? 14.398 34.562 12.648 1 93 140 VAL B O 1
ATOM 4785 N N . LEU B 1 141 ? 16.359 34.406 11.547 1 91.81 141 LEU B N 1
ATOM 4786 C CA . LEU B 1 141 ? 15.828 33.5 10.523 1 91.81 141 LEU B CA 1
ATOM 4787 C C . LEU B 1 141 ? 15.43 32.156 11.133 1 91.81 141 LEU B C 1
ATOM 4789 O O . LEU B 1 141 ? 14.359 31.625 10.828 1 91.81 141 LEU B O 1
ATOM 4793 N N . GLU B 1 142 ? 16.266 31.672 11.945 1 95.25 142 GLU B N 1
ATOM 4794 C CA . GLU B 1 142 ? 15.969 30.406 12.617 1 95.25 142 GLU B CA 1
ATOM 4795 C C . GLU B 1 142 ? 14.711 30.516 13.477 1 95.25 142 GLU B C 1
ATOM 4797 O O . GLU B 1 142 ? 13.867 29.625 13.469 1 95.25 142 GLU B O 1
ATOM 4802 N N . SER B 1 143 ? 14.633 31.594 14.195 1 96.38 143 SER B N 1
ATOM 4803 C CA . SER B 1 143 ? 13.5 31.828 15.094 1 96.38 143 SER B CA 1
ATOM 4804 C C . SER B 1 143 ? 12.203 31.984 14.312 1 96.38 143 SER B C 1
ATOM 4806 O O . SER B 1 143 ? 11.156 31.484 14.734 1 96.38 143 SER B O 1
ATOM 4808 N N . PHE B 1 144 ? 12.297 32.656 13.211 1 93.88 144 PHE B N 1
ATOM 4809 C CA . PHE B 1 144 ? 11.125 32.812 12.367 1 93.88 144 PHE B CA 1
ATOM 4810 C C . PHE B 1 144 ? 10.648 31.484 11.797 1 93.88 144 PHE B C 1
ATOM 4812 O O . PHE B 1 144 ? 9.453 31.188 11.828 1 93.88 144 PHE B O 1
ATOM 4819 N N . VAL B 1 145 ? 11.578 30.719 11.289 1 94.62 145 VAL B N 1
ATOM 4820 C CA . VAL B 1 145 ? 11.25 29.469 10.617 1 94.62 145 VAL B CA 1
ATOM 4821 C C . VAL B 1 145 ? 10.641 28.484 11.617 1 94.62 145 VAL B C 1
ATOM 4823 O O . VAL B 1 145 ? 9.641 27.828 11.32 1 94.62 145 VAL B O 1
ATOM 4826 N N . VAL B 1 146 ? 11.18 28.406 12.766 1 97.06 146 VAL B N 1
ATOM 4827 C CA . VAL B 1 146 ? 10.664 27.5 13.797 1 97.06 146 VAL B CA 1
ATOM 4828 C C . VAL B 1 146 ? 9.305 28.016 14.281 1 97.06 146 VAL B C 1
ATOM 4830 O O . VAL B 1 146 ? 8.391 27.219 14.516 1 97.06 146 VAL B O 1
ATOM 4833 N N . GLY B 1 147 ? 9.203 29.312 14.438 1 96.31 147 GLY B N 1
ATOM 4834 C CA . GLY B 1 147 ? 7.91 29.891 14.789 1 96.31 147 GLY B CA 1
ATOM 4835 C C . GLY B 1 147 ? 6.844 29.641 13.742 1 96.31 147 GLY B C 1
ATOM 4836 O O . GLY B 1 147 ? 5.688 29.375 14.078 1 96.31 147 GLY B O 1
ATOM 4837 N N . ALA B 1 148 ? 7.234 29.766 12.508 1 94.19 148 ALA B N 1
ATOM 4838 C CA . ALA B 1 148 ? 6.316 29.5 11.406 1 94.19 148 ALA B CA 1
ATOM 4839 C C . ALA B 1 148 ? 5.852 28.047 11.422 1 94.19 148 ALA B C 1
ATOM 4841 O O . ALA B 1 148 ? 4.684 27.75 11.148 1 94.19 148 ALA B O 1
ATOM 4842 N N . ALA B 1 149 ? 6.762 27.156 11.695 1 95.25 149 ALA B N 1
ATOM 4843 C CA . ALA B 1 149 ? 6.426 25.734 11.789 1 95.25 149 ALA B CA 1
ATOM 4844 C C . ALA B 1 149 ? 5.395 25.484 12.891 1 95.25 149 ALA B C 1
ATOM 4846 O O . ALA B 1 149 ? 4.484 24.672 12.727 1 95.25 149 ALA B O 1
ATOM 4847 N N . LEU B 1 150 ? 5.5 26.203 13.969 1 95.5 150 LEU B N 1
ATOM 4848 C CA . LEU B 1 150 ? 4.633 25.984 15.125 1 95.5 150 LEU B CA 1
ATOM 4849 C C . LEU B 1 150 ? 3.328 26.75 14.977 1 95.5 150 LEU B C 1
ATOM 4851 O O . LEU B 1 150 ? 2.434 26.641 15.812 1 95.5 150 LEU B O 1
ATOM 4855 N N . SER B 1 151 ? 3.213 27.516 13.945 1 93.56 151 SER B N 1
ATOM 4856 C CA . SER B 1 151 ? 1.969 28.234 13.68 1 93.56 151 SER B CA 1
ATOM 4857 C C . SER B 1 151 ? 0.946 27.328 13 1 93.56 151 SER B C 1
ATOM 4859 O O . SER B 1 151 ? -0.255 27.594 13.039 1 93.56 151 SER B O 1
ATOM 4861 N N . ALA B 1 152 ? 1.436 26.297 12.391 1 89 152 ALA B N 1
ATOM 4862 C CA . ALA B 1 152 ? 0.557 25.359 11.688 1 89 152 ALA B CA 1
ATOM 4863 C C . ALA B 1 152 ? -0.263 24.531 12.672 1 89 152 ALA B C 1
ATOM 4865 O O . ALA B 1 152 ? 0.222 24.172 13.75 1 89 152 ALA B O 1
ATOM 4866 N N . THR B 1 153 ? -1.495 24.266 12.312 1 88.75 153 THR B N 1
ATOM 4867 C CA . THR B 1 153 ? -2.402 23.5 13.141 1 88.75 153 THR B CA 1
ATOM 4868 C C . THR B 1 153 ? -2.938 22.281 12.383 1 88.75 153 THR B C 1
ATOM 4870 O O . THR B 1 153 ? -3.072 22.328 11.156 1 88.75 153 THR B O 1
ATOM 4873 N N . SER B 1 154 ? -3.102 21.188 13.102 1 83.19 154 SER B N 1
ATOM 4874 C CA . SER B 1 154 ? -3.693 19.984 12.523 1 83.19 154 SER B CA 1
ATOM 4875 C C . SER B 1 154 ? -5.121 19.781 13.016 1 83.19 154 SER B C 1
ATOM 4877 O O . SER B 1 154 ? -5.352 19.594 14.211 1 83.19 154 SER B O 1
ATOM 4879 N N . LEU B 1 155 ? -6.082 19.781 12.109 1 71.12 155 LEU B N 1
ATOM 4880 C CA . LEU B 1 155 ? -7.48 19.625 12.492 1 71.12 155 LEU B CA 1
ATOM 4881 C C . LEU B 1 155 ? -7.871 18.156 12.531 1 71.12 155 LEU B C 1
ATOM 4883 O O . LEU B 1 155 ? -8.844 17.781 13.195 1 71.12 155 LEU B O 1
ATOM 4887 N N . GLY B 1 156 ? -7.133 17.406 11.773 1 69.44 156 GLY B N 1
ATOM 4888 C CA . GLY B 1 156 ? -7.516 16 11.703 1 69.44 156 GLY B CA 1
ATOM 4889 C C . GLY B 1 156 ? -7.609 15.336 13.062 1 69.44 156 GLY B C 1
ATOM 4890 O O . GLY B 1 156 ? -8.602 14.672 13.359 1 69.44 156 GLY B O 1
ATOM 4891 N N . THR B 1 157 ? -6.758 15.547 13.867 1 67 157 THR B N 1
ATOM 4892 C CA . THR B 1 157 ? -6.73 14.938 15.188 1 67 157 THR B CA 1
ATOM 4893 C C . THR B 1 157 ? -7.836 15.5 16.078 1 67 157 THR B C 1
ATOM 4895 O O . THR B 1 157 ? -8.484 14.766 16.812 1 67 157 THR B O 1
ATOM 4898 N N . THR B 1 158 ? -8.086 16.719 15.93 1 68.38 158 THR B N 1
ATOM 4899 C CA . THR B 1 158 ? -9.102 17.391 16.734 1 68.38 158 THR B CA 1
ATOM 4900 C C . THR B 1 158 ? -10.5 16.969 16.297 1 68.38 158 THR B C 1
ATOM 4902 O O . THR B 1 158 ? -11.383 16.75 17.141 1 68.38 158 THR B O 1
ATOM 4905 N N . PHE B 1 159 ? -10.602 16.766 15.062 1 70.19 159 PHE B N 1
ATOM 4906 C CA . PHE B 1 159 ? -11.906 16.359 14.547 1 70.19 159 PHE B CA 1
ATOM 4907 C C . PHE B 1 159 ? -12.258 14.953 15.031 1 70.19 159 PHE B C 1
ATOM 4909 O O . PHE B 1 159 ? -13.43 14.656 15.289 1 70.19 159 PHE B O 1
ATOM 4916 N N . ALA B 1 160 ? -11.305 14.219 15.133 1 68.56 160 ALA B N 1
ATOM 4917 C CA . ALA B 1 160 ? -11.539 12.852 15.594 1 68.56 160 ALA B CA 1
ATOM 4918 C C . ALA B 1 160 ? -12.062 12.836 17.031 1 68.56 160 ALA B C 1
ATOM 4920 O O . ALA B 1 160 ? -12.984 12.078 17.344 1 68.56 160 ALA B O 1
ATOM 4921 N N . ILE B 1 161 ? -11.586 13.695 17.766 1 68.25 161 ILE B N 1
ATOM 4922 C CA . ILE B 1 161 ? -12 13.773 19.172 1 68.25 161 ILE B CA 1
ATOM 4923 C C . ILE B 1 161 ? -13.383 14.422 19.266 1 68.25 161 ILE B C 1
ATOM 4925 O O . ILE B 1 161 ? -14.227 13.984 20.047 1 68.25 161 ILE B O 1
ATOM 4929 N N . MET B 1 162 ? -13.602 15.32 18.438 1 72.19 162 MET B N 1
ATOM 4930 C CA . MET B 1 162 ? -14.867 16.047 18.453 1 72.19 162 MET B CA 1
ATOM 4931 C C . MET B 1 162 ? -16.016 15.156 18.016 1 72.19 162 MET B C 1
ATOM 4933 O O . MET B 1 162 ? -17.125 15.242 18.547 1 72.19 162 MET B O 1
ATOM 4937 N N . THR B 1 163 ? -15.672 14.336 17.125 1 69.19 163 THR B N 1
ATOM 4938 C CA . THR B 1 163 ? -16.719 13.469 16.578 1 69.19 163 THR B CA 1
ATOM 4939 C C . THR B 1 163 ? -17.062 12.352 17.562 1 69.19 163 THR B C 1
ATOM 4941 O O . THR B 1 163 ? -18.156 11.797 17.516 1 69.19 163 THR B O 1
ATOM 4944 N N . SER B 1 164 ? -16.125 12.047 18.406 1 67.44 164 SER B N 1
ATOM 4945 C CA . SER B 1 164 ? -16.375 11 19.391 1 67.44 164 SER B CA 1
ATOM 4946 C C . SER B 1 164 ? -17.266 11.492 20.531 1 67.44 164 SER B C 1
ATOM 4948 O O . SER B 1 164 ? -17.859 10.695 21.25 1 67.44 164 SER B O 1
ATOM 4950 N N . PHE B 1 165 ? -17.375 12.812 20.656 1 69.19 165 PHE B N 1
ATOM 4951 C CA . PHE B 1 165 ? -18.203 13.422 21.688 1 69.19 165 PHE B CA 1
ATOM 4952 C C . PHE B 1 165 ? -19.578 13.773 21.125 1 69.19 165 PHE B C 1
ATOM 4954 O O . PHE B 1 165 ? -19.719 14.688 20.312 1 69.19 165 PHE B O 1
ATOM 4961 N N . ARG B 1 166 ? -20.547 12.953 21.469 1 68.88 166 ARG B N 1
ATOM 4962 C CA . ARG B 1 166 ? -21.906 13.195 21.031 1 68.88 166 ARG B CA 1
ATOM 4963 C C . ARG B 1 166 ? -22.781 13.664 22.188 1 68.88 166 ARG B C 1
ATOM 4965 O O . ARG B 1 166 ? -22.594 13.242 23.328 1 68.88 166 ARG B O 1
ATOM 4972 N N . PHE B 1 167 ? -23.688 14.648 21.891 1 71.19 167 PHE B N 1
ATOM 4973 C CA . PHE B 1 167 ? -24.594 15.172 22.906 1 71.19 167 PHE B CA 1
ATOM 4974 C C . PHE B 1 167 ? -26.016 15.25 22.375 1 71.19 167 PHE B C 1
ATOM 4976 O O . PHE B 1 167 ? -26.234 15.289 21.156 1 71.19 167 PHE B O 1
ATOM 4983 N N . PRO B 1 168 ? -27.047 15.031 23.297 1 65.12 168 PRO B N 1
ATOM 4984 C CA . PRO B 1 168 ? -28.438 15.109 22.859 1 65.12 168 PRO B CA 1
ATOM 4985 C C . PRO B 1 168 ? -28.797 16.469 22.281 1 65.12 168 PRO B C 1
ATOM 4987 O O . PRO B 1 168 ? -28.328 17.5 22.766 1 65.12 168 PRO B O 1
ATOM 4990 N N . THR B 1 169 ? -29.438 16.422 21.141 1 61.94 169 THR B N 1
ATOM 4991 C CA . THR B 1 169 ? -29.891 17.656 20.5 1 61.94 169 THR B CA 1
ATOM 4992 C C . THR B 1 169 ? -30.969 18.328 21.359 1 61.94 169 THR B C 1
ATOM 4994 O O . THR B 1 169 ? -31.922 17.688 21.797 1 61.94 169 THR B O 1
ATOM 4997 N N . PRO B 1 170 ? -30.812 19.547 21.719 1 56.16 170 PRO B N 1
ATOM 4998 C CA . PRO B 1 170 ? -31.875 20.203 22.484 1 56.16 170 PRO B CA 1
ATOM 4999 C C . PRO B 1 170 ? -33.219 20.188 21.781 1 56.16 170 PRO B C 1
ATOM 5001 O O . PRO B 1 170 ? -33.281 20.219 20.547 1 56.16 170 PRO B O 1
ATOM 5004 N N . ALA B 1 171 ? -34.281 19.938 22.391 1 50.44 171 ALA B N 1
ATOM 5005 C CA . ALA B 1 171 ? -35.656 19.812 21.922 1 50.44 171 ALA B CA 1
ATOM 5006 C C . ALA B 1 171 ? -36.062 21 21.062 1 50.44 171 ALA B C 1
ATOM 5008 O O . ALA B 1 171 ? -36.969 20.922 20.25 1 50.44 171 ALA B O 1
ATOM 5009 N N . SER B 1 172 ? -35.75 22.172 21.328 1 48.16 172 SER B N 1
ATOM 5010 C CA . SER B 1 172 ? -36.219 23.391 20.672 1 48.16 172 SER B CA 1
ATOM 5011 C C . SER B 1 172 ? -35.688 23.5 19.25 1 48.16 172 SER B C 1
ATOM 5013 O O . SER B 1 172 ? -36 24.438 18.531 1 48.16 172 SER B O 1
ATOM 5015 N N . VAL B 1 173 ? -34.812 22.781 18.891 1 45.44 173 VAL B N 1
ATOM 5016 C CA . VAL B 1 173 ? -34.281 22.922 17.547 1 45.44 173 VAL B CA 1
ATOM 5017 C C . VAL B 1 173 ? -35.188 22.234 16.547 1 45.44 173 VAL B C 1
ATOM 5019 O O . VAL B 1 173 ? -35.438 21.031 16.656 1 45.44 173 VAL B O 1
ATOM 5022 N N . PRO B 1 174 ? -36.125 22.953 15.852 1 39.84 174 PRO B N 1
ATOM 5023 C CA . PRO B 1 174 ? -36.938 22.281 14.844 1 39.84 174 PRO B CA 1
ATOM 5024 C C . PRO B 1 174 ? -36.156 21.266 14.016 1 39.84 174 PRO B C 1
ATOM 5026 O O . PRO B 1 174 ? -35 21.5 13.703 1 39.84 174 PRO B O 1
ATOM 5029 N N . GLN B 1 175 ? -36.5 20.031 14.227 1 37.47 175 GLN B N 1
ATOM 5030 C CA . GLN B 1 175 ? -35.938 18.969 13.391 1 37.47 175 GLN B CA 1
ATOM 5031 C C . GLN B 1 175 ? -36 19.344 11.914 1 37.47 175 GLN B C 1
ATOM 5033 O O . GLN B 1 175 ? -37.094 19.406 11.336 1 37.47 175 GLN B O 1
ATOM 5038 N N . LEU B 1 176 ? -35.438 20.328 11.445 1 32.41 176 LEU B N 1
ATOM 5039 C CA . LEU B 1 176 ? -35.5 20.406 9.984 1 32.41 176 LEU B CA 1
ATOM 5040 C C . LEU B 1 176 ? -35.406 19.016 9.367 1 32.41 176 LEU B C 1
ATOM 5042 O O . LEU B 1 176 ? -34.625 18.172 9.836 1 32.41 176 LEU B O 1
ATOM 5046 N N . ASP B 1 177 ? -36.438 18.625 8.695 1 30.67 177 ASP B N 1
ATOM 5047 C CA . ASP B 1 177 ? -36.406 17.453 7.836 1 30.67 177 ASP B CA 1
ATOM 5048 C C . ASP B 1 177 ? -35.031 17.297 7.148 1 30.67 177 ASP B C 1
ATOM 5050 O O . ASP B 1 177 ? -34.688 18.094 6.273 1 30.67 177 ASP B O 1
ATOM 5054 N N . ALA B 1 178 ? -34.031 17.266 7.863 1 31.67 178 ALA B N 1
ATOM 5055 C CA . ALA B 1 178 ? -32.812 16.953 7.145 1 31.67 178 ALA B CA 1
ATOM 5056 C C . ALA B 1 178 ? -33.094 16.047 5.949 1 31.67 178 ALA B C 1
ATOM 5058 O O . ALA B 1 178 ? -33.75 15.016 6.09 1 31.67 178 ALA B O 1
ATOM 5059 N N . VAL B 1 179 ? -33.281 16.594 4.859 1 29.23 179 VAL B N 1
ATOM 5060 C CA . VAL B 1 179 ? -33.188 15.82 3.623 1 29.23 179 VAL B CA 1
ATOM 5061 C C . VAL B 1 179 ? -32.281 14.633 3.814 1 29.23 179 VAL B C 1
ATOM 5063 O O . VAL B 1 179 ? -31.141 14.781 4.305 1 29.23 179 VAL B O 1
ATOM 5066 N N . ASP B 1 180 ? -32.812 13.422 3.984 1 28.84 180 ASP B N 1
ATOM 5067 C CA . ASP B 1 180 ? -32.156 12.109 3.854 1 28.84 180 ASP B CA 1
ATOM 5068 C C . ASP B 1 180 ? -31.031 12.148 2.826 1 28.84 180 ASP B C 1
ATOM 5070 O O . ASP B 1 180 ? -31.281 11.984 1.629 1 28.84 180 ASP B O 1
ATOM 5074 N N . THR B 1 181 ? -30.344 13.18 2.791 1 28.03 181 THR B N 1
ATOM 5075 C CA . THR B 1 181 ? -29.312 12.914 1.788 1 28.03 181 THR B CA 1
ATOM 5076 C C . THR B 1 181 ? -28.672 11.555 2.037 1 28.03 181 THR B C 1
ATOM 5078 O O . THR B 1 181 ? -28.375 11.203 3.182 1 28.03 181 THR B O 1
ATOM 5081 N N . GLY B 1 182 ? -28.953 10.562 1.359 1 28.12 182 GLY B N 1
ATOM 5082 C CA . GLY B 1 182 ? -28.547 9.188 1.156 1 28.12 182 GLY B CA 1
ATOM 5083 C C . GLY B 1 182 ? -27.109 8.93 1.556 1 28.12 182 GLY B C 1
ATOM 5084 O O . GLY B 1 182 ? -26.531 7.906 1.188 1 28.12 182 GLY B O 1
ATOM 5085 N N . SER B 1 183 ? -26.328 9.969 1.668 1 28.56 183 SER B N 1
ATOM 5086 C CA . SER B 1 183 ? -24.984 9.445 1.777 1 28.56 183 SER B CA 1
ATOM 5087 C C . SER B 1 183 ? -24.812 8.617 3.051 1 28.56 183 SER B C 1
ATOM 5089 O O . SER B 1 183 ? -25.25 9.031 4.125 1 28.56 183 SER B O 1
ATOM 5091 N N . THR B 1 184 ? -24.969 7.332 3.01 1 30.64 184 THR B N 1
ATOM 5092 C CA . THR B 1 184 ? -24.734 6.16 3.848 1 30.64 184 THR B CA 1
ATOM 5093 C C . THR B 1 184 ? -23.484 6.359 4.707 1 30.64 184 THR B C 1
ATOM 5095 O O . THR B 1 184 ? -22.875 5.387 5.16 1 30.64 184 THR B O 1
ATOM 5098 N N . GLY B 1 185 ? -22.922 7.531 4.809 1 31.23 185 GLY B N 1
ATOM 5099 C CA . GLY B 1 185 ? -21.797 7.344 5.699 1 31.23 185 GLY B CA 1
ATOM 5100 C C . GLY B 1 185 ? -22.188 6.816 7.066 1 31.23 185 GLY B C 1
ATOM 5101 O O . GLY B 1 185 ? -23.375 6.867 7.438 1 31.23 185 GLY B O 1
ATOM 5102 N N . PRO B 1 186 ? -21.375 5.984 7.688 1 33.47 186 PRO B N 1
ATOM 5103 C CA . PRO B 1 186 ? -21.625 5.199 8.898 1 33.47 186 PRO B CA 1
ATOM 5104 C C . PRO B 1 186 ? -22.312 6.012 9.992 1 33.47 186 PRO B C 1
ATOM 5106 O O . PRO B 1 186 ? -22.781 5.445 10.984 1 33.47 186 PRO B O 1
ATOM 5109 N N . SER B 1 187 ? -22 7.238 10.312 1 35.59 187 SER B N 1
ATOM 5110 C CA . SER B 1 187 ? -22.578 7.703 11.57 1 35.59 187 SER B CA 1
ATOM 5111 C C . SER B 1 187 ? -24.062 8.008 11.414 1 35.59 187 SER B C 1
ATOM 5113 O O . SER B 1 187 ? -24.438 8.992 10.766 1 35.59 187 SER B O 1
ATOM 5115 N N . VAL B 1 188 ? -24.891 7.066 11.242 1 34.75 188 VAL B N 1
ATOM 5116 C CA . VAL B 1 188 ? -26.312 7.293 11.492 1 34.75 188 VAL B CA 1
ATOM 5117 C C . VAL B 1 188 ? -26.5 8.016 12.82 1 34.75 188 VAL B C 1
ATOM 5119 O O . VAL B 1 188 ? -26.297 7.43 13.883 1 34.75 188 VAL B O 1
ATOM 5122 N N . ALA B 1 189 ? -26.141 9.242 13.047 1 39.81 189 ALA B N 1
ATOM 5123 C CA . ALA B 1 189 ? -26.609 10.047 14.164 1 39.81 189 ALA B CA 1
ATOM 5124 C C . ALA B 1 189 ? -28.109 9.828 14.406 1 39.81 189 ALA B C 1
ATOM 5126 O O . ALA B 1 189 ? -28.906 9.914 13.477 1 39.81 189 ALA B O 1
ATOM 5127 N N . SER B 1 190 ? -28.328 9 15.281 1 45.91 190 SER B N 1
ATOM 5128 C CA . SER B 1 190 ? -29.734 9.086 15.656 1 45.91 190 SER B CA 1
ATOM 5129 C C . SER B 1 190 ? -30.25 10.523 15.539 1 45.91 190 SER B C 1
ATOM 5131 O O . SER B 1 190 ? -29.516 11.477 15.789 1 45.91 190 SER B O 1
ATOM 5133 N N . LYS B 1 191 ? -31.344 10.875 14.977 1 49.84 191 LYS B N 1
ATOM 5134 C CA . LYS B 1 191 ? -32.062 12.141 14.859 1 49.84 191 LYS B CA 1
ATOM 5135 C C . LYS B 1 191 ? -31.969 12.953 16.141 1 49.84 191 LYS B C 1
ATOM 5137 O O . LYS B 1 191 ? -32.156 14.172 16.125 1 49.84 191 LYS B O 1
ATOM 5142 N N . ASP B 1 192 ? -31.328 12.297 17.172 1 57.44 192 ASP B N 1
ATOM 5143 C CA . ASP B 1 192 ? -31.438 12.906 18.5 1 57.44 192 ASP B CA 1
ATOM 5144 C C . ASP B 1 192 ? -30.078 13.367 19 1 57.44 192 ASP B C 1
ATOM 5146 O O . ASP B 1 192 ? -29.984 13.93 20.094 1 57.44 192 ASP B O 1
ATOM 5150 N N . GLN B 1 193 ? -28.859 13.125 18.219 1 67.31 193 GLN B N 1
ATOM 5151 C CA . GLN B 1 193 ? -27.562 13.5 18.766 1 67.31 193 GLN B CA 1
ATOM 5152 C C . GLN B 1 193 ? -26.812 14.438 17.828 1 67.31 193 GLN B C 1
ATOM 5154 O O . GLN B 1 193 ? -26.859 14.273 16.609 1 67.31 193 GLN B O 1
ATOM 5159 N N . SER B 1 194 ? -26.297 15.547 18.328 1 73 194 SER B N 1
ATOM 5160 C CA . SER B 1 194 ? -25.484 16.516 17.594 1 73 194 SER B CA 1
ATOM 5161 C C . SER B 1 194 ? -24.016 16.391 17.953 1 73 194 SER B C 1
ATOM 5163 O O . SER B 1 194 ? -23.656 15.734 18.938 1 73 194 SER B O 1
ATOM 5165 N N . ASN B 1 195 ? -23.125 16.906 17.016 1 78.69 195 ASN B N 1
ATOM 5166 C CA . ASN B 1 195 ? -21.688 16.875 17.234 1 78.69 195 ASN B CA 1
ATOM 5167 C C . ASN B 1 195 ? -21.125 18.281 17.438 1 78.69 195 ASN B C 1
ATOM 5169 O O . ASN B 1 195 ? -21.797 19.281 17.141 1 78.69 195 ASN B O 1
ATOM 5173 N N . LEU B 1 196 ? -20.047 18.391 18 1 82.19 196 LEU B N 1
ATOM 5174 C CA . LEU B 1 196 ? -19.422 19.656 18.328 1 82.19 196 LEU B CA 1
ATOM 5175 C C . LEU B 1 196 ? -19.172 20.484 17.078 1 82.19 196 LEU B C 1
ATOM 5177 O O . LEU B 1 196 ? -19.016 21.703 17.141 1 82.19 196 LEU B O 1
ATOM 5181 N N . GLY B 1 197 ? -19.141 19.812 15.977 1 79.44 197 GLY B N 1
ATOM 5182 C CA . GLY B 1 197 ? -18.906 20.5 14.711 1 79.44 197 GLY B CA 1
ATOM 5183 C C . GLY B 1 197 ? -20.094 21.344 14.289 1 79.44 197 GLY B C 1
ATOM 5184 O O . GLY B 1 197 ? -19.938 22.281 13.492 1 79.44 197 GLY B O 1
ATOM 5185 N N . GLU B 1 198 ? -21.156 21.125 14.875 1 81.38 198 GLU B N 1
ATOM 5186 C CA . GLU B 1 198 ? -22.375 21.844 14.508 1 81.38 198 GLU B CA 1
ATOM 5187 C C . GLU B 1 198 ? -22.578 23.062 15.398 1 81.38 198 GLU B C 1
ATOM 5189 O O . GLU B 1 198 ? -23.453 23.891 15.117 1 81.38 198 GLU B O 1
ATOM 5194 N N . THR B 1 199 ? -21.844 23.172 16.344 1 86.81 199 THR B N 1
ATOM 5195 C CA . THR B 1 199 ? -21.938 24.344 17.203 1 86.81 199 THR B CA 1
ATOM 5196 C C . THR B 1 199 ? -21.266 25.547 16.547 1 86.81 199 THR B C 1
ATOM 5198 O O . THR B 1 199 ? -20.469 25.391 15.625 1 86.81 199 THR B O 1
ATOM 5201 N N . ARG B 1 200 ? -21.641 26.688 17.047 1 88.94 200 ARG B N 1
ATOM 5202 C CA . ARG B 1 200 ? -21.016 27.906 16.547 1 88.94 200 ARG B CA 1
ATOM 5203 C C . ARG B 1 200 ? -19.516 27.891 16.812 1 88.94 200 ARG B C 1
ATOM 5205 O O . ARG B 1 200 ? -18.734 28.312 15.961 1 88.94 200 ARG B O 1
ATOM 5212 N N . ALA B 1 201 ? -19.094 27.469 17.984 1 91.12 201 ALA B N 1
ATOM 5213 C CA . ALA B 1 201 ? -17.688 27.375 18.328 1 91.12 201 ALA B CA 1
ATOM 5214 C C . ALA B 1 201 ? -16.953 26.391 17.391 1 91.12 201 ALA B C 1
ATOM 5216 O O . ALA B 1 201 ? -15.836 26.672 16.953 1 91.12 201 ALA B O 1
ATOM 5217 N N . GLY B 1 202 ? -17.625 25.328 17.141 1 88.81 202 GLY B N 1
ATOM 5218 C CA . GLY B 1 202 ? -17.062 24.344 16.234 1 88.81 202 GLY B CA 1
ATOM 5219 C C . GLY B 1 202 ? -16.906 24.859 14.82 1 88.81 202 GLY B C 1
ATOM 5220 O O . GLY B 1 202 ? -15.906 24.562 14.156 1 88.81 202 GLY B O 1
ATOM 5221 N N . THR B 1 203 ? -17.844 25.609 14.414 1 87.5 203 THR B N 1
ATOM 5222 C CA . THR B 1 203 ? -17.797 26.188 13.078 1 87.5 203 THR B CA 1
ATOM 5223 C C . THR B 1 203 ? -16.656 27.172 12.953 1 87.5 203 THR B C 1
ATOM 5225 O O . THR B 1 203 ? -15.945 27.188 11.938 1 87.5 203 THR B O 1
ATOM 5228 N N . ILE B 1 204 ? -16.5 27.953 13.93 1 90.31 204 ILE B N 1
ATOM 5229 C CA . ILE B 1 204 ? -15.406 28.922 13.938 1 90.31 204 ILE B CA 1
ATOM 5230 C C . ILE B 1 204 ? -14.062 28.203 13.953 1 90.31 204 ILE B C 1
ATOM 5232 O O . ILE B 1 204 ? -13.125 28.594 13.258 1 90.31 204 ILE B O 1
ATOM 5236 N N . LEU B 1 205 ? -14.016 27.156 14.719 1 91.31 205 LEU B N 1
ATOM 5237 C CA . LEU B 1 205 ? -12.805 26.344 14.789 1 91.31 205 LEU B CA 1
ATOM 5238 C C . LEU B 1 205 ? -12.461 25.781 13.414 1 91.31 205 LEU B C 1
ATOM 5240 O O . LEU B 1 205 ? -11.305 25.859 12.977 1 91.31 205 LEU B O 1
ATOM 5244 N N . MET B 1 206 ? -13.422 25.266 12.758 1 88.38 206 MET B N 1
ATOM 5245 C CA . MET B 1 206 ? -13.203 24.656 11.445 1 88.38 206 MET B CA 1
ATOM 5246 C C . MET B 1 206 ? -12.758 25.703 10.43 1 88.38 206 MET B C 1
ATOM 5248 O O . MET B 1 206 ? -11.852 25.453 9.633 1 88.38 206 MET B O 1
ATOM 5252 N N . GLY B 1 207 ? -13.398 26.812 10.477 1 88.38 207 GLY B N 1
ATOM 5253 C CA . GLY B 1 207 ? -13.023 27.891 9.578 1 88.38 207 GLY B CA 1
ATOM 5254 C C . GLY B 1 207 ? -11.633 28.438 9.836 1 88.38 207 GLY B C 1
ATOM 5255 O O . GLY B 1 207 ? -10.859 28.641 8.898 1 88.38 207 GLY B O 1
ATOM 5256 N N . ALA B 1 208 ? -11.336 28.688 11.062 1 91.5 208 ALA B N 1
ATOM 5257 C CA . ALA B 1 208 ? -10.016 29.188 11.438 1 91.5 208 ALA B CA 1
ATOM 5258 C C . ALA B 1 208 ? -8.922 28.172 11.109 1 91.5 208 ALA B C 1
ATOM 5260 O O . ALA B 1 208 ? -7.848 28.547 10.641 1 91.5 208 ALA B O 1
ATOM 5261 N N . ALA B 1 209 ? -9.18 26.938 11.367 1 89 209 ALA B N 1
ATOM 5262 C CA . ALA B 1 209 ? -8.211 25.875 11.086 1 89 209 ALA B CA 1
ATOM 5263 C C . ALA B 1 209 ? -7.941 25.766 9.594 1 89 209 ALA B C 1
ATOM 5265 O O . ALA B 1 209 ? -6.809 25.5 9.18 1 89 209 ALA B O 1
ATOM 5266 N N . LEU B 1 210 ? -8.984 25.906 8.859 1 87.44 210 LEU B N 1
ATOM 5267 C CA . LEU B 1 210 ? -8.836 25.859 7.41 1 87.44 210 LEU B CA 1
ATOM 5268 C C . LEU B 1 210 ? -7.922 26.984 6.926 1 87.44 210 LEU B C 1
ATOM 5270 O O . LEU B 1 210 ? -7.039 26.75 6.094 1 87.44 210 LEU B O 1
ATOM 5274 N N . LEU B 1 211 ? -8.148 28.141 7.395 1 89.44 211 LEU B N 1
ATOM 5275 C CA . LEU B 1 211 ? -7.297 29.266 7.047 1 89.44 211 LEU B CA 1
ATOM 5276 C C . LEU B 1 211 ? -5.855 29.031 7.488 1 89.44 211 LEU B C 1
ATOM 5278 O O . LEU B 1 211 ? -4.918 29.344 6.754 1 89.44 211 LEU B O 1
ATOM 5282 N N . ASP B 1 212 ? -5.719 28.516 8.656 1 90.38 212 ASP B N 1
ATOM 5283 C CA . ASP B 1 212 ? -4.406 28.172 9.188 1 90.38 212 ASP B CA 1
ATOM 5284 C C . ASP B 1 212 ? -3.688 27.188 8.273 1 90.38 212 ASP B C 1
ATOM 5286 O O . ASP B 1 212 ? -2.48 27.312 8.047 1 90.38 212 ASP B O 1
ATOM 5290 N N . ASP B 1 213 ? -4.449 26.281 7.793 1 88.06 213 ASP B N 1
ATOM 5291 C CA . ASP B 1 213 ? -3.867 25.281 6.91 1 88.06 213 ASP B CA 1
ATOM 5292 C C . ASP B 1 213 ? -3.393 25.906 5.602 1 88.06 213 ASP B C 1
ATOM 5294 O O . ASP B 1 213 ? -2.293 25.609 5.129 1 88.06 213 ASP B O 1
ATOM 5298 N N . ILE B 1 214 ? -4.184 26.672 5.055 1 89 214 ILE B N 1
ATOM 5299 C CA . ILE B 1 214 ? -3.854 27.328 3.791 1 89 214 ILE B CA 1
ATOM 5300 C C . ILE B 1 214 ? -2.615 28.203 3.969 1 89 214 ILE B C 1
ATOM 5302 O O . ILE B 1 214 ? -1.671 28.109 3.18 1 89 214 ILE B O 1
ATOM 5306 N N . ILE B 1 215 ? -2.613 28.922 5 1 90.12 215 ILE B N 1
ATOM 5307 C CA . ILE B 1 215 ? -1.498 29.828 5.27 1 90.12 215 ILE B CA 1
ATOM 5308 C C . ILE B 1 215 ? -0.244 29.016 5.582 1 90.12 215 ILE B C 1
ATOM 5310 O O . ILE B 1 215 ? 0.864 29.406 5.199 1 90.12 215 ILE B O 1
ATOM 5314 N N . GLY B 1 216 ? -0.419 27.938 6.316 1 89.25 216 GLY B N 1
ATOM 5315 C CA . GLY B 1 216 ? 0.699 27.047 6.582 1 89.25 216 GLY B CA 1
ATOM 5316 C C . GLY B 1 216 ? 1.359 26.531 5.32 1 89.25 216 GLY B C 1
ATOM 5317 O O . GLY B 1 216 ? 2.586 26.422 5.254 1 89.25 216 GLY B O 1
ATOM 5318 N N . LEU B 1 217 ? 0.584 26.25 4.352 1 89.88 217 LEU B N 1
ATOM 5319 C CA . LEU B 1 217 ? 1.112 25.781 3.076 1 89.88 217 LEU B CA 1
ATOM 5320 C C . LEU B 1 217 ? 1.889 26.875 2.369 1 89.88 217 LEU B C 1
ATOM 5322 O O . LEU B 1 217 ? 2.932 26.625 1.764 1 89.88 217 LEU B O 1
ATOM 5326 N N . VAL B 1 218 ? 1.402 28.062 2.471 1 90.56 218 VAL B N 1
ATOM 5327 C CA . VAL B 1 218 ? 2.08 29.219 1.877 1 90.56 218 VAL B CA 1
ATOM 5328 C C . VAL B 1 218 ? 3.42 29.438 2.576 1 90.56 218 VAL B C 1
ATOM 5330 O O . VAL B 1 218 ? 4.438 29.672 1.919 1 90.56 218 VAL B O 1
ATOM 5333 N N . ILE B 1 219 ? 3.383 29.328 3.859 1 89.88 219 ILE B N 1
ATOM 5334 C CA . ILE B 1 219 ? 4.598 29.516 4.645 1 89.88 219 ILE B CA 1
ATOM 5335 C C . ILE B 1 219 ? 5.613 28.438 4.289 1 89.88 219 ILE B C 1
ATOM 5337 O O . ILE B 1 219 ? 6.812 28.719 4.195 1 89.88 219 ILE B O 1
ATOM 5341 N N . SER B 1 220 ? 5.125 27.234 4.121 1 87.31 220 SER B N 1
ATOM 5342 C CA . SER B 1 220 ? 6.02 26.156 3.73 1 87.31 220 SER B CA 1
ATOM 5343 C C . SER B 1 220 ? 6.727 26.469 2.416 1 87.31 220 SER B C 1
ATOM 5345 O O . SER B 1 220 ? 7.902 26.141 2.242 1 87.31 220 SER B O 1
ATOM 5347 N N . SER B 1 221 ? 6.008 27.109 1.553 1 88.56 221 SER B N 1
ATOM 5348 C CA . SER B 1 221 ? 6.582 27.5 0.268 1 88.56 221 SER B CA 1
ATOM 5349 C C . SER B 1 221 ? 7.652 28.562 0.441 1 88.56 221 SER B C 1
ATOM 5351 O O . SER B 1 221 ? 8.688 28.547 -0.232 1 88.56 221 SER B O 1
ATOM 5353 N N . VAL B 1 222 ? 7.422 29.469 1.27 1 89.12 222 VAL B N 1
ATOM 5354 C CA . VAL B 1 222 ? 8.367 30.531 1.536 1 89.12 222 VAL B CA 1
ATOM 5355 C C . VAL B 1 222 ? 9.656 29.953 2.131 1 89.12 222 VAL B C 1
ATOM 5357 O O . VAL B 1 222 ? 10.758 30.297 1.69 1 89.12 222 VAL B O 1
ATOM 5360 N N . VAL B 1 223 ? 9.531 29.094 3.08 1 87.31 223 VAL B N 1
ATOM 5361 C CA . VAL B 1 223 ? 10.672 28.484 3.76 1 87.31 223 VAL B CA 1
ATOM 5362 C C . VAL B 1 223 ? 11.484 27.656 2.768 1 87.31 223 VAL B C 1
ATOM 5364 O O . VAL B 1 223 ? 12.719 27.703 2.785 1 87.31 223 VAL B O 1
ATOM 5367 N N . ALA B 1 224 ? 10.797 26.969 1.923 1 85.25 224 ALA B N 1
ATOM 5368 C CA . ALA B 1 224 ? 11.461 26.125 0.937 1 85.25 224 ALA B CA 1
ATOM 5369 C C . ALA B 1 224 ? 12.273 26.969 -0.049 1 85.25 224 ALA B C 1
ATOM 5371 O O . ALA B 1 224 ? 13.297 26.516 -0.567 1 85.25 224 ALA B O 1
ATOM 5372 N N . ASN B 1 225 ? 11.883 28.203 -0.262 1 83.25 225 ASN B N 1
ATOM 5373 C CA . ASN B 1 225 ? 12.523 29.047 -1.263 1 83.25 225 ASN B CA 1
ATOM 5374 C C . ASN B 1 225 ? 13.617 29.922 -0.646 1 83.25 225 ASN B C 1
ATOM 5376 O O . ASN B 1 225 ? 14.383 30.562 -1.364 1 83.25 225 ASN B O 1
ATOM 5380 N N . LEU B 1 226 ? 13.734 30.031 0.625 1 82.56 226 LEU B N 1
ATOM 5381 C CA . LEU B 1 226 ? 14.75 30.844 1.284 1 82.56 226 LEU B CA 1
ATOM 5382 C C . LEU B 1 226 ? 16.141 30.219 1.129 1 82.56 226 LEU B C 1
ATOM 5384 O O . LEU B 1 226 ? 17.141 30.922 1.071 1 82.56 226 LEU B O 1
ATOM 5388 N N . GLY B 1 227 ? 16.281 28.922 0.625 1 69.25 227 GLY B N 1
ATOM 5389 C CA . GLY B 1 227 ? 17.516 28.234 0.343 1 69.25 227 GLY B CA 1
ATOM 5390 C C . GLY B 1 227 ? 18.594 28.484 1.389 1 69.25 227 GLY B C 1
ATOM 5391 O O . GLY B 1 227 ? 18.344 29.172 2.381 1 69.25 227 GLY B O 1
ATOM 5392 N N . PRO B 1 228 ? 19.797 27.844 1.243 1 61.78 228 PRO B N 1
ATOM 5393 C CA . PRO B 1 228 ? 20.922 28.047 2.164 1 61.78 228 PRO B CA 1
ATOM 5394 C C . PRO B 1 228 ? 21.453 29.484 2.121 1 61.78 228 PRO B C 1
ATOM 5396 O O . PRO B 1 228 ? 21.562 30.062 1.043 1 61.78 228 PRO B O 1
ATOM 5399 N N . THR B 1 229 ? 21.109 30.391 2.979 1 52.69 229 THR B N 1
ATOM 5400 C CA . THR B 1 229 ? 21.641 31.766 3.02 1 52.69 229 THR B CA 1
ATOM 5401 C C . THR B 1 229 ? 23.141 31.75 3.299 1 52.69 229 THR B C 1
ATOM 5403 O O . THR B 1 229 ? 23.594 31.156 4.277 1 52.69 229 THR B O 1
ATOM 5406 N N . ASP B 1 230 ? 23.875 31.781 2.359 1 48.34 230 ASP B N 1
ATOM 5407 C CA . ASP B 1 230 ? 25.203 32.25 2.754 1 48.34 230 ASP B CA 1
ATOM 5408 C C . ASP B 1 230 ? 25.109 33.469 3.662 1 48.34 230 ASP B C 1
ATOM 5410 O O . ASP B 1 230 ? 24.219 34.312 3.498 1 48.34 230 ASP B O 1
ATOM 5414 N N . ALA B 1 231 ? 25.672 33.438 4.938 1 47.41 231 ALA B N 1
ATOM 5415 C CA . ALA B 1 231 ? 25.719 34.438 6.016 1 47.41 231 ALA B CA 1
ATOM 5416 C C . ALA B 1 231 ? 25.406 35.812 5.492 1 47.41 231 ALA B C 1
ATOM 5418 O O . ALA B 1 231 ? 24.766 36.625 6.18 1 47.41 231 ALA B O 1
ATOM 5419 N N . GLY B 1 232 ? 25.953 36.188 4.43 1 46.94 232 GLY B N 1
ATOM 5420 C CA . GLY B 1 232 ? 26.078 37.562 4.027 1 46.94 232 GLY B CA 1
ATOM 5421 C C . GLY B 1 232 ? 25 38 3.043 1 46.94 232 GLY B C 1
ATOM 5422 O O . GLY B 1 232 ? 24.938 39.156 2.664 1 46.94 232 GLY B O 1
ATOM 5423 N N . SER B 1 233 ? 24.391 37.156 2.342 1 53.53 233 SER B N 1
ATOM 5424 C CA . SER B 1 233 ? 23.672 37.656 1.178 1 53.53 233 SER B CA 1
ATOM 5425 C C . SER B 1 233 ? 22.219 38 1.532 1 53.53 233 SER B C 1
ATOM 5427 O O . SER B 1 233 ? 21.609 37.344 2.357 1 53.53 233 SER B O 1
ATOM 5429 N N . GLN B 1 234 ? 21.812 39.281 1.428 1 58.81 234 GLN B N 1
ATOM 5430 C CA . GLN B 1 234 ? 20.516 39.938 1.637 1 58.81 234 GLN B CA 1
ATOM 5431 C C . GLN B 1 234 ? 19.391 39.125 1.002 1 58.81 234 GLN B C 1
ATOM 5433 O O . GLN B 1 234 ? 19.469 38.75 -0.175 1 58.81 234 GLN B O 1
ATOM 5438 N N . ILE B 1 235 ? 18.688 38.406 1.828 1 66.56 235 ILE B N 1
ATOM 5439 C CA . ILE B 1 235 ? 17.484 37.719 1.332 1 66.56 235 ILE B CA 1
ATOM 5440 C C . ILE B 1 235 ? 16.656 38.719 0.493 1 66.56 235 ILE B C 1
ATOM 5442 O O . ILE B 1 235 ? 16.234 39.75 0.988 1 66.56 235 ILE B O 1
ATOM 5446 N N . SER B 1 236 ? 16.719 38.594 -0.865 1 75.31 236 SER B N 1
ATOM 5447 C CA . SER B 1 236 ? 15.914 39.406 -1.755 1 75.31 236 SER B CA 1
ATOM 5448 C C . SER B 1 236 ? 14.43 39.312 -1.429 1 75.31 236 SER B C 1
ATOM 5450 O O . SER B 1 236 ? 13.93 38.219 -1.15 1 75.31 236 SER B O 1
ATOM 5452 N N . GLY B 1 237 ? 13.797 40.344 -1.135 1 78.69 237 GLY B N 1
ATOM 5453 C CA . GLY B 1 237 ? 12.367 40.438 -0.902 1 78.69 237 GLY B CA 1
ATOM 5454 C C . GLY B 1 237 ? 11.555 39.594 -1.886 1 78.69 237 GLY B C 1
ATOM 5455 O O . GLY B 1 237 ? 10.484 39.094 -1.545 1 78.69 237 GLY B O 1
ATOM 5456 N N . TRP B 1 238 ? 12.117 39.344 -3.047 1 81.25 238 TRP B N 1
ATOM 5457 C CA . TRP B 1 238 ? 11.398 38.625 -4.078 1 81.25 238 TRP B CA 1
ATOM 5458 C C . TRP B 1 238 ? 11.344 37.125 -3.75 1 81.25 238 TRP B C 1
ATOM 5460 O O . TRP B 1 238 ? 10.383 36.438 -4.105 1 81.25 238 TRP B O 1
ATOM 5470 N N . VAL B 1 239 ? 12.297 36.688 -3.021 1 81.38 239 VAL B N 1
ATOM 5471 C CA . VAL B 1 239 ? 12.344 35.281 -2.641 1 81.38 239 VAL B CA 1
ATOM 5472 C C . VAL B 1 239 ? 11.188 34.969 -1.69 1 81.38 239 VAL B C 1
ATOM 5474 O O . VAL B 1 239 ? 10.625 33.875 -1.732 1 81.38 239 VAL B O 1
ATOM 5477 N N . ILE B 1 240 ? 10.758 35.906 -0.975 1 84.75 240 ILE B N 1
ATOM 5478 C CA . ILE B 1 240 ? 9.664 35.75 -0.024 1 84.75 240 ILE B CA 1
ATOM 5479 C C . ILE B 1 240 ? 8.336 36.062 -0.708 1 84.75 240 ILE B C 1
ATOM 5481 O O . ILE B 1 240 ? 7.344 35.344 -0.514 1 84.75 240 ILE B O 1
ATOM 5485 N N . ALA B 1 241 ? 8.32 37.031 -1.561 1 89.75 241 ALA B N 1
ATOM 5486 C CA . ALA B 1 241 ? 7.082 37.5 -2.162 1 89.75 241 ALA B CA 1
ATOM 5487 C C . ALA B 1 241 ? 6.586 36.562 -3.24 1 89.75 241 ALA B C 1
ATOM 5489 O O . ALA B 1 241 ? 5.375 36.375 -3.418 1 89.75 241 ALA B O 1
ATOM 5490 N N . ARG B 1 242 ? 7.43 35.938 -3.959 1 88.75 242 ARG B N 1
ATOM 5491 C CA . ARG B 1 242 ? 7.051 35.125 -5.098 1 88.75 242 ARG B CA 1
ATOM 5492 C C . ARG B 1 242 ? 6.168 33.969 -4.656 1 88.75 242 ARG B C 1
ATOM 5494 O O . ARG B 1 242 ? 5.09 33.75 -5.215 1 88.75 242 ARG B O 1
ATOM 5501 N N . PRO B 1 243 ? 6.625 33.188 -3.656 1 89.5 243 PRO B N 1
ATOM 5502 C CA . PRO B 1 243 ? 5.758 32.094 -3.234 1 89.5 243 PRO B CA 1
ATOM 5503 C C . PRO B 1 243 ? 4.41 32.562 -2.703 1 89.5 243 PRO B C 1
ATOM 5505 O O . PRO B 1 243 ? 3.393 31.891 -2.893 1 89.5 243 PRO B O 1
ATOM 5508 N N . ILE B 1 244 ? 4.359 33.656 -2.074 1 91.56 244 ILE B N 1
ATOM 5509 C CA . ILE B 1 244 ? 3.121 34.188 -1.522 1 91.56 244 ILE B CA 1
ATOM 5510 C C . ILE B 1 244 ? 2.184 34.594 -2.658 1 91.56 244 ILE B C 1
ATOM 5512 O O . ILE B 1 244 ? 1.012 34.219 -2.67 1 91.56 244 ILE B O 1
ATOM 5516 N N . VAL B 1 245 ? 2.707 35.312 -3.594 1 93.69 245 VAL B N 1
ATOM 5517 C CA . VAL B 1 245 ? 1.912 35.812 -4.719 1 93.69 245 VAL B CA 1
ATOM 5518 C C . VAL B 1 245 ? 1.456 34.625 -5.574 1 93.69 245 VAL B C 1
ATOM 5520 O O . VAL B 1 245 ? 0.295 34.562 -5.984 1 93.69 245 VAL B O 1
ATOM 5523 N N . SER B 1 246 ? 2.402 33.75 -5.848 1 94.12 246 SER B N 1
ATOM 5524 C CA . SER B 1 246 ? 2.068 32.594 -6.668 1 94.12 246 SER B CA 1
ATOM 5525 C C . SER B 1 246 ? 0.98 31.766 -6.012 1 94.12 246 SER B C 1
ATOM 5527 O O . SER B 1 246 ? 0.082 31.25 -6.691 1 94.12 246 SER B O 1
ATOM 5529 N N . SER B 1 247 ? 1.074 31.531 -4.707 1 93.31 247 SER B N 1
ATOM 5530 C CA . SER B 1 247 ? 0.067 30.766 -3.99 1 93.31 247 SER B CA 1
ATOM 5531 C C . SER B 1 247 ? -1.288 31.453 -4.016 1 93.31 247 SER B C 1
ATOM 5533 O O . SER B 1 247 ? -2.322 30.812 -4.195 1 93.31 247 SER B O 1
ATOM 5535 N N . ALA B 1 248 ? -1.277 32.75 -3.836 1 92.75 248 ALA B N 1
ATOM 5536 C CA . ALA B 1 248 ? -2.51 33.531 -3.875 1 92.75 248 ALA B CA 1
ATOM 5537 C C . ALA B 1 248 ? -3.164 33.438 -5.25 1 92.75 248 ALA B C 1
ATOM 5539 O O . ALA B 1 248 ? -4.383 33.312 -5.359 1 92.75 248 ALA B O 1
ATOM 5540 N N . VAL B 1 249 ? -2.367 33.562 -6.238 1 94.38 249 VAL B N 1
ATOM 5541 C CA . VAL B 1 249 ? -2.867 33.5 -7.609 1 94.38 249 VAL B CA 1
ATOM 5542 C C . VAL B 1 249 ? -3.477 32.125 -7.871 1 94.38 249 VAL B C 1
ATOM 5544 O O . VAL B 1 249 ? -4.535 32.031 -8.492 1 94.38 249 VAL B O 1
ATOM 5547 N N . MET B 1 250 ? -2.805 31.141 -7.438 1 94.25 250 MET B N 1
ATOM 5548 C CA . MET B 1 250 ? -3.301 29.781 -7.645 1 94.25 250 MET B CA 1
ATOM 5549 C C . MET B 1 250 ? -4.641 29.594 -6.945 1 94.25 250 MET B C 1
ATOM 5551 O O . MET B 1 250 ? -5.555 28.969 -7.504 1 94.25 250 MET B O 1
ATOM 5555 N N . LEU B 1 251 ? -4.754 30.047 -5.715 1 92.06 251 LEU B N 1
ATOM 5556 C CA . LEU B 1 251 ? -6.008 29.938 -4.973 1 92.06 251 LEU B CA 1
ATOM 5557 C C . LEU B 1 251 ? -7.121 30.703 -5.672 1 92.06 251 LEU B C 1
ATOM 5559 O O . LEU B 1 251 ? -8.242 30.219 -5.785 1 92.06 251 LEU B O 1
ATOM 5563 N N . LEU B 1 252 ? -6.809 31.859 -6.176 1 92.19 252 LEU B N 1
ATOM 5564 C CA . LEU B 1 252 ? -7.777 32.719 -6.867 1 92.19 252 LEU B CA 1
ATOM 5565 C C . LEU B 1 252 ? -8.219 32.062 -8.18 1 92.19 252 LEU B C 1
ATOM 5567 O O . LEU B 1 252 ? -9.406 32.031 -8.5 1 92.19 252 LEU B O 1
ATOM 5571 N N . VAL B 1 253 ? -7.254 31.609 -8.938 1 93.19 253 VAL B N 1
ATOM 5572 C CA . VAL B 1 253 ? -7.551 30.953 -10.211 1 93.19 253 VAL B CA 1
ATOM 5573 C C . VAL B 1 253 ? -8.438 29.734 -9.977 1 93.19 253 VAL B C 1
ATOM 5575 O O . VAL B 1 253 ? -9.352 29.469 -10.75 1 93.19 253 VAL B O 1
ATOM 5578 N N . THR B 1 254 ? -8.078 28.984 -8.961 1 92.62 254 THR B N 1
ATOM 5579 C CA . THR B 1 254 ? -8.875 27.812 -8.633 1 92.62 254 THR B CA 1
ATOM 5580 C C . THR B 1 254 ? -10.312 28.203 -8.289 1 92.62 254 THR B C 1
ATOM 5582 O O . THR B 1 254 ? -11.266 27.547 -8.695 1 92.62 254 THR B O 1
ATOM 5585 N N . ALA B 1 255 ? -10.5 29.312 -7.531 1 87.12 255 ALA B N 1
ATOM 5586 C CA . ALA B 1 255 ? -11.828 29.797 -7.172 1 87.12 255 ALA B CA 1
ATOM 5587 C C . ALA B 1 255 ? -12.602 30.234 -8.414 1 87.12 255 ALA B C 1
ATOM 5589 O O . ALA B 1 255 ? -13.805 29.969 -8.523 1 87.12 255 ALA B O 1
ATOM 5590 N N . VAL B 1 256 ? -11.93 30.844 -9.328 1 88.12 256 VAL B N 1
ATOM 5591 C CA . VAL B 1 256 ? -12.555 31.312 -10.555 1 88.12 256 VAL B CA 1
ATOM 5592 C C . VAL B 1 256 ? -12.93 30.125 -11.43 1 88.12 256 VAL B C 1
ATOM 5594 O O . VAL B 1 256 ? -14.016 30.094 -12.008 1 88.12 256 VAL B O 1
ATOM 5597 N N . LEU B 1 257 ? -11.992 29.203 -11.531 1 88.19 257 LEU B N 1
ATOM 5598 C CA . LEU B 1 257 ? -12.266 28 -12.312 1 88.19 257 LEU B CA 1
ATOM 5599 C C . LEU B 1 257 ? -13.445 27.234 -11.742 1 88.19 257 LEU B C 1
ATOM 5601 O O . LEU B 1 257 ? -14.25 26.672 -12.484 1 88.19 257 LEU B O 1
ATOM 5605 N N . ALA B 1 258 ? -13.492 27.125 -10.453 1 82.38 258 ALA B N 1
ATOM 5606 C CA . ALA B 1 258 ? -14.578 26.422 -9.781 1 82.38 258 ALA B CA 1
ATOM 5607 C C . ALA B 1 258 ? -15.922 27.078 -10.086 1 82.38 258 ALA B C 1
ATOM 5609 O O . ALA B 1 258 ? -16.938 26.391 -10.266 1 82.38 258 ALA B O 1
ATOM 5610 N N . ARG B 1 259 ? -15.953 28.312 -10.203 1 76.88 259 ARG B N 1
ATOM 5611 C CA . ARG B 1 259 ? -17.188 29.047 -10.422 1 76.88 259 ARG B CA 1
ATOM 5612 C C . ARG B 1 259 ? -17.594 29.016 -11.891 1 76.88 259 ARG B C 1
ATOM 5614 O O . ARG B 1 259 ? -18.781 28.906 -12.203 1 76.88 259 ARG B O 1
ATOM 5621 N N . TYR B 1 260 ? -16.625 29.031 -12.781 1 77 260 TYR B N 1
ATOM 5622 C CA . TYR B 1 260 ? -16.969 29.234 -14.18 1 77 260 TYR B CA 1
ATOM 5623 C C . TYR B 1 260 ? -16.844 27.938 -14.977 1 77 260 TYR B C 1
ATOM 5625 O O . TYR B 1 260 ? -17.531 27.75 -15.977 1 77 260 TYR B O 1
ATOM 5633 N N . ILE B 1 261 ? -15.82 27.125 -14.773 1 68.75 261 ILE B N 1
ATOM 5634 C CA . ILE B 1 261 ? -15.523 25.969 -15.609 1 68.75 261 ILE B CA 1
ATOM 5635 C C . ILE B 1 261 ? -16.406 24.797 -15.203 1 68.75 261 ILE B C 1
ATOM 5637 O O . ILE B 1 261 ? -16.75 23.953 -16.031 1 68.75 261 ILE B O 1
ATOM 5641 N N . SER B 1 262 ? -16.781 24.734 -13.938 1 63.91 262 SER B N 1
ATOM 5642 C CA . SER B 1 262 ? -17.5 23.562 -13.477 1 63.91 262 SER B CA 1
ATOM 5643 C C . SER B 1 262 ? -18.812 23.375 -14.234 1 63.91 262 SER B C 1
ATOM 5645 O O . SER B 1 262 ? -19.141 22.266 -14.664 1 63.91 262 SER B O 1
ATOM 5647 N N . PRO B 1 263 ? -19.422 24.469 -14.555 1 60.69 263 PRO B N 1
ATOM 5648 C CA . PRO B 1 263 ? -20.719 24.219 -15.203 1 60.69 263 PRO B CA 1
ATOM 5649 C C . PRO B 1 263 ? -20.562 23.703 -16.625 1 60.69 263 PRO B C 1
ATOM 5651 O O . PRO B 1 263 ? -21.203 22.703 -17 1 60.69 263 PRO B O 1
ATOM 5654 N N . PRO B 1 264 ? -19.75 24.281 -17.422 1 60.16 264 PRO B N 1
ATOM 5655 C CA . PRO B 1 264 ? -19.703 23.75 -18.781 1 60.16 264 PRO B CA 1
ATOM 5656 C C . PRO B 1 264 ? -19.031 22.375 -18.859 1 60.16 264 PRO B C 1
ATOM 5658 O O . PRO B 1 264 ? -19.375 21.562 -19.719 1 60.16 264 PRO B O 1
ATOM 5661 N N . PHE B 1 265 ? -18.078 22.109 -18.047 1 63.38 265 PHE B N 1
ATOM 5662 C CA . PHE B 1 265 ? -17.391 20.812 -18.062 1 63.38 265 PHE B CA 1
ATOM 5663 C C . PHE B 1 265 ? -18.359 19.703 -17.672 1 63.38 265 PHE B C 1
ATOM 5665 O O . PHE B 1 265 ? -18.344 18.625 -18.266 1 63.38 265 PHE B O 1
ATOM 5672 N N . ILE B 1 266 ? -19.156 20.016 -16.797 1 58.97 266 ILE B N 1
ATOM 5673 C CA . ILE B 1 266 ? -20.156 19.062 -16.359 1 58.97 266 ILE B CA 1
ATOM 5674 C C . ILE B 1 266 ? -21.141 18.781 -17.484 1 58.97 266 ILE B C 1
ATOM 5676 O O . ILE B 1 266 ? -21.531 17.625 -17.719 1 58.97 266 ILE B O 1
ATOM 5680 N N . SER B 1 267 ? -21.5 19.844 -18.078 1 59.62 267 SER B N 1
ATOM 5681 C CA . SER B 1 267 ? -22.406 19.656 -19.203 1 59.62 267 SER B CA 1
ATOM 5682 C C . SER B 1 267 ? -21.781 18.812 -20.297 1 59.62 267 SER B C 1
ATOM 5684 O O . SER B 1 267 ? -22.453 17.984 -20.922 1 59.62 267 SER B O 1
ATOM 5686 N N . PHE B 1 268 ? -20.578 18.984 -20.453 1 60.22 268 PHE B N 1
ATOM 5687 C CA . PHE B 1 268 ? -19.844 18.234 -21.469 1 60.22 268 PHE B CA 1
ATOM 5688 C C . PHE B 1 268 ? -19.719 16.766 -21.078 1 60.22 268 PHE B C 1
ATOM 5690 O O . PHE B 1 268 ? -19.953 15.883 -21.891 1 60.22 268 PHE B O 1
ATOM 5697 N N . VAL B 1 269 ? -19.344 16.516 -19.859 1 60.59 269 VAL B N 1
ATOM 5698 C CA . VAL B 1 269 ? -19.156 15.148 -19.391 1 60.59 269 VAL B CA 1
ATOM 5699 C C . VAL B 1 269 ? -20.5 14.43 -19.344 1 60.59 269 VAL B C 1
ATOM 5701 O O . VAL B 1 269 ? -20.594 13.242 -19.656 1 60.59 269 VAL B O 1
ATOM 5704 N N . HIS B 1 270 ? -21.469 15.164 -18.875 1 57.97 270 HIS B N 1
ATOM 5705 C CA . HIS B 1 270 ? -22.812 14.625 -18.859 1 57.97 270 HIS B CA 1
ATOM 5706 C C . HIS B 1 270 ? -23.281 14.266 -20.266 1 57.97 270 HIS B C 1
ATOM 5708 O O . HIS B 1 270 ? -24 13.281 -20.469 1 57.97 270 HIS B O 1
ATOM 5714 N N . SER B 1 271 ? -22.891 15.109 -21.094 1 57.22 271 SER B N 1
ATOM 5715 C CA . SER B 1 271 ? -23.297 14.82 -22.469 1 57.22 271 SER B CA 1
ATOM 5716 C C . SER B 1 271 ? -22.578 13.586 -23.016 1 57.22 271 SER B C 1
ATOM 5718 O O . SER B 1 271 ? -23.109 12.891 -23.875 1 57.22 271 SER B O 1
ATOM 5720 N N . TRP B 1 272 ? -21.406 13.391 -22.531 1 51.56 272 TRP B N 1
ATOM 5721 C CA . TRP B 1 272 ? -20.656 12.227 -22.984 1 51.56 272 TRP B CA 1
ATOM 5722 C C . TRP B 1 272 ? -21.047 10.977 -22.188 1 51.56 272 TRP B C 1
ATOM 5724 O O . TRP B 1 272 ? -20.578 9.875 -22.5 1 51.56 272 TRP B O 1
ATOM 5734 N N . SER B 1 273 ? -21.547 11.195 -20.984 1 51.69 273 SER B N 1
ATOM 5735 C CA . SER B 1 273 ? -22.031 10.031 -20.25 1 51.69 273 SER B CA 1
ATOM 5736 C C . SER B 1 273 ? -23.188 9.352 -20.984 1 51.69 273 SER B C 1
ATOM 5738 O O . SER B 1 273 ? -24.266 9.93 -21.125 1 51.69 273 SER B O 1
ATOM 5740 N N . PRO B 1 274 ? -22.938 8.594 -21.891 1 44.44 274 PRO B N 1
ATOM 5741 C CA . PRO B 1 274 ? -24.062 7.984 -22.594 1 44.44 274 PRO B CA 1
ATOM 5742 C C . PRO B 1 274 ? -25.172 7.52 -21.656 1 44.44 274 PRO B C 1
ATOM 5744 O O . PRO B 1 274 ? -24.891 6.93 -20.609 1 44.44 274 PRO B O 1
ATOM 5747 N N . LYS B 1 275 ? -26.438 8.039 -21.594 1 46.72 275 LYS B N 1
ATOM 5748 C CA . LYS B 1 275 ? -27.625 7.512 -20.938 1 46.72 275 LYS B CA 1
ATOM 5749 C C . LYS B 1 275 ? -27.594 5.988 -20.875 1 46.72 275 LYS B C 1
ATOM 5751 O O . LYS B 1 275 ? -28.141 5.387 -19.953 1 46.72 275 LYS B O 1
ATOM 5756 N N . ASP B 1 276 ? -27.203 5.301 -21.906 1 44.31 276 ASP B N 1
ATOM 5757 C CA . ASP B 1 276 ? -27.312 3.857 -22.094 1 44.31 276 ASP B CA 1
ATOM 5758 C C . ASP B 1 276 ? -26.031 3.152 -21.672 1 44.31 276 ASP B C 1
ATOM 5760 O O . ASP B 1 276 ? -25.766 2.029 -22.094 1 44.31 276 ASP B O 1
ATOM 5764 N N . VAL B 1 277 ? -25.125 3.738 -21.125 1 49.44 277 VAL B N 1
ATOM 5765 C CA . VAL B 1 277 ? -23.844 3.104 -20.828 1 49.44 277 VAL B CA 1
ATOM 5766 C C . VAL B 1 277 ? -24.016 2.078 -19.719 1 49.44 277 VAL B C 1
ATOM 5768 O O . VAL B 1 277 ? -23.094 1.304 -19.422 1 49.44 277 VAL B O 1
ATOM 5771 N N . SER B 1 278 ? -24.984 2.213 -18.844 1 48.12 278 SER B N 1
ATOM 5772 C CA . SER B 1 278 ? -25.281 1.224 -17.812 1 48.12 278 SER B CA 1
ATOM 5773 C C . SER B 1 278 ? -25.156 -0.196 -18.359 1 48.12 278 SER B C 1
ATOM 5775 O O . SER B 1 278 ? -24.797 -1.12 -17.625 1 48.12 278 SER B O 1
ATOM 5777 N N . HIS B 1 279 ? -25.5 -0.307 -19.641 1 47.56 279 HIS B N 1
ATOM 5778 C CA . HIS B 1 279 ? -25.547 -1.671 -20.156 1 47.56 279 HIS B CA 1
ATOM 5779 C C . HIS B 1 279 ? -24.25 -2.047 -20.859 1 47.56 279 HIS B C 1
ATOM 5781 O O . HIS B 1 279 ? -24.094 -3.182 -21.312 1 47.56 279 HIS B O 1
ATOM 5787 N N . SER B 1 280 ? -23.375 -1.15 -21.172 1 49.94 280 SER B N 1
ATOM 5788 C CA . SER B 1 280 ? -22.234 -1.515 -22 1 49.94 280 SER B CA 1
ATOM 5789 C C . SER B 1 280 ? -21.062 -2.02 -21.156 1 49.94 280 SER B C 1
ATOM 5791 O O . SER B 1 280 ? -20.953 -1.664 -19.984 1 49.94 280 SER B O 1
ATOM 5793 N N . LYS B 1 281 ? -20.484 -3.137 -21.562 1 56.16 281 LYS B N 1
ATOM 5794 C CA . LYS B 1 281 ? -19.266 -3.76 -21.031 1 56.16 281 LYS B CA 1
ATOM 5795 C C . LYS B 1 281 ? -18.281 -2.705 -20.562 1 56.16 281 LYS B C 1
ATOM 5797 O O . LYS B 1 281 ? -17.484 -2.957 -19.641 1 56.16 281 LYS B O 1
ATOM 5802 N N . TRP B 1 282 ? -18.484 -1.43 -21.016 1 55.28 282 TRP B N 1
ATOM 5803 C CA . TRP B 1 282 ? -17.547 -0.355 -20.719 1 55.28 282 TRP B CA 1
ATOM 5804 C C . TRP B 1 282 ? -17.953 0.372 -19.438 1 55.28 282 TRP B C 1
ATOM 5806 O O . TRP B 1 282 ? -17.156 1.134 -18.875 1 55.28 282 TRP B O 1
ATOM 5816 N N . ALA B 1 283 ? -19.109 0.114 -19.047 1 58.59 283 ALA B N 1
ATOM 5817 C CA . ALA B 1 283 ? -19.578 0.705 -17.797 1 58.59 283 ALA B CA 1
ATOM 5818 C C . ALA B 1 283 ? -18.703 0.275 -16.625 1 58.59 283 ALA B C 1
ATOM 5820 O O . ALA B 1 283 ? -18.484 1.044 -15.688 1 58.59 283 ALA B O 1
ATOM 5821 N N . HIS B 1 284 ? -18.172 -0.968 -16.875 1 61.69 284 HIS B N 1
ATOM 5822 C CA . HIS B 1 284 ? -17.328 -1.521 -15.805 1 61.69 284 HIS B CA 1
ATOM 5823 C C . HIS B 1 284 ? -16 -0.775 -15.695 1 61.69 284 HIS B C 1
ATOM 5825 O O . HIS B 1 284 ? -15.336 -0.841 -14.664 1 61.69 284 HIS B O 1
ATOM 5831 N N . GLN B 1 285 ? -15.812 0.164 -16.75 1 68.94 285 GLN B N 1
ATOM 5832 C CA . GLN B 1 285 ? -14.523 0.85 -16.75 1 68.94 285 GLN B CA 1
ATOM 5833 C C . GLN B 1 285 ? -14.672 2.299 -16.297 1 68.94 285 GLN B C 1
ATOM 5835 O O . GLN B 1 285 ? -13.68 3.02 -16.172 1 68.94 285 GLN B O 1
ATOM 5840 N N . LEU B 1 286 ? -15.875 2.727 -16 1 72.88 286 LEU B N 1
ATOM 5841 C CA . LEU B 1 286 ? -16.156 4.113 -15.648 1 72.88 286 LEU B CA 1
ATOM 5842 C C . LEU B 1 286 ? -15.406 4.504 -14.375 1 72.88 286 LEU B C 1
ATOM 5844 O O . LEU B 1 286 ? -14.781 5.566 -14.312 1 72.88 286 LEU B O 1
ATOM 5848 N N . PRO B 1 287 ? -15.414 3.602 -13.383 1 76 287 PRO B N 1
ATOM 5849 C CA . PRO B 1 287 ? -14.68 3.955 -12.172 1 76 287 PRO B CA 1
ATOM 5850 C C . PRO B 1 287 ? -13.18 4.141 -12.422 1 76 287 PRO B C 1
ATOM 5852 O O . PRO B 1 287 ? -12.539 4.961 -11.766 1 76 287 PRO B O 1
ATOM 5855 N N . ASN B 1 288 ? -12.688 3.488 -13.391 1 78.94 288 ASN B N 1
ATOM 5856 C CA . ASN B 1 288 ? -11.273 3.627 -13.719 1 78.94 288 ASN B CA 1
ATOM 5857 C C . ASN B 1 288 ? -10.992 4.953 -14.422 1 78.94 288 ASN B C 1
ATOM 5859 O O . ASN B 1 288 ? -9.938 5.559 -14.211 1 78.94 288 ASN B O 1
ATOM 5863 N N . VAL B 1 289 ? -11.914 5.328 -15.211 1 80.38 289 VAL B N 1
ATOM 5864 C CA . VAL B 1 289 ? -11.758 6.586 -15.93 1 80.38 289 VAL B CA 1
ATOM 5865 C C . VAL B 1 289 ? -11.836 7.754 -14.953 1 80.38 289 VAL B C 1
ATOM 5867 O O . VAL B 1 289 ? -11.062 8.711 -15.062 1 80.38 289 VAL B O 1
ATOM 5870 N N . THR B 1 290 ? -12.758 7.668 -14.023 1 85.12 290 THR B N 1
ATOM 5871 C CA . THR B 1 290 ? -12.891 8.742 -13.047 1 85.12 290 THR B CA 1
ATOM 5872 C C . THR B 1 290 ? -11.641 8.836 -12.172 1 85.12 290 THR B C 1
ATOM 5874 O O . THR B 1 290 ? -11.211 9.938 -11.82 1 85.12 290 THR B O 1
ATOM 5877 N N . LEU B 1 291 ? -11.102 7.723 -11.852 1 89 291 LEU B N 1
ATOM 5878 C CA . LEU B 1 291 ? -9.867 7.73 -11.07 1 89 291 LEU B CA 1
ATOM 5879 C C . LEU B 1 291 ? -8.719 8.328 -11.875 1 89 291 LEU B C 1
ATOM 5881 O O . LEU B 1 291 ? -7.887 9.055 -11.328 1 89 291 LEU B O 1
ATOM 5885 N N . LEU B 1 292 ? -8.719 8.008 -13.133 1 88.19 292 LEU B N 1
ATOM 5886 C CA . LEU B 1 292 ? -7.695 8.586 -14 1 88.19 292 LEU B CA 1
ATOM 5887 C C . LEU B 1 292 ? -7.82 10.102 -14.047 1 88.19 292 LEU B C 1
ATOM 5889 O O . LEU B 1 292 ? -6.812 10.812 -13.961 1 88.19 292 LEU B O 1
ATOM 5893 N N . LEU B 1 293 ? -9 10.578 -14.195 1 87.38 293 LEU B N 1
ATOM 5894 C CA . LEU B 1 293 ? -9.227 12.016 -14.227 1 87.38 293 LEU B CA 1
ATOM 5895 C C . LEU B 1 293 ? -8.828 12.656 -12.906 1 87.38 293 LEU B C 1
ATOM 5897 O O . LEU B 1 293 ? -8.242 13.742 -12.891 1 87.38 293 LEU B O 1
ATOM 5901 N N . PHE B 1 294 ? -9.18 12.031 -11.805 1 93 294 PHE B N 1
ATOM 5902 C CA . PHE B 1 294 ? -8.797 12.484 -10.477 1 93 294 PHE B CA 1
ATOM 5903 C C . PHE B 1 294 ? -7.285 12.656 -10.375 1 93 294 PHE B C 1
ATOM 5905 O O . PHE B 1 294 ? -6.801 13.711 -9.961 1 93 294 PHE B O 1
ATOM 5912 N N . ILE B 1 295 ? -6.578 11.672 -10.836 1 93.81 295 ILE B N 1
ATOM 5913 C CA . ILE B 1 295 ? -5.125 11.672 -10.742 1 93.81 295 ILE B CA 1
ATOM 5914 C C . ILE B 1 295 ? -4.543 12.711 -11.695 1 93.81 295 ILE B C 1
ATOM 5916 O O . ILE B 1 295 ? -3.553 13.367 -11.375 1 93.81 295 ILE B O 1
ATOM 5920 N N . LEU B 1 296 ? -5.129 12.859 -12.844 1 92.94 296 LEU B N 1
ATOM 5921 C CA . LEU B 1 296 ? -4.66 13.828 -13.828 1 92.94 296 LEU B CA 1
ATOM 5922 C C . LEU B 1 296 ? -4.809 15.25 -13.289 1 92.94 296 LEU B C 1
ATOM 5924 O O . LEU B 1 296 ? -3.92 16.094 -13.484 1 92.94 296 LEU B O 1
ATOM 5928 N N . VAL B 1 297 ? -5.914 15.531 -12.633 1 93.81 297 VAL B N 1
ATOM 5929 C CA . VAL B 1 297 ? -6.145 16.859 -12.078 1 93.81 297 VAL B CA 1
ATOM 5930 C C . VAL B 1 297 ? -5.129 17.141 -10.969 1 93.81 297 VAL B C 1
ATOM 5932 O O . VAL B 1 297 ? -4.527 18.219 -10.93 1 93.81 297 VAL B O 1
ATOM 5935 N N . VAL B 1 298 ? -4.961 16.172 -10.109 1 96.19 298 VAL B N 1
ATOM 5936 C CA . VAL B 1 298 ? -4.008 16.344 -9.023 1 96.19 298 VAL B CA 1
ATOM 5937 C C . VAL B 1 298 ? -2.605 16.547 -9.594 1 96.19 298 VAL B C 1
ATOM 5939 O O . VAL B 1 298 ? -1.882 17.453 -9.156 1 96.19 298 VAL B O 1
ATOM 5942 N N . SER B 1 299 ? -2.258 15.758 -10.594 1 96.38 299 SER B N 1
ATOM 5943 C CA . SER B 1 299 ? -0.938 15.852 -11.203 1 96.38 299 SER B CA 1
ATOM 5944 C C . SER B 1 299 ? -0.75 17.203 -11.898 1 96.38 299 SER B C 1
ATOM 5946 O O . SER B 1 299 ? 0.329 17.797 -11.828 1 96.38 299 SER B O 1
ATOM 5948 N N . ALA B 1 300 ? -1.74 17.641 -12.539 1 95.88 300 ALA B N 1
ATOM 5949 C CA . ALA B 1 300 ? -1.669 18.922 -13.227 1 95.88 300 ALA B CA 1
ATOM 5950 C C . ALA B 1 300 ? -1.459 20.062 -12.242 1 95.88 300 ALA B C 1
ATOM 5952 O O . ALA B 1 300 ? -0.593 20.922 -12.445 1 95.88 300 ALA B O 1
ATOM 5953 N N . TYR B 1 301 ? -2.182 20.109 -11.188 1 96.62 301 TYR B N 1
ATOM 5954 C CA . TYR B 1 301 ? -2.094 21.172 -10.195 1 96.62 301 TYR B CA 1
ATOM 5955 C C . TYR B 1 301 ? -0.743 21.156 -9.492 1 96.62 301 TYR B C 1
ATOM 5957 O O . TYR B 1 301 ? -0.145 22.203 -9.25 1 96.62 301 TYR B O 1
ATOM 5965 N N . VAL B 1 302 ? -0.315 19.969 -9.125 1 96.31 302 VAL B N 1
ATOM 5966 C CA . VAL B 1 302 ? 0.971 19.844 -8.445 1 96.31 302 VAL B CA 1
ATOM 5967 C C . VAL B 1 302 ? 2.09 20.328 -9.367 1 96.31 302 VAL B C 1
ATOM 5969 O O . VAL B 1 302 ? 3 21.031 -8.93 1 96.31 302 VAL B O 1
ATOM 5972 N N . THR B 1 303 ? 2.014 20 -10.648 1 95.94 303 THR B N 1
ATOM 5973 C CA . THR B 1 303 ? 3.016 20.406 -11.625 1 95.94 303 THR B CA 1
ATOM 5974 C C . THR B 1 303 ? 2.988 21.906 -11.852 1 95.94 303 THR B C 1
ATOM 5976 O O . THR B 1 303 ? 4.035 22.562 -11.883 1 95.94 303 THR B O 1
ATOM 5979 N N . ILE B 1 304 ? 1.84 22.469 -11.984 1 95.94 304 ILE B N 1
ATOM 5980 C CA . ILE B 1 304 ? 1.691 23.906 -12.188 1 95.94 304 ILE B CA 1
ATOM 5981 C C . ILE B 1 304 ? 2.223 24.656 -10.977 1 95.94 304 ILE B C 1
ATOM 5983 O O . ILE B 1 304 ? 2.953 25.641 -11.117 1 95.94 304 ILE B O 1
ATOM 5987 N N . ALA B 1 305 ? 1.838 24.203 -9.789 1 94.69 305 ALA B N 1
ATOM 5988 C CA . ALA B 1 305 ? 2.295 24.844 -8.555 1 94.69 305 ALA B CA 1
ATOM 5989 C C . ALA B 1 305 ? 3.818 24.875 -8.492 1 94.69 305 ALA B C 1
ATOM 5991 O O . ALA B 1 305 ? 4.406 25.906 -8.125 1 94.69 305 ALA B O 1
ATOM 5992 N N . HIS B 1 306 ? 4.434 23.781 -8.836 1 90.56 306 HIS B N 1
ATOM 5993 C CA . HIS B 1 306 ? 5.891 23.688 -8.812 1 90.56 306 HIS B CA 1
ATOM 5994 C C . HIS B 1 306 ? 6.52 24.703 -9.766 1 90.56 306 HIS B C 1
ATOM 5996 O O . HIS B 1 306 ? 7.453 25.422 -9.391 1 90.56 306 HIS B O 1
ATOM 6002 N N . TYR B 1 307 ? 6.016 24.891 -10.93 1 90.88 307 TYR B N 1
ATOM 6003 C CA . TYR B 1 307 ? 6.648 25.719 -11.953 1 90.88 307 TYR B CA 1
ATOM 6004 C C . TYR B 1 307 ? 6.352 27.188 -11.734 1 90.88 307 TYR B C 1
ATOM 6006 O O . TYR B 1 307 ? 7.129 28.062 -12.148 1 90.88 307 TYR B O 1
ATOM 6014 N N . ILE B 1 308 ? 5.316 27.547 -11.047 1 90.81 308 ILE B N 1
ATOM 6015 C CA . ILE B 1 308 ? 5.023 28.953 -10.797 1 90.81 308 ILE B CA 1
ATOM 6016 C C . ILE B 1 308 ? 5.715 29.406 -9.508 1 90.81 308 ILE B C 1
ATOM 6018 O O . ILE B 1 308 ? 5.633 30.578 -9.133 1 90.81 308 ILE B O 1
ATOM 6022 N N . GLY B 1 309 ? 6.328 28.438 -8.859 1 86.69 309 GLY B N 1
ATOM 6023 C CA . GLY B 1 309 ? 7.105 28.766 -7.676 1 86.69 309 GLY B CA 1
ATOM 6024 C C . GLY B 1 309 ? 6.309 28.672 -6.391 1 86.69 309 GLY B C 1
ATOM 6025 O O . GLY B 1 309 ? 6.656 29.297 -5.387 1 86.69 309 GLY B O 1
ATOM 6026 N N . SER B 1 310 ? 5.211 28.016 -6.445 1 90.62 310 SER B N 1
ATOM 6027 C CA . SER B 1 310 ? 4.434 27.734 -5.242 1 90.62 310 SER B CA 1
ATOM 6028 C C . SER B 1 310 ? 4.746 26.344 -4.699 1 90.62 310 SER B C 1
ATOM 6030 O O . SER B 1 310 ? 5.57 25.625 -5.262 1 90.62 310 SER B O 1
ATOM 6032 N N . SER B 1 311 ? 4.199 26.047 -3.533 1 90.62 311 SER B N 1
ATOM 6033 C CA . SER B 1 311 ? 4.367 24.734 -2.943 1 90.62 311 SER B CA 1
ATOM 6034 C C . SER B 1 311 ? 3.494 23.688 -3.648 1 90.62 311 SER B C 1
ATOM 6036 O O . SER B 1 311 ? 2.354 23.984 -4.016 1 90.62 311 SER B O 1
ATOM 6038 N N . MET B 1 312 ? 4.039 22.547 -3.906 1 93.38 312 MET B N 1
ATOM 6039 C CA . MET B 1 312 ? 3.262 21.438 -4.465 1 93.38 312 MET B CA 1
ATOM 6040 C C . MET B 1 312 ? 2.055 21.125 -3.59 1 93.38 312 MET B C 1
ATOM 6042 O O . MET B 1 312 ? 1.018 20.688 -4.09 1 93.38 312 MET B O 1
ATOM 6046 N N . LEU B 1 313 ? 2.152 21.422 -2.332 1 92.56 313 LEU B N 1
ATOM 6047 C CA . LEU B 1 313 ? 1.085 21.125 -1.38 1 92.56 313 LEU B CA 1
ATOM 6048 C C . LEU B 1 313 ? -0.109 22.047 -1.609 1 92.56 313 LEU B C 1
ATOM 6050 O O . LEU B 1 313 ? -1.26 21.625 -1.506 1 92.56 313 LEU B O 1
ATOM 6054 N N . ILE B 1 314 ? 0.171 23.281 -1.964 1 93.75 314 ILE B N 1
ATOM 6055 C CA . ILE B 1 314 ? -0.913 24.188 -2.318 1 93.75 314 ILE B CA 1
ATOM 6056 C C . ILE B 1 314 ? -1.629 23.688 -3.566 1 93.75 314 ILE B C 1
ATOM 6058 O O . ILE B 1 314 ? -2.855 23.766 -3.664 1 93.75 314 ILE B O 1
ATOM 6062 N N . GLY B 1 315 ? -0.836 23.25 -4.504 1 95.25 315 GLY B N 1
ATOM 6063 C CA . GLY B 1 315 ? -1.434 22.641 -5.684 1 95.25 315 GLY B CA 1
ATOM 6064 C C . GLY B 1 315 ? -2.355 21.484 -5.355 1 95.25 315 GLY B C 1
ATOM 6065 O O . GLY B 1 315 ? -3.459 21.391 -5.895 1 95.25 315 GLY B O 1
ATOM 6066 N N . ALA B 1 316 ? -1.916 20.625 -4.488 1 95.62 316 ALA B N 1
ATOM 6067 C CA . ALA B 1 316 ? -2.719 19.484 -4.074 1 95.62 316 ALA B CA 1
ATOM 6068 C C . ALA B 1 316 ? -4.016 19.938 -3.402 1 95.62 316 ALA B C 1
ATOM 6070 O O . ALA B 1 316 ? -5.086 19.375 -3.672 1 95.62 316 ALA B O 1
ATOM 6071 N N . PHE B 1 317 ? -3.922 20.891 -2.529 1 93.81 317 PHE B N 1
ATOM 6072 C CA . PHE B 1 317 ? -5.098 21.438 -1.849 1 93.81 317 PHE B CA 1
ATOM 6073 C C . PHE B 1 317 ? -6.09 22 -2.854 1 93.81 317 PHE B C 1
ATOM 6075 O O . PHE B 1 317 ? -7.289 21.734 -2.768 1 93.81 317 PHE B O 1
ATOM 6082 N N . CYS B 1 318 ? -5.582 22.734 -3.777 1 95.62 318 CYS B N 1
ATOM 6083 C CA . CYS B 1 318 ? -6.414 23.375 -4.797 1 95.62 318 CYS B CA 1
ATOM 6084 C C . CYS B 1 318 ? -7.102 22.328 -5.664 1 95.62 318 CYS B C 1
ATOM 6086 O O . CYS B 1 318 ? -8.273 22.469 -6.016 1 95.62 318 CYS B O 1
ATOM 6088 N N . ALA B 1 319 ? -6.383 21.328 -6.027 1 95.62 319 ALA B N 1
ATOM 6089 C CA . ALA B 1 319 ? -6.973 20.25 -6.816 1 95.62 319 ALA B CA 1
ATOM 6090 C C . ALA B 1 319 ? -8.164 19.625 -6.094 1 95.62 319 ALA B C 1
ATOM 6092 O O . ALA B 1 319 ? -9.234 19.438 -6.684 1 95.62 319 ALA B O 1
ATOM 6093 N N . GLY B 1 320 ? -7.973 19.266 -4.832 1 94.56 320 GLY B N 1
ATOM 6094 C CA . GLY B 1 320 ? -9.062 18.703 -4.047 1 94.56 320 GLY B CA 1
ATOM 6095 C C . GLY B 1 320 ? -10.25 19.641 -3.914 1 94.56 320 GLY B C 1
ATOM 6096 O O . GLY B 1 320 ? -11.398 19.219 -4.078 1 94.56 320 GLY B O 1
ATOM 6097 N N . SER B 1 321 ? -9.969 20.875 -3.658 1 92.81 321 SER B N 1
ATOM 6098 C CA . SER B 1 321 ? -11.023 21.859 -3.473 1 92.81 321 SER B CA 1
ATOM 6099 C C . SER B 1 321 ? -11.805 22.094 -4.766 1 92.81 321 SER B C 1
ATOM 6101 O O . SER B 1 321 ? -13.031 22.234 -4.742 1 92.81 321 SER B O 1
ATOM 6103 N N . LEU B 1 322 ? -11.086 22.156 -5.828 1 91.94 322 LEU B N 1
ATOM 6104 C CA . LEU B 1 322 ? -11.734 22.359 -7.121 1 91.94 322 LEU B CA 1
ATOM 6105 C C . LEU B 1 322 ? -12.688 21.203 -7.426 1 91.94 322 LEU B C 1
ATOM 6107 O O . LEU B 1 322 ? -13.82 21.422 -7.848 1 91.94 322 LEU B O 1
ATOM 6111 N N . MET B 1 323 ? -12.188 20.047 -7.227 1 91.19 323 MET B N 1
ATOM 6112 C CA . MET B 1 323 ? -13 18.859 -7.539 1 91.19 323 MET B CA 1
ATOM 6113 C C . MET B 1 323 ? -14.203 18.781 -6.613 1 91.19 323 MET B C 1
ATOM 6115 O O . MET B 1 323 ? -15.297 18.391 -7.043 1 91.19 323 MET B O 1
ATOM 6119 N N . SER B 1 324 ? -14 19.078 -5.344 1 89.69 324 SER B N 1
ATOM 6120 C CA . SER B 1 324 ? -15.102 19.062 -4.383 1 89.69 324 SER B CA 1
ATOM 6121 C C . SER B 1 324 ? -16.172 20.078 -4.758 1 89.69 324 SER B C 1
ATOM 6123 O O . SER B 1 324 ? -17.375 19.766 -4.73 1 89.69 324 SER B O 1
ATOM 6125 N N . TYR B 1 325 ? -15.797 21.234 -5.086 1 85.38 325 TYR B N 1
ATOM 6126 C CA . TYR B 1 325 ? -16.734 22.281 -5.453 1 85.38 325 TYR B CA 1
ATOM 6127 C C . TYR B 1 325 ? -17.453 21.938 -6.754 1 85.38 325 TYR B C 1
ATOM 6129 O O . TYR B 1 325 ? -18.672 22.141 -6.871 1 85.38 325 TYR B O 1
ATOM 6137 N N . SER B 1 326 ? -16.703 21.469 -7.711 1 83 326 SER B N 1
ATOM 6138 C CA . SER B 1 326 ? -17.297 21.078 -8.984 1 83 326 SER B CA 1
ATOM 6139 C C . SER B 1 326 ? -18.344 19.984 -8.797 1 83 326 SER B C 1
ATOM 6141 O O . SER B 1 326 ? -19.375 20 -9.461 1 83 326 SER B O 1
ATOM 6143 N N . TRP B 1 327 ? -18.047 19.156 -7.934 1 82.75 327 TRP B N 1
ATOM 6144 C CA . TRP B 1 327 ? -18.969 18.062 -7.656 1 82.75 327 TRP B CA 1
ATOM 6145 C C . TRP B 1 327 ? -20.266 18.578 -7.047 1 82.75 327 TRP B C 1
ATOM 6147 O O . TRP B 1 327 ? -21.359 18.125 -7.398 1 82.75 327 TRP B O 1
ATOM 6157 N N . LYS B 1 328 ? -20.203 19.469 -6.109 1 81.5 328 LYS B N 1
ATOM 6158 C CA . LYS B 1 328 ? -21.375 20.062 -5.477 1 81.5 328 LYS B CA 1
ATOM 6159 C C . LYS B 1 328 ? -22.266 20.75 -6.508 1 81.5 328 LYS B C 1
ATOM 6161 O O . LYS B 1 328 ? -23.5 20.672 -6.422 1 81.5 328 LYS B O 1
ATOM 6166 N N . ILE B 1 329 ? -21.703 21.312 -7.441 1 76.81 329 ILE B N 1
ATOM 6167 C CA . ILE B 1 329 ? -22.453 22 -8.492 1 76.81 329 ILE B CA 1
ATOM 6168 C C . ILE B 1 329 ? -23.141 20.969 -9.391 1 76.81 329 ILE B C 1
ATOM 6170 O O . ILE B 1 329 ? -24.281 21.141 -9.789 1 76.81 329 ILE B O 1
ATOM 6174 N N . ILE B 1 330 ? -22.406 19.906 -9.672 1 75.81 330 ILE B N 1
ATOM 6175 C CA . ILE B 1 330 ? -22.938 18.844 -10.508 1 75.81 330 ILE B CA 1
ATOM 6176 C C . ILE B 1 330 ? -24.125 18.188 -9.797 1 75.81 330 ILE B C 1
ATOM 6178 O O . ILE B 1 330 ? -25.156 17.906 -10.422 1 75.81 330 ILE B O 1
ATOM 6182 N N . GLN B 1 331 ? -23.938 17.953 -8.555 1 76.44 331 GLN B N 1
ATOM 6183 C CA . GLN B 1 331 ? -25 17.328 -7.773 1 76.44 331 GLN B CA 1
ATOM 6184 C C . GLN B 1 331 ? -26.25 18.203 -7.746 1 76.44 331 GLN B C 1
ATOM 6186 O O . GLN B 1 331 ? -27.375 17.688 -7.715 1 76.44 331 GLN B O 1
ATOM 6191 N N . ALA B 1 332 ? -26.078 19.422 -7.73 1 74.5 332 ALA B N 1
ATOM 6192 C CA . ALA B 1 332 ? -27.188 20.359 -7.676 1 74.5 332 ALA B CA 1
ATOM 6193 C C . ALA B 1 332 ? -27.922 20.422 -9.016 1 74.5 332 ALA B C 1
ATOM 6195 O O . ALA B 1 332 ? -29.125 20.688 -9.07 1 74.5 332 ALA B O 1
ATOM 6196 N N . ARG B 1 333 ? -27.266 20.078 -10.031 1 70.44 333 ARG B N 1
ATOM 6197 C CA . ARG B 1 333 ? -27.844 20.266 -11.359 1 70.44 333 ARG B CA 1
ATOM 6198 C C . ARG B 1 333 ? -28.375 18.969 -11.93 1 70.44 333 ARG B C 1
ATOM 6200 O O . ARG B 1 333 ? -29.312 18.969 -12.719 1 70.44 333 ARG B O 1
ATOM 6207 N N . VAL B 1 334 ? -27.594 17.922 -11.656 1 64.19 334 VAL B N 1
ATOM 6208 C CA . VAL B 1 334 ? -27.938 16.656 -12.32 1 64.19 334 VAL B CA 1
ATOM 6209 C C . VAL B 1 334 ? -28.594 15.711 -11.32 1 64.19 334 VAL B C 1
ATOM 6211 O O . VAL B 1 334 ? -28.016 15.43 -10.266 1 64.19 334 VAL B O 1
ATOM 6214 N N . GLU B 1 335 ? -29.859 15.312 -11.359 1 60.25 335 GLU B N 1
ATOM 6215 C CA . GLU B 1 335 ? -30.594 14.398 -10.484 1 60.25 335 GLU B CA 1
ATOM 6216 C C . GLU B 1 335 ? -30.312 12.945 -10.844 1 60.25 335 GLU B C 1
ATOM 6218 O O . GLU B 1 335 ? -30.969 12.039 -10.312 1 60.25 335 GLU B O 1
ATOM 6223 N N . SER B 1 336 ? -29.266 12.703 -11.578 1 60.09 336 SER B N 1
ATOM 6224 C CA . SER B 1 336 ? -29.141 11.305 -11.984 1 60.09 336 SER B CA 1
ATOM 6225 C C . SER B 1 336 ? -28.234 10.531 -11.047 1 60.09 336 SER B C 1
ATOM 6227 O O . SER B 1 336 ? -27.25 11.07 -10.531 1 60.09 336 SER B O 1
ATOM 6229 N N . GLU B 1 337 ? -28.672 9.328 -10.633 1 60.03 337 GLU B N 1
ATOM 6230 C CA . GLU B 1 337 ? -27.938 8.391 -9.789 1 60.03 337 GLU B CA 1
ATOM 6231 C C . GLU B 1 337 ? -26.594 8.039 -10.406 1 60.03 337 GLU B C 1
ATOM 6233 O O . GLU B 1 337 ? -25.641 7.688 -9.695 1 60.03 337 GLU B O 1
ATOM 6238 N N . ALA B 1 338 ? -26.531 8.141 -11.75 1 59.62 338 ALA B N 1
ATOM 6239 C CA . ALA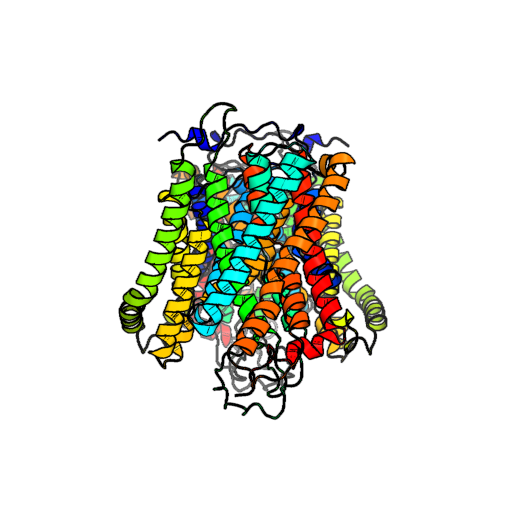 B 1 338 ? -25.312 7.746 -12.469 1 59.62 338 ALA B CA 1
ATOM 6240 C C . ALA B 1 338 ? -24.172 8.711 -12.172 1 59.62 338 ALA B C 1
ATOM 6242 O O . ALA B 1 338 ? -23 8.391 -12.406 1 59.62 338 ALA B O 1
ATOM 6243 N N . VAL B 1 339 ? -24.531 9.781 -11.484 1 65.88 339 VAL B N 1
ATOM 6244 C CA . VAL B 1 339 ? -23.562 10.844 -11.281 1 65.88 339 VAL B CA 1
ATOM 6245 C C . VAL B 1 339 ? -22.641 10.477 -10.125 1 65.88 339 VAL B C 1
ATOM 6247 O O . VAL B 1 339 ? -21.531 11.008 -10.016 1 65.88 339 VAL B O 1
ATOM 6250 N N . VAL B 1 340 ? -23.062 9.453 -9.391 1 68.69 340 VAL B N 1
ATOM 6251 C CA . VAL B 1 340 ? -22.312 9.094 -8.188 1 68.69 340 VAL B CA 1
ATOM 6252 C C . VAL B 1 340 ? -20.922 8.578 -8.57 1 68.69 340 VAL B C 1
ATOM 6254 O O . VAL B 1 340 ? -19.953 8.781 -7.836 1 68.69 340 VAL B O 1
ATOM 6257 N N . HIS B 1 341 ? -20.797 8.016 -9.75 1 69 341 HIS B N 1
ATOM 6258 C CA . HIS B 1 341 ? -19.531 7.441 -10.195 1 69 341 HIS B CA 1
ATOM 6259 C C . HIS B 1 341 ? -18.516 8.531 -10.516 1 69 341 HIS B C 1
ATOM 6261 O O . HIS B 1 341 ? -17.312 8.266 -10.562 1 69 341 HIS B O 1
ATOM 6267 N N . TRP B 1 342 ? -19.031 9.75 -10.539 1 72.81 342 TRP B N 1
ATOM 6268 C CA . TRP B 1 342 ? -18.141 10.852 -10.891 1 72.81 342 TRP B CA 1
ATOM 6269 C C . TRP B 1 342 ? -17.703 11.617 -9.648 1 72.81 342 TRP B C 1
ATOM 6271 O O . TRP B 1 342 ? -16.953 12.602 -9.75 1 72.81 342 TRP B O 1
ATOM 6281 N N . SER B 1 343 ? -18.047 11.156 -8.562 1 84.81 343 SER B N 1
ATOM 6282 C CA . SER B 1 343 ? -17.719 11.82 -7.305 1 84.81 343 SER B CA 1
ATOM 6283 C C . SER B 1 343 ? -16.234 11.68 -6.984 1 84.81 343 SER B C 1
ATOM 6285 O O . SER B 1 343 ? -15.695 10.562 -6.984 1 84.81 343 SER B O 1
ATOM 6287 N N . PRO B 1 344 ? -15.539 12.828 -6.797 1 88.94 344 PRO B N 1
ATOM 6288 C CA . PRO B 1 344 ? -14.133 12.75 -6.406 1 88.94 344 PRO B CA 1
ATOM 6289 C C . PRO B 1 344 ? -13.922 12.023 -5.082 1 88.94 344 PRO B C 1
ATOM 6291 O O . PRO B 1 344 ? -12.859 11.438 -4.852 1 88.94 344 PRO B O 1
ATOM 6294 N N . HIS B 1 345 ? -14.922 11.992 -4.266 1 89.44 345 HIS B N 1
ATOM 6295 C CA . HIS B 1 345 ? -14.828 11.266 -3.002 1 89.44 345 HIS B CA 1
ATOM 6296 C C . HIS B 1 345 ? -14.781 9.758 -3.236 1 89.44 345 HIS B C 1
ATOM 6298 O O . HIS B 1 345 ? -14.062 9.039 -2.535 1 89.44 345 HIS B O 1
ATOM 6304 N N . THR B 1 346 ? -15.539 9.375 -4.242 1 86.56 346 THR B N 1
ATOM 6305 C CA . THR B 1 346 ? -15.523 7.953 -4.586 1 86.56 346 THR B CA 1
ATOM 6306 C C . THR B 1 346 ? -14.164 7.547 -5.152 1 86.56 346 THR B C 1
ATOM 6308 O O . THR B 1 346 ? -13.664 6.461 -4.859 1 86.56 346 THR B O 1
ATOM 6311 N N . SER B 1 347 ? -13.609 8.391 -5.965 1 89.12 347 SER B N 1
ATOM 6312 C CA . SER B 1 347 ? -12.281 8.133 -6.504 1 89.12 347 SER B CA 1
ATOM 6313 C C . SER B 1 347 ? -11.234 8.062 -5.391 1 89.12 347 SER B C 1
ATOM 6315 O O . SER B 1 347 ? -10.375 7.18 -5.398 1 89.12 347 SER B O 1
ATOM 6317 N N . PHE B 1 348 ? -11.359 8.953 -4.48 1 91.75 348 PHE B N 1
ATOM 6318 C CA . PHE B 1 348 ? -10.422 8.953 -3.369 1 91.75 348 PHE B CA 1
ATOM 6319 C C . PHE B 1 348 ? -10.602 7.711 -2.51 1 91.75 348 PHE B C 1
ATOM 6321 O O . PHE B 1 348 ? -9.625 7.172 -1.974 1 91.75 348 PHE B O 1
ATOM 6328 N N . GLU B 1 349 ? -11.836 7.281 -2.377 1 89.88 349 GLU B N 1
ATOM 6329 C CA . GLU B 1 349 ? -12.117 6.102 -1.565 1 89.88 349 GLU B CA 1
ATOM 6330 C C . GLU B 1 349 ? -11.414 4.867 -2.125 1 89.88 349 GLU B C 1
ATOM 6332 O O . GLU B 1 349 ? -11.039 3.965 -1.374 1 89.88 349 GLU B O 1
ATOM 6337 N N . ARG B 1 350 ? -11.188 4.863 -3.357 1 87.56 350 ARG B N 1
ATOM 6338 C CA . ARG B 1 350 ? -10.5 3.746 -3.994 1 87.56 350 ARG B CA 1
ATOM 6339 C C . ARG B 1 350 ? -9.016 3.738 -3.639 1 87.56 350 ARG B C 1
ATOM 6341 O O . ARG B 1 350 ? -8.398 2.676 -3.549 1 87.56 350 ARG B O 1
ATOM 6348 N N . ILE B 1 351 ? -8.453 4.895 -3.391 1 92.06 351 ILE B N 1
ATOM 6349 C CA . ILE B 1 351 ? -7.023 4.992 -3.098 1 92.06 351 ILE B CA 1
ATOM 6350 C C . ILE B 1 351 ? -6.812 5.074 -1.589 1 92.06 351 ILE B C 1
ATOM 6352 O O . ILE B 1 351 ? -5.691 4.883 -1.103 1 92.06 351 ILE B O 1
ATOM 6356 N N . ALA B 1 352 ? -7.875 5.246 -0.871 1 91.94 352 ALA B N 1
ATOM 6357 C CA . ALA B 1 352 ? -7.824 5.559 0.555 1 91.94 352 ALA B CA 1
ATOM 6358 C C . ALA B 1 352 ? -7.117 4.453 1.335 1 91.94 352 ALA B C 1
ATOM 6360 O O . ALA B 1 352 ? -6.273 4.73 2.191 1 91.94 352 ALA B O 1
ATOM 6361 N N . PRO B 1 353 ? -7.387 3.178 1.007 1 90.62 353 PRO B N 1
ATOM 6362 C CA . PRO B 1 353 ? -6.715 2.141 1.791 1 90.62 353 PRO B CA 1
ATOM 6363 C C . PRO B 1 353 ? -5.195 2.17 1.625 1 90.62 353 PRO B C 1
ATOM 6365 O O . PRO B 1 353 ? -4.461 2.033 2.605 1 90.62 353 PRO B O 1
ATOM 6368 N N . VAL B 1 354 ? -4.715 2.385 0.474 1 92.44 354 VAL B N 1
ATOM 6369 C CA . VAL B 1 354 ? -3.281 2.445 0.212 1 92.44 354 VAL B CA 1
ATOM 6370 C C . VAL B 1 354 ? -2.689 3.693 0.864 1 92.44 354 VAL B C 1
ATOM 6372 O O . VAL B 1 354 ? -1.594 3.646 1.428 1 92.44 354 VAL B O 1
ATOM 6375 N N . GLN B 1 355 ? -3.414 4.75 0.709 1 93.75 355 GLN B N 1
ATOM 6376 C CA . GLN B 1 355 ? -2.967 6.008 1.3 1 93.75 355 GLN B CA 1
ATOM 6377 C C . GLN B 1 355 ? -2.875 5.898 2.818 1 93.75 355 GLN B C 1
ATOM 6379 O O . GLN B 1 355 ? -1.88 6.316 3.416 1 93.75 355 GLN B O 1
ATOM 6384 N N . HIS B 1 356 ? -3.809 5.262 3.447 1 91.81 356 HIS B N 1
ATOM 6385 C CA . HIS B 1 356 ? -3.926 5.234 4.902 1 91.81 356 HIS B CA 1
ATOM 6386 C C . HIS B 1 356 ? -2.979 4.207 5.512 1 91.81 356 HIS B C 1
ATOM 6388 O O . HIS B 1 356 ? -2.439 4.422 6.598 1 91.81 356 HIS B O 1
ATOM 6394 N N . TYR B 1 357 ? -2.744 3.141 4.789 1 92.69 357 TYR B N 1
ATOM 6395 C CA . TYR B 1 357 ? -2.039 2.039 5.434 1 92.69 357 TYR B CA 1
ATOM 6396 C C . TYR B 1 357 ? -0.582 1.99 4.992 1 92.69 357 TYR B C 1
ATOM 6398 O O . TYR B 1 357 ? 0.25 1.356 5.645 1 92.69 357 TYR B O 1
ATOM 6406 N N . VAL B 1 358 ? -0.275 2.705 3.928 1 94.69 358 VAL B N 1
ATOM 6407 C CA . VAL B 1 358 ? 1.088 2.539 3.436 1 94.69 358 VAL B CA 1
ATOM 6408 C C . VAL B 1 358 ? 1.715 3.908 3.178 1 94.69 358 VAL B C 1
ATOM 6410 O O . VAL B 1 358 ? 2.701 4.273 3.82 1 94.69 358 VAL B O 1
ATOM 6413 N N . LEU B 1 359 ? 1.109 4.758 2.389 1 95.56 359 LEU B N 1
ATOM 6414 C CA . LEU B 1 359 ? 1.743 5.98 1.91 1 95.56 359 LEU B CA 1
ATOM 6415 C C . LEU B 1 359 ? 1.907 6.988 3.045 1 95.56 359 LEU B C 1
ATOM 6417 O O . LEU B 1 359 ? 3.018 7.445 3.316 1 95.56 359 LEU B O 1
ATOM 6421 N N . ALA B 1 360 ? 0.826 7.234 3.729 1 94.31 360 ALA B N 1
ATOM 6422 C CA . ALA B 1 360 ? 0.889 8.219 4.809 1 94.31 360 ALA B CA 1
ATOM 6423 C C . ALA B 1 360 ? 1.832 7.754 5.914 1 94.31 360 ALA B C 1
ATOM 6425 O O . ALA B 1 360 ? 2.691 8.516 6.363 1 94.31 360 ALA B O 1
ATOM 6426 N N . PRO B 1 361 ? 1.726 6.473 6.352 1 95.62 361 PRO B N 1
ATOM 6427 C CA . PRO B 1 361 ? 2.666 6 7.367 1 95.62 361 PRO B CA 1
ATOM 6428 C C . PRO B 1 361 ? 4.121 6.109 6.922 1 95.62 361 PRO B C 1
ATOM 6430 O O . PRO B 1 361 ? 5 6.41 7.734 1 95.62 361 PRO B O 1
ATOM 6433 N N . PHE B 1 362 ? 4.383 5.848 5.629 1 96.25 362 PHE B N 1
ATOM 6434 C CA . PHE B 1 362 ? 5.734 5.988 5.098 1 96.25 362 PHE B CA 1
ATOM 6435 C C . PHE B 1 362 ? 6.219 7.426 5.219 1 96.25 362 PHE B C 1
ATOM 6437 O O . PHE B 1 362 ? 7.391 7.672 5.516 1 96.25 362 PHE B O 1
ATOM 6444 N N . PHE B 1 363 ? 5.363 8.375 5.047 1 94.81 363 PHE B N 1
ATOM 6445 C CA . PHE B 1 363 ? 5.734 9.781 5.156 1 94.81 363 PHE B CA 1
ATOM 6446 C C . PHE B 1 363 ? 6.16 10.117 6.578 1 94.81 363 PHE B C 1
ATOM 6448 O O . PHE B 1 363 ? 7.242 10.672 6.793 1 94.81 363 PHE B O 1
ATOM 6455 N N . PHE B 1 364 ? 5.363 9.742 7.516 1 94.5 364 PHE B N 1
ATOM 6456 C CA . PHE B 1 364 ? 5.656 10.094 8.898 1 94.5 364 PHE B CA 1
ATOM 6457 C C . PHE B 1 364 ? 6.883 9.344 9.398 1 94.5 364 PHE B C 1
ATOM 6459 O O . PHE B 1 364 ? 7.668 9.875 10.18 1 94.5 364 PHE B O 1
ATOM 6466 N N . ALA B 1 365 ? 7.004 8.086 8.953 1 95.81 365 ALA B N 1
ATOM 6467 C CA . ALA B 1 365 ? 8.211 7.344 9.297 1 95.81 365 ALA B CA 1
ATOM 6468 C C . ALA B 1 365 ? 9.453 8.031 8.75 1 95.81 365 ALA B C 1
ATOM 6470 O O . ALA B 1 365 ? 10.508 8.039 9.398 1 95.81 365 ALA B O 1
ATOM 6471 N N . SER B 1 366 ? 9.352 8.578 7.52 1 94.44 366 SER B N 1
ATOM 6472 C CA . SER B 1 366 ? 10.492 9.266 6.91 1 94.44 366 SER B CA 1
ATOM 6473 C C . SER B 1 366 ? 10.844 10.531 7.684 1 94.44 366 SER B C 1
ATOM 6475 O O . SER B 1 366 ? 12.023 10.883 7.801 1 94.44 366 SER B O 1
ATOM 6477 N N . ILE B 1 367 ? 9.82 11.195 8.164 1 93.38 367 ILE B N 1
ATOM 6478 C CA . ILE B 1 367 ? 10.055 12.367 9 1 93.38 367 ILE B CA 1
ATOM 6479 C C . ILE B 1 367 ? 10.742 11.945 10.297 1 93.38 367 ILE B C 1
ATOM 6481 O O . ILE B 1 367 ? 11.664 12.625 10.758 1 93.38 367 ILE B O 1
ATOM 6485 N N . GLY B 1 368 ? 10.297 10.859 10.859 1 93.62 368 GLY B N 1
ATOM 6486 C CA . GLY B 1 368 ? 10.953 10.328 12.047 1 93.62 368 GLY B CA 1
ATOM 6487 C C . GLY B 1 368 ? 12.398 9.945 11.805 1 93.62 368 GLY B C 1
ATOM 6488 O O . GLY B 1 368 ? 13.242 10.117 12.688 1 93.62 368 GLY B O 1
ATOM 6489 N N . ALA B 1 369 ? 12.664 9.445 10.648 1 93.94 369 ALA B N 1
ATOM 6490 C CA . ALA B 1 369 ? 14.016 9.031 10.289 1 93.94 369 ALA B CA 1
ATOM 6491 C C . ALA B 1 369 ? 14.945 10.234 10.164 1 93.94 369 ALA B C 1
ATOM 6493 O O . ALA B 1 369 ? 16.172 10.086 10.242 1 93.94 369 ALA B O 1
ATOM 6494 N N . ALA B 1 370 ? 14.359 11.391 9.992 1 91.88 370 ALA B N 1
ATOM 6495 C CA . ALA B 1 370 ? 15.148 12.602 9.781 1 91.88 370 ALA B CA 1
ATOM 6496 C C . ALA B 1 370 ? 15.453 13.297 11.109 1 91.88 370 ALA B C 1
ATOM 6498 O O . ALA B 1 370 ? 16.219 14.266 11.148 1 91.88 370 ALA B O 1
ATOM 6499 N N . ILE B 1 371 ? 14.914 12.812 12.18 1 90.81 371 ILE B N 1
ATOM 6500 C CA . ILE B 1 371 ? 15.102 13.422 13.492 1 90.81 371 ILE B CA 1
ATOM 6501 C C . ILE B 1 371 ? 16.344 12.836 14.156 1 90.81 371 ILE B C 1
ATOM 6503 O O . ILE B 1 371 ? 16.422 11.625 14.391 1 90.81 371 ILE B O 1
ATOM 6507 N N . PRO B 1 372 ? 17.297 13.672 14.391 1 91.62 372 PRO B N 1
ATOM 6508 C CA . PRO B 1 372 ? 18.438 13.188 15.164 1 91.62 372 PRO B CA 1
ATOM 6509 C C . PRO B 1 372 ? 18.094 12.945 16.625 1 91.62 372 PRO B C 1
ATOM 6511 O O . PRO B 1 372 ? 18.266 13.844 17.469 1 91.62 372 PRO B O 1
ATOM 6514 N N . VAL B 1 373 ? 17.812 11.75 17.016 1 91.31 373 VAL B N 1
ATOM 6515 C CA . VAL B 1 373 ? 17.25 11.398 18.312 1 91.31 373 VAL B CA 1
ATOM 6516 C C . VAL B 1 373 ? 18.297 11.633 19.406 1 91.31 373 VAL B C 1
ATOM 6518 O O . VAL B 1 373 ? 17.953 12.039 20.516 1 91.31 373 VAL B O 1
ATOM 6521 N N . ARG B 1 374 ? 19.484 11.43 19.062 1 89.31 374 ARG B N 1
ATOM 6522 C CA . ARG B 1 374 ? 20.547 11.609 20.062 1 89.31 374 ARG B CA 1
ATOM 6523 C C . ARG B 1 374 ? 20.656 13.07 20.5 1 89.31 374 ARG B C 1
ATOM 6525 O O . ARG B 1 374 ? 20.781 13.367 21.688 1 89.31 374 ARG B O 1
ATOM 6532 N N . SER B 1 375 ? 20.594 13.938 19.562 1 89.94 375 SER B N 1
ATOM 6533 C CA . SER B 1 375 ? 20.672 15.367 19.844 1 89.94 375 SER B CA 1
ATOM 6534 C C . SER B 1 375 ? 19.375 15.875 20.484 1 89.94 375 SER B C 1
ATOM 6536 O O . SER B 1 375 ? 19.391 16.875 21.203 1 89.94 375 SER B O 1
ATOM 6538 N N . LEU B 1 376 ? 18.344 15.227 20.219 1 92.19 376 LEU B N 1
ATOM 6539 C CA . LEU B 1 376 ? 17.047 15.617 20.734 1 92.19 376 LEU B CA 1
ATOM 6540 C C . LEU B 1 376 ? 17 15.508 22.25 1 92.19 376 LEU B C 1
ATOM 6542 O O . LEU B 1 376 ? 16.344 16.312 22.922 1 92.19 376 LEU B O 1
ATOM 6546 N N . PHE B 1 377 ? 17.781 14.555 22.797 1 92.62 377 PHE B N 1
ATOM 6547 C CA . PHE B 1 377 ? 17.656 14.289 24.219 1 92.62 377 PHE B CA 1
ATOM 6548 C C . PHE B 1 377 ? 18.844 14.883 24.984 1 92.62 377 PHE B C 1
ATOM 6550 O O . PHE B 1 377 ? 19.031 14.617 26.172 1 92.62 377 PHE B O 1
ATOM 6557 N N . GLN B 1 378 ? 19.578 15.633 24.234 1 93.56 378 GLN B N 1
ATOM 6558 C CA . GLN B 1 378 ? 20.547 16.453 24.953 1 93.56 378 GLN B CA 1
ATOM 6559 C C . GLN B 1 378 ? 19.859 17.438 25.891 1 93.56 378 GLN B C 1
ATOM 6561 O O . GLN B 1 378 ? 18.828 18.016 25.547 1 93.56 378 GLN B O 1
ATOM 6566 N N . ALA B 1 379 ? 20.406 17.672 27 1 94.06 379 ALA B N 1
ATOM 6567 C CA . ALA B 1 379 ? 19.766 18.422 28.078 1 94.06 379 ALA B CA 1
ATOM 6568 C C . ALA B 1 379 ? 19.359 19.812 27.609 1 94.06 379 ALA B C 1
ATOM 6570 O O . ALA B 1 379 ? 18.234 20.25 27.875 1 94.06 379 ALA B O 1
ATOM 6571 N N . THR B 1 380 ? 20.234 20.531 26.938 1 94.88 380 THR B N 1
ATOM 6572 C CA . THR B 1 380 ? 19.953 21.875 26.484 1 94.88 380 THR B CA 1
ATOM 6573 C C . THR B 1 380 ? 18.797 21.891 25.484 1 94.88 380 THR B C 1
ATOM 6575 O O . THR B 1 380 ? 17.891 22.719 25.578 1 94.88 380 THR B O 1
ATOM 6578 N N . THR B 1 381 ? 18.812 20.984 24.562 1 95.81 381 THR B N 1
ATOM 6579 C CA . THR B 1 381 ? 17.781 20.906 23.547 1 95.81 381 THR B CA 1
ATOM 6580 C C . THR B 1 381 ? 16.438 20.516 24.188 1 95.81 381 THR B C 1
ATOM 6582 O O . THR B 1 381 ? 15.398 21.062 23.828 1 95.81 381 THR B O 1
ATOM 6585 N N . ALA B 1 382 ? 16.469 19.641 25.125 1 96.12 382 ALA B N 1
ATOM 6586 C CA . ALA B 1 382 ? 15.258 19.109 25.719 1 96.12 382 ALA B CA 1
ATOM 6587 C C . ALA B 1 382 ? 14.547 20.156 26.562 1 96.12 382 ALA B C 1
ATOM 6589 O O . ALA B 1 382 ? 13.344 20.375 26.422 1 96.12 382 ALA B O 1
ATOM 6590 N N . TRP B 1 383 ? 15.227 20.781 27.516 1 96.5 383 TRP B N 1
ATOM 6591 C CA . TRP B 1 383 ? 14.539 21.719 28.391 1 96.5 383 TRP B CA 1
ATOM 6592 C C . TRP B 1 383 ? 14.078 22.953 27.609 1 96.5 383 TRP B C 1
ATOM 6594 O O . TRP B 1 383 ? 13.016 23.5 27.891 1 96.5 383 TRP B O 1
ATOM 6604 N N . ARG B 1 384 ? 14.922 23.453 26.625 1 96.75 384 ARG B N 1
ATOM 6605 C CA . ARG B 1 384 ? 14.5 24.562 25.781 1 96.75 384 ARG B CA 1
ATOM 6606 C C . ARG B 1 384 ? 13.258 24.203 24.969 1 96.75 384 ARG B C 1
ATOM 6608 O O . ARG B 1 384 ? 12.367 25.031 24.781 1 96.75 384 ARG B O 1
ATOM 6615 N N . GLY B 1 385 ? 13.273 22.938 24.516 1 97.12 385 GLY B N 1
ATOM 6616 C CA . GLY B 1 385 ? 12.133 22.484 23.734 1 97.12 385 GLY B CA 1
ATOM 6617 C C . GLY B 1 385 ? 10.859 22.391 24.562 1 97.12 385 GLY B C 1
ATOM 6618 O O . GLY B 1 385 ? 9.789 22.781 24.094 1 97.12 385 GLY B O 1
ATOM 6619 N N . ILE B 1 386 ? 10.938 21.891 25.734 1 97.06 386 ILE B N 1
ATOM 6620 C CA . ILE B 1 386 ? 9.781 21.719 26.609 1 97.06 386 ILE B CA 1
ATOM 6621 C C . ILE B 1 386 ? 9.219 23.078 27.016 1 97.06 386 ILE B C 1
ATOM 6623 O O . ILE B 1 386 ? 8 23.281 26.969 1 97.06 386 ILE B O 1
ATOM 6627 N N . LEU B 1 387 ? 10.062 23.969 27.359 1 97.31 387 LEU B N 1
ATOM 6628 C CA . LEU B 1 387 ? 9.617 25.312 27.734 1 97.31 387 LEU B CA 1
ATOM 6629 C C . LEU B 1 387 ? 9.016 26.047 26.547 1 97.31 387 LEU B C 1
ATOM 6631 O O . LEU B 1 387 ? 8 26.719 26.672 1 97.31 387 LEU B O 1
ATOM 6635 N N . TYR B 1 388 ? 9.742 25.906 25.453 1 97.62 388 TYR B N 1
ATOM 6636 C CA . TYR B 1 388 ? 9.219 26.5 24.219 1 97.62 388 TYR B CA 1
ATOM 6637 C C . TYR B 1 388 ? 7.848 25.938 23.875 1 97.62 388 TYR B C 1
ATOM 6639 O O . TYR B 1 388 ? 6.953 26.672 23.453 1 97.62 388 TYR B O 1
ATOM 6647 N N . SER B 1 389 ? 7.656 24.656 24.094 1 97.19 389 SER B N 1
ATOM 6648 C CA . SER B 1 389 ? 6.367 24.016 23.859 1 97.19 389 SER B CA 1
ATOM 6649 C C . SER B 1 389 ? 5.277 24.609 24.734 1 97.19 389 SER B C 1
ATOM 6651 O O . SER B 1 389 ? 4.16 24.859 24.266 1 97.19 389 SER B O 1
ATOM 6653 N N . ALA B 1 390 ? 5.57 24.828 25.953 1 97.06 390 ALA B N 1
ATOM 6654 C CA . ALA B 1 390 ? 4.602 25.406 26.875 1 97.06 390 ALA B CA 1
ATOM 6655 C C . ALA B 1 390 ? 4.164 26.797 26.406 1 97.06 390 ALA B C 1
ATOM 6657 O O . ALA B 1 390 ? 2.979 27.125 26.469 1 97.06 390 ALA B O 1
ATOM 6658 N N . ILE B 1 391 ? 5.098 27.531 25.938 1 96.94 391 ILE B N 1
ATOM 6659 C CA . ILE B 1 391 ? 4.812 28.891 25.469 1 96.94 391 ILE B CA 1
ATOM 6660 C C . ILE B 1 391 ? 3.943 28.812 24.219 1 96.94 391 ILE B C 1
ATOM 6662 O O . ILE B 1 391 ? 3.049 29.641 24.016 1 96.94 391 ILE B O 1
ATOM 6666 N N . MET B 1 392 ? 4.242 27.891 23.359 1 96.56 392 MET B N 1
ATOM 6667 C CA . MET B 1 392 ? 3.467 27.734 22.125 1 96.56 392 MET B CA 1
ATOM 6668 C C . MET B 1 392 ? 2.037 27.297 22.438 1 96.56 392 MET B C 1
ATOM 6670 O O . MET B 1 392 ? 1.103 27.688 21.734 1 96.56 392 MET B O 1
ATOM 6674 N N . VAL B 1 393 ? 1.861 26.453 23.438 1 96.12 393 VAL B N 1
ATOM 6675 C CA . VAL B 1 393 ? 0.522 26.062 23.875 1 96.12 393 VAL B CA 1
ATOM 6676 C C . VAL B 1 393 ? -0.25 27.297 24.328 1 96.12 393 VAL B C 1
ATOM 6678 O O . VAL B 1 393 ? -1.412 27.484 23.969 1 96.12 393 VAL B O 1
ATOM 6681 N N . VAL B 1 394 ? 0.398 28.109 25.062 1 96.25 394 VAL B N 1
ATOM 6682 C CA . VAL B 1 394 ? -0.229 29.328 25.562 1 96.25 394 VAL B CA 1
ATOM 6683 C C . VAL B 1 394 ? -0.587 30.234 24.391 1 96.25 394 VAL B C 1
ATOM 6685 O O . VAL B 1 394 ? -1.664 30.844 24.359 1 96.25 394 VAL B O 1
ATOM 6688 N N . ALA B 1 395 ? 0.32 30.344 23.453 1 96.5 395 ALA B N 1
ATOM 6689 C CA . ALA B 1 395 ? 0.098 31.188 22.297 1 96.5 395 ALA B CA 1
ATOM 6690 C C . ALA B 1 395 ? -1.181 30.797 21.562 1 96.5 395 ALA B C 1
ATOM 6692 O O . ALA B 1 395 ? -1.981 31.656 21.188 1 96.5 395 ALA B O 1
ATOM 6693 N N . LYS B 1 396 ? -1.39 29.5 21.375 1 94.75 396 LYS B N 1
ATOM 6694 C CA . LYS B 1 396 ? -2.557 29.031 20.625 1 94.75 396 LYS B CA 1
ATOM 6695 C C . LYS B 1 396 ? -3.826 29.156 21.469 1 94.75 396 LYS B C 1
ATOM 6697 O O . LYS B 1 396 ? -4.898 29.453 20.938 1 94.75 396 LYS B O 1
ATOM 6702 N N . VAL B 1 397 ? -3.746 28.906 22.75 1 95.75 397 VAL B N 1
ATOM 6703 C CA . VAL B 1 397 ? -4.906 29.047 23.625 1 95.75 397 VAL B CA 1
ATOM 6704 C C . VAL B 1 397 ? -5.383 30.5 23.625 1 95.75 397 VAL B C 1
ATOM 6706 O O . VAL B 1 397 ? -6.59 30.766 23.625 1 95.75 397 VAL B O 1
ATOM 6709 N N . LEU B 1 398 ? -4.465 31.406 23.562 1 96.31 398 LEU B N 1
ATOM 6710 C CA . LEU B 1 398 ? -4.801 32.812 23.562 1 96.31 398 LEU B CA 1
ATOM 6711 C C . LEU B 1 398 ? -5.543 33.188 22.297 1 96.31 398 LEU B C 1
ATOM 6713 O O . LEU B 1 398 ? -6.312 34.156 22.281 1 96.31 398 LEU B O 1
ATOM 6717 N N . ALA B 1 399 ? -5.277 32.469 21.25 1 94.75 399 ALA B N 1
ATOM 6718 C CA . ALA B 1 399 ? -5.996 32.75 20.016 1 94.75 399 ALA B CA 1
ATOM 6719 C C . ALA B 1 399 ? -7.496 32.5 20.188 1 94.75 399 ALA B C 1
ATOM 6721 O O . ALA B 1 399 ? -8.312 33.125 19.5 1 94.75 399 ALA B O 1
ATOM 6722 N N . GLY B 1 400 ? -7.914 31.609 21.062 1 94.5 400 GLY B N 1
ATOM 6723 C CA . GLY B 1 400 ? -9.312 31.359 21.359 1 94.5 400 GLY B CA 1
ATOM 6724 C C . GLY B 1 400 ? -9.977 32.469 22.141 1 94.5 400 GLY B C 1
ATOM 6725 O O . GLY B 1 400 ? -11.203 32.5 22.25 1 94.5 400 GLY B O 1
ATOM 6726 N N . ALA B 1 401 ? -9.219 33.438 22.672 1 94.75 401 ALA B N 1
ATOM 6727 C CA . ALA B 1 401 ? -9.742 34.531 23.5 1 94.75 401 ALA B CA 1
ATOM 6728 C C . ALA B 1 401 ? -10.617 35.469 22.688 1 94.75 401 ALA B C 1
ATOM 6730 O O . ALA B 1 401 ? -11.375 36.25 23.234 1 94.75 401 ALA B O 1
ATOM 6731 N N . TRP B 1 402 ? -10.547 35.312 21.422 1 93.88 402 TRP B N 1
ATOM 6732 C CA . TRP B 1 402 ? -11.344 36.156 20.562 1 93.88 402 TRP B CA 1
ATOM 6733 C C . TRP B 1 402 ? -12.836 35.875 20.719 1 93.88 402 TRP B C 1
ATOM 6735 O O . TRP B 1 402 ? -13.672 36.75 20.469 1 93.88 402 TRP B O 1
ATOM 6745 N N . LEU B 1 403 ? -13.18 34.625 21.109 1 92.56 403 LEU B N 1
ATOM 6746 C CA . LEU B 1 403 ? -14.594 34.281 21.234 1 92.56 403 LEU B CA 1
ATOM 6747 C C . LEU B 1 403 ? -15.242 35.031 22.391 1 92.56 403 LEU B C 1
ATOM 6749 O O . LEU B 1 403 ? -16.25 35.719 22.188 1 92.56 403 LEU B O 1
ATOM 6753 N N . PRO B 1 404 ? -14.695 35.031 23.594 1 91.5 404 PRO B N 1
ATOM 6754 C CA . PRO B 1 404 ? -15.289 35.844 24.656 1 91.5 404 PRO B CA 1
ATOM 6755 C C . PRO B 1 404 ? -15.211 37.344 24.375 1 91.5 404 PRO B C 1
ATOM 6757 O O . PRO B 1 404 ? -16.109 38.094 24.766 1 91.5 404 PRO B O 1
ATOM 6760 N N . ILE B 1 405 ? -14.188 37.812 23.734 1 92.56 405 ILE B N 1
ATOM 6761 C CA . ILE B 1 405 ? -14.062 39.219 23.391 1 92.56 405 ILE B CA 1
ATOM 6762 C C . ILE B 1 405 ? -15.164 39.625 22.406 1 92.56 405 ILE B C 1
ATOM 6764 O O . ILE B 1 405 ? -15.773 40.688 22.547 1 92.56 405 ILE B O 1
ATOM 6768 N N . TRP B 1 406 ? -15.32 38.75 21.453 1 90.44 406 TRP B N 1
ATOM 6769 C CA . TRP B 1 406 ? -16.359 39 20.453 1 90.44 406 TRP B CA 1
ATOM 6770 C C . TRP B 1 406 ? -17.734 39.031 21.109 1 90.44 406 TRP B C 1
ATOM 6772 O O . TRP B 1 406 ? -18.594 39.844 20.734 1 90.44 406 TRP B O 1
ATOM 6782 N N . SER B 1 407 ? -17.984 38.125 22 1 88.06 407 SER B N 1
ATOM 6783 C CA . SER B 1 407 ? -19.266 38.062 22.703 1 88.06 407 SER B CA 1
ATOM 6784 C C . SER B 1 407 ? -19.5 39.344 23.5 1 88.06 407 SER B C 1
ATOM 6786 O O . SER B 1 407 ? -20.625 39.844 23.562 1 88.06 407 SER B O 1
ATOM 6788 N N . THR B 1 408 ? -18.469 39.812 24.125 1 87.31 408 THR B N 1
ATOM 6789 C CA . THR B 1 408 ? -18.594 41.062 24.875 1 87.31 408 THR B CA 1
ATOM 6790 C C . THR B 1 408 ? -18.875 42.219 23.953 1 87.31 408 THR B C 1
ATOM 6792 O O . THR B 1 408 ? -19.656 43.125 24.297 1 87.31 408 THR B O 1
ATOM 6795 N N . LEU B 1 409 ? -18.281 42.188 22.812 1 85.94 409 LEU B N 1
ATOM 6796 C CA . LEU B 1 409 ? -18.516 43.25 21.828 1 85.94 409 LEU B CA 1
ATOM 6797 C C . LEU B 1 409 ? -19.922 43.188 21.281 1 85.94 409 LEU B C 1
ATOM 6799 O O . LEU B 1 409 ? -20.562 44.219 21.062 1 85.94 409 LEU B O 1
ATOM 6803 N N . GLU B 1 410 ? -20.344 41.938 21.031 1 83.19 410 GLU B N 1
ATOM 6804 C CA . GLU B 1 410 ? -21.719 41.75 20.562 1 83.19 410 GLU B CA 1
ATOM 6805 C C . GLU B 1 410 ? -22.734 42.188 21.609 1 83.19 410 GLU B C 1
ATOM 6807 O O . GLU B 1 410 ? -23.781 42.75 21.266 1 83.19 410 GLU B O 1
ATOM 6812 N N . GLN B 1 411 ? -22.484 41.875 22.844 1 82.56 411 GLN B N 1
ATOM 6813 C CA . GLN B 1 411 ? -23.391 42.25 23.938 1 82.56 411 GLN B CA 1
ATOM 6814 C C . GLN B 1 411 ? -23.438 43.781 24.109 1 82.56 411 GLN B C 1
ATOM 6816 O O . GLN B 1 411 ? -24.469 44.312 24.484 1 82.56 411 GLN B O 1
ATOM 6821 N N . ARG B 1 412 ? -22.359 44.344 23.875 1 81.56 412 ARG B N 1
ATOM 6822 C CA . ARG B 1 412 ? -22.312 45.781 23.984 1 81.56 412 ARG B CA 1
ATOM 6823 C C . ARG B 1 412 ? -23.109 46.438 22.859 1 81.56 412 ARG B C 1
ATOM 6825 O O . ARG B 1 412 ? -23.734 47.5 23.047 1 81.56 412 ARG B O 1
ATOM 6832 N N . LEU B 1 413 ? -23.062 45.781 21.828 1 79.19 413 LEU B N 1
ATOM 6833 C CA . LEU B 1 413 ? -23.781 46.312 20.688 1 79.19 413 LEU B CA 1
ATOM 6834 C C . LEU B 1 413 ? -25.266 45.969 20.734 1 79.19 413 LEU B C 1
ATOM 6836 O O . LEU B 1 413 ? -26.109 46.719 20.312 1 79.19 413 LEU B O 1
ATOM 6840 N N . HIS B 1 414 ? -25.469 44.625 21.188 1 73.06 414 HIS B N 1
ATOM 6841 C CA . HIS B 1 414 ? -26.844 44.156 21.344 1 73.06 414 HIS B CA 1
ATOM 6842 C C . HIS B 1 414 ? -27.078 43.562 22.75 1 73.06 414 HIS B C 1
ATOM 6844 O O . HIS B 1 414 ? -26.859 42.375 22.969 1 73.06 414 HIS B O 1
ATOM 6850 N N . PRO B 1 415 ? -27.484 44.219 23.688 1 64.5 415 PRO B N 1
ATOM 6851 C CA . PRO B 1 415 ? -27.578 43.781 25.078 1 64.5 415 PRO B CA 1
ATOM 6852 C C . PRO B 1 415 ? -28.609 42.656 25.281 1 64.5 415 PRO B C 1
ATOM 6854 O O . PRO B 1 415 ? -28.766 42.125 26.391 1 64.5 415 PRO B O 1
ATOM 6857 N N . ARG B 1 416 ? -29.344 42 24.25 1 56.16 416 ARG B N 1
ATOM 6858 C CA . ARG B 1 416 ? -30.422 41.062 24.484 1 56.16 416 ARG B CA 1
ATOM 6859 C C . ARG B 1 416 ? -29.891 39.625 24.562 1 56.16 416 ARG B C 1
ATOM 6861 O O . ARG B 1 416 ? -30.672 38.688 24.734 1 56.16 416 ARG B O 1
ATOM 6868 N N . SER B 1 417 ? -28.672 39.625 24.5 1 56.59 417 SER B N 1
ATOM 6869 C CA . SER B 1 417 ? -28.266 38.25 24.312 1 56.59 417 SER B CA 1
ATOM 6870 C C . SER B 1 417 ? -27.938 37.562 25.641 1 56.59 417 SER B C 1
ATOM 6872 O O . SER B 1 417 ? -27.453 38.25 26.578 1 56.59 417 SER B O 1
ATOM 6874 N N . PRO B 1 418 ? -28.5 36.312 25.844 1 58.62 418 PRO B N 1
ATOM 6875 C CA . PRO B 1 418 ? -28.328 35.625 27.125 1 58.62 418 PRO B CA 1
ATOM 6876 C C . PRO B 1 418 ? -26.859 35.562 27.578 1 58.62 418 PRO B C 1
ATOM 6878 O O . PRO B 1 418 ? -25.953 35.469 26.734 1 58.62 418 PRO B O 1
ATOM 6881 N N . ALA B 1 419 ? -26.594 35.969 28.859 1 63.09 419 ALA B N 1
ATOM 6882 C CA . ALA B 1 419 ? -25.375 36.219 29.625 1 63.09 419 ALA B CA 1
ATOM 6883 C C . ALA B 1 419 ? -24.594 34.906 29.859 1 63.09 419 ALA B C 1
ATOM 6885 O O . ALA B 1 419 ? -23.969 34.719 30.906 1 63.09 419 ALA B O 1
ATOM 6886 N N . THR B 1 420 ? -24.547 33.906 28.938 1 73.19 420 THR B N 1
ATOM 6887 C CA . THR B 1 420 ? -23.75 32.719 29.25 1 73.19 420 THR B CA 1
ATOM 6888 C C . THR B 1 420 ? -22.266 33 28.984 1 73.19 420 THR B C 1
ATOM 6890 O O . THR B 1 420 ? -21.922 33.781 28.094 1 73.19 420 THR B O 1
ATOM 6893 N N . PRO B 1 421 ? -21.516 32.5 29.906 1 81.94 421 PRO B N 1
ATOM 6894 C CA . PRO B 1 421 ? -20.078 32.719 29.766 1 81.94 421 PRO B CA 1
ATOM 6895 C C . PRO B 1 421 ? -19.516 32.156 28.469 1 81.94 421 PRO B C 1
ATOM 6897 O O . PRO B 1 421 ? -19.828 31.031 28.094 1 81.94 421 PRO B O 1
ATOM 6900 N N . SER B 1 422 ? -18.797 32.969 27.766 1 90.44 422 SER B N 1
ATOM 6901 C CA . SER B 1 422 ? -18.25 32.562 26.469 1 90.44 422 SER B CA 1
ATOM 6902 C C . SER B 1 422 ? -16.828 32.062 26.594 1 90.44 422 SER B C 1
ATOM 6904 O O . SER B 1 422 ? -16.25 31.547 25.625 1 90.44 422 SER B O 1
ATOM 6906 N N . TRP B 1 423 ? -16.234 32.094 27.875 1 91.38 423 TRP B N 1
ATOM 6907 C CA . TRP B 1 423 ? -14.844 31.703 28.047 1 91.38 423 TRP B CA 1
ATOM 6908 C C . TRP B 1 423 ? -14.664 30.203 27.812 1 91.38 423 TRP B C 1
ATOM 6910 O O . TRP B 1 423 ? -13.617 29.75 27.328 1 91.38 423 TRP B O 1
ATOM 6920 N N . PRO B 1 424 ? -15.695 29.422 28.078 1 92.69 424 PRO B N 1
ATOM 6921 C CA . PRO B 1 424 ? -15.531 27.984 27.797 1 92.69 424 PRO B CA 1
ATOM 6922 C C . PRO B 1 424 ? -15.375 27.688 26.297 1 92.69 424 PRO B C 1
ATOM 6924 O O . PRO B 1 424 ? -14.578 26.828 25.922 1 92.69 424 PRO B O 1
ATOM 6927 N N . ALA B 1 425 ? -16.109 28.406 25.562 1 92.94 425 ALA B N 1
ATOM 6928 C CA . ALA B 1 425 ? -16.016 28.234 24.109 1 92.94 425 ALA B CA 1
ATOM 6929 C C . ALA B 1 425 ? -14.641 28.672 23.609 1 92.94 425 ALA B C 1
ATOM 6931 O O . ALA B 1 425 ? -14.078 28.047 22.703 1 92.94 425 ALA B O 1
ATOM 6932 N N . GLY B 1 426 ? -14.18 29.75 24.172 1 94.69 426 GLY B N 1
ATOM 6933 C CA . GLY B 1 426 ? -12.844 30.219 23.812 1 94.69 426 GLY B CA 1
ATOM 6934 C C . GLY B 1 426 ? -11.75 29.234 24.188 1 94.69 426 GLY B C 1
ATOM 6935 O O . GLY B 1 426 ? -10.805 29.031 23.422 1 94.69 426 GLY B O 1
ATOM 6936 N N . LEU B 1 427 ? -11.875 28.641 25.328 1 94.31 427 LEU B N 1
ATOM 6937 C CA . LEU B 1 427 ? -10.906 27.656 25.797 1 94.31 427 LEU B CA 1
ATOM 6938 C C . LEU B 1 427 ? -10.953 26.406 24.922 1 94.31 427 LEU B C 1
ATOM 6940 O O . LEU B 1 427 ? -9.914 25.812 24.625 1 94.31 427 LEU B O 1
ATOM 6944 N N . PHE B 1 428 ? -12.164 26.047 24.5 1 93.06 428 PHE B N 1
ATOM 6945 C CA . PHE B 1 428 ? -12.344 24.891 23.625 1 93.06 428 PHE B CA 1
ATOM 6946 C C . PHE B 1 428 ? -11.648 25.125 22.281 1 93.06 428 PHE B C 1
ATOM 6948 O O . PHE B 1 428 ? -10.859 24.297 21.828 1 93.06 428 PHE B O 1
ATOM 6955 N N . VAL B 1 429 ? -11.875 26.281 21.703 1 93.5 429 VAL B N 1
ATOM 6956 C CA . VAL B 1 429 ? -11.297 26.594 20.406 1 93.5 429 VAL B CA 1
ATOM 6957 C C . VAL B 1 429 ? -9.781 26.719 20.531 1 93.5 429 VAL B C 1
ATOM 6959 O O . VAL B 1 429 ? -9.039 26.203 19.688 1 93.5 429 VAL B O 1
ATOM 6962 N N . GLY B 1 430 ? -9.352 27.391 21.547 1 94.44 430 GLY B N 1
ATOM 6963 C CA . GLY B 1 430 ? -7.922 27.562 21.766 1 94.44 430 GLY B CA 1
ATOM 6964 C C . GLY B 1 430 ? -7.191 26.25 21.969 1 94.44 430 GLY B C 1
ATOM 6965 O O . GLY B 1 430 ? -6.133 26.016 21.375 1 94.44 430 GLY B O 1
ATOM 6966 N N . LEU B 1 431 ? -7.684 25.391 22.766 1 93.06 431 LEU B N 1
ATOM 6967 C CA . LEU B 1 431 ? -7.066 24.094 23.016 1 93.06 431 LEU B CA 1
ATOM 6968 C C . LEU B 1 431 ? -7.082 23.219 21.766 1 93.06 431 LEU B C 1
ATOM 6970 O O . LEU B 1 431 ? -6.152 22.438 21.531 1 93.06 431 LEU B O 1
ATOM 6974 N N . ALA B 1 432 ? -8.164 23.375 21.047 1 91.88 432 ALA B N 1
ATOM 6975 C CA . ALA B 1 432 ? -8.281 22.609 19.812 1 91.88 432 ALA B CA 1
ATOM 6976 C C . ALA B 1 432 ? -7.23 23.031 18.781 1 91.88 432 ALA B C 1
ATOM 6978 O O . ALA B 1 432 ? -6.777 22.234 17.969 1 91.88 432 ALA B O 1
ATOM 6979 N N . LEU B 1 433 ? -6.816 24.234 18.875 1 93.31 433 LEU B N 1
ATOM 6980 C CA . LEU B 1 433 ? -5.859 24.797 17.922 1 93.31 433 LEU B CA 1
ATOM 6981 C C . LEU B 1 433 ? -4.434 24.422 18.312 1 93.31 433 LEU B C 1
ATOM 6983 O O . LEU B 1 433 ? -3.5 24.609 17.516 1 93.31 433 LEU B O 1
ATOM 6987 N N . VAL B 1 434 ? -4.207 23.859 19.453 1 93.88 434 VAL B N 1
ATOM 6988 C CA . VAL B 1 434 ? -2.883 23.547 19.969 1 93.88 434 VAL B CA 1
ATOM 6989 C C . VAL B 1 434 ? -2.277 22.391 19.188 1 93.88 434 VAL B C 1
ATOM 6991 O O . VAL B 1 434 ? -1.06 22.328 19 1 93.88 434 VAL B O 1
ATOM 6994 N N . THR B 1 435 ? -3.08 21.547 18.703 1 89.75 435 THR B N 1
ATOM 6995 C CA . THR B 1 435 ? -2.604 20.344 18.016 1 89.75 435 THR B CA 1
ATOM 6996 C C . THR B 1 435 ? -1.863 20.734 16.734 1 89.75 435 THR B C 1
ATOM 6998 O O . THR B 1 435 ? -2.326 21.578 15.977 1 89.75 435 THR B O 1
ATOM 7001 N N . ARG B 1 436 ? -0.687 20.078 16.75 1 86.06 436 ARG B N 1
ATOM 7002 C CA . ARG B 1 436 ? 0.116 20.281 15.547 1 86.06 436 ARG B CA 1
ATOM 7003 C C . ARG B 1 436 ? 0.14 19.016 14.688 1 86.06 436 ARG B C 1
ATOM 7005 O O . ARG B 1 436 ? -0.33 17.969 15.109 1 86.06 436 ARG B O 1
ATOM 7012 N N . GLY B 1 437 ? 0.61 19.109 13.5 1 80.69 437 GLY B N 1
ATOM 7013 C CA . GLY B 1 437 ? 0.525 17.953 12.617 1 80.69 437 GLY B CA 1
ATOM 7014 C C . GLY B 1 437 ? 1.623 17.922 11.57 1 80.69 437 GLY B C 1
ATOM 7015 O O . GLY B 1 437 ? 2.77 18.266 11.859 1 80.69 437 GLY B O 1
ATOM 7016 N N . GLU B 1 438 ? 1.219 17.484 10.5 1 86.12 438 GLU B N 1
ATOM 7017 C CA . GLU B 1 438 ? 2.092 17.109 9.391 1 86.12 438 GLU B CA 1
ATOM 7018 C C . GLU B 1 438 ? 2.789 18.328 8.797 1 86.12 438 GLU B C 1
ATOM 7020 O O . GLU B 1 438 ? 3.973 18.266 8.453 1 86.12 438 GLU B O 1
ATOM 7025 N N . ILE B 1 439 ? 2.123 19.469 8.781 1 88.69 439 ILE B N 1
ATOM 7026 C CA . ILE B 1 439 ? 2.662 20.625 8.094 1 88.69 439 ILE B CA 1
ATOM 7027 C C . ILE B 1 439 ? 3.787 21.25 8.922 1 88.69 439 ILE B C 1
ATOM 7029 O O . ILE B 1 439 ? 4.812 21.656 8.375 1 88.69 439 ILE B O 1
ATOM 7033 N N . GLY B 1 440 ? 3.594 21.328 10.219 1 92.88 440 GLY B N 1
ATOM 7034 C CA . GLY B 1 440 ? 4.656 21.828 11.078 1 92.88 440 GLY B CA 1
ATOM 7035 C C . GLY B 1 440 ? 5.93 21.016 10.992 1 92.88 440 GLY B C 1
ATOM 7036 O O . GLY B 1 440 ? 7.027 21.562 10.891 1 92.88 440 GLY B O 1
ATOM 7037 N N . LEU B 1 441 ? 5.754 19.734 10.984 1 92.38 441 LEU B N 1
ATOM 7038 C CA . LEU B 1 441 ? 6.891 18.828 10.883 1 92.38 441 LEU B CA 1
ATOM 7039 C C . LEU B 1 441 ? 7.566 18.953 9.523 1 92.38 441 LEU B C 1
ATOM 7041 O O . LEU B 1 441 ? 8.797 18.891 9.43 1 92.38 441 LEU B O 1
ATOM 7045 N N . LEU B 1 442 ? 6.785 19.141 8.602 1 90.69 442 LEU B N 1
ATOM 7046 C CA . LEU B 1 442 ? 7.309 19.281 7.246 1 90.69 442 LEU B CA 1
ATOM 7047 C C . LEU B 1 442 ? 8.148 20.562 7.121 1 90.69 442 LEU B C 1
ATOM 7049 O O . LEU B 1 442 ? 9.258 20.516 6.578 1 90.69 442 LEU B O 1
ATOM 7053 N N . ILE B 1 443 ? 7.645 21.641 7.602 1 92.56 443 ILE B N 1
ATOM 7054 C CA . ILE B 1 443 ? 8.352 22.922 7.523 1 92.56 443 ILE B CA 1
ATOM 7055 C C . ILE B 1 443 ? 9.695 22.812 8.242 1 92.56 443 ILE B C 1
ATOM 7057 O O . ILE B 1 443 ? 10.719 23.266 7.723 1 92.56 443 ILE B O 1
ATOM 7061 N N . LEU B 1 444 ? 9.688 22.172 9.367 1 94.38 444 LEU B N 1
ATOM 7062 C CA . LEU B 1 444 ? 10.922 22 10.125 1 94.38 444 LEU B CA 1
ATOM 7063 C C . LEU B 1 444 ? 11.93 21.172 9.336 1 94.38 444 LEU B C 1
ATOM 7065 O O . LEU B 1 444 ? 13.117 21.5 9.297 1 94.38 444 LEU B O 1
ATOM 7069 N N . ASN B 1 445 ? 11.453 20.188 8.727 1 91.62 445 ASN B N 1
ATOM 7070 C CA . ASN B 1 445 ? 12.344 19.281 7.992 1 91.62 445 ASN B CA 1
ATOM 7071 C C . ASN B 1 445 ? 12.883 19.953 6.723 1 91.62 445 ASN B C 1
ATOM 7073 O O . ASN B 1 445 ? 14.039 19.75 6.355 1 91.62 445 ASN B O 1
ATOM 7077 N N . ILE B 1 446 ? 12.047 20.703 6.098 1 88.62 446 ILE B N 1
ATOM 7078 C CA . ILE B 1 446 ? 12.516 21.469 4.945 1 88.62 446 ILE B CA 1
ATOM 7079 C C . ILE B 1 446 ? 13.578 22.469 5.383 1 88.62 446 ILE B C 1
ATOM 7081 O O . ILE B 1 446 ? 14.609 22.609 4.723 1 88.62 446 ILE B O 1
ATOM 7085 N N . ALA B 1 447 ? 13.336 23.094 6.449 1 91.94 447 ALA B N 1
ATOM 7086 C CA . ALA B 1 447 ? 14.281 24.094 6.969 1 91.94 447 ALA B CA 1
ATOM 7087 C C . ALA B 1 447 ? 15.625 23.453 7.289 1 91.94 447 ALA B C 1
ATOM 7089 O O . ALA B 1 447 ? 16.672 24.031 7.016 1 91.94 447 ALA B O 1
ATOM 7090 N N . GLN B 1 448 ? 15.562 22.312 7.879 1 91.06 448 GLN B N 1
ATOM 7091 C CA . GLN B 1 448 ? 16.797 21.609 8.203 1 91.06 448 GLN B CA 1
ATOM 7092 C C . GLN B 1 448 ? 17.531 21.172 6.938 1 91.06 448 GLN B C 1
ATOM 7094 O O . GLN B 1 448 ? 18.75 21.297 6.844 1 91.06 448 GLN B O 1
ATOM 7099 N N . ALA B 1 449 ? 16.812 20.672 6.047 1 86.69 449 ALA B N 1
ATOM 7100 C CA . ALA B 1 449 ? 17.391 20.172 4.797 1 86.69 449 ALA B CA 1
ATOM 7101 C C . ALA B 1 449 ? 18.031 21.312 4.008 1 86.69 449 ALA B C 1
ATOM 7103 O O . ALA B 1 449 ? 19.047 21.125 3.342 1 86.69 449 ALA B O 1
ATOM 7104 N N . GLU B 1 450 ? 17.391 22.5 4.102 1 86.75 450 GLU B N 1
ATOM 7105 C CA . GLU B 1 450 ? 17.891 23.672 3.371 1 86.75 450 GLU B CA 1
ATOM 7106 C C . GLU B 1 450 ? 18.969 24.406 4.16 1 86.75 450 GLU B C 1
ATOM 7108 O O . GLU B 1 450 ? 19.5 25.422 3.703 1 86.75 450 GLU B O 1
ATOM 7113 N N . GLY B 1 451 ? 19.266 23.922 5.344 1 88.25 451 GLY B N 1
ATOM 7114 C CA . GLY B 1 451 ? 20.328 24.5 6.164 1 88.25 451 GLY B CA 1
ATOM 7115 C C . GLY B 1 451 ? 19.906 25.797 6.844 1 88.25 451 GLY B C 1
ATOM 7116 O O . GLY B 1 451 ? 20.75 26.609 7.219 1 88.25 451 GLY B O 1
ATOM 7117 N N . LEU B 1 452 ? 18.641 26.047 6.988 1 91.38 452 LEU B N 1
ATOM 7118 C CA . LEU B 1 452 ? 18.141 27.266 7.594 1 91.38 452 LEU B CA 1
ATOM 7119 C C . LEU B 1 452 ? 18.188 27.188 9.117 1 91.38 452 LEU B C 1
ATOM 7121 O O . LEU B 1 452 ? 18.172 28.219 9.797 1 91.38 452 LEU B O 1
ATOM 7125 N N . VAL B 1 453 ? 18.219 25.891 9.609 1 93.19 453 VAL B N 1
ATOM 7126 C CA . VAL B 1 453 ? 18.234 25.688 11.055 1 93.19 453 VAL B CA 1
ATOM 7127 C C . VAL B 1 453 ? 19.328 24.688 11.422 1 93.19 453 VAL B C 1
ATOM 7129 O O . VAL B 1 453 ? 19.578 23.734 10.688 1 93.19 453 VAL B O 1
ATOM 7132 N N . ASN B 1 454 ? 19.953 24.984 12.469 1 91.75 454 ASN B N 1
ATOM 7133 C CA . ASN B 1 454 ? 20.938 24.031 12.961 1 91.75 454 ASN B CA 1
ATOM 7134 C C . ASN B 1 454 ? 20.266 22.891 13.727 1 91.75 454 ASN B C 1
ATOM 7136 O O . ASN B 1 454 ? 19.062 22.906 13.961 1 91.75 454 ASN B O 1
ATOM 7140 N N . GLU B 1 455 ? 20.984 21.938 14.164 1 92.56 455 GLU B N 1
ATOM 7141 C CA . GLU B 1 455 ? 20.469 20.719 14.758 1 92.56 455 GLU B CA 1
ATOM 7142 C C . GLU B 1 455 ? 19.781 21 16.094 1 92.56 455 GLU B C 1
ATOM 7144 O O . GLU B 1 455 ? 18.766 20.375 16.422 1 92.56 455 GLU B O 1
ATOM 7149 N N . GLU B 1 456 ? 20.359 21.906 16.828 1 94.44 456 GLU B N 1
ATOM 7150 C CA . GLU B 1 456 ? 19.812 22.203 18.156 1 94.44 456 GLU B CA 1
ATOM 7151 C C . GLU B 1 456 ? 18.422 22.812 18.062 1 94.44 456 GLU B C 1
ATOM 7153 O O . GLU B 1 456 ? 17.469 22.328 18.672 1 94.44 456 GLU B O 1
ATOM 7158 N N . ILE B 1 457 ? 18.344 23.906 17.312 1 96 457 ILE B N 1
ATOM 7159 C CA . ILE B 1 457 ? 17.062 24.594 17.234 1 96 457 ILE B CA 1
ATOM 7160 C C . ILE B 1 457 ? 16.047 23.719 16.484 1 96 457 ILE B C 1
ATOM 7162 O O . ILE B 1 457 ? 14.852 23.781 16.75 1 96 457 ILE B O 1
ATOM 7166 N N . PHE B 1 458 ? 16.547 22.922 15.586 1 95.56 458 PHE B N 1
ATOM 7167 C CA . PHE B 1 458 ? 15.695 21.906 14.953 1 95.56 458 PHE B CA 1
ATOM 7168 C C . PHE B 1 458 ? 15.086 20.984 16 1 95.56 458 PHE B C 1
ATOM 7170 O O . PHE B 1 458 ? 13.875 20.734 15.984 1 95.56 458 PHE B O 1
ATOM 7177 N N . GLY B 1 459 ? 15.875 20.547 16.891 1 95.69 459 GLY B N 1
ATOM 7178 C CA . GLY B 1 459 ? 15.398 19.688 17.969 1 95.69 459 GLY B CA 1
ATOM 7179 C C . GLY B 1 459 ? 14.406 20.391 18.875 1 95.69 459 GLY B C 1
ATOM 7180 O O . GLY B 1 459 ? 13.43 19.766 19.328 1 95.69 459 GLY B O 1
ATOM 7181 N N . VAL B 1 460 ? 14.688 21.625 19.141 1 97.12 460 VAL B N 1
ATOM 7182 C CA . VAL B 1 460 ? 13.781 22.406 19.969 1 97.12 460 VAL B CA 1
ATOM 7183 C C . VAL B 1 460 ? 12.406 22.484 19.312 1 97.12 460 VAL B C 1
ATOM 7185 O O . VAL B 1 460 ? 11.383 22.328 19.969 1 97.12 460 VAL B O 1
ATOM 7188 N N . GLY B 1 461 ? 12.438 22.734 18.016 1 97 461 GLY B N 1
ATOM 7189 C CA . GLY B 1 461 ? 11.195 22.75 17.25 1 97 461 GLY B CA 1
ATOM 7190 C C . GLY B 1 461 ? 10.469 21.422 17.266 1 97 461 GLY B C 1
ATOM 7191 O O . GLY B 1 461 ? 9.25 21.375 17.438 1 97 461 GLY B O 1
ATOM 7192 N N . ILE B 1 462 ? 11.211 20.359 17.109 1 96.19 462 ILE B N 1
ATOM 7193 C CA . ILE B 1 462 ? 10.633 19.016 17.078 1 96.19 462 ILE B CA 1
ATOM 7194 C C . ILE B 1 462 ? 9.961 18.719 18.422 1 96.19 462 ILE B C 1
ATOM 7196 O O . ILE B 1 462 ? 8.836 18.219 18.469 1 96.19 462 ILE B O 1
ATOM 7200 N N . TRP B 1 463 ? 10.609 19.031 19.484 1 96.38 463 TRP B N 1
ATOM 7201 C CA . TRP B 1 463 ? 10.016 18.859 20.812 1 96.38 463 TRP B CA 1
ATOM 7202 C C . TRP B 1 463 ? 8.688 19.609 20.906 1 96.38 463 TRP B C 1
ATOM 7204 O O . TRP B 1 463 ? 7.688 19.047 21.359 1 96.38 463 TRP B O 1
ATOM 7214 N N . ALA B 1 464 ? 8.727 20.812 20.484 1 96.75 464 ALA B N 1
ATOM 7215 C CA . ALA B 1 464 ? 7.543 21.656 20.625 1 96.75 464 ALA B CA 1
ATOM 7216 C C . ALA B 1 464 ? 6.391 21.125 19.781 1 96.75 464 ALA B C 1
ATOM 7218 O O . ALA B 1 464 ? 5.238 21.109 20.219 1 96.75 464 ALA B O 1
ATOM 7219 N N . VAL B 1 465 ? 6.66 20.641 18.562 1 95.25 465 VAL B N 1
ATOM 7220 C CA . VAL B 1 465 ? 5.617 20.125 17.672 1 95.25 465 VAL B CA 1
ATOM 7221 C C . VAL B 1 465 ? 5.055 18.828 18.219 1 95.25 465 VAL B C 1
ATOM 7223 O O . VAL B 1 465 ? 3.838 18.641 18.266 1 95.25 465 VAL B O 1
ATOM 7226 N N . VAL B 1 466 ? 5.926 17.938 18.672 1 94.19 466 VAL B N 1
ATOM 7227 C CA . VAL B 1 466 ? 5.516 16.625 19.141 1 94.19 466 VAL B CA 1
ATOM 7228 C C . VAL B 1 466 ? 4.691 16.766 20.422 1 94.19 466 VAL B C 1
ATOM 7230 O O . VAL B 1 466 ? 3.613 16.172 20.547 1 94.19 466 VAL B O 1
ATOM 7233 N N . LEU B 1 467 ? 5.148 17.578 21.312 1 94.75 467 LEU B N 1
ATOM 7234 C CA . LEU B 1 467 ? 4.434 17.766 22.578 1 94.75 467 LEU B CA 1
ATOM 7235 C C . LEU B 1 467 ? 3.092 18.453 22.328 1 94.75 467 LEU B C 1
ATOM 7237 O O . LEU B 1 467 ? 2.09 18.109 22.969 1 94.75 467 LEU B O 1
ATOM 7241 N N . SER B 1 468 ? 3.088 19.422 21.484 1 94.12 468 SER B N 1
ATOM 7242 C CA . SER B 1 468 ? 1.834 20.094 21.156 1 94.12 468 SER B CA 1
ATOM 7243 C C . SER B 1 468 ? 0.851 19.141 20.484 1 94.12 468 SER B C 1
ATOM 7245 O O . SER B 1 468 ? -0.359 19.234 20.703 1 94.12 468 SER B O 1
ATOM 7247 N N . THR B 1 469 ? 1.376 18.266 19.656 1 91.44 469 THR B N 1
ATOM 7248 C CA . THR B 1 469 ? 0.538 17.281 18.984 1 91.44 469 THR B CA 1
ATOM 7249 C C . THR B 1 469 ? -0.102 16.344 20 1 91.44 469 THR B C 1
ATOM 7251 O O . THR B 1 469 ? -1.234 15.891 19.797 1 91.44 469 THR B O 1
ATOM 7254 N N . LEU B 1 470 ? 0.595 16.047 21.062 1 91.25 470 LEU B N 1
ATOM 7255 C CA . LEU B 1 470 ? 0.087 15.156 22.109 1 91.25 470 LEU B CA 1
ATOM 7256 C C . LEU B 1 470 ? -0.844 15.906 23.047 1 91.25 470 LEU B C 1
ATOM 7258 O O . LEU B 1 470 ? -1.907 15.398 23.422 1 91.25 470 LEU B O 1
ATOM 7262 N N . LEU B 1 471 ? -0.554 17.094 23.359 1 91.44 471 LEU B N 1
ATOM 7263 C CA . LEU B 1 471 ? -1.261 17.844 24.391 1 91.44 471 LEU B CA 1
ATOM 7264 C C . LEU B 1 471 ? -2.588 18.375 23.859 1 91.44 471 LEU B C 1
ATOM 7266 O O . LEU B 1 471 ? -3.547 18.531 24.609 1 91.44 471 LEU B O 1
ATOM 7270 N N . GLY B 1 472 ? -2.645 18.625 22.594 1 90.19 472 GLY B N 1
ATOM 7271 C CA . GLY B 1 472 ? -3.867 19.172 22.016 1 90.19 472 GLY B CA 1
ATOM 7272 C C . GLY B 1 472 ? -5.074 18.281 22.25 1 90.19 472 GLY B C 1
ATOM 7273 O O . GLY B 1 472 ? -6 18.656 22.969 1 90.19 472 GLY B O 1
ATOM 7274 N N . PRO B 1 473 ? -5.012 17.125 21.719 1 87.38 473 PRO B N 1
ATOM 7275 C CA . PRO B 1 473 ? -6.141 16.203 21.875 1 87.38 473 PRO B CA 1
ATOM 7276 C C . PRO B 1 473 ? -6.391 15.844 23.344 1 87.38 473 PRO B C 1
ATOM 7278 O O . PRO B 1 473 ? -7.547 15.695 23.75 1 87.38 473 PRO B O 1
ATOM 7281 N N . ILE B 1 474 ? -5.375 15.703 24.125 1 87.44 474 ILE B N 1
ATOM 7282 C CA . ILE B 1 474 ? -5.527 15.398 25.547 1 87.44 474 ILE B CA 1
ATOM 7283 C C . ILE B 1 474 ? -6.254 16.547 26.25 1 87.44 474 ILE B C 1
ATOM 7285 O O . ILE B 1 474 ? -7.152 16.312 27.062 1 87.44 474 ILE B O 1
ATOM 7289 N N . GLY B 1 475 ? -5.895 17.734 25.922 1 90.25 475 GLY B N 1
ATOM 7290 C CA . GLY B 1 475 ? -6.535 18.906 26.5 1 90.25 475 GLY B CA 1
ATOM 7291 C C . GLY B 1 475 ? -8.008 19.016 26.156 1 90.25 475 GLY B C 1
ATOM 7292 O O . GLY B 1 475 ? -8.844 19.25 27.016 1 90.25 475 GLY B O 1
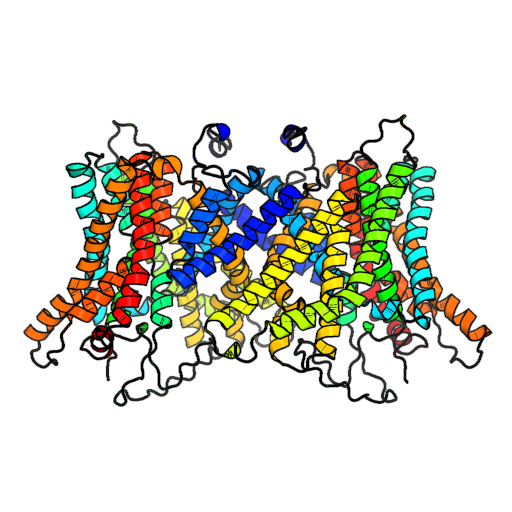ATOM 7293 N N . VAL B 1 476 ? -8.312 18.828 24.938 1 89.44 476 VAL B N 1
ATOM 7294 C CA . VAL B 1 476 ? -9.695 18.891 24.484 1 89.44 476 VAL B CA 1
ATOM 7295 C C . VAL B 1 476 ? -10.508 17.766 25.125 1 89.44 476 VAL B C 1
ATOM 7297 O O . VAL B 1 476 ? -11.633 18 25.578 1 89.44 476 VAL B O 1
ATOM 7300 N N . GLY B 1 477 ? -9.93 16.594 25.078 1 86.25 477 GLY B N 1
ATOM 7301 C CA . GLY B 1 477 ? -10.602 15.469 25.703 1 86.25 477 GLY B CA 1
ATOM 7302 C C . GLY B 1 477 ? -10.922 15.688 27.172 1 86.25 477 GLY B C 1
ATOM 7303 O O . GLY B 1 477 ? -12.016 15.375 27.625 1 86.25 477 GLY B O 1
ATOM 7304 N N . ARG B 1 478 ? -10.039 16.203 27.906 1 87.69 478 ARG B N 1
ATOM 7305 C CA . ARG B 1 478 ? -10.234 16.469 29.328 1 87.69 478 ARG B CA 1
ATOM 7306 C C . ARG B 1 478 ? -11.258 17.578 29.531 1 87.69 478 ARG B C 1
ATOM 7308 O O . ARG B 1 478 ? -12.062 17.516 30.469 1 87.69 478 ARG B O 1
ATOM 7315 N N . LEU B 1 479 ? -11.188 18.531 28.703 1 90.19 479 LEU B N 1
ATOM 7316 C CA . LEU B 1 479 ? -12.125 19.656 28.797 1 90.19 479 LEU B CA 1
ATOM 7317 C C . LEU B 1 479 ? -13.562 19.172 28.594 1 90.19 479 LEU B C 1
ATOM 7319 O O . LEU B 1 479 ? -14.469 19.609 29.312 1 90.19 479 LEU B O 1
ATOM 7323 N N . LEU B 1 480 ? -13.742 18.266 27.672 1 86.56 480 LEU B N 1
ATOM 7324 C CA . LEU B 1 480 ? -15.078 17.812 27.297 1 86.56 480 LEU B CA 1
ATOM 7325 C C . LEU B 1 480 ? -15.625 16.844 28.344 1 86.56 480 LEU B C 1
ATOM 7327 O O . LEU B 1 480 ? -16.812 16.516 28.328 1 86.56 480 LEU B O 1
ATOM 7331 N N . GLN B 1 481 ? -14.773 16.453 29.219 1 85.56 481 GLN B N 1
ATOM 7332 C CA . GLN B 1 481 ? -15.211 15.57 30.312 1 85.56 481 GLN B CA 1
ATOM 7333 C C . GLN B 1 481 ? -15.633 16.375 31.531 1 85.56 481 GLN B C 1
ATOM 7335 O O . GLN B 1 481 ? -16.203 15.828 32.469 1 85.56 481 GLN B O 1
ATOM 7340 N N . THR B 1 482 ? -15.453 17.625 31.469 1 88.31 482 THR B N 1
ATOM 7341 C CA . THR B 1 482 ? -15.812 18.484 32.594 1 88.31 482 THR B CA 1
ATOM 7342 C C . THR B 1 482 ? -17.141 19.172 32.312 1 88.31 482 THR B C 1
ATOM 7344 O O . THR B 1 482 ? -17.75 19 31.266 1 88.31 482 THR B O 1
ATOM 7347 N N . ARG B 1 483 ? -17.531 19.953 33.25 1 84.5 483 ARG B N 1
ATOM 7348 C CA . ARG B 1 483 ? -18.797 20.672 33.188 1 84.5 483 ARG B CA 1
ATOM 7349 C C . ARG B 1 483 ? -18.719 21.766 32.125 1 84.5 483 ARG B C 1
ATOM 7351 O O . ARG B 1 483 ? -19.75 22.266 31.641 1 84.5 483 ARG B O 1
ATOM 7358 N N . VAL B 1 484 ? -17.531 22.062 31.781 1 86.12 484 VAL B N 1
ATOM 7359 C CA . VAL B 1 484 ? -17.312 23.125 30.797 1 86.12 484 VAL B CA 1
ATOM 7360 C C . VAL B 1 484 ? -17.906 22.703 29.453 1 86.12 484 VAL B C 1
ATOM 7362 O O . VAL B 1 484 ? -18.312 23.562 28.656 1 86.12 484 VAL B O 1
ATOM 7365 N N . ALA B 1 485 ? -18 21.453 29.234 1 86 485 ALA B N 1
ATOM 7366 C CA . ALA B 1 485 ? -18.578 20.938 28 1 86 485 ALA B CA 1
ATOM 7367 C C . ALA B 1 485 ? -20.016 21.406 27.812 1 86 485 ALA B C 1
ATOM 7369 O O . ALA B 1 485 ? -20.438 21.688 26.688 1 86 485 ALA B O 1
ATOM 7370 N N . GLY B 1 486 ? -20.656 21.438 28.859 1 84.06 486 GLY B N 1
ATOM 7371 C CA . GLY B 1 486 ? -22.031 21.906 28.812 1 84.06 486 GLY B CA 1
ATOM 7372 C C . GLY B 1 486 ? -22.172 23.344 28.375 1 84.06 486 GLY B C 1
ATOM 7373 O O . GLY B 1 486 ? -23.109 23.703 27.656 1 84.06 486 GLY B O 1
ATOM 7374 N N . TYR B 1 487 ? -21.234 24.125 28.781 1 86.12 487 TYR B N 1
ATOM 7375 C CA . TYR B 1 487 ? -21.25 25.531 28.406 1 86.12 487 TYR B CA 1
ATOM 7376 C C . TYR B 1 487 ? -20.875 25.719 26.938 1 86.12 487 TYR B C 1
ATOM 7378 O O . TYR B 1 487 ? -21.359 26.641 26.281 1 86.12 487 TYR B O 1
ATOM 7386 N N . VAL B 1 488 ? -20.109 24.875 26.438 1 86.75 488 VAL B N 1
ATOM 7387 C CA . VAL B 1 488 ? -19.703 24.953 25.031 1 86.75 488 VAL B CA 1
ATOM 7388 C C . VAL B 1 488 ? -20.891 24.578 24.141 1 86.75 488 VAL B C 1
ATOM 7390 O O . VAL B 1 488 ? -21.109 25.234 23.109 1 86.75 488 VAL B O 1
ATOM 7393 N N . VAL B 1 489 ? -21.609 23.625 24.562 1 84.5 489 VAL B N 1
ATOM 7394 C CA . VAL B 1 489 ? -22.703 23.109 23.75 1 84.5 489 VAL B CA 1
ATOM 7395 C C . VAL B 1 489 ? -23.953 23.938 23.953 1 84.5 489 VAL B C 1
ATOM 7397 O O . VAL B 1 489 ? -24.703 24.203 23.016 1 84.5 489 VAL B O 1
ATOM 7400 N N . GLY B 1 490 ? -24.203 24.359 25.094 1 78.25 490 GLY B N 1
ATOM 7401 C CA . GLY B 1 490 ? -25.453 25 25.422 1 78.25 490 GLY B CA 1
ATOM 7402 C C . GLY B 1 490 ? -25.344 26.516 25.516 1 78.25 490 GLY B C 1
ATOM 7403 O O . GLY B 1 490 ? -26.359 27.219 25.594 1 78.25 490 GLY B O 1
ATOM 7404 N N . GLY B 1 491 ? -24.266 27.031 25.453 1 78.81 491 GLY B N 1
ATOM 7405 C CA . GLY B 1 491 ? -24.094 28.469 25.609 1 78.81 491 GLY B CA 1
ATOM 7406 C C . GLY B 1 491 ? -24.328 29.234 24.312 1 78.81 491 GLY B C 1
ATOM 7407 O O . GLY B 1 491 ? -24.922 28.703 23.375 1 78.81 491 GLY B O 1
ATOM 7408 N N . SER B 1 492 ? -23.969 30.484 24.312 1 80.56 492 SER B N 1
ATOM 7409 C CA . SER B 1 492 ? -24.188 31.375 23.172 1 80.56 492 SER B CA 1
ATOM 7410 C C . SER B 1 492 ? -23.453 30.875 21.938 1 80.56 492 SER B C 1
ATOM 7412 O O . SER B 1 492 ? -23.812 31.234 20.812 1 80.56 492 SER B O 1
ATOM 7414 N N . TRP B 1 493 ? -22.484 30.078 22.172 1 87.56 493 TRP B N 1
ATOM 7415 C CA . TRP B 1 493 ? -21.688 29.578 21.062 1 87.56 493 TRP B CA 1
ATOM 7416 C C . TRP B 1 493 ? -22.031 28.125 20.766 1 87.56 493 TRP B C 1
ATOM 7418 O O . TRP B 1 493 ? -21.25 27.422 20.125 1 87.56 493 TRP B O 1
ATOM 7428 N N . GLY B 1 494 ? -23.031 27.703 21.312 1 83 494 GLY B N 1
ATOM 7429 C CA . GLY B 1 494 ? -23.469 26.328 21.109 1 83 494 GLY B CA 1
ATOM 7430 C C . GLY B 1 494 ? -24.344 26.172 19.891 1 83 494 GLY B C 1
ATOM 7431 O O . GLY B 1 494 ? -24.156 26.859 18.875 1 83 494 GLY B O 1
ATOM 7432 N N . ILE B 1 495 ? -25.219 25.094 19.938 1 76 495 ILE B N 1
ATOM 7433 C CA . ILE B 1 495 ? -26.062 24.781 18.797 1 76 495 ILE B CA 1
ATOM 7434 C C . ILE B 1 495 ? -27.125 25.859 18.625 1 76 495 ILE B C 1
ATOM 7436 O O . ILE B 1 495 ? -27.75 26.281 19.609 1 76 495 ILE B O 1
ATOM 7440 N N . ARG B 1 496 ? -27.047 26.594 17.469 1 59.88 496 ARG B N 1
ATOM 7441 C CA . ARG B 1 496 ? -28.016 27.656 17.234 1 59.88 496 ARG B CA 1
ATOM 7442 C C . ARG B 1 496 ? -29.438 27.109 17.172 1 59.88 496 ARG B C 1
ATOM 7444 O O . ARG B 1 496 ? -29.688 26.125 16.469 1 59.88 496 ARG B O 1
ATOM 7451 N N . THR B 1 497 ? -30.156 27.281 18.188 1 46.59 497 THR B N 1
ATOM 7452 C CA . THR B 1 497 ? -31.609 27.125 18.094 1 46.59 497 THR B CA 1
ATOM 7453 C C . THR B 1 497 ? -32.188 28.109 17.078 1 46.59 497 THR B C 1
ATOM 7455 O O . THR B 1 497 ? -31.891 29.297 17.125 1 46.59 497 THR B O 1
ATOM 7458 N N . THR B 1 498 ? -32.375 27.719 15.836 1 36.94 498 THR B N 1
ATOM 7459 C CA . THR B 1 498 ? -33.25 28.625 15.102 1 36.94 498 THR B CA 1
ATOM 7460 C C . THR B 1 498 ? -34.469 29.031 15.945 1 36.94 498 THR B C 1
ATOM 7462 O O . THR B 1 498 ? -35 28.203 16.672 1 36.94 498 THR B O 1
#

InterPro domains:
  IPR006153 Cation/H+ exchanger, transmembrane domain [PF00999] (46-481)
  IPR038770 Sodium/solute symporter superfamily [G3DSA:1.20.1530.20] (25-485)

Sequence (996 aa):
MNTKALFSGSSDPSNSNSLSFTEPHTTTLLIVGSFIYLLNVIHELFQFLFGAGLVGQLVLGAIYCVPLGNILPIDIQTSIGTIGYLGLLLLIVEGGLDARLDILSERKNLAICILVALSGIGLPIGLSMLVLHFGYHYTVLESFVVGAALSATSLGTTFAIMTSFRFPTPASVPQLDAVDTGSTGPSVASKDQSNLGETRAGTILMGAALLDDIIGLVISSVVANLGPTDAGSQISGWVIARPIVSSAVMLLVTAVLARYISPPFISFVHSWSPKDVSHSKWAHQLPNVTLLLFILVVSAYVTIAHYIGSSMLIGAFCAGSLMSYSWKIIQARVESEAVVHWSPHTSFERIAPVQHYVLAPFFFASIGAAIPVRSLFQATTAWRGILYSAIMVVAKVLAGAWLPIWSTLEQRLHPRSPATPSWPAGLFVGLALVTRGEIGLLILNIAQAEGLVNEEIFGVGIWAVVLSTLLGPIGVGRLLQTRVAGYVVGGSWGIRTTMNTKALFSGSSDPSNSNSLSFTEPHTTTLLIVGSFIYLLNVIHELFQFLFGAGLVGQLVLGAIYCVPLGNILPIDIQTSIGTIGYLGLLLLIVEGGLDARLDILSERKNLAICILVALSGIGLPIGLSMLVLHFGYHYTVLESFVVGAALSATSLGTTFAIMTSFRFPTPASVPQLDAVDTGSTGPSVASKDQSNLGETRAGTILMGAALLDDIIGLVISSVVANLGPTDAGSQISGWVIARPIVSSAVMLLVTAVLARYISPPFISFVHSWSPKDVSHSKWAHQLPNVTLLLFILVVSAYVTIAHYIGSSMLIGAFCAGSLMSYSWKIIQARVESEAVVHWSPHTSFERIAPVQHYVLAPFFFASIGAAIPVRSLFQATTAWRGILYSAIMVVAKVLAGAWLPIWSTLEQRLHPRSPATPSWPAGLFVGLALVTRGEIGLLILNIAQAEGLVNEEIFGVGIWAVVLSTLLGPIGVGRLLQTRVAGYVVGGSWGIRTT